Protein AF-0000000080816921 (afdb_homodimer)

Structure (mmCIF, N/CA/C/O backbone):
data_AF-0000000080816921-model_v1
#
loop_
_entity.id
_entity.type
_entity.pdbx_description
1 polymer 'E3 ubiquitin-protein ligase RNFT1'
#
loop_
_atom_site.group_PDB
_atom_site.id
_atom_site.type_symbol
_atom_site.label_atom_id
_atom_site.label_alt_id
_atom_site.label_comp_id
_atom_site.label_asym_id
_atom_site.label_entity_id
_atom_site.label_seq_id
_atom_site.pdbx_PDB_ins_code
_atom_site.Cartn_x
_atom_site.Cartn_y
_atom_site.Cartn_z
_atom_site.occupancy
_atom_site.B_iso_or_equiv
_atom_site.auth_seq_id
_atom_site.auth_comp_id
_atom_site.auth_asym_id
_atom_site.auth_atom_id
_atom_site.pdbx_PDB_model_num
ATOM 1 N N . MET A 1 1 ? 46.312 -74.375 -16.047 1 16.94 1 MET A N 1
ATOM 2 C CA . MET A 1 1 ? 46.594 -75.062 -17.312 1 16.94 1 MET A CA 1
ATOM 3 C C . MET A 1 1 ? 45.688 -74.562 -18.422 1 16.94 1 MET A C 1
ATOM 5 O O . MET A 1 1 ? 44.562 -74.125 -18.172 1 16.94 1 MET A O 1
ATOM 9 N N . GLN A 1 2 ? 46.094 -74.562 -19.891 1 16.02 2 GLN A N 1
ATOM 10 C CA . GLN A 1 2 ? 46.219 -73.938 -21.203 1 16.02 2 GLN A CA 1
ATOM 11 C C . GLN A 1 2 ? 45.062 -74.375 -22.125 1 16.02 2 GLN A C 1
ATOM 13 O O . GLN A 1 2 ? 45.188 -75.375 -22.812 1 16.02 2 GLN A O 1
ATOM 18 N N . ALA A 1 3 ? 43.969 -74.375 -21.625 1 15.5 3 ALA A N 1
ATOM 19 C CA . ALA A 1 3 ? 42.906 -75.188 -22.266 1 15.5 3 ALA A CA 1
ATOM 20 C C . ALA A 1 3 ? 42.688 -74.75 -23.703 1 15.5 3 ALA A C 1
ATOM 22 O O . ALA A 1 3 ? 42.375 -73.562 -23.953 1 15.5 3 ALA A O 1
ATOM 23 N N . ASN A 1 4 ? 43.031 -75.188 -24.781 1 14.93 4 ASN A N 1
ATOM 24 C CA . ASN A 1 4 ? 43.5 -75.188 -26.156 1 14.93 4 ASN A CA 1
ATOM 25 C C . ASN A 1 4 ? 42.406 -74.875 -27.156 1 14.93 4 ASN A C 1
ATOM 27 O O . ASN A 1 4 ? 42.562 -74 -28.031 1 14.93 4 ASN A O 1
ATOM 31 N N . PHE A 1 5 ? 41.469 -75.625 -27.672 1 16.53 5 PHE A N 1
ATOM 32 C CA . PHE A 1 5 ? 41.656 -76.125 -29.031 1 16.53 5 PHE A CA 1
ATOM 33 C C . PHE A 1 5 ? 41 -75.188 -30.031 1 16.53 5 PHE A C 1
ATOM 35 O O . PHE A 1 5 ? 40.094 -74.438 -29.656 1 16.53 5 PHE A O 1
ATOM 42 N N . SER A 1 6 ? 40.562 -75.562 -31.422 1 16.36 6 SER A N 1
ATOM 43 C CA . SER A 1 6 ? 40.844 -75.438 -32.844 1 16.36 6 SER A CA 1
ATOM 44 C C . SER A 1 6 ? 39.688 -74.875 -33.594 1 16.36 6 SER A C 1
ATOM 46 O O . SER A 1 6 ? 39.875 -73.875 -34.375 1 16.36 6 SER A O 1
ATOM 48 N N . GLN A 1 7 ? 38.531 -75.438 -34 1 15.83 7 GLN A N 1
ATOM 49 C CA . GLN A 1 7 ? 38.375 -75.812 -35.438 1 15.83 7 GLN A CA 1
ATOM 50 C C . GLN A 1 7 ? 37.688 -74.688 -36.188 1 15.83 7 GLN A C 1
ATOM 52 O O . GLN A 1 7 ? 36.969 -73.875 -35.594 1 15.83 7 GLN A O 1
ATOM 57 N N . PRO A 1 8 ? 37.094 -74.875 -37.562 1 17.5 8 PRO A N 1
ATOM 58 C CA . PRO A 1 8 ? 37.281 -74.5 -38.969 1 17.5 8 PRO A CA 1
ATOM 59 C C . PRO A 1 8 ? 36.188 -73.562 -39.469 1 17.5 8 PRO A C 1
ATOM 61 O O . PRO A 1 8 ? 36.438 -72.438 -39.875 1 17.5 8 PRO A O 1
ATOM 64 N N . HIS A 1 9 ? 35.125 -73.938 -40.469 1 15.59 9 HIS A N 1
ATOM 65 C CA . HIS A 1 9 ? 35.031 -73.812 -41.906 1 15.59 9 HIS A CA 1
ATOM 66 C C . HIS A 1 9 ? 33.906 -72.875 -42.312 1 15.59 9 HIS A C 1
ATOM 68 O O . HIS A 1 9 ? 34.156 -71.875 -43.062 1 15.59 9 HIS A O 1
ATOM 74 N N . SER A 1 10 ? 32.562 -73.25 -42.938 1 16.19 10 SER A N 1
ATOM 75 C CA . SER A 1 10 ? 32.219 -73.188 -44.375 1 16.19 10 SER A CA 1
ATOM 76 C C . SER A 1 10 ? 31.391 -71.938 -44.688 1 16.19 10 SER A C 1
ATOM 78 O O . SER A 1 10 ? 30.781 -71.312 -43.781 1 16.19 10 SER A O 1
ATOM 80 N N . PRO A 1 11 ? 30.594 -71.75 -46.062 1 16.69 11 PRO A N 1
ATOM 81 C CA . PRO A 1 11 ? 30.578 -71.062 -47.312 1 16.69 11 PRO A CA 1
ATOM 82 C C . PRO A 1 11 ? 29.328 -70.188 -47.469 1 16.69 11 PRO A C 1
ATOM 84 O O . PRO A 1 11 ? 29.422 -69 -47.844 1 16.69 11 PRO A O 1
ATOM 87 N N . LEU A 1 12 ? 28.016 -70.625 -47.469 1 15.88 12 LEU A N 1
ATOM 88 C CA . LEU A 1 12 ? 27.234 -70.625 -48.719 1 15.88 12 LEU A CA 1
ATOM 89 C C . LEU A 1 12 ? 26.516 -69.25 -48.906 1 15.88 12 LEU A C 1
ATOM 91 O O . LEU A 1 12 ? 26.234 -68.562 -47.938 1 15.88 12 LEU A O 1
ATOM 95 N N . GLY A 1 13 ? 25.656 -68.938 -50.156 1 15.86 13 GLY A N 1
ATOM 96 C CA . GLY A 1 13 ? 25.484 -68.188 -51.375 1 15.86 13 GLY A CA 1
ATOM 97 C C . GLY A 1 13 ? 24.266 -67.312 -51.375 1 15.86 13 GLY A C 1
ATOM 98 O O . GLY A 1 13 ? 24.188 -66.375 -52.156 1 15.86 13 GLY A O 1
ATOM 99 N N . ALA A 1 14 ? 23.109 -67.312 -50.812 1 18.36 14 ALA A N 1
ATOM 100 C CA . ALA A 1 14 ? 22.031 -67.312 -51.781 1 18.36 14 ALA A CA 1
ATOM 101 C C . ALA A 1 14 ? 21.719 -65.875 -52.219 1 18.36 14 ALA A C 1
ATOM 103 O O . ALA A 1 14 ? 21.812 -64.938 -51.406 1 18.36 14 ALA A O 1
ATOM 104 N N . PRO A 1 15 ? 21.078 -65.5 -53.531 1 16.95 15 PRO A N 1
ATOM 105 C CA . PRO A 1 15 ? 21.109 -64.562 -54.625 1 16.95 15 PRO A CA 1
ATOM 106 C C . PRO A 1 15 ? 20.094 -63.406 -54.469 1 16.95 15 PRO A C 1
ATOM 108 O O . PRO A 1 15 ? 20.406 -62.25 -54.688 1 16.95 15 PRO A O 1
ATOM 111 N N . GLY A 1 16 ? 18.688 -63.438 -54.438 1 15.33 16 GLY A N 1
ATOM 112 C CA . GLY A 1 16 ? 17.891 -63 -55.562 1 15.33 16 GLY A CA 1
ATOM 113 C C . GLY A 1 16 ? 17.641 -61.5 -55.594 1 15.33 16 GLY A C 1
ATOM 114 O O . GLY A 1 16 ? 17.875 -60.844 -54.594 1 15.33 16 GLY A O 1
ATOM 115 N N . SER A 1 17 ? 16.531 -60.938 -56.5 1 15.84 17 SER A N 1
ATOM 116 C CA . SER A 1 17 ? 16.375 -60.125 -57.688 1 15.84 17 SER A CA 1
ATOM 117 C C . SER A 1 17 ? 15.789 -58.75 -57.344 1 15.84 17 SER A C 1
ATOM 119 O O . SER A 1 17 ? 15.367 -58.531 -56.219 1 15.84 17 SER A O 1
ATOM 121 N N . GLU A 1 18 ? 14.57 -58.281 -58.062 1 16.25 18 GLU A N 1
ATOM 122 C CA . GLU A 1 18 ? 14.359 -57.281 -59.094 1 16.25 18 GLU A CA 1
ATOM 123 C C . GLU A 1 18 ? 13.766 -56 -58.5 1 16.25 18 GLU A C 1
ATOM 125 O O . GLU A 1 18 ? 13.141 -56.031 -57.438 1 16.25 18 GLU A O 1
ATOM 130 N N . ALA A 1 19 ? 13.672 -54.625 -59.25 1 15.97 19 ALA A N 1
ATOM 131 C CA . ALA A 1 19 ? 13.859 -53.188 -59.5 1 15.97 19 ALA A CA 1
ATOM 132 C C . ALA A 1 19 ? 12.516 -52.469 -59.531 1 15.97 19 ALA A C 1
ATOM 134 O O . ALA A 1 19 ? 12.438 -51.281 -59.219 1 15.97 19 ALA A O 1
ATOM 135 N N . ALA A 1 20 ? 11.398 -52.781 -60.375 1 15.22 20 ALA A N 1
ATOM 136 C CA . ALA A 1 20 ? 10.938 -51.906 -61.438 1 15.22 20 ALA A CA 1
ATOM 137 C C . ALA A 1 20 ? 10.242 -50.688 -60.875 1 15.22 20 ALA A C 1
ATOM 139 O O . ALA A 1 20 ? 10.555 -49.562 -61.281 1 15.22 20 ALA A O 1
ATOM 140 N N . SER A 1 21 ? 8.805 -50.438 -60.844 1 14.19 21 SER A N 1
ATOM 141 C CA . SER A 1 21 ? 8.016 -49.688 -61.812 1 14.19 21 SER A CA 1
ATOM 142 C C . SER A 1 21 ? 7.621 -48.312 -61.25 1 14.19 21 SER A C 1
ATOM 144 O O . SER A 1 21 ? 7.57 -48.125 -60.062 1 14.19 21 SER A O 1
ATOM 146 N N . ALA A 1 22 ? 6.977 -47.281 -62.219 1 15.46 22 ALA A N 1
ATOM 147 C CA . ALA A 1 22 ? 6.93 -45.969 -62.812 1 15.46 22 ALA A CA 1
ATOM 148 C C . ALA A 1 22 ? 5.805 -45.125 -62.219 1 15.46 22 ALA A C 1
ATOM 150 O O . ALA A 1 22 ? 5.957 -43.906 -62.031 1 15.46 22 ALA A O 1
ATOM 151 N N . SER A 1 23 ? 4.453 -45.469 -62 1 14.98 23 SER A N 1
ATOM 152 C CA . SER A 1 23 ? 3.473 -44.75 -62.812 1 14.98 23 SER A CA 1
ATOM 153 C C . SER A 1 23 ? 3.195 -43.375 -62.25 1 14.98 23 SER A C 1
ATOM 155 O O . SER A 1 23 ? 3.482 -43.094 -61.094 1 14.98 23 SER A O 1
ATOM 157 N N . HIS A 1 24 ? 2.006 -42.5 -62.844 1 16.03 24 HIS A N 1
ATOM 158 C CA . HIS A 1 24 ? 1.646 -41.375 -63.719 1 16.03 24 HIS A CA 1
ATOM 159 C C . HIS A 1 24 ? 0.93 -40.281 -62.938 1 16.03 24 HIS A C 1
ATOM 161 O O . HIS A 1 24 ? 1.263 -39.094 -63.062 1 16.03 24 HIS A O 1
ATOM 167 N N . CYS A 1 25 ? -0.433 -40.344 -62.375 1 16.44 25 CYS A N 1
ATOM 168 C CA . CYS A 1 25 ? -1.428 -39.469 -63 1 16.44 25 CYS A CA 1
ATOM 169 C C . CYS A 1 25 ? -1.413 -38.094 -62.312 1 16.44 25 CYS A C 1
ATOM 171 O O . CYS A 1 25 ? -1.431 -38 -61.094 1 16.44 25 CYS A O 1
ATOM 173 N N . VAL A 1 26 ? -1.277 -36.875 -63.031 1 17.22 26 VAL A N 1
ATOM 174 C CA . VAL A 1 26 ? -0.919 -35.438 -63.125 1 17.22 26 VAL A CA 1
ATOM 175 C C . VAL A 1 26 ? -2.135 -34.594 -62.812 1 17.22 26 VAL A C 1
ATOM 177 O O . VAL A 1 26 ? -2.006 -33.375 -62.594 1 17.22 26 VAL A O 1
ATOM 180 N N . HIS A 1 27 ? -3.42 -35.062 -62.656 1 15.77 27 HIS A N 1
ATOM 181 C CA . HIS A 1 27 ? -4.359 -34.188 -63.344 1 15.77 27 HIS A CA 1
ATOM 182 C C . HIS A 1 27 ? -4.332 -32.781 -62.719 1 15.77 27 HIS A C 1
ATOM 184 O O . HIS A 1 27 ? -3.902 -32.625 -61.562 1 15.77 27 HIS A O 1
ATOM 190 N N . THR A 1 28 ? -5.453 -31.844 -63.125 1 16.86 28 THR A N 1
ATOM 191 C CA . THR A 1 28 ? -5.75 -30.625 -63.875 1 16.86 28 THR A CA 1
ATOM 192 C C . THR A 1 28 ? -6.09 -29.469 -62.938 1 16.86 28 THR A C 1
ATOM 194 O O . THR A 1 28 ? -6.73 -29.688 -61.906 1 16.86 28 THR A O 1
ATOM 197 N N . ARG A 1 29 ? -5.879 -28.141 -63.312 1 17.94 29 ARG A N 1
ATOM 198 C CA . ARG A 1 29 ? -5.461 -26.766 -63 1 17.94 29 ARG A CA 1
ATOM 199 C C . ARG A 1 29 ? -6.664 -25.875 -62.719 1 17.94 29 ARG A C 1
ATOM 201 O O . ARG A 1 29 ? -6.512 -24.766 -62.219 1 17.94 29 ARG A O 1
ATOM 208 N N . LEU A 1 30 ? -8.008 -26.219 -63.062 1 16.47 30 LEU A N 1
ATOM 209 C CA . LEU A 1 30 ? -8.656 -25.078 -63.719 1 1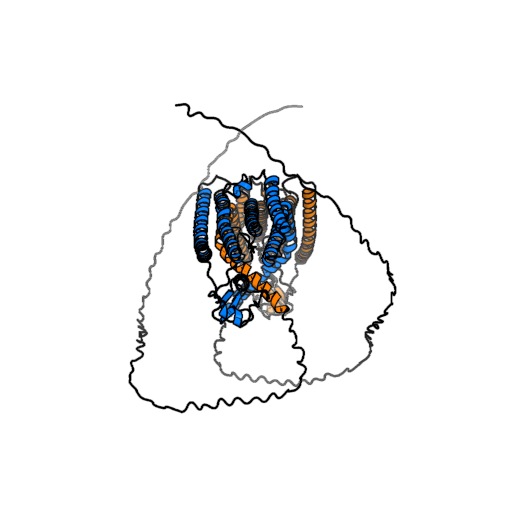6.47 30 LEU A CA 1
ATOM 210 C C . LEU A 1 30 ? -8.859 -23.938 -62.75 1 16.47 30 LEU A C 1
ATOM 212 O O . LEU A 1 30 ? -9.023 -24.156 -61.531 1 16.47 30 LEU A O 1
ATOM 216 N N . ALA A 1 31 ? -9.164 -22.547 -63.25 1 17.38 31 ALA A N 1
ATOM 217 C CA . ALA A 1 31 ? -8.852 -21.125 -63.312 1 17.38 31 ALA A CA 1
ATOM 218 C C . ALA A 1 31 ? -9.914 -20.297 -62.594 1 17.38 31 ALA A C 1
ATOM 220 O O . ALA A 1 31 ? -9.641 -19.172 -62.156 1 17.38 31 ALA A O 1
ATOM 221 N N . GLY A 1 32 ? -11.188 -20.75 -62.5 1 16.55 32 GLY A N 1
ATOM 222 C CA . GLY A 1 32 ? -12.148 -19.734 -62.906 1 16.55 32 GLY A CA 1
ATOM 223 C C . GLY A 1 32 ? -12.172 -18.531 -61.969 1 16.55 32 GLY A C 1
ATOM 224 O O . GLY A 1 32 ? -11.625 -18.578 -60.875 1 16.55 32 GLY A O 1
ATOM 225 N N . GLU A 1 33 ? -13.141 -17.578 -62.25 1 18.55 33 GLU A N 1
ATOM 226 C CA . GLU A 1 33 ? -13.484 -16.172 -62.469 1 18.55 33 GLU A CA 1
ATOM 227 C C . GLU A 1 33 ? -13.898 -15.5 -61.188 1 18.55 33 GLU A C 1
ATOM 229 O O . GLU A 1 33 ? -14.625 -16.078 -60.375 1 18.55 33 GLU A O 1
ATOM 234 N N . GLY A 1 34 ? -13.172 -14.406 -60.656 1 18.36 34 GLY A N 1
ATOM 235 C CA . GLY A 1 34 ? -12.922 -13.461 -59.594 1 18.36 34 GLY A CA 1
ATOM 236 C C . GLY A 1 34 ? -14.078 -12.5 -59.344 1 18.36 34 GLY A C 1
ATOM 237 O O . GLY A 1 34 ? -13.961 -11.555 -58.562 1 18.36 34 GLY A O 1
ATOM 238 N N . SER A 1 35 ? -15.258 -12.695 -60.125 1 18.62 35 SER A N 1
ATOM 239 C CA . SER A 1 35 ? -15.852 -11.398 -60.406 1 18.62 35 SER A CA 1
ATOM 240 C C . SER A 1 35 ? -16.234 -10.68 -59.094 1 18.62 35 SER A C 1
ATOM 242 O O . SER A 1 35 ? -16.781 -11.289 -58.188 1 18.62 35 SER A O 1
ATOM 244 N N . CYS A 1 36 ? -15.633 -9.461 -58.781 1 19.59 36 CYS A N 1
ATOM 245 C CA . CYS A 1 36 ? -15.398 -8.414 -57.812 1 19.59 36 CYS A CA 1
ATOM 246 C C . CYS A 1 36 ? -16.688 -7.66 -57.5 1 19.59 36 CYS A C 1
ATOM 248 O O . CYS A 1 36 ? -16.703 -6.812 -56.594 1 19.59 36 CYS A O 1
ATOM 250 N N . LEU A 1 37 ? -17.797 -7.812 -58.406 1 17.61 37 LEU A N 1
ATOM 251 C CA . LEU A 1 37 ? -18.312 -6.496 -58.75 1 17.61 37 LEU A CA 1
ATOM 252 C C . LEU A 1 37 ? -18.891 -5.797 -57.531 1 17.61 37 LEU A C 1
ATOM 254 O O . LEU A 1 37 ? -18.531 -4.652 -57.25 1 17.61 37 LEU A O 1
ATOM 258 N N . HIS A 1 38 ? -20.281 -5.797 -57.375 1 17.97 38 HIS A N 1
ATOM 259 C CA . HIS A 1 38 ? -21.172 -4.648 -57.469 1 17.97 38 HIS A CA 1
ATOM 260 C C . HIS A 1 38 ? -21.359 -3.977 -56.125 1 17.97 38 HIS A C 1
ATOM 262 O O . HIS A 1 38 ? -21.469 -4.656 -55.094 1 17.97 38 HIS A O 1
ATOM 268 N N . SER A 1 39 ? -21.016 -2.619 -55.906 1 21.05 39 SER A N 1
ATOM 269 C CA . SER A 1 39 ? -20.781 -1.466 -55.031 1 21.05 39 SER A CA 1
ATOM 270 C C . SER A 1 39 ? -22.047 -1.018 -54.344 1 21.05 39 SER A C 1
ATOM 272 O O . SER A 1 39 ? -22.016 -0.129 -53.5 1 21.05 39 SER A O 1
ATOM 274 N N . GLY A 1 40 ? -23.281 -1.787 -54.5 1 18.91 40 GLY A N 1
ATOM 275 C CA . GLY A 1 40 ? -24.469 -0.944 -54.5 1 18.91 40 GLY A CA 1
ATOM 276 C C . GLY A 1 40 ? -24.641 -0.154 -53.219 1 18.91 40 GLY A C 1
ATOM 277 O O . GLY A 1 40 ? -24.188 -0.582 -52.156 1 18.91 40 GLY A O 1
ATOM 278 N N . ASP A 1 41 ? -24.844 1.169 -53.375 1 22.64 41 ASP A N 1
ATOM 279 C CA . ASP A 1 41 ? -24.891 2.479 -52.719 1 22.64 41 ASP A CA 1
ATOM 280 C C . ASP A 1 41 ? -26.016 2.553 -51.688 1 22.64 41 ASP A C 1
ATOM 282 O O . ASP A 1 41 ? -26.219 3.586 -51.062 1 22.64 41 ASP A O 1
ATOM 286 N N . VAL A 1 42 ? -26.344 1.432 -50.969 1 22.59 42 VAL A N 1
ATOM 287 C CA . VAL A 1 42 ? -27.656 1.539 -50.375 1 22.59 42 VAL A CA 1
ATOM 288 C C . VAL A 1 42 ? -27.719 2.777 -49.469 1 22.59 42 VAL A C 1
ATOM 290 O O . VAL A 1 42 ? -26.906 2.936 -48.562 1 22.59 42 VAL A O 1
ATOM 293 N N . HIS A 1 43 ? -28.234 3.898 -50.062 1 22.06 43 HIS A N 1
ATOM 294 C CA . HIS A 1 43 ? -28.5 5.266 -49.625 1 22.06 43 HIS A CA 1
ATOM 295 C C . HIS A 1 43 ? -29.359 5.281 -48.375 1 22.06 43 HIS A C 1
ATOM 297 O O . HIS A 1 43 ? -30.562 4.98 -48.438 1 22.06 43 HIS A O 1
ATOM 303 N N . ILE A 1 44 ? -29.047 4.586 -47.344 1 20.78 44 ILE A N 1
ATOM 304 C CA . ILE A 1 44 ? -30.031 4.551 -46.281 1 20.78 44 ILE A CA 1
ATOM 305 C C . ILE A 1 44 ? -30.312 5.973 -45.812 1 20.78 44 ILE A C 1
ATOM 307 O O . ILE A 1 44 ? -29.391 6.676 -45.344 1 20.78 44 ILE A O 1
ATOM 311 N N . GLN A 1 45 ? -31.234 6.633 -46.469 1 19.42 45 GLN A N 1
ATOM 312 C CA . GLN A 1 45 ? -31.734 7.992 -46.281 1 19.42 45 GLN A CA 1
ATOM 313 C C . GLN A 1 45 ? -32.156 8.234 -44.844 1 19.42 45 GLN A C 1
ATOM 315 O O . GLN A 1 45 ? -33.219 7.77 -44.438 1 19.42 45 GLN A O 1
ATOM 320 N N . ILE A 1 46 ? -31.453 7.859 -43.844 1 20.67 46 ILE A N 1
ATOM 321 C CA . ILE A 1 46 ? -32.125 7.969 -42.562 1 20.67 46 ILE A CA 1
ATOM 322 C C . ILE A 1 46 ? -32.5 9.422 -42.312 1 20.67 46 ILE A C 1
ATOM 324 O O . ILE A 1 46 ? -31.656 10.312 -42.344 1 20.67 46 ILE A O 1
ATOM 328 N N . ASN A 1 47 ? -33.719 9.703 -42.719 1 19.36 47 ASN A N 1
ATOM 329 C CA . ASN A 1 47 ? -34.406 10.984 -42.625 1 19.36 47 ASN A CA 1
ATOM 330 C C . ASN A 1 47 ? -34.188 11.648 -41.281 1 19.36 47 ASN A C 1
ATOM 332 O O . ASN A 1 47 ? -33.969 10.969 -40.281 1 19.36 47 ASN A O 1
ATOM 336 N N . SER A 1 48 ? -33.688 12.961 -41.375 1 20.2 48 SER A N 1
ATOM 337 C CA . SER A 1 48 ? -33.281 14.102 -40.562 1 20.2 48 SER A CA 1
ATOM 338 C C . SER A 1 48 ? -34.344 14.422 -39.5 1 20.2 48 SER A C 1
ATOM 340 O O . SER A 1 48 ? -35.531 14.266 -39.75 1 20.2 48 SER A O 1
ATOM 342 N N . ILE A 1 49 ? -33.969 14.125 -38.25 1 20.45 49 ILE A N 1
ATOM 343 C CA . ILE A 1 49 ? -34.625 14.352 -36.969 1 20.45 49 ILE A CA 1
ATOM 344 C C . ILE A 1 49 ? -35.156 15.797 -36.906 1 20.45 49 ILE A C 1
ATOM 346 O O . ILE A 1 49 ? -34.344 16.734 -36.906 1 20.45 49 ILE A O 1
ATOM 350 N N . PRO A 1 50 ? -36.156 16.125 -37.781 1 19.33 50 PRO A N 1
ATOM 351 C CA . PRO A 1 50 ? -36.469 17.547 -37.719 1 19.33 50 PRO A CA 1
ATOM 352 C C . PRO A 1 50 ? -36.844 18.016 -36.312 1 19.33 50 PRO A C 1
ATOM 354 O O . PRO A 1 50 ? -37.812 17.516 -35.719 1 19.33 50 PRO A O 1
ATOM 357 N N . LYS A 1 51 ? -36.031 17.906 -35.312 1 21.02 51 LYS A N 1
ATOM 358 C CA . LYS A 1 51 ? -36.562 18.328 -34 1 21.02 51 LYS A CA 1
ATOM 359 C C . LYS A 1 51 ? -37.188 19.734 -34.094 1 21.02 51 LYS A C 1
ATOM 361 O O . LYS A 1 51 ? -36.5 20.688 -34.469 1 21.02 51 LYS A O 1
ATOM 366 N N . GLU A 1 52 ? -38.375 19.828 -34.594 1 17.36 52 GLU A N 1
ATOM 367 C CA . GLU A 1 52 ? -39.188 21.031 -34.688 1 17.36 52 GLU A CA 1
ATOM 368 C C . GLU A 1 52 ? -39.219 21.797 -33.344 1 17.36 52 GLU A C 1
ATOM 370 O O . GLU A 1 52 ? -39.719 21.297 -32.344 1 17.36 52 GLU A O 1
ATOM 375 N N . TYR A 1 53 ? -38.125 22.344 -32.812 1 19.34 53 TYR A N 1
ATOM 376 C CA . TYR A 1 53 ? -38.156 23.156 -31.594 1 19.34 53 TYR A CA 1
ATOM 377 C C . TYR A 1 53 ? -39.188 24.281 -31.734 1 19.34 53 TYR A C 1
ATOM 379 O O . TYR A 1 53 ? -38.938 25.25 -32.469 1 19.34 53 TYR A O 1
ATOM 387 N N . ALA A 1 54 ? -40.406 23.828 -32.062 1 16.5 54 ALA A N 1
ATOM 388 C CA . ALA A 1 54 ? -41.344 24.922 -32.312 1 16.5 54 ALA A CA 1
ATOM 389 C C . ALA A 1 54 ? -41.125 26.062 -31.312 1 16.5 54 ALA A C 1
ATOM 391 O O . ALA A 1 54 ? -40.5 25.859 -30.266 1 16.5 54 ALA A O 1
ATOM 392 N N . GLU A 1 55 ? -42.125 27.062 -31.391 1 16.53 55 GLU A N 1
ATOM 393 C CA . GLU A 1 55 ? -42.438 28.484 -31.406 1 16.53 55 GLU A CA 1
ATOM 394 C C . GLU A 1 55 ? -42.469 29.078 -30 1 16.53 55 GLU A C 1
ATOM 396 O O . GLU A 1 55 ? -42.656 28.344 -29.016 1 16.53 55 GLU A O 1
ATOM 401 N N . ASN A 1 56 ? -42.062 30.359 -29.891 1 17.25 56 ASN A N 1
ATOM 402 C CA . ASN A 1 56 ? -41.656 31.547 -29.141 1 17.25 56 ASN A CA 1
ATOM 403 C C . ASN A 1 56 ? -42.781 31.984 -28.188 1 17.25 56 ASN A C 1
ATOM 405 O O . ASN A 1 56 ? -42.531 32.75 -27.234 1 17.25 56 ASN A O 1
ATOM 409 N N . SER A 1 57 ? -44.156 31.641 -28.531 1 17.02 57 SER A N 1
ATOM 410 C CA . SER A 1 57 ? -44.938 32.875 -28.5 1 17.02 57 SER A CA 1
ATOM 411 C C . SER A 1 57 ? -44.969 33.5 -27.109 1 17.02 57 SER A C 1
ATOM 413 O O . SER A 1 57 ? -44.688 32.812 -26.109 1 17.02 57 SER A O 1
ATOM 415 N N . SER A 1 58 ? -45.656 34.75 -27.062 1 16.44 58 SER A N 1
ATOM 416 C CA . SER A 1 58 ? -45.719 36.125 -26.625 1 16.44 58 SER A CA 1
ATOM 417 C C . SER A 1 58 ? -46.219 36.25 -25.188 1 16.44 58 SER A C 1
ATOM 419 O O . SER A 1 58 ? -45.562 36.844 -24.328 1 16.44 58 SER A O 1
ATOM 421 N N . SER A 1 59 ? -47.531 36.469 -25.016 1 16.5 59 SER A N 1
ATOM 422 C CA . SER A 1 59 ? -48.062 37.781 -24.625 1 16.5 59 SER A CA 1
ATOM 423 C C . SER A 1 59 ? -48.438 37.781 -23.156 1 16.5 59 SER A C 1
ATOM 425 O O . SER A 1 59 ? -48.812 38.844 -22.609 1 16.5 59 SER A O 1
ATOM 427 N N . ARG A 1 60 ? -48.75 36.594 -22.562 1 16.73 60 ARG A N 1
ATOM 428 C CA . ARG A 1 60 ? -49.969 36.875 -21.812 1 16.73 60 ARG A CA 1
ATOM 429 C C . ARG A 1 60 ? -49.719 37.906 -20.719 1 16.73 60 ARG A C 1
ATOM 431 O O . ARG A 1 60 ? -48.812 37.75 -19.906 1 16.73 60 ARG A O 1
ATOM 438 N N . ASN A 1 61 ? -50.344 39.156 -20.781 1 15.91 61 ASN A N 1
ATOM 439 C CA . ASN A 1 61 ? -50.406 40.5 -20.234 1 15.91 61 ASN A CA 1
ATOM 440 C C . ASN A 1 61 ? -50.594 40.5 -18.719 1 15.91 61 ASN A C 1
ATOM 442 O O . ASN A 1 61 ? -49.688 40.844 -17.984 1 15.91 61 ASN A O 1
ATOM 446 N N . VAL A 1 62 ? -51.75 41.125 -18.219 1 17.84 62 VAL A N 1
ATOM 447 C CA . VAL A 1 62 ? -51.938 42.406 -17.562 1 17.84 62 VAL A CA 1
ATOM 448 C C . VAL A 1 62 ? -52.281 42.188 -16.078 1 17.84 62 VAL A C 1
ATOM 450 O O . VAL A 1 62 ? -52.062 43.094 -15.258 1 17.84 62 VAL A O 1
ATOM 453 N N . ARG A 1 63 ? -52.906 41.031 -15.578 1 19.08 63 ARG A N 1
ATOM 454 C CA . ARG A 1 63 ? -53.906 41.469 -14.602 1 19.08 63 ARG A CA 1
ATOM 455 C C . ARG A 1 63 ? -53.25 42.094 -13.391 1 19.08 63 ARG A C 1
ATOM 457 O O . ARG A 1 63 ? -52.25 41.625 -12.898 1 19.08 63 ARG A O 1
ATOM 464 N N . SER A 1 64 ? -53.562 43.375 -13.039 1 17.31 64 SER A N 1
ATOM 465 C CA . SER A 1 64 ? -53.312 44.531 -12.18 1 17.31 64 SER A CA 1
ATOM 466 C C . SER A 1 64 ? -53.5 44.156 -10.711 1 17.31 64 SER A C 1
ATOM 468 O O . SER A 1 64 ? -52.625 44.406 -9.891 1 17.31 64 SER A O 1
ATOM 470 N N . GLY A 1 65 ? -54.812 44.312 -10.172 1 16.84 65 GLY A N 1
ATOM 471 C CA . GLY A 1 65 ? -55.219 45.344 -9.227 1 16.84 65 GLY A CA 1
ATOM 472 C C . GLY A 1 65 ? -55.031 44.938 -7.781 1 16.84 65 GLY A C 1
ATOM 473 O O . GLY A 1 65 ? -54.594 43.812 -7.504 1 16.84 65 GLY A O 1
ATOM 474 N N . VAL A 1 66 ? -56.094 45.219 -6.891 1 19.67 66 VAL A N 1
ATOM 475 C CA . VAL A 1 66 ? -56.406 46.062 -5.734 1 19.67 66 VAL A CA 1
ATOM 476 C C . VAL A 1 66 ? -56.469 45.219 -4.473 1 19.67 66 VAL A C 1
ATOM 478 O O . VAL A 1 66 ? -57.25 44.281 -4.375 1 19.67 66 VAL A O 1
ATOM 481 N N . HIS A 1 67 ? -55.375 44.719 -3.988 1 17.89 67 HIS A N 1
ATOM 482 C CA . HIS A 1 67 ? -55.406 43.844 -2.822 1 17.89 67 HIS A CA 1
ATOM 483 C C . HIS A 1 67 ? -56 44.562 -1.611 1 17.89 67 HIS A C 1
ATOM 485 O O . HIS A 1 67 ? -55.375 45.438 -1.021 1 17.89 67 HIS A O 1
ATOM 491 N N . SER A 1 68 ? -57.281 44.906 -1.507 1 18.62 68 SER A N 1
ATOM 492 C CA . SER A 1 68 ? -57.875 45.625 -0.393 1 18.62 68 SER A CA 1
ATOM 493 C C . SER A 1 68 ? -57.812 44.812 0.895 1 18.62 68 SER A C 1
ATOM 495 O O . SER A 1 68 ? -58.375 45.188 1.914 1 18.62 68 SER A O 1
ATOM 497 N N . CYS A 1 69 ? -56.906 43.875 1.089 1 18.53 69 CYS A N 1
ATOM 498 C CA . CYS A 1 69 ? -57.25 42.969 2.162 1 18.53 69 CYS A CA 1
ATOM 499 C C . CYS A 1 69 ? -57.406 43.688 3.484 1 18.53 69 CYS A C 1
ATOM 501 O O . CYS A 1 69 ? -56.531 44.469 3.875 1 18.53 69 CYS A O 1
ATOM 503 N N . THR A 1 70 ? -58.688 43.906 3.92 1 19.8 70 THR A N 1
ATOM 504 C CA . THR A 1 70 ? -59.375 44.406 5.109 1 19.8 70 THR A CA 1
ATOM 505 C C . THR A 1 70 ? -58.75 43.781 6.371 1 19.8 70 THR A C 1
ATOM 507 O O . THR A 1 70 ? -58.219 42.688 6.344 1 19.8 70 THR A O 1
ATOM 510 N N . HIS A 1 71 ? -58.562 44.625 7.406 1 19.98 71 HIS A N 1
ATOM 511 C CA . HIS A 1 71 ? -57.969 44.906 8.711 1 19.98 71 HIS A CA 1
ATOM 512 C C . HIS A 1 71 ? -58.531 44 9.781 1 19.98 71 HIS A C 1
ATOM 514 O O . HIS A 1 71 ? -58.312 44.219 10.977 1 19.98 71 HIS A O 1
ATOM 520 N N . GLY A 1 72 ? -59.031 42.719 9.5 1 18.2 72 GLY A N 1
ATOM 521 C CA . GLY A 1 72 ? -59.938 42.219 10.516 1 18.2 72 GLY A CA 1
ATOM 522 C C . GLY A 1 72 ? -59.25 41.969 11.852 1 18.2 72 GLY A C 1
ATOM 523 O O . GLY A 1 72 ? -59.906 41.656 12.844 1 18.2 72 GLY A O 1
ATOM 524 N N . CYS A 1 73 ? -57.906 41.844 11.945 1 20.53 73 CYS A N 1
ATOM 525 C CA . CYS A 1 73 ? -57.562 40.781 12.898 1 20.53 73 CYS A CA 1
ATOM 526 C C . CYS A 1 73 ? -57.812 41.25 14.328 1 20.53 73 CYS A C 1
ATOM 528 O O . CYS A 1 73 ? -57.188 42.188 14.797 1 20.53 73 CYS A O 1
ATOM 530 N N . VAL A 1 74 ? -59 41.219 14.828 1 20.89 74 VAL A N 1
ATOM 531 C CA . VAL A 1 74 ? -59.469 41.562 16.172 1 20.89 74 VAL A CA 1
ATOM 532 C C . VAL A 1 74 ? -58.812 40.656 17.203 1 20.89 74 VAL A C 1
ATOM 534 O O . VAL A 1 74 ? -59.156 40.719 18.391 1 20.89 74 VAL A O 1
ATOM 537 N N . HIS A 1 75 ? -57.625 40.062 17.016 1 19.66 75 HIS A N 1
ATOM 538 C CA . HIS A 1 75 ? -57.312 38.938 17.922 1 19.66 75 HIS A CA 1
ATOM 539 C C . HIS A 1 75 ? -57.188 39.406 19.359 1 19.66 75 HIS A C 1
ATOM 541 O O . HIS A 1 75 ? -56.406 40.312 19.672 1 19.66 75 HIS A O 1
ATOM 547 N N . GLY A 1 76 ? -58.312 39.438 20.078 1 19.03 76 GLY A N 1
ATOM 548 C CA . GLY A 1 76 ? -58.406 39.75 21.484 1 19.03 76 GLY A CA 1
ATOM 549 C C . GLY A 1 76 ? -57.469 38.938 22.359 1 19.03 76 GLY A C 1
ATOM 550 O O . GLY A 1 76 ? -57.031 37.844 21.953 1 19.03 76 GLY A O 1
ATOM 551 N N . ARG A 1 77 ? -56.906 39.438 23.516 1 19.61 77 ARG A N 1
ATOM 552 C CA . ARG A 1 77 ? -55.844 39.312 24.5 1 19.61 77 ARG A CA 1
ATOM 553 C C . ARG A 1 77 ? -56.125 38.156 25.469 1 19.61 77 ARG A C 1
ATOM 555 O O . ARG A 1 77 ? -55.344 37.875 26.359 1 19.61 77 ARG A O 1
ATOM 562 N N . LEU A 1 78 ? -57.281 37.375 25.375 1 21.44 78 LEU A N 1
ATOM 563 C CA . LEU A 1 78 ? -57.562 36.938 26.734 1 21.44 78 LEU A CA 1
ATOM 564 C C . LEU A 1 78 ? -56.469 36 27.234 1 21.44 78 LEU A C 1
ATOM 566 O O . LEU A 1 78 ? -56 35.125 26.5 1 21.44 78 LEU A O 1
ATOM 570 N N . ARG A 1 79 ? -55.844 36.25 28.422 1 20.94 79 ARG A N 1
ATOM 571 C CA . ARG A 1 79 ? -54.719 35.906 29.312 1 20.94 79 ARG A CA 1
ATOM 572 C C . ARG A 1 79 ? -54.906 34.5 29.875 1 20.94 79 ARG A C 1
ATOM 574 O O . ARG A 1 79 ? -54.094 34.062 30.703 1 20.94 79 ARG A O 1
ATOM 581 N N . SER A 1 80 ? -55.844 33.562 29.375 1 22.3 80 SER A N 1
ATOM 582 C CA . SER A 1 80 ? -56.125 32.562 30.391 1 22.3 80 SER A CA 1
ATOM 583 C C . SER A 1 80 ? -54.844 31.766 30.719 1 22.3 80 SER A C 1
ATOM 585 O O . SER A 1 80 ? -54.031 31.484 29.828 1 22.3 80 SER A O 1
ATOM 587 N N . HIS A 1 81 ? -54.406 31.656 32.031 1 23.97 81 HIS A N 1
ATOM 588 C CA . HIS A 1 81 ? -53.281 31.156 32.812 1 23.97 81 HIS A CA 1
ATOM 589 C C . HIS A 1 81 ? -53.219 29.641 32.75 1 23.97 81 HIS A C 1
ATOM 591 O O . HIS A 1 81 ? -52.469 29.016 33.531 1 23.97 81 HIS A O 1
ATOM 597 N N . SER A 1 82 ? -53.656 28.969 31.641 1 22.69 82 SER A N 1
ATOM 598 C CA . SER A 1 82 ? -53.844 27.531 31.812 1 22.69 82 SER A CA 1
ATOM 599 C C . SER A 1 82 ? -52.594 26.875 32.406 1 22.69 82 SER A C 1
ATOM 601 O O . SER A 1 82 ? -51.5 27.438 32.312 1 22.69 82 SER A O 1
ATOM 603 N N . HIS A 1 83 ? -52.75 25.484 32.906 1 24.59 83 HIS A N 1
ATOM 604 C CA . HIS A 1 83 ? -52.312 24.359 33.688 1 24.59 83 HIS A CA 1
ATOM 605 C C . HIS A 1 83 ? -51.031 23.766 33.125 1 24.59 83 HIS A C 1
ATOM 607 O O . HIS A 1 83 ? -50.812 23.766 31.922 1 24.59 83 HIS A O 1
ATOM 613 N N . SER A 1 84 ? -49.969 23.516 34.031 1 25.58 84 SER A N 1
ATOM 614 C CA . SER A 1 84 ? -48.531 23.188 34.062 1 25.58 84 SER A CA 1
ATOM 615 C C . SER A 1 84 ? -48.312 21.781 33.531 1 25.58 84 SER A C 1
ATOM 617 O O . SER A 1 84 ? -48.438 20.797 34.25 1 25.58 84 SER A O 1
ATOM 619 N N . GLU A 1 85 ? -49.031 21.25 32.5 1 25.27 85 GLU A N 1
ATOM 620 C CA . GLU A 1 85 ? -48.75 19.844 32.188 1 25.27 85 GLU A CA 1
ATOM 621 C C . GLU A 1 85 ? -47.25 19.594 32.031 1 25.27 85 GLU A C 1
ATOM 623 O O . GLU A 1 85 ? -46.594 20.328 31.312 1 25.27 85 GLU A O 1
ATOM 628 N N . ALA A 1 86 ? -46.656 18.703 32.969 1 30.02 86 ALA A N 1
ATOM 629 C CA . ALA A 1 86 ? -45.312 18.188 33.156 1 30.02 86 ALA A CA 1
ATOM 630 C C . ALA A 1 86 ? -44.781 17.594 31.844 1 30.02 86 ALA A C 1
ATOM 632 O O . ALA A 1 86 ? -45.438 16.719 31.25 1 30.02 86 ALA A O 1
ATOM 633 N N . ARG A 1 87 ? -44.188 18.359 31.109 1 26.97 87 ARG A N 1
ATOM 634 C CA . ARG A 1 87 ? -43.531 17.969 29.875 1 26.97 87 ARG A CA 1
ATOM 635 C C . ARG A 1 87 ? -42.719 16.688 30.062 1 26.97 87 ARG A C 1
ATOM 637 O O . ARG A 1 87 ? -42 16.531 31.047 1 26.97 87 ARG A O 1
ATOM 644 N N . GLN A 1 88 ? -43.406 15.562 29.672 1 28.83 88 GLN A N 1
ATOM 645 C CA . GLN A 1 88 ? -42.719 14.273 29.562 1 28.83 88 GLN A CA 1
ATOM 646 C C . GLN A 1 88 ? -41.312 14.438 29.031 1 28.83 88 GLN A C 1
ATOM 648 O O . GLN A 1 88 ? -41.062 15.242 28.109 1 28.83 88 GLN A O 1
ATOM 653 N N . PRO A 1 89 ? -40.312 14.047 29.906 1 32.06 89 PRO A N 1
ATOM 654 C CA . PRO A 1 89 ? -38.906 14.164 29.5 1 32.06 89 PRO A CA 1
ATOM 655 C C . PRO A 1 89 ? -38.625 13.664 28.078 1 32.06 89 PRO A C 1
ATOM 657 O O . PRO A 1 89 ? -39.25 12.672 27.656 1 32.06 89 PRO A O 1
ATOM 660 N N . GLU A 1 90 ? -38.75 14.484 27.125 1 30.55 90 GLU A N 1
ATOM 661 C CA . GLU A 1 90 ? -38.312 14.156 25.781 1 30.55 90 GLU A CA 1
ATOM 662 C C . GLU A 1 90 ? -37.094 13.219 25.797 1 30.55 90 GLU A C 1
ATOM 664 O O . GLU A 1 90 ? -36.219 13.367 26.641 1 30.55 90 GLU A O 1
ATOM 669 N N . ASP A 1 91 ? -37.344 11.953 25.453 1 34.22 91 ASP A N 1
ATOM 670 C CA . ASP A 1 91 ? -36.375 10.914 25.156 1 34.22 91 ASP A CA 1
ATOM 671 C C . ASP A 1 91 ? -35.125 11.508 24.516 1 34.22 91 ASP A C 1
ATOM 673 O O . ASP A 1 91 ? -35.219 12.125 23.453 1 34.22 91 ASP A O 1
ATOM 677 N N . MET A 1 92 ? -34.312 12.055 25.312 1 33.19 92 MET A N 1
ATOM 678 C CA . MET A 1 92 ? -32.938 12.344 24.828 1 33.19 92 MET A CA 1
ATOM 679 C C . MET A 1 92 ? -32.406 11.188 23.984 1 33.19 92 MET A C 1
ATOM 681 O O . MET A 1 92 ? -32.062 10.133 24.516 1 33.19 92 MET A O 1
ATOM 685 N N . VAL A 1 93 ? -33.094 10.766 22.891 1 36.31 93 VAL A N 1
ATOM 686 C CA . VAL A 1 93 ? -32.375 9.977 21.906 1 36.31 93 VAL A CA 1
ATOM 687 C C . VAL A 1 93 ? -30.922 10.438 21.859 1 36.31 93 VAL A C 1
ATOM 689 O O . VAL A 1 93 ? -30.641 11.578 21.5 1 36.31 93 VAL A O 1
ATOM 692 N N . MET A 1 94 ? -30.219 9.961 22.797 1 35.41 94 MET A N 1
ATOM 693 C CA . MET A 1 94 ? -28.766 9.977 22.656 1 35.41 94 MET A CA 1
ATOM 694 C C . MET A 1 94 ? -28.359 9.609 21.234 1 35.41 94 MET A C 1
ATOM 696 O O . MET A 1 94 ? -28.5 8.461 20.812 1 35.41 94 MET A O 1
ATOM 700 N N . GLU A 1 95 ? -28.734 10.289 20.25 1 40.44 95 GLU A N 1
ATOM 701 C CA . GLU A 1 95 ? -28.094 10.211 18.938 1 40.44 95 GLU A CA 1
ATOM 702 C C . GLU A 1 95 ? -26.578 10.078 19.078 1 40.44 95 GLU A C 1
ATOM 704 O O . GLU A 1 95 ? -25.828 11.008 18.75 1 40.44 95 GLU A O 1
ATOM 709 N N . SER A 1 96 ? -26.125 9.57 20.141 1 43.31 96 SER A N 1
ATOM 710 C CA . SER A 1 96 ? -24.672 9.344 20.203 1 43.31 96 SER A CA 1
ATOM 711 C C . SER A 1 96 ? -24.219 8.43 19.078 1 43.31 96 SER A C 1
ATOM 713 O O . SER A 1 96 ? -23.016 8.352 18.781 1 43.31 96 SER A O 1
ATOM 715 N N . GLY A 1 97 ? -25.078 7.512 18.688 1 45.72 97 GLY A N 1
ATOM 716 C CA . GLY A 1 97 ? -24.594 6.535 17.719 1 45.72 97 GLY A CA 1
ATOM 717 C C . GLY A 1 97 ? -24.203 7.156 16.391 1 45.72 97 GLY A C 1
ATOM 718 O O . GLY A 1 97 ? -23.344 6.621 15.68 1 45.72 97 GLY A O 1
ATOM 719 N N . ASP A 1 98 ? -24.938 8.125 15.891 1 50.91 98 ASP A N 1
ATOM 720 C CA . ASP A 1 98 ? -24.766 8.695 14.555 1 50.91 98 ASP A CA 1
ATOM 721 C C . ASP A 1 98 ? -23.594 9.664 14.516 1 50.91 98 ASP A C 1
ATOM 723 O O . ASP A 1 98 ? -23.125 10.047 13.438 1 50.91 98 ASP A O 1
ATOM 727 N N . HIS A 1 99 ? -23.25 10.062 15.672 1 56.56 99 HIS A N 1
ATOM 728 C CA . HIS A 1 99 ? -22.141 11 15.617 1 56.56 99 HIS A CA 1
ATOM 729 C C . HIS A 1 99 ? -20.812 10.289 15.32 1 56.56 99 HIS A C 1
ATOM 731 O O . HIS A 1 99 ? -19.953 10.836 14.625 1 56.56 99 HIS A O 1
ATOM 737 N N . SER A 1 100 ? -20.703 9.062 15.992 1 58.91 100 SER A N 1
ATOM 738 C CA . SER A 1 100 ? -19.469 8.328 15.688 1 58.91 100 SER A CA 1
ATOM 739 C C . SER A 1 100 ? -19.422 7.918 14.219 1 58.91 100 SER A C 1
ATOM 741 O O . SER A 1 100 ? -18.375 8.008 13.578 1 58.91 100 SER A O 1
ATOM 743 N N . SER A 1 101 ? -20.578 7.402 13.797 1 62.22 101 SER A N 1
ATOM 744 C CA . SER A 1 101 ? -20.641 7.027 12.383 1 62.22 101 SER A CA 1
ATOM 745 C C . SER A 1 101 ? -20.469 8.242 11.484 1 62.22 101 SER A C 1
ATOM 747 O O . SER A 1 101 ? -19.828 8.164 10.43 1 62.22 101 SER A O 1
ATOM 749 N N . SER A 1 102 ? -21.062 9.383 12.008 1 69.31 102 SER A N 1
ATOM 750 C CA . SER A 1 102 ? -20.938 10.609 11.227 1 69.31 102 SER A CA 1
ATOM 751 C C . SER A 1 102 ? -19.484 11.109 11.227 1 69.31 102 SER A C 1
ATOM 753 O O . SER A 1 102 ? -19 11.586 10.203 1 69.31 102 SER A O 1
ATOM 755 N N . SER A 1 103 ? -18.844 10.758 12.391 1 72.56 103 SER A N 1
ATOM 756 C CA . SER A 1 103 ? -17.438 11.18 12.461 1 72.56 103 SER A CA 1
ATOM 757 C C . SER A 1 103 ? -16.562 10.305 11.578 1 72.56 103 SER A C 1
ATOM 759 O O . SER A 1 103 ? -15.672 10.812 10.883 1 72.56 103 SER A O 1
ATOM 761 N N . LEU A 1 104 ? -16.906 9.016 11.594 1 73 104 LEU A N 1
ATOM 762 C CA . LEU A 1 104 ? -16.141 8.102 10.75 1 73 104 LEU A CA 1
ATOM 763 C C . LEU A 1 104 ? -16.406 8.383 9.273 1 73 104 LEU A C 1
ATOM 765 O O . LEU A 1 104 ? -15.477 8.352 8.461 1 73 104 LEU A O 1
ATOM 769 N N . ASN A 1 105 ? -17.609 8.664 9 1 77.81 105 ASN A N 1
ATOM 770 C CA . ASN A 1 105 ? -17.969 9.016 7.629 1 77.81 105 ASN A CA 1
ATOM 771 C C . ASN A 1 105 ? -17.312 10.336 7.207 1 77.81 105 ASN A C 1
ATOM 773 O O . ASN A 1 105 ? -16.891 10.484 6.059 1 77.81 105 ASN A O 1
ATOM 777 N N . SER A 1 106 ? -17.297 11.172 8.219 1 80.25 106 SER A N 1
ATOM 778 C CA . SER A 1 106 ? -16.641 12.445 7.898 1 80.25 106 SER A CA 1
ATOM 779 C C . SER A 1 106 ? -15.141 12.273 7.715 1 80.25 106 SER A C 1
ATOM 781 O O . SER A 1 106 ? -14.555 12.852 6.801 1 80.25 106 SER A O 1
ATOM 783 N N . GLU A 1 107 ? -14.633 11.336 8.461 1 80.5 107 GLU A N 1
ATOM 784 C CA . GLU A 1 107 ? -13.203 11.078 8.312 1 80.5 107 GLU A CA 1
ATOM 785 C C . GLU A 1 107 ? -12.906 10.383 6.988 1 80.5 107 GLU A C 1
ATOM 787 O O . GLU A 1 107 ? -11.891 10.664 6.344 1 80.5 107 GLU A O 1
ATOM 792 N N . PHE A 1 108 ? -13.789 9.523 6.668 1 83 108 PHE A N 1
ATOM 793 C CA . PHE A 1 108 ? -13.594 8.82 5.406 1 83 108 PHE A CA 1
ATOM 794 C C . PHE A 1 108 ? -13.734 9.781 4.227 1 83 108 PHE A C 1
ATOM 796 O O . PHE A 1 108 ? -13 9.672 3.244 1 83 108 PHE A O 1
ATOM 803 N N . ARG A 1 109 ? -14.625 10.688 4.387 1 82.38 109 ARG A N 1
ATOM 804 C CA . ARG A 1 109 ? -14.789 11.68 3.33 1 82.38 109 ARG A CA 1
ATOM 805 C C . ARG A 1 109 ? -13.547 12.562 3.213 1 82.38 109 ARG A C 1
ATOM 807 O O . ARG A 1 109 ? -13.094 12.867 2.107 1 82.38 109 ARG A O 1
ATOM 814 N N . TYR A 1 110 ? -12.992 12.852 4.305 1 82.44 110 TYR A N 1
ATOM 815 C CA . TYR A 1 110 ? -11.773 13.656 4.312 1 82.44 110 TYR A CA 1
ATOM 816 C C . TYR A 1 110 ? -10.617 12.883 3.697 1 82.44 110 TYR A C 1
ATOM 818 O O . TYR A 1 110 ? -9.867 13.43 2.881 1 82.44 110 TYR A O 1
ATOM 826 N N . LEU A 1 111 ? -10.625 11.656 3.994 1 84 111 LEU A N 1
ATOM 827 C CA . LEU A 1 111 ? -9.555 10.828 3.453 1 84 111 LEU A CA 1
ATOM 828 C C . LEU A 1 111 ? -9.711 10.648 1.945 1 84 111 LEU A C 1
ATOM 830 O O . LEU A 1 111 ? -8.727 10.672 1.208 1 84 111 LEU A O 1
ATOM 834 N N . PHE A 1 112 ? -10.922 10.516 1.553 1 85.88 112 PHE A N 1
ATOM 835 C CA . PHE A 1 112 ? -11.188 10.336 0.13 1 85.88 112 PHE A CA 1
ATOM 836 C C . PHE A 1 112 ? -10.859 11.602 -0.649 1 85.88 112 PHE A C 1
ATOM 838 O O . PHE A 1 112 ? -10.305 11.539 -1.747 1 85.88 112 PHE A O 1
ATOM 845 N N . LYS A 1 113 ? -11.133 12.734 -0.051 1 84.44 113 LYS A N 1
ATOM 846 C CA . LYS A 1 113 ? -10.805 14 -0.699 1 84.44 113 LYS A CA 1
ATOM 847 C C . LYS A 1 113 ? -9.289 14.203 -0.769 1 84.44 113 LYS A C 1
ATOM 849 O O . LYS A 1 113 ? -8.766 14.672 -1.781 1 84.44 113 LYS A O 1
ATOM 854 N N . TRP A 1 114 ? -8.648 13.758 0.204 1 84.88 114 TRP A N 1
ATOM 855 C CA . TRP A 1 114 ? -7.191 13.844 0.233 1 84.88 114 TRP A CA 1
ATOM 856 C C . TRP A 1 114 ? -6.574 12.914 -0.81 1 84.88 114 TRP A C 1
ATOM 858 O O . TRP A 1 114 ? -5.613 13.289 -1.485 1 84.88 114 TRP A O 1
ATOM 868 N N . LEU A 1 115 ? -7.191 11.812 -0.964 1 85.94 115 LEU A N 1
ATOM 869 C CA . LEU A 1 115 ? -6.684 10.852 -1.939 1 85.94 115 LEU A CA 1
ATOM 870 C C . LEU A 1 115 ? -6.91 11.352 -3.361 1 85.94 115 LEU A C 1
ATOM 872 O O . LEU A 1 115 ? -6.039 11.203 -4.223 1 85.94 115 LEU A O 1
ATOM 876 N N . GLN A 1 116 ? -8.008 11.961 -3.504 1 86.81 116 GLN A N 1
ATOM 877 C CA . GLN A 1 116 ? -8.32 12.492 -4.824 1 86.81 116 GLN A CA 1
ATOM 878 C C . GLN A 1 116 ? -7.375 13.625 -5.203 1 86.81 116 GLN A C 1
ATOM 880 O O . GLN A 1 116 ? -6.914 13.703 -6.34 1 86.81 116 GLN A O 1
ATOM 885 N N . LYS A 1 117 ? -7.02 14.406 -4.293 1 84.06 117 LYS A N 1
ATOM 886 C CA . LYS A 1 117 ? -6.125 15.531 -4.543 1 84.06 117 LYS A CA 1
ATOM 887 C C . LYS A 1 117 ? -4.688 15.055 -4.75 1 84.06 117 LYS A C 1
ATOM 889 O O . LYS A 1 117 ? -3.924 15.68 -5.488 1 84.06 117 LYS A O 1
ATOM 894 N N . SER A 1 118 ? -4.418 13.852 -4.203 1 89.56 118 SER A N 1
ATOM 895 C CA . SER A 1 118 ? -3.053 13.336 -4.273 1 89.56 118 SER A CA 1
ATOM 896 C C . SER A 1 118 ? -2.885 12.375 -5.449 1 89.56 118 SER A C 1
ATOM 898 O O . SER A 1 118 ? -1.77 11.938 -5.742 1 89.56 118 SER A O 1
ATOM 900 N N . LEU A 1 119 ? -3.879 12.133 -6.156 1 90.81 119 LEU A N 1
ATOM 901 C CA . LEU A 1 119 ? -3.896 11.078 -7.164 1 90.81 119 LEU A CA 1
ATOM 902 C C . LEU A 1 119 ? -2.861 11.352 -8.25 1 90.81 119 LEU A C 1
ATOM 904 O O . LEU A 1 119 ? -2.076 10.469 -8.602 1 90.81 119 LEU A O 1
ATOM 908 N N . PRO A 1 120 ? -2.744 12.586 -8.766 1 91.06 120 PRO A N 1
ATOM 909 C CA . PRO A 1 120 ? -1.752 12.812 -9.82 1 91.06 120 PRO A CA 1
ATOM 910 C C . PRO A 1 120 ? -0.318 12.617 -9.336 1 91.06 120 PRO A C 1
ATOM 912 O O . PRO A 1 120 ? 0.529 12.125 -10.078 1 91.06 120 PRO A O 1
ATOM 915 N N . TYR A 1 121 ? -0.08 12.883 -8.164 1 91.19 121 TYR A N 1
ATOM 916 C CA . TYR A 1 121 ? 1.262 12.734 -7.613 1 91.19 121 TYR A CA 1
ATOM 917 C C . TYR A 1 121 ? 1.584 11.266 -7.355 1 91.19 121 TYR A C 1
ATOM 919 O O . TYR A 1 121 ? 2.711 10.82 -7.586 1 91.19 121 TYR A O 1
ATOM 927 N N . ILE A 1 122 ? 0.581 10.594 -6.969 1 91.81 122 ILE A N 1
ATOM 928 C CA . ILE A 1 122 ? 0.754 9.156 -6.766 1 91.81 122 ILE A CA 1
ATOM 929 C C . ILE A 1 122 ? 1.016 8.477 -8.102 1 91.81 122 ILE A C 1
ATOM 931 O O . ILE A 1 122 ? 1.825 7.547 -8.188 1 91.81 122 ILE A O 1
ATOM 935 N N . LEU A 1 123 ? 0.382 8.984 -9.062 1 93.31 123 LEU A N 1
ATOM 936 C CA . LEU A 1 123 ? 0.576 8.422 -10.391 1 93.31 123 LEU A CA 1
ATOM 937 C C . LEU A 1 123 ? 1.995 8.68 -10.891 1 93.31 123 LEU A C 1
ATOM 939 O O . LEU A 1 123 ? 2.621 7.789 -11.469 1 93.31 123 LEU A O 1
ATOM 943 N N . ILE A 1 124 ? 2.465 9.797 -10.609 1 93.06 124 ILE A N 1
ATOM 944 C CA . ILE A 1 124 ? 3.82 10.141 -11.031 1 93.06 124 ILE A CA 1
ATOM 945 C C . ILE A 1 124 ? 4.824 9.258 -10.289 1 93.06 124 ILE A C 1
ATOM 947 O O . ILE A 1 124 ? 5.758 8.727 -10.898 1 93.06 124 ILE A O 1
ATOM 951 N N . LEU A 1 125 ? 4.602 9.023 -9.078 1 90.56 125 LEU A N 1
ATOM 952 C CA . LEU A 1 125 ? 5.5 8.18 -8.297 1 90.56 125 LEU A CA 1
ATOM 953 C C . LEU A 1 125 ? 5.41 6.727 -8.734 1 90.56 125 LEU A C 1
ATOM 955 O O . LEU A 1 125 ? 6.418 6.02 -8.766 1 90.56 125 LEU A O 1
ATOM 959 N N . SER A 1 126 ? 4.238 6.402 -9.102 1 92.25 126 SER A N 1
ATOM 960 C CA . SER A 1 126 ? 4.051 5.035 -9.578 1 92.25 126 SER A CA 1
ATOM 961 C C . SER A 1 126 ? 4.773 4.809 -10.898 1 92.25 126 SER A C 1
ATOM 963 O O . SER A 1 126 ? 5.363 3.746 -11.109 1 92.25 126 SER A O 1
ATOM 965 N N . VAL A 1 127 ? 4.719 5.758 -11.758 1 90.81 127 VAL A N 1
ATOM 966 C CA . VAL A 1 127 ? 5.41 5.645 -13.039 1 90.81 127 VAL A CA 1
ATOM 967 C C . VAL A 1 127 ? 6.918 5.566 -12.812 1 90.81 127 VAL A C 1
ATOM 969 O O . VAL A 1 127 ? 7.609 4.785 -13.469 1 90.81 127 VAL A O 1
ATOM 972 N N . LYS A 1 128 ? 7.453 6.266 -11.906 1 88.81 128 LYS A N 1
ATOM 973 C CA . LYS A 1 128 ? 8.875 6.195 -11.594 1 88.81 128 LYS A CA 1
ATOM 974 C C . LYS A 1 128 ? 9.258 4.816 -11.062 1 88.81 128 LYS A C 1
ATOM 976 O O . LYS A 1 128 ? 10.281 4.25 -11.469 1 88.81 128 LYS A O 1
ATOM 981 N N . LEU A 1 129 ? 8.406 4.297 -10.234 1 86.38 129 LEU A N 1
ATOM 982 C CA . LEU A 1 129 ? 8.672 2.979 -9.664 1 86.38 129 LEU A CA 1
ATOM 983 C C . LEU A 1 129 ? 8.641 1.902 -10.75 1 86.38 129 LEU A C 1
ATOM 985 O O . LEU A 1 129 ? 9.492 1.011 -10.766 1 86.38 129 LEU A O 1
ATOM 989 N N . VAL A 1 130 ? 7.703 2.037 -11.609 1 87.62 130 VAL A N 1
ATOM 990 C CA . VAL A 1 130 ? 7.566 1.064 -12.688 1 87.62 130 VAL A CA 1
ATOM 991 C C . VAL A 1 130 ? 8.773 1.161 -13.617 1 87.62 130 VAL A C 1
ATOM 993 O O . VAL A 1 130 ? 9.297 0.141 -14.07 1 87.62 130 VAL A O 1
ATOM 996 N N . MET A 1 131 ? 9.195 2.32 -13.844 1 84.25 131 MET A N 1
ATOM 997 C CA . MET A 1 131 ? 10.328 2.51 -14.742 1 84.25 131 MET A CA 1
ATOM 998 C C . MET A 1 131 ? 11.617 1.989 -14.109 1 84.25 131 MET A C 1
ATOM 1000 O O . MET A 1 131 ? 12.5 1.485 -14.805 1 84.25 131 MET A O 1
ATOM 1004 N N . GLN A 1 132 ? 11.703 2.064 -12.805 1 80.06 132 GLN A N 1
ATOM 1005 C CA . GLN A 1 132 ? 12.867 1.545 -12.094 1 80.06 132 GLN A CA 1
ATOM 1006 C C . GLN A 1 132 ? 12.93 0.023 -12.18 1 80.06 132 GLN A C 1
ATOM 1008 O O . GLN A 1 132 ? 14.016 -0.559 -12.227 1 80.06 132 GLN A O 1
ATOM 1013 N N . HIS A 1 133 ? 11.781 -0.596 -12.25 1 82.62 133 HIS A N 1
ATOM 1014 C CA . HIS A 1 133 ? 11.727 -2.053 -12.25 1 82.62 133 HIS A CA 1
ATOM 1015 C C . HIS A 1 133 ? 11.18 -2.586 -13.57 1 82.62 133 HIS A C 1
ATOM 1017 O O . HIS A 1 133 ? 10.562 -3.654 -13.609 1 82.62 133 HIS A O 1
ATOM 1023 N N . ILE A 1 134 ? 11.367 -1.885 -14.672 1 83.75 134 ILE A N 1
ATOM 1024 C CA . ILE A 1 134 ? 10.766 -2.227 -15.961 1 83.75 134 ILE A CA 1
ATOM 1025 C C . ILE A 1 134 ? 11.305 -3.57 -16.438 1 83.75 134 ILE A C 1
ATOM 1027 O O . ILE A 1 134 ? 10.57 -4.367 -17.031 1 83.75 134 ILE A O 1
ATOM 1031 N N . THR A 1 135 ? 12.602 -3.854 -16.219 1 84.12 135 THR A N 1
ATOM 1032 C CA . THR A 1 135 ? 13.188 -5.109 -16.688 1 84.12 135 THR A CA 1
ATOM 1033 C C . THR A 1 135 ? 12.586 -6.293 -15.922 1 84.12 135 THR A C 1
ATOM 1035 O O . THR A 1 135 ? 12.203 -7.293 -16.531 1 84.12 135 THR A O 1
ATOM 1038 N N . GLY A 1 136 ? 12.43 -6.102 -14.602 1 84.81 136 GLY A N 1
ATOM 1039 C CA . GLY A 1 136 ? 11.836 -7.168 -13.812 1 84.81 136 GLY A CA 1
ATOM 1040 C C . GLY A 1 136 ? 10.375 -7.402 -14.141 1 84.81 136 GLY A C 1
ATOM 1041 O O . GLY A 1 136 ? 9.93 -8.547 -14.25 1 84.81 136 GLY A O 1
ATOM 1042 N N . ILE A 1 137 ? 9.727 -6.383 -14.367 1 88.81 137 ILE A N 1
ATOM 1043 C CA . ILE A 1 137 ? 8.305 -6.484 -14.656 1 88.81 137 ILE A CA 1
ATOM 1044 C C . ILE A 1 137 ? 8.102 -7.098 -16.031 1 88.81 137 ILE A C 1
ATOM 1046 O O . ILE A 1 137 ? 7.25 -7.973 -16.219 1 88.81 137 ILE A O 1
ATOM 1050 N N . SER A 1 138 ? 8.859 -6.641 -17 1 91 138 SER A N 1
ATOM 1051 C CA . SER A 1 138 ? 8.742 -7.18 -18.359 1 91 138 SER A CA 1
ATOM 1052 C C . SER A 1 138 ? 9.07 -8.672 -18.391 1 91 138 SER A C 1
ATOM 1054 O O . SER A 1 138 ? 8.383 -9.445 -19.047 1 91 138 SER A O 1
ATOM 1056 N N . LEU A 1 139 ? 10.062 -9.078 -17.641 1 91.25 139 LEU A N 1
ATOM 1057 C CA . LEU A 1 139 ? 10.414 -10.492 -17.578 1 91.25 139 LEU A CA 1
ATOM 1058 C C . LEU A 1 139 ? 9.32 -11.289 -16.859 1 91.25 139 LEU A C 1
ATOM 1060 O O . LEU A 1 139 ? 9 -12.406 -17.266 1 91.25 139 LEU A O 1
ATOM 1064 N N . GLY A 1 140 ? 8.766 -10.68 -15.859 1 91.75 140 GLY A N 1
ATOM 1065 C CA . GLY A 1 140 ? 7.664 -11.344 -15.18 1 91.75 140 GLY A CA 1
ATOM 1066 C C . GLY A 1 140 ? 6.457 -11.57 -16.062 1 91.75 140 GLY A C 1
ATOM 1067 O O . GLY A 1 140 ? 5.863 -12.648 -16.062 1 91.75 140 GLY A O 1
ATOM 1068 N N . ILE A 1 141 ? 6.199 -10.625 -16.844 1 93.75 141 ILE A N 1
ATOM 1069 C CA . ILE A 1 141 ? 5.078 -10.727 -17.766 1 93.75 141 ILE A CA 1
ATOM 1070 C C . ILE A 1 141 ? 5.387 -11.773 -18.844 1 93.75 141 ILE A C 1
ATOM 1072 O O . ILE A 1 141 ? 4.52 -12.562 -19.219 1 93.75 141 ILE A O 1
ATOM 1076 N N . GLY A 1 142 ? 6.582 -11.734 -19.281 1 94.69 142 GLY A N 1
ATOM 1077 C CA . GLY A 1 142 ? 6.992 -12.742 -20.25 1 94.69 142 GLY A CA 1
ATOM 1078 C C . GLY A 1 142 ? 6.898 -14.156 -19.703 1 94.69 142 GLY A C 1
ATOM 1079 O O . GLY A 1 142 ? 6.395 -15.055 -20.391 1 94.69 142 GLY A O 1
ATOM 1080 N N . LEU A 1 143 ? 7.367 -14.344 -18.562 1 94.56 143 LEU A N 1
ATOM 1081 C CA . LEU A 1 143 ? 7.312 -15.664 -17.938 1 94.56 143 LEU A CA 1
ATOM 1082 C C . LEU A 1 143 ? 5.867 -16.078 -17.688 1 94.56 143 LEU A C 1
ATOM 1084 O O . LEU A 1 143 ? 5.516 -17.25 -17.875 1 94.56 143 LEU A O 1
ATOM 1088 N N . PHE A 1 144 ? 5.07 -15.18 -17.391 1 95.81 144 PHE A N 1
ATOM 1089 C CA . PHE A 1 144 ? 3.666 -15.477 -17.141 1 95.81 144 PHE A CA 1
ATOM 1090 C C . PHE A 1 144 ? 2.963 -15.883 -18.438 1 95.81 144 PHE A C 1
ATOM 1092 O O . PHE A 1 144 ? 2.156 -16.812 -18.438 1 95.81 144 PHE A O 1
ATOM 1099 N N . THR A 1 145 ? 3.318 -15.188 -19.484 1 96.25 145 THR A N 1
ATOM 1100 C CA . THR A 1 145 ? 2.725 -15.516 -20.781 1 96.25 145 THR A CA 1
ATOM 1101 C C . THR A 1 145 ? 3.189 -16.891 -21.25 1 96.25 145 THR A C 1
ATOM 1103 O O . THR A 1 145 ? 2.4 -17.656 -21.812 1 96.25 145 THR A O 1
ATOM 1106 N N . THR A 1 146 ? 4.453 -17.156 -21.016 1 96.31 146 THR A N 1
ATOM 1107 C CA . THR A 1 146 ? 4.965 -18.484 -21.359 1 96.31 146 THR A CA 1
ATOM 1108 C C . THR A 1 146 ? 4.262 -19.562 -20.547 1 96.31 146 THR A C 1
ATOM 1110 O O . THR A 1 146 ? 3.893 -20.609 -21.094 1 96.31 146 THR A O 1
ATOM 1113 N N . PHE A 1 147 ? 4.031 -19.344 -19.297 1 96.5 147 PHE A N 1
ATOM 1114 C CA . PHE A 1 147 ? 3.336 -20.281 -18.422 1 96.5 147 PHE A CA 1
ATOM 1115 C C . PHE A 1 147 ? 1.918 -20.531 -18.922 1 96.5 147 PHE A C 1
ATOM 1117 O O . PHE A 1 147 ? 1.485 -21.688 -19.016 1 96.5 147 PHE A O 1
ATOM 1124 N N . MET A 1 148 ? 1.227 -19.469 -19.25 1 96.88 148 MET A N 1
ATOM 1125 C CA . MET A 1 148 ? -0.155 -19.609 -19.703 1 96.88 148 MET A CA 1
ATOM 1126 C C . MET A 1 148 ? -0.222 -20.359 -21.031 1 96.88 148 MET A C 1
ATOM 1128 O O . MET A 1 148 ? -1.079 -21.234 -21.203 1 96.88 148 MET A O 1
ATOM 1132 N N . TYR A 1 149 ? 0.636 -20.031 -21.859 1 96.69 149 TYR A N 1
ATOM 1133 C CA . TYR A 1 149 ? 0.687 -20.719 -23.156 1 96.69 149 TYR A CA 1
ATOM 1134 C C . TYR A 1 149 ? 0.991 -22.188 -22.984 1 96.69 149 TYR A C 1
ATOM 1136 O O . TYR A 1 149 ? 0.307 -23.047 -23.547 1 96.69 149 TYR A O 1
ATOM 1144 N N . ALA A 1 150 ? 2.043 -22.469 -22.219 1 97.12 150 ALA A N 1
ATOM 1145 C CA . ALA A 1 150 ? 2.441 -23.859 -22.016 1 97.12 150 ALA A CA 1
ATOM 1146 C C . ALA A 1 150 ? 1.344 -24.641 -21.297 1 97.12 150 ALA A C 1
ATOM 1148 O O . ALA A 1 150 ? 1.056 -25.797 -21.656 1 97.12 150 ALA A O 1
ATOM 1149 N N . ASN A 1 151 ? 0.738 -24.047 -20.281 1 96.94 151 ASN A N 1
ATOM 1150 C CA . ASN A 1 151 ? -0.326 -24.734 -19.547 1 96.94 151 ASN A CA 1
ATOM 1151 C C . ASN A 1 151 ? -1.517 -25.047 -20.453 1 96.94 151 ASN A C 1
ATOM 1153 O O . ASN A 1 151 ? -2.041 -26.156 -20.422 1 96.94 151 ASN A O 1
ATOM 1157 N N . LYS A 1 152 ? -1.931 -24.141 -21.203 1 96.31 152 LYS A N 1
ATOM 1158 C CA . LYS A 1 152 ? -3.043 -24.359 -22.125 1 96.31 152 LYS A CA 1
ATOM 1159 C C . LYS A 1 152 ? -2.703 -25.422 -23.156 1 96.31 152 LYS A C 1
ATOM 1161 O O . LYS A 1 152 ? -3.535 -26.281 -23.469 1 96.31 152 LYS A O 1
ATOM 1166 N N . SER A 1 153 ? -1.538 -25.406 -23.641 1 96.56 153 SER A N 1
ATOM 1167 C CA . SER A 1 153 ? -1.102 -26.391 -24.625 1 96.56 153 SER A CA 1
ATOM 1168 C C . SER A 1 153 ? -1.057 -27.797 -24.047 1 96.56 153 SER A C 1
ATOM 1170 O O . SER A 1 153 ? -1.495 -28.75 -24.688 1 96.56 153 SER A O 1
ATOM 1172 N N . ILE A 1 154 ? -0.565 -27.891 -22.844 1 96.25 154 ILE A N 1
ATOM 1173 C CA . ILE A 1 154 ? -0.459 -29.203 -22.203 1 96.25 154 ILE A CA 1
ATOM 1174 C C . ILE A 1 154 ? -1.854 -29.766 -21.953 1 96.25 154 ILE A C 1
ATOM 1176 O O . ILE A 1 154 ? -2.125 -30.938 -22.25 1 96.25 154 ILE A O 1
ATOM 1180 N N . VAL A 1 155 ? -2.73 -28.984 -21.453 1 93.56 155 VAL A N 1
ATOM 1181 C CA . VAL A 1 155 ? -4.09 -29.438 -21.172 1 93.56 155 VAL A CA 1
ATOM 1182 C C . VAL A 1 155 ? -4.77 -29.875 -22.469 1 93.56 155 VAL A C 1
ATOM 1184 O O . VAL A 1 155 ? -5.477 -30.875 -22.484 1 93.56 155 VAL A O 1
ATOM 1187 N N . ASN A 1 156 ? -4.512 -29.125 -23.516 1 93.19 156 ASN A N 1
ATOM 1188 C CA . ASN A 1 156 ? -5.078 -29.469 -24.812 1 93.19 156 ASN A CA 1
ATOM 1189 C C . ASN A 1 156 ? -4.531 -30.797 -25.328 1 93.19 156 ASN A C 1
ATOM 1191 O O . ASN A 1 156 ? -5.281 -31.625 -25.844 1 93.19 156 ASN A O 1
ATOM 1195 N N . GLN A 1 157 ? -3.275 -31.016 -25.188 1 92.75 157 GLN A N 1
ATOM 1196 C CA . GLN A 1 157 ? -2.666 -32.25 -25.656 1 92.75 157 GLN A CA 1
ATOM 1197 C C . GLN A 1 157 ? -3.133 -33.438 -24.828 1 92.75 157 GLN A C 1
ATOM 1199 O O . GLN A 1 157 ? -3.271 -34.562 -25.359 1 92.75 157 GLN A O 1
ATOM 1204 N N . VAL A 1 158 ? -3.393 -33.25 -23.594 1 89.81 158 VAL A N 1
ATOM 1205 C CA . VAL A 1 158 ? -3.906 -34.312 -22.75 1 89.81 158 VAL A CA 1
ATOM 1206 C C . VAL A 1 158 ? -5.336 -34.656 -23.156 1 89.81 158 VAL A C 1
ATOM 1208 O O . VAL A 1 158 ? -5.719 -35.844 -23.172 1 89.81 158 VAL A O 1
ATOM 1211 N N . PHE A 1 159 ? -6.039 -33.656 -23.531 1 85.81 159 PHE A N 1
ATOM 1212 C CA . PHE A 1 159 ? -7.422 -33.875 -23.953 1 85.81 159 PHE A CA 1
ATOM 1213 C C . PHE A 1 159 ? -7.48 -34.625 -25.266 1 85.81 159 PHE A C 1
ATOM 1215 O O . PHE A 1 159 ? -8.391 -35.438 -25.5 1 85.81 159 PHE A O 1
ATOM 1222 N N . LEU A 1 160 ? -6.523 -34.5 -26.172 1 86.88 160 LEU A N 1
ATOM 1223 C CA . LEU A 1 160 ? -6.523 -35.125 -27.5 1 86.88 160 LEU A CA 1
ATOM 1224 C C . LEU A 1 160 ? -6.16 -36.594 -27.406 1 86.88 160 LEU A C 1
ATOM 1226 O O . LEU A 1 160 ? -6.438 -37.375 -28.328 1 86.88 160 LEU A O 1
ATOM 1230 N N . ARG A 1 161 ? -5.578 -37.094 -26.344 1 81.94 161 ARG A N 1
ATOM 1231 C CA . ARG A 1 161 ? -5.27 -38.469 -26.047 1 81.94 161 ARG A CA 1
ATOM 1232 C C . ARG A 1 161 ? -4.48 -39.125 -27.203 1 81.94 161 ARG A C 1
ATOM 1234 O O . ARG A 1 161 ? -3.316 -38.781 -27.422 1 81.94 161 ARG A O 1
ATOM 1241 N N . GLU A 1 162 ? -5.16 -39.906 -28.078 1 78.62 162 GLU A N 1
ATOM 1242 C CA . GLU A 1 162 ? -4.48 -40.625 -29.141 1 78.62 162 GLU A CA 1
ATOM 1243 C C . GLU A 1 162 ? -4.207 -39.75 -30.344 1 78.62 162 GLU A C 1
ATOM 1245 O O . GLU A 1 162 ? -3.303 -40 -31.141 1 78.62 162 GLU A O 1
ATOM 1250 N N . ARG A 1 163 ? -4.93 -38.625 -30.422 1 83.5 163 ARG A N 1
ATOM 1251 C CA . ARG A 1 163 ? -4.742 -37.719 -31.547 1 83.5 163 ARG A CA 1
ATOM 1252 C C . ARG A 1 163 ? -3.715 -36.625 -31.203 1 83.5 163 ARG A C 1
ATOM 1254 O O . ARG A 1 163 ? -3.613 -35.625 -31.906 1 83.5 163 ARG A O 1
ATOM 1261 N N . ARG A 1 164 ? -2.941 -36.906 -30.219 1 88.5 164 ARG A N 1
ATOM 1262 C CA . ARG A 1 164 ? -1.966 -35.906 -29.797 1 88.5 164 ARG A CA 1
ATOM 1263 C C . ARG A 1 164 ? -0.811 -35.844 -30.797 1 88.5 164 ARG A C 1
ATOM 1265 O O . ARG A 1 164 ? -0.456 -36.812 -31.438 1 88.5 164 ARG A O 1
ATOM 1272 N N . SER A 1 165 ? -0.342 -34.594 -30.922 1 92 165 SER A N 1
ATOM 1273 C CA . SER A 1 165 ? 0.827 -34.344 -31.766 1 92 165 SER A CA 1
ATOM 1274 C C . SER A 1 165 ? 2.119 -34.5 -30.969 1 92 165 SER A C 1
ATOM 1276 O O . SER A 1 165 ? 2.43 -33.656 -30.125 1 92 165 SER A O 1
ATOM 1278 N N . LYS A 1 166 ? 2.912 -35.5 -31.203 1 92.62 166 LYS A N 1
ATOM 1279 C CA . LYS A 1 166 ? 4.18 -35.75 -30.516 1 92.62 166 LYS A CA 1
ATOM 1280 C C . LYS A 1 166 ? 5.168 -34.625 -30.781 1 92.62 166 LYS A C 1
ATOM 1282 O O . LYS A 1 166 ? 5.957 -34.25 -29.906 1 92.62 166 LYS A O 1
ATOM 1287 N N . ILE A 1 167 ? 5.027 -34.062 -31.891 1 94.31 167 ILE A N 1
ATOM 1288 C CA . ILE A 1 167 ? 5.945 -32.969 -32.25 1 94.31 167 ILE A CA 1
ATOM 1289 C C . ILE A 1 167 ? 5.641 -31.734 -31.422 1 94.31 167 ILE A C 1
ATOM 1291 O O . ILE A 1 167 ? 6.559 -31.047 -30.969 1 94.31 167 ILE A O 1
ATOM 1295 N N . GLN A 1 168 ? 4.387 -31.516 -31.203 1 94.56 168 GLN A N 1
ATOM 1296 C CA . GLN A 1 168 ? 4.016 -30.359 -30.391 1 94.56 168 GLN A CA 1
ATOM 1297 C C . GLN A 1 168 ? 4.469 -30.531 -28.953 1 94.56 168 GLN A C 1
ATOM 1299 O O . GLN A 1 168 ? 4.91 -29.578 -28.312 1 94.56 168 GLN A O 1
ATOM 1304 N N . CYS A 1 169 ? 4.406 -31.641 -28.469 1 94.75 169 CYS A N 1
ATOM 1305 C CA . CYS A 1 169 ? 4.844 -31.906 -27.094 1 94.75 169 CYS A CA 1
ATOM 1306 C C . CYS A 1 169 ? 6.355 -31.781 -26.969 1 94.75 169 CYS A C 1
ATOM 1308 O O . CYS A 1 169 ? 6.859 -31.234 -25.984 1 94.75 169 CYS A O 1
ATOM 1310 N N . ALA A 1 170 ? 7.043 -32.281 -28 1 96.19 170 ALA A N 1
ATOM 1311 C CA . ALA A 1 170 ? 8.5 -32.156 -28 1 96.19 170 ALA A CA 1
ATOM 1312 C C . ALA A 1 170 ? 8.922 -30.703 -28.094 1 96.19 170 ALA A C 1
ATOM 1314 O O . ALA A 1 170 ? 9.867 -30.281 -27.438 1 96.19 170 ALA A O 1
ATOM 1315 N N . TRP A 1 171 ? 8.188 -29.984 -28.891 1 95.94 171 TRP A N 1
ATOM 1316 C CA . TRP A 1 171 ? 8.469 -28.562 -29.031 1 95.94 171 TRP A CA 1
ATOM 1317 C C . TRP A 1 171 ? 8.234 -27.828 -27.719 1 95.94 171 TRP A C 1
ATOM 1319 O O . TRP A 1 171 ? 9.016 -26.953 -27.344 1 95.94 171 TRP A O 1
ATOM 1329 N N . LEU A 1 172 ? 7.223 -28.172 -27.031 1 96.56 172 LEU A N 1
ATOM 1330 C CA . LEU A 1 172 ? 6.926 -27.547 -25.75 1 96.56 172 LEU A CA 1
ATOM 1331 C C . LEU A 1 172 ? 8.016 -27.844 -24.734 1 96.56 172 LEU A C 1
ATOM 1333 O O . LEU A 1 172 ? 8.406 -26.969 -23.953 1 96.56 172 LEU A O 1
ATOM 1337 N N . LEU A 1 173 ? 8.484 -29.016 -24.75 1 96.94 173 LEU A N 1
ATOM 1338 C CA . LEU A 1 173 ? 9.555 -29.422 -23.844 1 96.94 173 LEU A CA 1
ATOM 1339 C C . LEU A 1 173 ? 10.82 -28.609 -24.125 1 96.94 173 LEU A C 1
ATOM 1341 O O . LEU A 1 173 ? 11.445 -28.094 -23.188 1 96.94 173 LEU A O 1
ATOM 1345 N N . VAL A 1 174 ? 11.148 -28.484 -25.391 1 96.62 174 VAL A N 1
ATOM 1346 C CA . VAL A 1 174 ? 12.344 -27.734 -25.781 1 96.62 174 VAL A CA 1
ATOM 1347 C C . VAL A 1 174 ? 12.148 -26.25 -25.469 1 96.62 174 VAL A C 1
ATOM 1349 O O . VAL A 1 174 ? 13.07 -25.578 -25.016 1 96.62 174 VAL A O 1
ATOM 1352 N N . PHE A 1 175 ? 10.984 -25.797 -25.656 1 96.75 175 PHE A N 1
ATOM 1353 C CA . PHE A 1 175 ? 10.672 -24.406 -25.406 1 96.75 175 PHE A CA 1
ATOM 1354 C C . PHE A 1 175 ? 10.789 -24.062 -23.938 1 96.75 175 PHE A C 1
ATOM 1356 O O . PHE A 1 175 ? 11.383 -23.047 -23.562 1 96.75 175 PHE A O 1
ATOM 1363 N N . LEU A 1 176 ? 10.25 -24.875 -23.094 1 96.62 176 LEU A N 1
ATOM 1364 C CA . LEU A 1 176 ? 10.281 -24.641 -21.656 1 96.62 176 LEU A CA 1
ATOM 1365 C C . LEU A 1 176 ? 11.703 -24.781 -21.109 1 96.62 176 LEU A C 1
ATOM 1367 O O . LEU A 1 176 ? 12.156 -23.938 -20.328 1 96.62 176 LEU A O 1
ATOM 1371 N N . ALA A 1 177 ? 12.398 -25.781 -21.516 1 95.12 177 ALA A N 1
ATOM 1372 C CA . ALA A 1 177 ? 13.789 -25.969 -21.109 1 95.12 177 ALA A CA 1
ATOM 1373 C C . ALA A 1 177 ? 14.672 -24.828 -21.625 1 95.12 177 ALA A C 1
ATOM 1375 O O . ALA A 1 177 ? 15.508 -24.312 -20.875 1 95.12 177 ALA A O 1
ATOM 1376 N N . GLY A 1 178 ? 14.43 -24.484 -22.859 1 94.12 178 GLY A N 1
ATOM 1377 C CA . GLY A 1 178 ? 15.188 -23.391 -23.438 1 94.12 178 GLY A CA 1
ATOM 1378 C C . GLY A 1 178 ? 14.961 -22.062 -22.734 1 94.12 178 GLY A C 1
ATOM 1379 O O . GLY A 1 178 ? 15.914 -21.312 -22.484 1 94.12 178 GLY A O 1
ATOM 1380 N N . SER A 1 179 ? 13.711 -21.797 -22.391 1 93.75 179 SER A N 1
ATOM 1381 C CA . SER A 1 179 ? 13.391 -20.547 -21.688 1 93.75 179 SER A CA 1
ATOM 1382 C C . SER A 1 179 ? 14.039 -20.516 -20.297 1 93.75 179 SER A C 1
ATOM 1384 O O . SE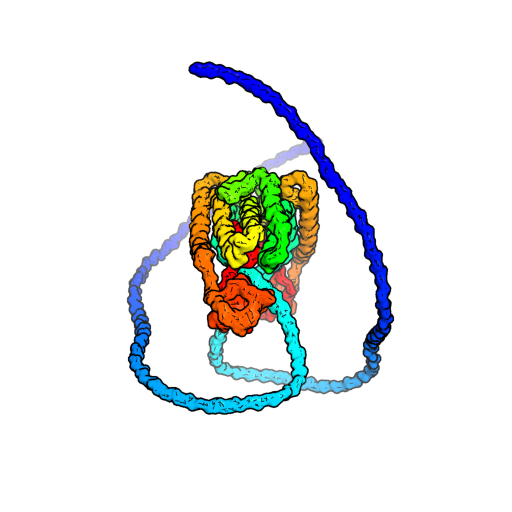R A 1 179 ? 14.539 -19.484 -19.875 1 93.75 179 SER A O 1
ATOM 1386 N N . SER A 1 180 ? 14.109 -21.641 -19.656 1 91.44 180 SER A N 1
ATOM 1387 C CA . SER A 1 180 ? 14.719 -21.703 -18.328 1 91.44 180 SER A CA 1
ATOM 1388 C C . SER A 1 180 ? 16.234 -21.547 -18.406 1 91.44 180 SER A C 1
ATOM 1390 O O . SER A 1 180 ? 16.828 -20.812 -17.609 1 91.44 180 SER A O 1
ATOM 1392 N N . VAL A 1 181 ? 16.812 -22.172 -19.359 1 90.44 181 VAL A N 1
ATOM 1393 C CA . VAL A 1 181 ? 18.266 -22.078 -19.516 1 90.44 181 VAL A CA 1
ATOM 1394 C C . VAL A 1 181 ? 18.656 -20.672 -19.938 1 90.44 181 VAL A C 1
ATOM 1396 O O . VAL A 1 181 ? 19.656 -20.125 -19.469 1 90.44 181 VAL A O 1
ATOM 1399 N N . LEU A 1 182 ? 17.875 -20.047 -20.797 1 89.81 182 LEU A N 1
ATOM 1400 C CA . LEU A 1 182 ? 18.141 -18.688 -21.234 1 89.81 182 LEU A CA 1
ATOM 1401 C C . LEU A 1 182 ? 18.062 -17.703 -20.062 1 89.81 182 LEU A C 1
ATOM 1403 O O . LEU A 1 182 ? 18.891 -16.797 -19.953 1 89.81 182 LEU A O 1
ATOM 1407 N N . LEU A 1 183 ? 17.125 -17.938 -19.25 1 86.62 183 LEU A N 1
ATOM 1408 C CA . LEU A 1 183 ? 16.969 -17.047 -18.094 1 86.62 183 LEU A CA 1
ATOM 1409 C C . LEU A 1 183 ? 18.156 -17.172 -17.141 1 86.62 183 LEU A C 1
ATOM 1411 O O . LEU A 1 183 ? 18.672 -16.156 -16.672 1 86.62 183 LEU A O 1
ATOM 1415 N N . TYR A 1 184 ? 18.672 -18.328 -16.891 1 83.94 184 TYR A N 1
ATOM 1416 C CA . TYR A 1 184 ? 19.797 -18.531 -15.984 1 83.94 184 TYR A CA 1
ATOM 1417 C C . TYR A 1 184 ? 21.094 -18.047 -16.609 1 83.94 184 TYR A C 1
ATOM 1419 O O . TYR A 1 184 ? 22 -17.562 -15.906 1 83.94 184 TYR A O 1
ATOM 1427 N N . TYR A 1 185 ? 21.062 -18.109 -17.891 1 84.25 185 TYR A N 1
ATOM 1428 C CA . TYR A 1 185 ? 22.25 -17.609 -18.578 1 84.25 185 TYR A CA 1
ATOM 1429 C C . TYR A 1 185 ? 22.281 -16.094 -18.562 1 84.25 185 TYR A C 1
ATOM 1431 O O . TYR A 1 185 ? 23.344 -15.492 -18.328 1 84.25 185 TYR A O 1
ATOM 1439 N N . THR A 1 186 ? 21.219 -15.438 -18.734 1 83.25 186 THR A N 1
ATOM 1440 C CA . THR A 1 186 ? 21.141 -13.977 -18.766 1 83.25 186 THR A CA 1
ATOM 1441 C C . THR A 1 186 ? 21.406 -13.383 -17.391 1 83.25 186 THR A C 1
ATOM 1443 O O . THR A 1 186 ? 22.062 -12.344 -17.266 1 83.25 186 THR A O 1
ATOM 1446 N N . PHE A 1 187 ? 20.969 -14.078 -16.344 1 79.5 187 PHE A N 1
ATOM 1447 C CA . PHE A 1 187 ? 21.125 -13.531 -15.008 1 79.5 187 PHE A CA 1
ATOM 1448 C C . PHE A 1 187 ? 22.156 -14.344 -14.219 1 79.5 187 PHE A C 1
ATOM 1450 O O . PHE A 1 187 ? 21.984 -14.57 -13.016 1 79.5 187 PHE A O 1
ATOM 1457 N N . GLN A 1 188 ? 23.109 -14.781 -14.867 1 75.31 188 GLN A N 1
ATOM 1458 C CA . GLN A 1 188 ? 24.141 -15.586 -14.234 1 75.31 188 GLN A CA 1
ATOM 1459 C C . GLN A 1 188 ? 24.906 -14.781 -13.195 1 75.31 188 GLN A C 1
ATOM 1461 O O . GLN A 1 188 ? 25.344 -15.328 -12.18 1 75.31 188 GLN A O 1
ATOM 1466 N N . SER A 1 189 ? 24.906 -13.469 -13.367 1 71.75 189 SER A N 1
ATOM 1467 C CA . SER A 1 189 ? 25.641 -12.617 -12.445 1 71.75 189 SER A CA 1
ATOM 1468 C C . SER A 1 189 ? 24.938 -12.523 -11.094 1 71.75 189 SER A C 1
ATOM 1470 O O . SER A 1 189 ? 25.578 -12.328 -10.062 1 71.75 189 SER A O 1
ATOM 1472 N N . GLN A 1 190 ? 23.625 -12.82 -11.109 1 64.94 190 GLN A N 1
ATOM 1473 C CA . GLN A 1 190 ? 22.859 -12.727 -9.867 1 64.94 190 GLN A CA 1
ATOM 1474 C C . GLN A 1 190 ? 22.734 -14.086 -9.195 1 64.94 190 GLN A C 1
ATOM 1476 O O . GLN A 1 190 ? 22.203 -14.188 -8.086 1 64.94 190 GLN A O 1
ATOM 1481 N N . SER A 1 191 ? 23.422 -15 -9.68 1 58.94 191 SER A N 1
ATOM 1482 C CA . SER A 1 191 ? 23.453 -16.391 -9.203 1 58.94 191 SER A CA 1
ATOM 1483 C C . SER A 1 191 ? 22.062 -16.828 -8.75 1 58.94 191 SER A C 1
ATOM 1485 O O . SER A 1 191 ? 21.906 -17.375 -7.652 1 58.94 191 SER A O 1
ATOM 1487 N N . LEU A 1 192 ? 21.078 -16.516 -9.578 1 62.97 192 LEU A N 1
ATOM 1488 C CA . LEU A 1 192 ? 19.688 -16.797 -9.242 1 62.97 192 LEU A CA 1
ATOM 1489 C C . LEU A 1 192 ? 19.469 -18.297 -9.078 1 62.97 192 LEU A C 1
ATOM 1491 O O . LEU A 1 192 ? 18.562 -18.734 -8.367 1 62.97 192 LEU A O 1
ATOM 1495 N N . TYR A 1 193 ? 20.391 -19.094 -9.75 1 56.72 193 TYR A N 1
ATOM 1496 C CA . TYR A 1 193 ? 20.203 -20.531 -9.75 1 56.72 193 TYR A CA 1
ATOM 1497 C C . TYR A 1 193 ? 20.406 -21.109 -8.352 1 56.72 193 TYR A C 1
ATOM 1499 O O . TYR A 1 193 ? 19.891 -22.188 -8.031 1 56.72 193 TYR A O 1
ATOM 1507 N N . TYR A 1 194 ? 21.078 -20.406 -7.562 1 52.53 194 TYR A N 1
ATOM 1508 C CA . TYR A 1 194 ? 21.281 -20.922 -6.215 1 52.53 194 TYR A CA 1
ATOM 1509 C C . TYR A 1 194 ? 19.984 -20.938 -5.434 1 52.53 194 TYR A C 1
ATOM 1511 O O . TYR A 1 194 ? 19.797 -21.75 -4.516 1 52.53 194 TYR A O 1
ATOM 1519 N N . SER A 1 195 ? 19.031 -20.141 -5.926 1 55.75 195 SER A N 1
ATOM 1520 C CA . SER A 1 195 ? 17.766 -20.078 -5.211 1 55.75 195 SER A CA 1
ATOM 1521 C C . SER A 1 195 ? 16.922 -21.328 -5.465 1 55.75 195 SER A C 1
ATOM 1523 O O . SER A 1 195 ? 16.047 -21.656 -4.672 1 55.75 195 SER A O 1
ATOM 1525 N N . LEU A 1 196 ? 17.312 -21.984 -6.559 1 57.62 196 LEU A N 1
ATOM 1526 C CA . LEU A 1 196 ? 16.578 -23.203 -6.852 1 57.62 196 LEU A CA 1
ATOM 1527 C C . LEU A 1 196 ? 16.953 -24.312 -5.871 1 57.62 196 LEU A C 1
ATOM 1529 O O . LEU A 1 196 ? 16.156 -25.219 -5.617 1 57.62 196 LEU A O 1
ATOM 1533 N N . ILE A 1 197 ? 18.266 -24.219 -5.34 1 52.12 197 ILE A N 1
ATOM 1534 C CA . ILE A 1 197 ? 18.75 -25.234 -4.418 1 52.12 197 ILE A CA 1
ATOM 1535 C C . ILE A 1 197 ? 18.891 -24.641 -3.018 1 52.12 197 ILE A C 1
ATOM 1537 O O . ILE A 1 197 ? 19.812 -24.969 -2.279 1 52.12 197 ILE A O 1
ATOM 1541 N N . PHE A 1 198 ? 17.984 -23.891 -2.684 1 58 198 PHE A N 1
ATOM 1542 C CA . PHE A 1 198 ? 17.891 -23.344 -1.331 1 58 198 PHE A CA 1
ATOM 1543 C C . PHE A 1 198 ? 19.156 -22.594 -0.961 1 58 198 PHE A C 1
ATOM 1545 O O . PHE A 1 198 ? 19.562 -22.578 0.204 1 58 198 PHE A O 1
ATOM 1552 N N . LEU A 1 199 ? 19.906 -22.281 -2.139 1 51.97 199 LEU A N 1
ATOM 1553 C CA . LEU A 1 199 ? 21.109 -21.531 -1.812 1 51.97 199 LEU A CA 1
ATOM 1554 C C . LEU A 1 199 ? 20.891 -20.031 -2.07 1 51.97 199 LEU A C 1
ATOM 1556 O O . LEU A 1 199 ? 19.953 -19.641 -2.752 1 51.97 199 LEU A O 1
ATOM 1560 N N . ASN A 1 200 ? 21.641 -19.297 -1.305 1 55.44 200 ASN A N 1
ATOM 1561 C CA . ASN A 1 200 ? 21.484 -17.859 -1.28 1 55.44 200 ASN A CA 1
ATOM 1562 C C . ASN A 1 200 ? 22.141 -17.203 -2.494 1 55.44 200 ASN A C 1
ATOM 1564 O O . ASN A 1 200 ? 23.328 -17.422 -2.77 1 55.44 200 ASN A O 1
ATOM 1568 N N . PRO A 1 201 ? 21.281 -16.609 -3.266 1 53.91 201 PRO A N 1
ATOM 1569 C CA . PRO A 1 201 ? 21.891 -15.844 -4.359 1 53.91 201 PRO A CA 1
ATOM 1570 C C . PRO A 1 201 ? 22.781 -14.711 -3.857 1 53.91 201 PRO A C 1
ATOM 1572 O O . PRO A 1 201 ? 22.766 -14.383 -2.668 1 53.91 201 PRO A O 1
ATOM 1575 N N . THR A 1 202 ? 23.75 -14.344 -4.645 1 56.41 202 THR A N 1
ATOM 1576 C CA . THR A 1 202 ? 24.719 -13.305 -4.297 1 56.41 202 THR A CA 1
ATOM 1577 C C . THR A 1 202 ? 24.031 -11.945 -4.199 1 56.41 202 THR A C 1
ATOM 1579 O O . THR A 1 202 ? 24.688 -10.922 -3.986 1 56.41 202 THR A O 1
ATOM 1582 N N . LEU A 1 203 ? 22.781 -11.984 -4.293 1 58.47 203 LEU A N 1
ATOM 1583 C CA . LEU A 1 203 ? 22.156 -10.672 -4.27 1 58.47 203 LEU A CA 1
ATOM 1584 C C . LEU A 1 203 ? 22.156 -10.094 -2.855 1 58.47 203 LEU A C 1
ATOM 1586 O O . LEU A 1 203 ? 22.172 -10.844 -1.875 1 58.47 203 LEU A O 1
ATOM 1590 N N . ASP A 1 204 ? 22.547 -8.922 -2.824 1 58.22 204 ASP A N 1
ATOM 1591 C CA . ASP A 1 204 ? 22.422 -8.195 -1.563 1 58.22 204 ASP A CA 1
ATOM 1592 C C . ASP A 1 204 ? 20.984 -8.234 -1.043 1 58.22 204 ASP A C 1
ATOM 1594 O O . ASP A 1 204 ? 20.062 -7.773 -1.714 1 58.22 204 ASP A O 1
ATOM 1598 N N . TYR A 1 205 ? 20.719 -9.289 -0.214 1 56.72 205 TYR A N 1
ATOM 1599 C CA . TYR A 1 205 ? 19.406 -9.562 0.329 1 56.72 205 TYR A CA 1
ATOM 1600 C C . TYR A 1 205 ? 18.875 -8.375 1.121 1 56.72 205 TYR A C 1
ATOM 1602 O O . TYR A 1 205 ? 17.938 -8.508 1.905 1 56.72 205 TYR A O 1
ATOM 1610 N N . SER A 1 206 ? 19.422 -7.266 0.755 1 64.12 206 SER A N 1
ATOM 1611 C CA . SER A 1 206 ? 18.969 -6.152 1.589 1 64.12 206 SER A CA 1
ATOM 1612 C C . SER A 1 206 ? 17.75 -5.465 0.987 1 64.12 206 SER A C 1
ATOM 1614 O O . SER A 1 206 ? 16.969 -4.828 1.702 1 64.12 206 SER A O 1
ATOM 1616 N N . SER A 1 207 ? 17.484 -5.785 -0.285 1 76.56 207 SER A N 1
ATOM 1617 C CA . SER A 1 207 ? 16.359 -5.062 -0.878 1 76.56 207 SER A CA 1
ATOM 1618 C C . SER A 1 207 ? 15.125 -5.957 -1.002 1 76.56 207 SER A C 1
ATOM 1620 O O . SER A 1 207 ? 15.234 -7.121 -1.383 1 76.56 207 SER A O 1
ATOM 1622 N N . PHE A 1 208 ? 14.039 -5.52 -0.588 1 82 208 PHE A N 1
ATOM 1623 C CA . PHE A 1 208 ? 12.758 -6.215 -0.625 1 82 208 PHE A CA 1
ATOM 1624 C C . PHE A 1 208 ? 12.391 -6.598 -2.055 1 82 208 PHE A C 1
ATOM 1626 O O . PHE A 1 208 ? 11.891 -7.699 -2.299 1 82 208 PHE A O 1
ATOM 1633 N N . TRP A 1 209 ? 12.617 -5.785 -2.977 1 78.62 209 TRP A N 1
ATOM 1634 C CA . TRP A 1 209 ? 12.242 -6.004 -4.367 1 78.62 209 TRP A CA 1
ATOM 1635 C C . TRP A 1 209 ? 13.086 -7.113 -4.992 1 78.62 209 TRP A C 1
ATOM 1637 O O . TRP A 1 209 ? 12.602 -7.863 -5.84 1 78.62 209 TRP A O 1
ATOM 1647 N N . GLU A 1 210 ? 14.297 -7.188 -4.5 1 81.06 210 GLU A N 1
ATOM 1648 C CA . GLU A 1 210 ? 15.164 -8.242 -5.012 1 81.06 210 GLU A CA 1
ATOM 1649 C C . GLU A 1 210 ? 14.727 -9.617 -4.504 1 81.06 210 GLU A C 1
ATOM 1651 O O . GLU A 1 210 ? 14.836 -10.609 -5.223 1 81.06 210 GLU A O 1
ATOM 1656 N N . VAL A 1 211 ? 14.266 -9.578 -3.277 1 84.94 211 VAL A N 1
ATOM 1657 C CA . VAL A 1 211 ? 13.781 -10.836 -2.713 1 84.94 211 VAL A CA 1
ATOM 1658 C C . VAL A 1 211 ? 12.547 -11.305 -3.484 1 84.94 211 VAL A C 1
ATOM 1660 O O . VAL A 1 211 ? 12.438 -12.477 -3.838 1 84.94 211 VAL A O 1
ATOM 1663 N N . LEU A 1 212 ? 11.656 -10.391 -3.824 1 87.25 212 LEU A N 1
ATOM 1664 C CA . LEU A 1 212 ? 10.453 -10.727 -4.574 1 87.25 212 LEU A CA 1
ATOM 1665 C C . LEU A 1 212 ? 10.805 -11.211 -5.98 1 87.25 212 LEU A C 1
ATOM 1667 O O . LEU A 1 212 ? 10.164 -12.117 -6.508 1 87.25 212 LEU A O 1
ATOM 1671 N N . TRP A 1 213 ? 11.836 -10.602 -6.496 1 83.38 213 TRP A N 1
ATOM 1672 C CA . TRP A 1 213 ? 12.297 -10.984 -7.828 1 83.38 213 TRP A CA 1
ATOM 1673 C C . TRP A 1 213 ? 12.836 -12.406 -7.832 1 83.38 213 TRP A C 1
ATOM 1675 O O . TRP A 1 213 ? 12.469 -13.211 -8.688 1 83.38 213 TRP A O 1
ATOM 1685 N N . VAL A 1 214 ? 13.625 -12.734 -6.867 1 84.88 214 VAL A N 1
ATOM 1686 C CA . VAL A 1 214 ? 14.242 -14.047 -6.801 1 84.88 214 VAL A CA 1
ATOM 1687 C C . VAL A 1 214 ? 13.172 -15.117 -6.578 1 84.88 214 VAL A C 1
ATOM 1689 O O . VAL A 1 214 ? 13.172 -16.156 -7.242 1 84.88 214 VAL A O 1
ATOM 1692 N N . ILE A 1 215 ? 12.281 -14.828 -5.676 1 88.44 215 ILE A N 1
ATOM 1693 C CA . ILE A 1 215 ? 11.25 -15.805 -5.348 1 88.44 215 ILE A CA 1
ATOM 1694 C C . ILE A 1 215 ? 10.312 -15.984 -6.539 1 88.44 215 ILE A C 1
ATOM 1696 O O . ILE A 1 215 ? 9.93 -17.109 -6.871 1 88.44 215 ILE A O 1
ATOM 1700 N N . GLY A 1 216 ? 9.969 -14.883 -7.211 1 89.69 216 GLY A N 1
ATOM 1701 C CA . GLY A 1 216 ? 9.086 -14.953 -8.359 1 89.69 216 GLY A CA 1
ATOM 1702 C C . GLY A 1 216 ? 9.672 -15.742 -9.516 1 89.69 216 GLY A C 1
ATOM 1703 O O . GLY A 1 216 ? 9.008 -16.609 -10.078 1 89.69 216 GLY A O 1
ATOM 1704 N N . ILE A 1 217 ? 10.906 -15.5 -9.805 1 87.06 217 ILE A N 1
ATOM 1705 C CA . ILE A 1 217 ? 11.555 -16.188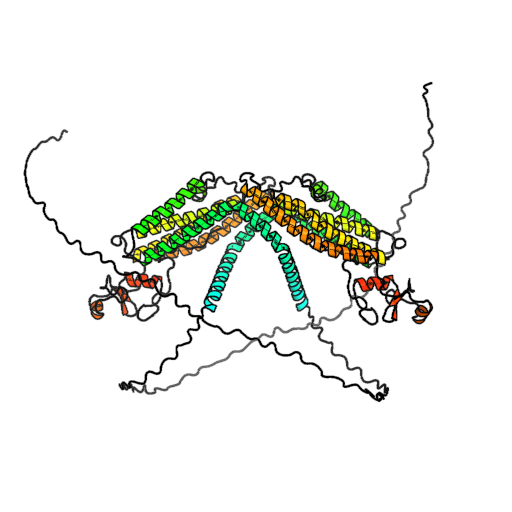 -10.914 1 87.06 217 ILE A CA 1
ATOM 1706 C C . ILE A 1 217 ? 11.727 -17.672 -10.586 1 87.06 217 ILE A C 1
ATOM 1708 O O . ILE A 1 217 ? 11.508 -18.531 -11.438 1 87.06 217 ILE A O 1
ATOM 1712 N N . THR A 1 218 ? 12.148 -17.922 -9.367 1 88.5 218 THR A N 1
ATOM 1713 C CA . THR A 1 218 ? 12.352 -19.312 -8.969 1 88.5 218 THR A CA 1
ATOM 1714 C C . THR A 1 218 ? 11.039 -20.078 -9.031 1 88.5 218 THR A C 1
ATOM 1716 O O . THR A 1 218 ? 11.023 -21.25 -9.406 1 88.5 218 THR A O 1
ATOM 1719 N N . ASP A 1 219 ? 9.938 -19.469 -8.656 1 91.81 219 ASP A N 1
ATOM 1720 C CA . ASP A 1 219 ? 8.641 -20.125 -8.719 1 91.81 219 ASP A CA 1
ATOM 1721 C C . ASP A 1 219 ? 8.273 -20.5 -10.156 1 91.81 219 ASP A C 1
ATOM 1723 O O . ASP A 1 219 ? 7.785 -21.594 -10.414 1 91.81 219 ASP A O 1
ATOM 1727 N N . PHE A 1 220 ? 8.523 -19.641 -11.078 1 92.5 220 PHE A N 1
ATOM 1728 C CA . PHE A 1 220 ? 8.195 -19.922 -12.469 1 92.5 220 PHE A CA 1
ATOM 1729 C C . PHE A 1 220 ? 9.094 -21.016 -13.031 1 92.5 220 PHE A C 1
ATOM 1731 O O . PHE A 1 220 ? 8.633 -21.875 -13.781 1 92.5 220 PHE A O 1
ATOM 1738 N N . ILE A 1 221 ? 10.32 -20.953 -12.68 1 90.62 221 ILE A N 1
ATOM 1739 C CA . ILE A 1 221 ? 11.25 -21.953 -13.195 1 90.62 221 ILE A CA 1
ATOM 1740 C C . ILE A 1 221 ? 10.859 -23.328 -12.672 1 90.62 221 ILE A C 1
ATOM 1742 O O . ILE A 1 221 ? 10.945 -24.328 -13.406 1 90.62 221 ILE A O 1
ATOM 1746 N N . LEU A 1 222 ? 10.438 -23.375 -11.453 1 92 222 LEU A N 1
ATOM 1747 C CA . LEU A 1 222 ? 9.984 -24.641 -10.906 1 92 222 LEU A CA 1
ATOM 1748 C C . LEU A 1 222 ? 8.742 -25.141 -11.633 1 92 222 LEU A C 1
ATOM 1750 O O . LEU A 1 222 ? 8.625 -26.328 -11.938 1 92 222 LEU A O 1
ATOM 1754 N N . LYS A 1 223 ? 7.863 -24.25 -11.953 1 95.56 223 LYS A N 1
ATOM 1755 C CA . LYS A 1 223 ? 6.688 -24.625 -12.727 1 95.56 223 LYS A CA 1
ATOM 1756 C C . LYS A 1 223 ? 7.078 -25.156 -14.109 1 95.56 223 LYS A C 1
ATOM 1758 O O . LYS A 1 223 ? 6.527 -26.141 -14.578 1 95.56 223 LYS A O 1
ATOM 1763 N N . PHE A 1 224 ? 8.055 -24.516 -14.68 1 95.25 224 PHE A N 1
ATOM 1764 C CA . PHE A 1 224 ? 8.5 -24.938 -16 1 95.25 224 PHE A CA 1
ATOM 1765 C C . PHE A 1 224 ? 9.141 -26.312 -15.953 1 95.25 224 PHE A C 1
ATOM 1767 O O . PHE A 1 224 ? 8.945 -27.125 -16.859 1 95.25 224 PHE A O 1
ATOM 1774 N N . LEU A 1 225 ? 9.875 -26.562 -14.898 1 93.56 225 LEU A N 1
ATOM 1775 C CA . LEU A 1 225 ? 10.523 -27.844 -14.75 1 93.56 225 LEU A CA 1
ATOM 1776 C C . LEU A 1 225 ? 9.492 -28.969 -14.617 1 93.56 225 LEU A C 1
ATOM 1778 O O . LEU A 1 225 ? 9.578 -29.984 -15.32 1 93.56 225 LEU A O 1
ATOM 1782 N N . PHE A 1 226 ? 8.484 -28.734 -13.828 1 96 226 PHE A N 1
ATOM 1783 C CA . PHE A 1 226 ? 7.488 -29.781 -13.609 1 96 226 PHE A CA 1
ATOM 1784 C C . PHE A 1 226 ? 6.555 -29.891 -14.805 1 96 226 PHE A C 1
ATOM 1786 O O . PHE A 1 226 ? 6.059 -30.984 -15.109 1 96 226 PHE A O 1
ATOM 1793 N N . MET A 1 227 ? 6.277 -28.797 -15.469 1 97.25 227 MET A N 1
ATOM 1794 C CA . MET A 1 227 ? 5.52 -28.875 -16.719 1 97.25 227 MET A CA 1
ATOM 1795 C C . MET A 1 227 ? 6.293 -29.656 -17.781 1 97.25 227 MET A C 1
ATOM 1797 O O . MET A 1 227 ? 5.703 -30.391 -18.562 1 97.25 227 MET A O 1
ATOM 1801 N N . GLY A 1 228 ? 7.613 -29.469 -17.75 1 96.69 228 GLY A N 1
ATOM 1802 C CA . GLY A 1 228 ? 8.445 -30.266 -18.641 1 96.69 228 GLY A CA 1
ATOM 1803 C C . GLY A 1 228 ? 8.352 -31.766 -18.375 1 96.69 228 GLY A C 1
ATOM 1804 O O . GLY A 1 228 ? 8.305 -32.562 -19.297 1 96.69 228 GLY A O 1
ATOM 1805 N N . LEU A 1 229 ? 8.281 -32.094 -17.141 1 96.31 229 LEU A N 1
ATOM 1806 C CA . LEU A 1 229 ? 8.117 -33.5 -16.766 1 96.31 229 LEU A CA 1
ATOM 1807 C C . LEU A 1 229 ? 6.766 -34.031 -17.219 1 96.31 229 LEU A C 1
ATOM 1809 O O . LEU A 1 229 ? 6.66 -35.188 -17.656 1 96.31 229 LEU A O 1
ATOM 1813 N N . LYS A 1 230 ? 5.758 -33.188 -17.156 1 96.62 230 LYS A N 1
ATOM 1814 C CA . LYS A 1 230 ? 4.441 -33.594 -17.656 1 96.62 230 LYS A CA 1
ATOM 1815 C C . LYS A 1 230 ? 4.477 -33.844 -19.156 1 96.62 230 LYS A C 1
ATOM 1817 O O . LYS A 1 230 ? 3.822 -34.781 -19.656 1 96.62 230 LYS A O 1
ATOM 1822 N N . CYS A 1 231 ? 5.27 -33.031 -19.812 1 95.81 231 CYS A N 1
ATOM 1823 C CA . CYS A 1 231 ? 5.418 -33.25 -21.25 1 95.81 231 CYS A CA 1
ATOM 1824 C C . CYS A 1 231 ? 6.133 -34.562 -21.547 1 95.81 231 CYS A C 1
ATOM 1826 O O . CYS A 1 231 ? 5.812 -35.219 -22.516 1 95.81 231 CYS A O 1
ATOM 1828 N N . LEU A 1 232 ? 7.082 -34.938 -20.734 1 95.94 232 LEU A N 1
ATOM 1829 C CA . LEU A 1 232 ? 7.777 -36.219 -20.906 1 95.94 232 LEU A CA 1
ATOM 1830 C C . LEU A 1 232 ? 6.816 -37.375 -20.734 1 95.94 232 LEU A C 1
ATOM 1832 O O . LEU A 1 232 ? 6.902 -38.375 -21.469 1 95.94 232 LEU A O 1
ATOM 1836 N N . ILE A 1 233 ? 5.863 -37.219 -19.812 1 94.94 233 ILE A N 1
ATOM 1837 C CA . ILE A 1 233 ? 4.863 -38.25 -19.609 1 94.94 233 ILE A CA 1
ATOM 1838 C C . ILE A 1 233 ? 3.936 -38.312 -20.828 1 94.94 233 ILE A C 1
ATOM 1840 O O . ILE A 1 233 ? 3.521 -39.406 -21.234 1 94.94 233 ILE A O 1
ATOM 1844 N N . LEU A 1 234 ? 3.658 -37.219 -21.406 1 94.12 234 LEU A N 1
ATOM 1845 C CA . LEU A 1 234 ? 2.812 -37.156 -22.594 1 94.12 234 LEU A CA 1
ATOM 1846 C C . LEU A 1 234 ? 3.486 -37.844 -23.781 1 94.12 234 LEU A C 1
ATOM 1848 O O . LEU A 1 234 ? 2.811 -38.438 -24.625 1 94.12 234 LEU A O 1
ATOM 1852 N N . LEU A 1 235 ? 4.824 -37.812 -23.828 1 94.19 235 LEU A N 1
ATOM 1853 C CA . LEU A 1 235 ? 5.574 -38.375 -24.938 1 94.19 235 LEU A CA 1
ATOM 1854 C C . LEU A 1 235 ? 5.695 -39.906 -24.828 1 94.19 235 LEU A C 1
ATOM 1856 O O . LEU A 1 235 ? 5.988 -40.594 -25.797 1 94.19 235 LEU A O 1
ATOM 1860 N N . VAL A 1 236 ? 5.434 -40.438 -23.656 1 93.19 236 VAL A N 1
ATOM 1861 C CA . VAL A 1 236 ? 5.465 -41.875 -23.484 1 93.19 236 VAL A CA 1
ATOM 1862 C C . VAL A 1 236 ? 4.305 -42.531 -24.234 1 93.19 236 VAL A C 1
ATOM 1864 O O . VAL A 1 236 ? 3.154 -42.094 -24.094 1 93.19 236 VAL A O 1
ATOM 1867 N N . PRO A 1 237 ? 4.605 -43.469 -25.062 1 90.12 237 PRO A N 1
ATOM 1868 C CA . PRO A 1 237 ? 3.545 -44.125 -25.844 1 90.12 237 PRO A CA 1
ATOM 1869 C C . PRO A 1 237 ? 2.529 -44.844 -24.953 1 90.12 237 PRO A C 1
ATOM 1871 O O . PRO A 1 237 ? 2.854 -45.25 -23.828 1 90.12 237 PRO A O 1
ATOM 1874 N N . SER A 1 238 ? 1.378 -45 -25.516 1 86 238 SER A N 1
ATOM 1875 C CA . SER A 1 238 ? 0.245 -45.531 -24.781 1 86 238 SER A CA 1
ATOM 1876 C C . SER A 1 238 ? 0.433 -47.031 -24.5 1 86 238 SER A C 1
ATOM 1878 O O . SER A 1 238 ? -0.199 -47.594 -23.594 1 86 238 SER A O 1
ATOM 1880 N N . PHE A 1 239 ? 1.325 -47.688 -25.25 1 87.75 239 PHE A N 1
ATOM 1881 C CA . PHE A 1 239 ? 1.538 -49.094 -25.031 1 87.75 239 PHE A CA 1
ATOM 1882 C C . PHE A 1 239 ? 2.287 -49.344 -23.719 1 87.75 239 PHE A C 1
ATOM 1884 O O . PHE A 1 239 ? 2.119 -50.375 -23.094 1 87.75 239 PHE A O 1
ATOM 1891 N N . ILE A 1 240 ? 3.057 -48.375 -23.344 1 90.19 240 ILE A N 1
ATOM 1892 C CA . ILE A 1 240 ? 3.828 -48.5 -22.109 1 90.19 240 ILE A CA 1
ATOM 1893 C C . ILE A 1 240 ? 2.992 -48 -20.922 1 90.19 240 ILE A C 1
ATOM 1895 O O . ILE A 1 240 ? 2.947 -48.656 -19.875 1 90.19 240 ILE A O 1
ATOM 1899 N N . MET A 1 241 ? 2.256 -46.906 -21.109 1 89.62 241 MET A N 1
ATOM 1900 C CA . MET A 1 241 ? 1.466 -46.312 -20.047 1 89.62 241 MET A CA 1
ATOM 1901 C C . MET A 1 241 ? 0.077 -45.906 -20.547 1 89.62 241 MET A C 1
ATOM 1903 O O . MET A 1 241 ? -0.066 -45 -21.359 1 89.62 241 MET A O 1
ATOM 1907 N N . PRO A 1 242 ? -0.866 -46.719 -19.984 1 87.69 242 PRO A N 1
ATOM 1908 C CA . PRO A 1 242 ? -2.229 -46.344 -20.391 1 87.69 242 PRO A CA 1
ATOM 1909 C C . PRO A 1 242 ? -2.619 -44.938 -19.953 1 87.69 242 PRO A C 1
ATOM 1911 O O . PRO A 1 242 ? -1.941 -44.344 -19.109 1 87.69 242 PRO A O 1
ATOM 1914 N N . PHE A 1 243 ? -3.598 -44.344 -20.547 1 85.62 243 PHE A N 1
ATOM 1915 C CA . PHE A 1 243 ? -4.016 -42.969 -20.312 1 85.62 243 PHE A CA 1
ATOM 1916 C C . PHE A 1 243 ? -4.488 -42.781 -18.875 1 85.62 243 PHE A C 1
ATOM 1918 O O . PHE A 1 243 ? -4.309 -41.719 -18.297 1 85.62 243 PHE A O 1
ATOM 1925 N N . LYS A 1 244 ? -5.152 -43.844 -18.375 1 83.88 244 LYS A N 1
ATOM 1926 C CA . LYS A 1 244 ? -5.59 -43.781 -16.984 1 83.88 244 LYS A CA 1
ATOM 1927 C C . LYS A 1 244 ? -4.402 -43.562 -16.047 1 83.88 244 LYS A C 1
ATOM 1929 O O . LYS A 1 244 ? -4.469 -42.719 -15.141 1 83.88 244 LYS A O 1
ATOM 1934 N N . SER A 1 245 ? -3.32 -44.25 -16.266 1 89.25 245 SER A N 1
ATOM 1935 C CA . SER A 1 245 ? -2.123 -44.125 -15.438 1 89.25 245 SER A CA 1
ATOM 1936 C C . SER A 1 245 ? -1.449 -42.781 -15.625 1 89.25 245 SER A C 1
ATOM 1938 O O . SER A 1 245 ? -0.903 -42.219 -14.672 1 89.25 245 SER A O 1
ATOM 1940 N N . LYS A 1 246 ? -1.522 -42.281 -16.844 1 91.94 246 LYS A N 1
ATOM 1941 C CA . LYS A 1 246 ? -0.944 -40.938 -17.094 1 91.94 246 LYS A CA 1
ATOM 1942 C C . LYS A 1 246 ? -1.634 -39.875 -16.266 1 91.94 246 LYS A C 1
ATOM 1944 O O . LYS A 1 246 ? -0.982 -38.969 -15.766 1 91.94 246 LYS A O 1
ATOM 1949 N N . GLY A 1 247 ? -2.906 -39.969 -16.062 1 91.19 247 GLY A N 1
ATOM 1950 C CA . GLY A 1 247 ? -3.645 -39 -15.25 1 91.19 247 GLY A CA 1
ATOM 1951 C C . GLY A 1 247 ? -3.189 -38.969 -13.805 1 91.19 247 GLY A C 1
ATOM 1952 O O . GLY A 1 247 ? -3.09 -37.906 -13.195 1 91.19 247 GLY A O 1
ATOM 1953 N N . TYR A 1 248 ? -2.891 -40.125 -13.289 1 91.44 248 TYR A N 1
ATOM 1954 C CA . TYR A 1 248 ? -2.41 -40.188 -11.914 1 91.44 248 TYR A CA 1
ATOM 1955 C C . TYR A 1 248 ? -1.014 -39.594 -11.789 1 91.44 248 TYR A C 1
ATOM 1957 O O . TYR A 1 248 ? -0.686 -39 -10.773 1 91.44 248 TYR A O 1
ATOM 1965 N N . TRP A 1 249 ? -0.253 -39.781 -12.828 1 94.38 249 TRP A N 1
ATOM 1966 C CA . TRP A 1 249 ? 1.092 -39.219 -12.812 1 94.38 249 TRP A CA 1
ATOM 1967 C C . TRP A 1 249 ? 1.04 -37.688 -12.859 1 94.38 249 TRP A C 1
ATOM 1969 O O . TRP A 1 249 ? 1.816 -37 -12.18 1 94.38 249 TRP A O 1
ATOM 1979 N N . TYR A 1 250 ? 0.1 -37.125 -13.711 1 95.12 250 TYR A N 1
ATOM 1980 C CA . TYR A 1 250 ? -0.06 -35.656 -13.75 1 95.12 250 TYR A CA 1
ATOM 1981 C C . TYR A 1 250 ? -0.437 -35.125 -12.375 1 95.12 250 TYR A C 1
ATOM 1983 O O . TYR A 1 250 ? 0.111 -34.125 -11.93 1 95.12 250 TYR A O 1
ATOM 1991 N N . MET A 1 251 ? -1.337 -35.781 -11.711 1 93.94 251 MET A N 1
ATOM 1992 C CA . MET A 1 251 ? -1.802 -35.344 -10.398 1 93.94 251 MET A CA 1
ATOM 1993 C C . MET A 1 251 ? -0.665 -35.375 -9.383 1 93.94 251 MET A C 1
ATOM 1995 O O . MET A 1 251 ? -0.499 -34.438 -8.594 1 93.94 251 MET A O 1
ATOM 1999 N N . LEU A 1 252 ? 0.087 -36.469 -9.438 1 95.12 252 LEU A N 1
ATOM 2000 C CA . LEU A 1 252 ? 1.197 -36.594 -8.508 1 95.12 252 LEU A CA 1
ATOM 2001 C C . LEU A 1 252 ? 2.266 -35.562 -8.758 1 95.12 252 LEU A C 1
ATOM 2003 O O . LEU A 1 252 ? 2.777 -34.938 -7.816 1 95.12 252 LEU A O 1
ATOM 2007 N N . LEU A 1 253 ? 2.598 -35.312 -10 1 96.31 253 LEU A N 1
ATOM 2008 C CA . LEU A 1 253 ? 3.623 -34.312 -10.344 1 96.31 253 LEU A CA 1
ATOM 2009 C C . LEU A 1 253 ? 3.203 -32.938 -9.914 1 96.31 253 LEU A C 1
ATOM 2011 O O . LEU A 1 253 ? 4.023 -32.156 -9.414 1 96.31 253 LEU A O 1
ATOM 2015 N N . GLU A 1 254 ? 1.962 -32.594 -10.109 1 95.69 254 GLU A N 1
ATOM 2016 C CA . GLU A 1 254 ? 1.475 -31.281 -9.719 1 95.69 254 GLU A CA 1
ATOM 2017 C C . GLU A 1 254 ? 1.493 -31.109 -8.203 1 95.69 254 GLU A C 1
ATOM 2019 O O . GLU A 1 254 ? 1.885 -30.062 -7.691 1 95.69 254 GLU A O 1
ATOM 2024 N N . GLU A 1 255 ? 1.083 -32.125 -7.488 1 94.81 255 GLU A N 1
ATOM 2025 C CA . GLU A 1 255 ? 1.105 -32.031 -6.035 1 94.81 255 GLU A CA 1
ATOM 2026 C C . GLU A 1 255 ? 2.535 -31.953 -5.508 1 94.81 255 GLU A C 1
ATOM 2028 O O . GLU A 1 255 ? 2.801 -31.266 -4.527 1 94.81 255 GLU A O 1
ATOM 2033 N N . LEU A 1 256 ? 3.408 -32.688 -6.137 1 94.19 256 LEU A N 1
ATOM 2034 C CA . LEU A 1 256 ? 4.816 -32.594 -5.773 1 94.19 256 LEU A CA 1
ATOM 2035 C C . LEU A 1 256 ? 5.371 -31.203 -6.039 1 94.19 256 LEU A C 1
ATOM 2037 O O . LEU A 1 256 ? 6.145 -30.672 -5.242 1 94.19 256 LEU A O 1
ATOM 2041 N N . CYS A 1 257 ? 4.992 -30.656 -7.176 1 94.25 257 CYS A N 1
ATOM 2042 C CA . CYS A 1 257 ? 5.41 -29.297 -7.512 1 94.25 257 CYS A CA 1
ATOM 2043 C C . CYS A 1 257 ? 4.91 -28.297 -6.477 1 94.25 257 CYS A C 1
ATOM 2045 O O . CYS A 1 257 ? 5.676 -27.469 -5.98 1 94.25 257 CYS A O 1
ATOM 2047 N N . GLN A 1 258 ? 3.645 -28.375 -6.094 1 92.94 258 GLN A N 1
ATOM 2048 C CA . GLN A 1 258 ? 3.064 -27.453 -5.121 1 92.94 258 GLN A CA 1
ATOM 2049 C C . GLN A 1 258 ? 3.721 -27.625 -3.752 1 92.94 258 GLN A C 1
ATOM 2051 O O . GLN A 1 258 ? 3.938 -26.641 -3.039 1 92.94 258 GLN A O 1
ATOM 2056 N N . TYR A 1 259 ? 4.027 -28.797 -3.424 1 92.62 259 TYR A N 1
ATOM 2057 C CA . TYR A 1 259 ? 4.684 -29.047 -2.146 1 92.62 259 TYR A CA 1
ATOM 2058 C C . TYR A 1 259 ? 6.094 -28.484 -2.135 1 92.62 259 TYR A C 1
ATOM 2060 O O . TYR A 1 259 ? 6.484 -27.797 -1.185 1 92.62 259 TYR A O 1
ATOM 2068 N N . TYR A 1 260 ? 6.84 -28.688 -3.152 1 91.19 260 TYR A N 1
ATOM 2069 C CA . TYR A 1 260 ? 8.211 -28.172 -3.232 1 91.19 260 TYR A CA 1
ATOM 2070 C C . TYR A 1 260 ? 8.227 -26.656 -3.268 1 91.19 260 TYR A C 1
ATOM 2072 O O . TYR A 1 260 ? 9.117 -26.031 -2.689 1 91.19 260 TYR A O 1
ATOM 2080 N N . ARG A 1 261 ? 7.32 -26.031 -3.891 1 91.31 261 ARG A N 1
ATOM 2081 C CA . ARG A 1 261 ? 7.242 -24.594 -4.027 1 91.31 261 ARG A CA 1
ATOM 2082 C C . ARG A 1 261 ? 7.016 -23.922 -2.674 1 91.31 261 ARG A C 1
ATOM 2084 O O . ARG A 1 261 ? 7.324 -22.75 -2.496 1 91.31 261 ARG A O 1
ATOM 2091 N N . THR A 1 262 ? 6.453 -24.641 -1.712 1 89.94 262 THR A N 1
ATOM 2092 C CA . THR A 1 262 ? 6.238 -24.078 -0.386 1 89.94 262 THR A CA 1
ATOM 2093 C C . THR A 1 262 ? 7.559 -23.969 0.374 1 89.94 262 THR A C 1
ATOM 2095 O O . THR A 1 262 ? 7.688 -23.156 1.29 1 89.94 262 THR A O 1
ATOM 2098 N N . PHE A 1 263 ? 8.594 -24.719 -0.058 1 89.19 263 PHE A N 1
ATOM 2099 C CA . PHE A 1 263 ? 9.859 -24.781 0.67 1 89.19 263 PHE A CA 1
ATOM 2100 C C . PHE A 1 263 ? 10.867 -23.797 0.09 1 89.19 263 PHE A C 1
ATOM 2102 O O . PHE A 1 263 ? 11.727 -23.281 0.811 1 89.19 263 PHE A O 1
ATOM 2109 N N . VAL A 1 264 ? 10.758 -23.438 -1.105 1 87.69 264 VAL A N 1
ATOM 2110 C CA . VAL A 1 264 ? 11.805 -22.734 -1.85 1 87.69 264 VAL A CA 1
ATOM 2111 C C . VAL A 1 264 ? 11.961 -21.312 -1.317 1 87.69 264 VAL A C 1
ATOM 2113 O O . VAL A 1 264 ? 13.078 -20.812 -1.164 1 87.69 264 VAL A O 1
ATOM 2116 N N . PRO A 1 265 ? 10.891 -20.641 -0.919 1 88.31 265 PRO A N 1
ATOM 2117 C CA . PRO A 1 265 ? 11.07 -19.25 -0.483 1 88.31 265 PRO A CA 1
ATOM 2118 C C . PRO A 1 265 ? 11.609 -19.141 0.941 1 88.31 265 PRO A C 1
ATOM 2120 O O . PRO A 1 265 ? 12.031 -18.062 1.368 1 88.31 265 PRO A O 1
ATOM 2123 N N . ILE A 1 266 ? 11.719 -20.219 1.674 1 88.75 266 ILE A N 1
ATOM 2124 C CA . ILE A 1 266 ? 12.008 -20.203 3.104 1 88.75 266 ILE A CA 1
ATOM 2125 C C . ILE A 1 266 ? 13.406 -19.641 3.342 1 88.75 266 ILE A C 1
ATOM 2127 O O . ILE A 1 266 ? 13.586 -18.719 4.129 1 88.75 266 ILE A O 1
ATOM 2131 N N . PRO A 1 267 ? 14.438 -20.125 2.605 1 86 267 PRO A N 1
ATOM 2132 C CA . PRO A 1 267 ? 15.773 -19.609 2.898 1 86 267 PRO A CA 1
ATOM 2133 C C . PRO A 1 267 ? 15.945 -18.141 2.479 1 86 267 PRO A C 1
ATOM 2135 O O . PRO A 1 267 ? 16.672 -17.391 3.127 1 86 267 PRO A O 1
ATOM 2138 N N . VAL A 1 268 ? 15.32 -17.766 1.447 1 84.62 268 VAL A N 1
ATOM 2139 C CA . VAL A 1 268 ? 15.461 -16.406 0.942 1 84.62 268 VAL A CA 1
ATOM 2140 C C . VAL A 1 268 ? 14.828 -15.422 1.919 1 84.62 268 VAL A C 1
ATOM 2142 O O . VAL A 1 268 ? 15.438 -14.422 2.289 1 84.62 268 VAL A O 1
ATOM 2145 N N . TRP A 1 269 ? 13.586 -15.75 2.393 1 86.44 269 TRP A N 1
ATOM 2146 C CA . TRP A 1 269 ? 12.914 -14.891 3.361 1 86.44 269 TRP A CA 1
ATOM 2147 C C . TRP A 1 269 ? 13.641 -14.914 4.703 1 86.44 269 TRP A C 1
ATOM 2149 O O . TRP A 1 269 ? 13.703 -13.898 5.398 1 86.44 269 TRP A O 1
ATOM 2159 N N . PHE A 1 270 ? 14.148 -16.094 5.066 1 87.19 270 PHE A N 1
ATOM 2160 C CA . PHE A 1 270 ? 14.867 -16.219 6.328 1 87.19 270 PHE A CA 1
ATOM 2161 C C . PHE A 1 270 ? 16.094 -15.32 6.348 1 87.19 270 PHE A C 1
ATOM 2163 O O . PHE A 1 270 ? 16.328 -14.609 7.324 1 87.19 270 PHE A O 1
ATOM 2170 N N . ARG A 1 271 ? 16.828 -15.242 5.285 1 83.94 271 ARG A N 1
ATOM 2171 C CA . ARG A 1 271 ? 18 -14.398 5.199 1 83.94 271 ARG A CA 1
ATOM 2172 C C . ARG A 1 271 ? 17.625 -12.922 5.172 1 83.94 271 ARG A C 1
ATOM 2174 O O . ARG A 1 271 ? 18.312 -12.086 5.762 1 83.94 271 ARG A O 1
ATOM 2181 N N . TYR A 1 272 ? 16.578 -12.641 4.512 1 86.56 272 TYR A N 1
ATOM 2182 C CA . TYR A 1 272 ? 16.125 -11.258 4.453 1 86.56 272 TYR A CA 1
ATOM 2183 C C . TYR A 1 272 ? 15.742 -10.742 5.84 1 86.56 272 TYR A C 1
ATOM 2185 O O . TYR A 1 272 ? 16.031 -9.602 6.188 1 86.56 272 TYR A O 1
ATOM 2193 N N . LEU A 1 273 ? 15.117 -11.617 6.582 1 86.19 273 LEU A N 1
ATOM 2194 C CA . LEU A 1 273 ? 14.641 -11.211 7.895 1 86.19 273 LEU A CA 1
ATOM 2195 C C . LEU A 1 273 ? 15.789 -11.07 8.883 1 86.19 273 LEU A C 1
ATOM 2197 O O . LEU A 1 273 ? 15.773 -10.195 9.75 1 86.19 273 LEU A O 1
ATOM 2201 N N . ILE A 1 274 ? 16.75 -11.906 8.641 1 83.12 274 ILE A N 1
ATOM 2202 C CA . ILE A 1 274 ? 17.891 -11.852 9.547 1 83.12 274 ILE A CA 1
ATOM 2203 C C . ILE A 1 274 ? 18.797 -10.672 9.164 1 83.12 274 ILE A C 1
ATOM 2205 O O . ILE A 1 274 ? 19.422 -10.062 10.031 1 83.12 274 ILE A O 1
ATOM 2209 N N . SER A 1 275 ? 18.875 -10.406 7.809 1 73.88 275 SER A N 1
ATOM 2210 C CA . SER A 1 275 ? 19.812 -9.398 7.312 1 73.88 275 SER A CA 1
ATOM 2211 C C . SER A 1 275 ? 19.375 -7.996 7.715 1 73.88 275 SER A C 1
ATOM 2213 O O . SER A 1 275 ? 18.438 -7.441 7.145 1 73.88 275 SER A O 1
ATOM 2215 N N . TYR A 1 276 ? 19.172 -7.734 8.875 1 60.44 276 TYR A N 1
ATOM 2216 C CA . TYR A 1 276 ? 18.984 -6.332 9.227 1 60.44 276 TYR A CA 1
ATOM 2217 C C . TYR A 1 276 ? 20.203 -5.504 8.875 1 60.44 276 TYR A C 1
ATOM 2219 O O . TYR A 1 276 ? 21.328 -5.996 8.93 1 60.44 276 TYR A O 1
ATOM 2227 N N . GLY A 1 277 ? 20.203 -4.957 7.719 1 52.59 277 GLY A N 1
ATOM 2228 C CA . GLY A 1 277 ? 21.266 -4.121 7.207 1 52.59 277 GLY A CA 1
ATOM 2229 C C . GLY A 1 277 ? 22.328 -3.811 8.242 1 52.59 277 GLY A C 1
ATOM 2230 O O . GLY A 1 277 ? 23.531 -3.994 7.988 1 52.59 277 GLY A O 1
ATOM 2231 N N . GLU A 1 278 ? 22.172 -2.637 9.102 1 51.97 278 GLU A N 1
ATOM 2232 C CA . GLU A 1 278 ? 23.219 -1.997 9.906 1 51.97 278 GLU A CA 1
ATOM 2233 C C . GLU A 1 278 ? 23.391 -2.713 11.242 1 51.97 278 GLU A C 1
ATOM 2235 O O . GLU A 1 278 ? 22.438 -2.926 11.977 1 51.97 278 GLU A O 1
ATOM 2240 N N . PHE A 1 279 ? 24.297 -3.766 11.203 1 50.69 279 PHE A N 1
ATOM 2241 C CA . PHE A 1 279 ? 24.891 -4.484 12.32 1 50.69 279 PHE A CA 1
ATOM 2242 C C . PHE A 1 279 ? 24.875 -3.633 13.586 1 50.69 279 PHE A C 1
ATOM 2244 O O . PHE A 1 279 ? 25.312 -4.082 14.648 1 50.69 279 PHE A O 1
ATOM 2251 N N . GLY A 1 280 ? 24.516 -2.43 13.5 1 55.06 280 GLY A N 1
ATOM 2252 C CA . GLY A 1 280 ? 25.062 -1.742 14.656 1 55.06 280 GLY A CA 1
ATOM 2253 C C . GLY A 1 280 ? 24.406 -2.164 15.961 1 55.06 280 GLY A C 1
ATOM 2254 O O . GLY A 1 280 ? 25.062 -2.199 17 1 55.06 280 GLY A O 1
ATOM 2255 N N . SER A 1 281 ? 22.953 -2.205 16.047 1 70.25 281 SER A N 1
ATOM 2256 C CA . SER A 1 281 ? 22.5 -2.402 17.422 1 70.25 281 SER A CA 1
ATOM 2257 C C . SER A 1 281 ? 22.094 -3.85 17.672 1 70.25 281 SER A C 1
ATOM 2259 O O . SER A 1 281 ? 21.531 -4.5 16.797 1 70.25 281 SER A O 1
ATOM 2261 N N . ALA A 1 282 ? 22.781 -4.543 18.625 1 76.19 282 ALA A N 1
ATOM 2262 C CA . ALA A 1 282 ? 22.484 -5.879 19.141 1 76.19 282 ALA A CA 1
ATOM 2263 C C . ALA A 1 282 ? 20.984 -6.109 19.25 1 76.19 282 ALA A C 1
ATOM 2265 O O . ALA A 1 282 ? 20.5 -7.211 18.969 1 76.19 282 ALA A O 1
ATOM 2266 N N . THR A 1 283 ? 20.25 -5.062 19.422 1 77.19 283 THR A N 1
ATOM 2267 C CA . THR A 1 283 ? 18.797 -5.188 19.578 1 77.19 283 THR A CA 1
ATOM 2268 C C . THR A 1 283 ? 18.125 -5.422 18.234 1 77.19 283 THR A C 1
ATOM 2270 O O . THR A 1 283 ? 17.219 -6.25 18.109 1 77.19 283 THR A O 1
ATOM 2273 N N . LYS A 1 284 ? 18.609 -4.816 17.234 1 78.19 284 LYS A N 1
ATOM 2274 C CA . LYS A 1 284 ? 18.031 -4.984 15.906 1 78.19 284 LYS A CA 1
ATOM 2275 C C . LYS A 1 284 ? 18.312 -6.371 15.352 1 78.19 284 LYS A C 1
ATOM 2277 O O . LYS A 1 284 ? 17.453 -6.984 14.719 1 78.19 284 LYS A O 1
ATOM 2282 N N . TRP A 1 285 ? 19.453 -6.84 15.742 1 82.12 285 TRP A N 1
ATOM 2283 C CA . TRP A 1 285 ? 19.828 -8.172 15.281 1 82.12 285 TRP A CA 1
ATOM 2284 C C . TRP A 1 285 ? 19.016 -9.25 15.992 1 82.12 285 TRP A C 1
ATOM 2286 O O . TRP A 1 285 ? 18.562 -10.203 15.367 1 82.12 285 TRP A O 1
ATOM 2296 N N . SER A 1 286 ? 18.828 -9.047 17.266 1 87.5 286 SER A N 1
ATOM 2297 C CA . SER A 1 286 ? 18.047 -10.023 18.031 1 87.5 286 SER A CA 1
ATOM 2298 C C . SER A 1 286 ? 16.594 -10.039 17.578 1 87.5 286 SER A C 1
ATOM 2300 O O . SER A 1 286 ? 15.969 -11.102 17.5 1 87.5 286 SER A O 1
ATOM 2302 N N . LEU A 1 287 ? 16.062 -8.93 17.219 1 87.75 287 LEU A N 1
ATOM 2303 C CA . LEU A 1 287 ? 14.68 -8.867 16.734 1 87.75 287 LEU A CA 1
ATOM 2304 C C . LEU A 1 287 ? 14.555 -9.523 15.359 1 87.75 287 LEU A C 1
ATOM 2306 O O . LEU A 1 287 ? 13.555 -10.18 15.07 1 87.75 287 LEU A O 1
ATOM 2310 N N . GLY A 1 288 ? 15.562 -9.312 14.609 1 87.88 288 GLY A N 1
ATOM 2311 C CA . GLY A 1 288 ? 15.562 -9.984 13.328 1 87.88 288 GLY A CA 1
ATOM 2312 C C . GLY A 1 288 ? 15.555 -11.5 13.445 1 87.88 288 GLY A C 1
ATOM 2313 O O . GLY A 1 288 ? 14.812 -12.18 12.727 1 87.88 288 GLY A O 1
ATOM 2314 N N . ILE A 1 289 ? 16.25 -12.039 14.367 1 90.38 289 ILE A N 1
ATOM 2315 C CA . ILE A 1 289 ? 16.312 -13.477 14.594 1 90.38 289 ILE A CA 1
ATOM 2316 C C . ILE A 1 289 ? 14.969 -13.969 15.125 1 90.38 289 ILE A C 1
ATOM 2318 O O . ILE A 1 289 ? 14.492 -15.031 14.719 1 90.38 289 ILE A O 1
ATOM 2322 N N . LEU A 1 290 ? 14.438 -13.07 15.969 1 93.12 290 LEU A N 1
ATOM 2323 C CA . LEU A 1 290 ? 13.141 -13.453 16.516 1 93.12 290 LEU A CA 1
ATOM 2324 C C . LEU A 1 290 ? 12.078 -13.508 15.422 1 93.12 290 LEU A C 1
ATOM 2326 O O . LEU A 1 290 ? 11.273 -14.438 15.375 1 93.12 290 LEU A O 1
ATOM 2330 N N . LEU A 1 291 ? 12.109 -12.57 14.57 1 93.12 291 LEU A N 1
ATOM 2331 C CA . LEU A 1 291 ? 11.156 -12.547 13.469 1 93.12 291 LEU A CA 1
ATOM 2332 C C . LEU A 1 291 ? 11.398 -13.703 12.508 1 93.12 291 LEU A C 1
ATOM 2334 O O . LEU A 1 291 ? 10.453 -14.305 12 1 93.12 291 LEU A O 1
ATOM 2338 N N . ALA A 1 292 ? 12.648 -14.055 12.305 1 92.56 292 ALA A N 1
ATOM 2339 C CA . ALA A 1 292 ? 12.992 -15.172 11.43 1 92.56 292 ALA A CA 1
ATOM 2340 C C . ALA A 1 292 ? 12.523 -16.5 12.023 1 92.56 292 ALA A C 1
ATOM 2342 O O . ALA A 1 292 ? 12.031 -17.359 11.297 1 92.56 292 ALA A O 1
ATOM 2343 N N . LEU A 1 293 ? 12.633 -16.609 13.336 1 95.69 293 LEU A N 1
ATOM 2344 C CA . LEU A 1 293 ? 12.188 -17.812 14.008 1 95.69 293 LEU A CA 1
ATOM 2345 C C . LEU A 1 293 ? 10.672 -17.938 13.945 1 95.69 293 LEU A C 1
ATOM 2347 O O . LEU A 1 293 ? 10.141 -19.031 13.727 1 95.69 293 LEU A O 1
ATOM 2351 N N . LEU A 1 294 ? 10.031 -16.828 14.102 1 95.31 294 LEU A N 1
ATOM 2352 C CA . LEU A 1 294 ? 8.578 -16.828 13.992 1 95.31 294 LEU A CA 1
ATOM 2353 C C . LEU A 1 294 ? 8.141 -17.219 12.578 1 95.31 294 LEU A C 1
ATOM 2355 O O . LEU A 1 294 ? 7.203 -18 12.406 1 95.31 294 LEU A O 1
ATOM 2359 N N . TYR A 1 295 ? 8.797 -16.656 11.609 1 94.62 295 TYR A N 1
ATOM 2360 C CA . TYR A 1 295 ? 8.523 -17.016 10.219 1 94.62 295 TYR A CA 1
ATOM 2361 C C . TYR A 1 295 ? 8.727 -18.5 9.977 1 94.62 295 TYR A C 1
ATOM 2363 O O . TYR A 1 295 ? 7.895 -19.156 9.344 1 94.62 295 TYR A O 1
ATOM 2371 N N . LEU A 1 296 ? 9.75 -19.078 10.531 1 94.88 296 LEU A N 1
ATOM 2372 C CA . LEU A 1 296 ? 10.062 -20.484 10.344 1 94.88 296 LEU A CA 1
ATOM 2373 C C . LEU A 1 296 ? 9 -21.359 11 1 94.88 296 LEU A C 1
ATOM 2375 O O . LEU A 1 296 ? 8.602 -22.391 10.438 1 94.88 296 LEU A O 1
ATOM 2379 N N . ILE A 1 297 ? 8.516 -20.953 12.109 1 95.81 297 ILE A N 1
ATOM 2380 C CA . ILE A 1 297 ? 7.48 -21.703 12.805 1 95.81 297 ILE A CA 1
ATOM 2381 C C . ILE A 1 297 ? 6.195 -21.703 11.977 1 95.81 297 ILE A C 1
ATOM 2383 O O . ILE A 1 297 ? 5.574 -22.75 11.789 1 95.81 297 ILE A O 1
ATOM 2387 N N . LEU A 1 298 ? 5.844 -20.562 11.461 1 94.38 298 LEU A N 1
ATOM 2388 C CA . LEU A 1 298 ? 4.633 -20.469 10.656 1 94.38 298 LEU A CA 1
ATOM 2389 C C . LEU A 1 298 ? 4.758 -21.281 9.375 1 94.38 298 LEU A C 1
ATOM 2391 O O . LEU A 1 298 ? 3.803 -21.953 8.961 1 94.38 298 LEU A O 1
ATOM 2395 N N . LYS A 1 299 ? 5.926 -21.266 8.836 1 93.62 299 LYS A N 1
ATOM 2396 C CA . LYS A 1 299 ? 6.145 -22.016 7.609 1 93.62 299 LYS A CA 1
ATOM 2397 C C . LYS A 1 299 ? 6.133 -23.531 7.871 1 93.62 299 LYS A C 1
ATOM 2399 O O . LYS A 1 299 ? 5.625 -24.297 7.059 1 93.62 299 LYS A O 1
ATOM 2404 N N . LEU A 1 300 ? 6.641 -23.922 8.961 1 93.5 300 LEU A N 1
ATOM 2405 C CA . LEU A 1 300 ? 6.637 -25.328 9.312 1 93.5 300 LEU A CA 1
ATOM 2406 C C . LEU A 1 300 ? 5.215 -25.828 9.539 1 93.5 300 LEU A C 1
ATOM 2408 O O . LEU A 1 300 ? 4.867 -26.938 9.117 1 93.5 300 LEU A O 1
ATOM 2412 N N . LEU A 1 301 ? 4.391 -25 10.086 1 92.81 301 LEU A N 1
ATOM 2413 C CA . LEU A 1 301 ? 2.992 -25.359 10.289 1 92.81 301 LEU A CA 1
ATOM 2414 C C . LEU A 1 301 ? 2.266 -25.484 8.953 1 92.81 301 LEU A C 1
ATOM 2416 O O . LEU A 1 301 ? 1.492 -26.422 8.75 1 92.81 301 LEU A O 1
ATOM 2420 N N . ASP A 1 302 ? 2.602 -24.562 8.109 1 91.31 302 ASP A N 1
ATOM 2421 C CA . ASP A 1 302 ? 2.004 -24.609 6.777 1 91.31 302 ASP A CA 1
ATOM 2422 C C . ASP A 1 302 ? 2.471 -25.828 5.996 1 91.31 302 ASP A C 1
ATOM 2424 O O . ASP A 1 302 ? 1.674 -26.484 5.316 1 91.31 302 ASP A O 1
ATOM 2428 N N . CYS A 1 303 ? 3.693 -26.203 6.078 1 91.06 303 CYS A N 1
ATOM 2429 C CA . CYS A 1 303 ? 4.266 -27.359 5.402 1 91.06 303 CYS A CA 1
ATOM 2430 C C . CYS A 1 303 ? 3.637 -28.656 5.91 1 91.06 303 CYS A C 1
ATOM 2432 O O . CYS A 1 303 ? 3.412 -29.578 5.133 1 91.06 303 CYS A O 1
ATOM 2434 N N . PHE A 1 304 ? 3.275 -28.688 7.148 1 91.69 304 PHE A N 1
ATOM 2435 C CA . PHE A 1 304 ? 2.652 -29.875 7.719 1 91.69 304 PHE A CA 1
ATOM 2436 C C . PHE A 1 304 ? 1.244 -30.062 7.172 1 91.69 304 PHE A C 1
ATOM 2438 O O . PHE A 1 304 ? 0.823 -31.188 6.902 1 91.69 304 PHE A O 1
ATOM 2445 N N . GLY A 1 305 ? 0.581 -28.969 6.984 1 89.88 305 GLY A N 1
ATOM 2446 C CA . GLY A 1 305 ? -0.73 -29.047 6.359 1 89.88 305 GLY A CA 1
ATOM 2447 C C . GLY A 1 305 ? -0.677 -29.562 4.93 1 89.88 305 GLY A C 1
ATOM 2448 O O . GLY A 1 305 ? -1.479 -30.406 4.535 1 89.88 305 GLY A O 1
ATOM 2449 N N . HIS A 1 306 ? 0.292 -29.109 4.254 1 91.19 306 HIS A N 1
ATOM 2450 C CA . HIS A 1 306 ? 0.448 -29.547 2.867 1 91.19 306 HIS A CA 1
ATOM 2451 C C . HIS A 1 306 ? 0.913 -31 2.789 1 91.19 306 HIS A C 1
ATOM 2453 O O . HIS A 1 306 ? 0.593 -31.703 1.832 1 91.19 306 HIS A O 1
ATOM 2459 N N . LEU A 1 307 ? 1.634 -31.422 3.824 1 92.44 307 LEU A N 1
ATOM 2460 C CA . LEU A 1 307 ? 2.121 -32.812 3.857 1 92.44 307 LEU A CA 1
ATOM 2461 C C . LEU A 1 307 ? 0.963 -33.781 3.996 1 92.44 307 LEU A C 1
ATOM 2463 O O . LEU A 1 307 ? 0.977 -34.844 3.385 1 92.44 307 LEU A O 1
ATOM 2467 N N . ARG A 1 308 ? -0.025 -33.375 4.707 1 91.62 308 ARG A N 1
ATOM 2468 C CA . ARG A 1 308 ? -1.205 -34.219 4.848 1 91.62 308 ARG A CA 1
ATOM 2469 C C . ARG A 1 308 ? -1.942 -34.375 3.52 1 91.62 308 ARG A C 1
ATOM 2471 O O . ARG A 1 308 ? -2.357 -35.469 3.143 1 91.62 308 ARG A O 1
ATOM 2478 N N . ALA A 1 309 ? -2.062 -33.281 2.875 1 89 309 ALA A N 1
ATOM 2479 C CA . ALA A 1 309 ? -2.699 -33.312 1.561 1 89 309 ALA A CA 1
ATOM 2480 C C . ALA A 1 309 ? -1.883 -34.125 0.571 1 89 309 ALA A C 1
ATOM 2482 O O . ALA A 1 309 ? -2.441 -34.906 -0.219 1 89 309 ALA A O 1
ATOM 2483 N N . PHE A 1 310 ? -0.638 -34 0.684 1 92.75 310 PHE A N 1
ATOM 2484 C CA . PHE A 1 310 ? 0.259 -34.75 -0.188 1 92.75 310 PHE A CA 1
ATOM 2485 C C . PHE A 1 310 ? 0.154 -36.25 0.084 1 92.75 310 PHE A C 1
ATOM 2487 O O . PHE A 1 310 ? 0.132 -37.062 -0.849 1 92.75 310 PHE A O 1
ATOM 2494 N N . ARG A 1 311 ? 0.029 -36.656 1.313 1 94.06 311 ARG A N 1
ATOM 2495 C CA . ARG A 1 311 ? -0.109 -38.062 1.688 1 94.06 311 ARG A CA 1
ATOM 2496 C C . ARG A 1 311 ? -1.407 -38.625 1.144 1 94.06 311 ARG A C 1
ATOM 2498 O O . ARG A 1 311 ? -1.44 -39.781 0.714 1 94.06 311 ARG A O 1
ATOM 2505 N N . ARG A 1 312 ? -2.373 -37.812 1.094 1 91.12 312 ARG A N 1
ATOM 2506 C CA . ARG A 1 312 ? -3.652 -38.281 0.552 1 91.12 312 ARG A CA 1
ATOM 2507 C C . ARG A 1 312 ? -3.547 -38.562 -0.942 1 91.12 312 ARG A C 1
ATOM 2509 O O . ARG A 1 312 ? -4.035 -39.562 -1.421 1 91.12 312 ARG A O 1
ATOM 2516 N N . VAL A 1 313 ? -2.904 -37.656 -1.575 1 92.69 313 VAL A N 1
ATOM 2517 C CA . VAL A 1 313 ? -2.754 -37.812 -3.018 1 92.69 313 VAL A CA 1
ATOM 2518 C C . VAL A 1 313 ? -1.852 -39.031 -3.309 1 92.69 313 VAL A C 1
ATOM 2520 O O . VAL A 1 313 ? -2.088 -39.781 -4.262 1 92.69 313 VAL A O 1
ATOM 2523 N N . LEU A 1 314 ? -0.852 -39.25 -2.479 1 94.06 314 LEU A N 1
ATOM 2524 C CA . LEU A 1 314 ? 0.033 -40.406 -2.619 1 94.06 314 LEU A CA 1
ATOM 2525 C C . LEU A 1 314 ? -0.734 -41.719 -2.418 1 94.06 314 LEU A C 1
ATOM 2527 O O . LEU A 1 314 ? -0.521 -42.688 -3.148 1 94.06 314 LEU A O 1
ATOM 2531 N N . HIS A 1 315 ? -1.671 -41.656 -1.539 1 92.75 315 HIS A N 1
ATOM 2532 C CA . HIS A 1 315 ? -2.502 -42.844 -1.299 1 92.75 315 HIS A CA 1
ATOM 2533 C C . HIS A 1 315 ? -3.393 -43.125 -2.5 1 92.75 315 HIS A C 1
ATOM 2535 O O . HIS A 1 315 ? -3.512 -44.281 -2.918 1 92.75 315 HIS A O 1
ATOM 2541 N N . ILE A 1 316 ? -3.93 -42.125 -3.037 1 89.25 316 ILE A N 1
ATOM 2542 C CA . ILE A 1 316 ? -4.785 -42.281 -4.207 1 89.25 316 ILE A CA 1
ATOM 2543 C C . ILE A 1 316 ? -3.959 -42.781 -5.383 1 89.25 316 ILE A C 1
ATOM 2545 O O . ILE A 1 316 ? -4.434 -43.625 -6.172 1 89.25 316 ILE A O 1
ATOM 2549 N N . PHE A 1 317 ? -2.748 -42.344 -5.508 1 92.81 317 PHE A N 1
ATOM 2550 C CA . PHE A 1 317 ? -1.854 -42.719 -6.59 1 92.81 317 PHE A CA 1
ATOM 2551 C C . PHE A 1 317 ? -1.516 -44.219 -6.5 1 92.81 317 PHE A C 1
ATOM 2553 O O . PHE A 1 317 ? -1.484 -44.906 -7.516 1 92.81 317 PHE A O 1
ATOM 2560 N N . PHE A 1 318 ? -1.316 -44.719 -5.219 1 92.88 318 PHE A N 1
ATOM 2561 C CA . PHE A 1 318 ? -0.909 -46.125 -5.043 1 92.88 318 PHE A CA 1
ATOM 2562 C C . PHE A 1 318 ? -2.115 -47.031 -5.098 1 92.88 318 PHE A C 1
ATOM 2564 O O . PHE A 1 318 ? -2.012 -48.188 -5.562 1 92.88 318 PHE A O 1
ATOM 2571 N N . THR A 1 319 ? -3.311 -46.656 -4.738 1 88.44 319 THR A N 1
ATOM 2572 C CA . THR A 1 319 ? -4.484 -47.5 -4.742 1 88.44 319 THR A CA 1
ATOM 2573 C C . THR A 1 319 ? -5.156 -47.5 -6.109 1 88.44 319 THR A C 1
ATOM 2575 O O . THR A 1 319 ? -5.68 -48.531 -6.555 1 88.44 319 THR A O 1
ATOM 2578 N N . ARG A 1 320 ? -5.051 -46.406 -6.895 1 85.69 320 ARG A N 1
ATOM 2579 C CA . ARG A 1 320 ? -5.695 -46.25 -8.195 1 85.69 320 ARG A CA 1
ATOM 2580 C C . ARG A 1 320 ? -7.098 -46.844 -8.188 1 85.69 320 ARG A C 1
ATOM 2582 O O . ARG A 1 320 ? -7.34 -47.875 -8.82 1 85.69 320 ARG A O 1
ATOM 2589 N N . PRO A 1 321 ? -8.008 -46.188 -7.598 1 79 321 PRO A N 1
ATOM 2590 C CA . PRO A 1 321 ? -9.344 -46.781 -7.457 1 79 321 PRO A CA 1
ATOM 2591 C C . PRO A 1 321 ? -10.062 -46.938 -8.797 1 79 321 PRO A C 1
ATOM 2593 O O . PRO A 1 321 ? -9.891 -46.094 -9.695 1 79 321 PRO A O 1
ATOM 2596 N N . SER A 1 322 ? -10.68 -48.094 -8.93 1 78.88 322 SER A N 1
ATOM 2597 C CA . SER A 1 322 ? -11.523 -48.344 -10.102 1 78.88 322 SER A CA 1
ATOM 2598 C C . SER A 1 322 ? -12.984 -48 -9.812 1 78.88 322 SER A C 1
ATOM 2600 O O . SER A 1 322 ? -13.43 -48.094 -8.664 1 78.88 322 SER A O 1
ATOM 2602 N N . TYR A 1 323 ? -13.719 -47.375 -10.734 1 80 323 TYR A N 1
ATOM 2603 C CA . TYR A 1 323 ? -15.094 -46.906 -10.555 1 80 323 TYR A CA 1
ATOM 2604 C C . TYR A 1 323 ? -16.078 -48.031 -10.719 1 80 323 TYR A C 1
ATOM 2606 O O . TYR A 1 323 ? -17.25 -47.938 -10.336 1 80 323 TYR A O 1
ATOM 2614 N N . GLY A 1 324 ? -15.539 -49.312 -11.055 1 82.88 324 GLY A N 1
ATOM 2615 C CA . GLY A 1 324 ? -16.469 -50.406 -11.297 1 82.88 324 GLY A CA 1
ATOM 2616 C C . GLY A 1 324 ? -15.797 -51.781 -11.375 1 82.88 324 GLY A C 1
ATOM 2617 O O . GLY A 1 324 ? -14.672 -51.938 -10.898 1 82.88 324 GLY A O 1
ATOM 2618 N N . LEU A 1 325 ? -16.797 -52.719 -11.859 1 88.5 325 LEU A N 1
ATOM 2619 C CA . LEU A 1 325 ? -16.328 -54.094 -12.023 1 88.5 325 LEU A CA 1
ATOM 2620 C C . LEU A 1 325 ? -16.109 -54.406 -13.492 1 88.5 325 LEU A C 1
ATOM 2622 O O . LEU A 1 325 ? -16.672 -53.75 -14.367 1 88.5 325 LEU A O 1
ATOM 2626 N N . THR A 1 326 ? -15.18 -55.25 -13.672 1 91.19 326 THR A N 1
ATOM 2627 C CA . THR A 1 326 ? -14.961 -55.688 -15.039 1 91.19 326 THR A CA 1
ATOM 2628 C C . THR A 1 326 ? -16.203 -56.375 -15.594 1 91.19 326 THR A C 1
ATOM 2630 O O . THR A 1 326 ? -16.75 -57.281 -14.977 1 91.19 326 THR A O 1
ATOM 2633 N N . ALA A 1 327 ? -16.625 -55.906 -16.703 1 91.5 327 ALA A N 1
ATOM 2634 C CA . ALA A 1 327 ? -17.812 -56.469 -17.328 1 91.5 327 ALA A CA 1
ATOM 2635 C C . ALA A 1 327 ? -17.5 -57.781 -18.031 1 91.5 327 ALA A C 1
ATOM 2637 O O . ALA A 1 327 ? -16.422 -57.938 -18.609 1 91.5 327 ALA A O 1
ATOM 2638 N N . SER A 1 328 ? -18.469 -58.719 -17.906 1 90.5 328 SER A N 1
ATOM 2639 C CA . SER A 1 328 ? -18.344 -60 -18.594 1 90.5 328 SER A CA 1
ATOM 2640 C C . SER A 1 328 ? -18.656 -59.875 -20.078 1 90.5 328 SER A C 1
ATOM 2642 O O . SER A 1 328 ? -19.281 -58.906 -20.5 1 90.5 328 SER A O 1
ATOM 2644 N N . LYS A 1 329 ? -18.156 -60.875 -20.828 1 89.44 329 LYS A N 1
ATOM 2645 C CA . LYS A 1 329 ? -18.406 -60.875 -22.266 1 89.44 329 LYS A CA 1
ATOM 2646 C C . LYS A 1 329 ? -19.891 -60.938 -22.562 1 89.44 329 LYS A C 1
ATOM 2648 O O . LYS A 1 329 ? -20.359 -60.312 -23.516 1 89.44 329 LYS A O 1
ATOM 2653 N N . ARG A 1 330 ? -20.609 -61.562 -21.75 1 90.88 330 ARG A N 1
ATOM 2654 C CA . ARG A 1 330 ? -22.047 -61.688 -21.938 1 90.88 330 ARG A CA 1
ATOM 2655 C C . ARG A 1 330 ? -22.734 -60.344 -21.734 1 90.88 330 ARG A C 1
ATOM 2657 O O . ARG A 1 330 ? -23.625 -59.969 -22.5 1 90.88 330 ARG A O 1
ATOM 2664 N N . GLN A 1 331 ? -22.297 -59.719 -20.781 1 89.56 331 GLN A N 1
ATOM 2665 C CA . GLN A 1 331 ? -22.891 -58.438 -20.469 1 89.56 331 GLN A CA 1
ATOM 2666 C C . GLN A 1 331 ? -22.625 -57.406 -21.594 1 89.56 331 GLN A C 1
ATOM 2668 O O . GLN A 1 331 ? -23.484 -56.594 -21.906 1 89.56 331 GLN A O 1
ATOM 2673 N N . CYS A 1 332 ? -21.438 -57.5 -22.188 1 89.38 332 CYS A N 1
ATOM 2674 C CA . CYS A 1 332 ? -21.062 -56.594 -23.266 1 89.38 332 CYS A CA 1
ATOM 2675 C C . CYS A 1 332 ? -21.875 -56.875 -24.531 1 89.38 332 CYS A C 1
ATOM 2677 O O . CYS A 1 332 ? -22.25 -55.938 -25.25 1 89.38 332 CYS A O 1
ATOM 2679 N N . SER A 1 333 ? -22.125 -58.156 -24.719 1 89.31 333 SER A N 1
ATOM 2680 C CA . SER A 1 333 ? -22.891 -58.531 -25.891 1 89.31 333 SER A CA 1
ATOM 2681 C C . SER A 1 333 ? -24.344 -58.062 -25.781 1 89.31 333 SER A C 1
ATOM 2683 O O . SER A 1 333 ? -24.984 -57.75 -26.797 1 89.31 333 SER A O 1
ATOM 2685 N N . ASP A 1 334 ? -24.828 -57.875 -24.609 1 87.75 334 ASP A N 1
ATOM 2686 C CA . ASP A 1 334 ? -26.188 -57.438 -24.375 1 87.75 334 ASP A CA 1
ATOM 2687 C C . ASP A 1 334 ? -26.391 -56 -24.781 1 87.75 334 ASP A C 1
ATOM 2689 O O . ASP A 1 334 ? -27.5 -55.562 -25.094 1 87.75 334 ASP A O 1
ATOM 2693 N N . VAL A 1 335 ? -25.25 -55.25 -24.734 1 87 335 VAL A N 1
ATOM 2694 C CA . VAL A 1 335 ? -25.359 -53.812 -25.016 1 87 335 VAL A CA 1
ATOM 2695 C C . VAL A 1 335 ? -24.672 -53.5 -26.344 1 87 335 VAL A C 1
ATOM 2697 O O . VAL A 1 335 ? -24.062 -52.438 -26.5 1 87 335 VAL A O 1
ATOM 2700 N N . ASP A 1 336 ? -24.641 -54.312 -27.266 1 86.06 336 ASP A N 1
ATOM 2701 C CA . ASP A 1 336 ? -24.219 -54.156 -28.656 1 86.06 336 ASP A CA 1
ATOM 2702 C C . ASP A 1 336 ? -22.703 -53.938 -28.75 1 86.06 336 ASP A C 1
ATOM 2704 O O . ASP A 1 336 ? -22.203 -53.344 -29.703 1 86.06 336 ASP A O 1
ATOM 2708 N N . ASP A 1 337 ? -21.906 -54.125 -27.766 1 86.94 337 ASP A N 1
ATOM 2709 C CA . ASP A 1 337 ? -20.453 -54.156 -27.719 1 86.94 337 ASP A CA 1
ATOM 2710 C C . ASP A 1 337 ? -19.859 -52.781 -28.141 1 86.94 337 ASP A C 1
ATOM 2712 O O . ASP A 1 337 ? -18.812 -52.75 -28.781 1 86.94 337 ASP A O 1
ATOM 2716 N N . ILE A 1 338 ? -20.625 -51.656 -27.953 1 90.69 338 ILE A N 1
ATOM 2717 C CA . ILE A 1 338 ? -20.141 -50.312 -28.328 1 90.69 338 ILE A CA 1
ATOM 2718 C C . ILE A 1 338 ? -20.156 -49.406 -27.109 1 90.69 338 ILE A C 1
ATOM 2720 O O . ILE A 1 338 ? -21.141 -49.344 -26.375 1 90.69 338 ILE A O 1
ATOM 2724 N N . CYS A 1 339 ? -19.109 -48.812 -26.922 1 91.81 339 CYS A N 1
ATOM 2725 C CA . CYS A 1 339 ? -19.016 -47.844 -25.844 1 91.81 339 CYS A CA 1
ATOM 2726 C C . CYS A 1 339 ? -19.734 -46.562 -26.203 1 91.81 339 CYS A C 1
ATOM 2728 O O . CYS A 1 339 ? -19.516 -46 -27.281 1 91.81 339 CYS A O 1
ATOM 2730 N N . SER A 1 340 ? -20.547 -45.969 -25.406 1 89.94 340 SER A N 1
ATOM 2731 C CA . SER A 1 340 ? -21.359 -44.781 -25.672 1 89.94 340 SER A CA 1
ATOM 2732 C C . SER A 1 340 ? -20.5 -43.531 -25.734 1 89.94 340 SER A C 1
ATOM 2734 O O . SER A 1 340 ? -20.922 -42.531 -26.281 1 89.94 340 SER A O 1
ATOM 2736 N N . ILE A 1 341 ? -19.25 -43.594 -25.219 1 86.94 341 ILE A N 1
ATOM 2737 C CA . ILE A 1 341 ? -18.391 -42.406 -25.156 1 86.94 341 ILE A CA 1
ATOM 2738 C C . ILE A 1 341 ? -17.516 -42.344 -26.406 1 86.94 341 ILE A C 1
ATOM 2740 O O . ILE A 1 341 ? -17.547 -41.344 -27.125 1 86.94 341 ILE A O 1
ATOM 2744 N N . CYS A 1 342 ? -16.797 -43.375 -26.625 1 83.81 342 CYS A N 1
ATOM 2745 C CA . CYS A 1 342 ? -15.867 -43.375 -27.75 1 83.81 342 CYS A CA 1
ATOM 2746 C C . CYS A 1 342 ? -16.516 -43.938 -29 1 83.81 342 CYS A C 1
ATOM 2748 O O . CYS A 1 342 ? -15.977 -43.844 -30.094 1 83.81 342 CYS A O 1
ATOM 2750 N N . GLN A 1 343 ? -17.719 -44.594 -28.922 1 88.12 343 GLN A N 1
ATOM 2751 C CA . GLN A 1 343 ? -18.484 -45.188 -30.031 1 88.12 343 GLN A CA 1
ATOM 2752 C C . GLN A 1 343 ? -17.672 -46.25 -30.75 1 88.12 343 GLN A C 1
ATOM 2754 O O . GLN A 1 343 ? -17.797 -46.406 -31.969 1 88.12 343 GLN A O 1
ATOM 2759 N N . ALA A 1 344 ? -16.734 -46.875 -29.984 1 88.5 344 ALA A N 1
ATOM 2760 C CA . ALA A 1 344 ? -15.938 -48 -30.469 1 88.5 344 ALA A CA 1
ATOM 2761 C C . ALA A 1 344 ? -16.172 -49.25 -29.625 1 88.5 344 ALA A C 1
ATOM 2763 O O . ALA A 1 344 ? -17 -49.219 -28.703 1 88.5 344 ALA A O 1
ATOM 2764 N N . GLU A 1 345 ? -15.523 -50.344 -30.094 1 90.44 345 GLU A N 1
ATOM 2765 C CA . GLU A 1 345 ? -15.648 -51.594 -29.344 1 90.44 345 GLU A CA 1
ATOM 2766 C C . GLU A 1 345 ? -15.055 -51.469 -27.953 1 90.44 345 GLU A C 1
ATOM 2768 O O . GLU A 1 345 ? -14.055 -50.75 -27.75 1 90.44 345 GLU A O 1
ATOM 2773 N N . PHE A 1 346 ? -15.695 -52.094 -27.031 1 90.62 346 PHE A N 1
ATOM 2774 C CA . PHE A 1 346 ? -15.297 -51.969 -25.625 1 90.62 346 PHE A CA 1
ATOM 2775 C C . PHE A 1 346 ? -13.852 -52.438 -25.453 1 90.62 346 PHE A C 1
ATOM 2777 O O . PHE A 1 346 ? -13.445 -53.469 -25.984 1 90.62 346 PHE A O 1
ATOM 2784 N N . GLN A 1 347 ? -13.133 -51.531 -24.922 1 86.75 347 GLN A N 1
ATOM 2785 C CA . GLN A 1 347 ? -11.797 -51.875 -24.469 1 86.75 347 GLN A CA 1
ATOM 2786 C C . GLN A 1 347 ? -11.727 -51.969 -22.938 1 86.75 347 GLN A C 1
ATOM 2788 O O . GLN A 1 347 ? -11.844 -50.938 -22.266 1 86.75 347 GLN A O 1
ATOM 2793 N N . LYS A 1 348 ? -11.5 -53.156 -22.375 1 88.44 348 LYS A N 1
ATOM 2794 C CA . LYS A 1 348 ? -11.508 -53.344 -20.938 1 88.44 348 LYS A CA 1
ATOM 2795 C C . LYS A 1 348 ? -12.781 -52.781 -20.312 1 88.44 348 LYS A C 1
ATOM 2797 O O . LYS A 1 348 ? -12.727 -51.844 -19.531 1 88.44 348 LYS A O 1
ATOM 2802 N N . PRO A 1 349 ? -13.852 -53.344 -20.688 1 92.25 349 PRO A N 1
ATOM 2803 C CA . PRO A 1 349 ? -15.156 -52.844 -20.266 1 92.25 349 PRO A CA 1
ATOM 2804 C C . PRO A 1 349 ? -15.352 -52.906 -18.75 1 92.25 349 PRO A C 1
ATOM 2806 O O . PRO A 1 349 ? -14.953 -53.875 -18.109 1 92.25 349 PRO A O 1
ATOM 2809 N N . ILE A 1 350 ? -15.898 -51.812 -18.234 1 92 350 ILE A N 1
ATOM 2810 C CA . ILE A 1 350 ? -16.188 -51.719 -16.797 1 92 350 ILE A CA 1
ATOM 2811 C C . ILE A 1 350 ? -17.688 -51.5 -16.594 1 92 350 ILE A C 1
ATOM 2813 O O . ILE A 1 350 ? -18.312 -50.719 -17.328 1 92 350 ILE A O 1
ATOM 2817 N N . LEU A 1 351 ? -18.172 -52.25 -15.656 1 92.75 351 LEU A N 1
ATOM 2818 C CA . LEU A 1 351 ? -19.578 -52.125 -15.25 1 92.75 351 LEU A CA 1
ATOM 2819 C C . LEU A 1 351 ? -19.703 -51.219 -14.023 1 92.75 351 LEU A C 1
ATOM 2821 O O . LEU A 1 351 ? -19.078 -51.5 -12.992 1 92.75 351 LEU A O 1
ATOM 2825 N N . LEU A 1 352 ? -20.469 -50.219 -14.203 1 92.31 352 LEU A N 1
ATOM 2826 C CA . LEU A 1 352 ? -20.672 -49.281 -13.094 1 92.31 352 LEU A CA 1
ATOM 2827 C C . LEU A 1 352 ? -21.781 -49.75 -12.172 1 92.31 352 LEU A C 1
ATOM 2829 O O . LEU A 1 352 ? -22.438 -50.75 -12.453 1 92.31 352 LEU A O 1
ATOM 2833 N N . ILE A 1 353 ? -21.953 -49.031 -11.039 1 89.06 353 ILE A N 1
ATOM 2834 C CA . ILE A 1 353 ? -22.984 -49.375 -10.062 1 89.06 353 ILE A CA 1
ATOM 2835 C C . ILE A 1 353 ? -24.359 -49.188 -10.68 1 89.06 353 ILE A C 1
ATOM 2837 O O . ILE A 1 353 ? -25.297 -49.906 -10.336 1 89.06 353 ILE A O 1
ATOM 2841 N N . CYS A 1 354 ? -24.453 -48.281 -11.648 1 90.44 354 CYS A N 1
ATOM 2842 C CA . CYS A 1 354 ? -25.719 -48.031 -12.32 1 90.44 354 CYS A CA 1
ATOM 2843 C C . CYS A 1 354 ? -25.969 -49.031 -13.438 1 90.44 354 CYS A C 1
ATOM 2845 O O . CYS A 1 354 ? -26.922 -48.906 -14.195 1 90.44 354 CYS A O 1
ATOM 2847 N N . GLN A 1 355 ? -25.109 -49.906 -13.672 1 89.44 355 GLN A N 1
ATOM 2848 C CA . GLN A 1 355 ? -25.234 -51.031 -14.586 1 89.44 355 GLN A CA 1
ATOM 2849 C C . GLN A 1 355 ? -25 -50.625 -16.031 1 89.44 355 GLN A C 1
ATOM 2851 O O . GLN A 1 355 ? -25.438 -51.281 -16.969 1 89.44 355 GLN A O 1
ATOM 2856 N N . HIS A 1 356 ? -24.328 -49.438 -16.094 1 92.56 356 HIS A N 1
ATOM 2857 C CA . HIS A 1 356 ? -23.875 -49.031 -17.422 1 92.56 356 HIS A CA 1
ATOM 2858 C C . HIS A 1 356 ? -22.422 -49.438 -17.672 1 92.56 356 HIS A C 1
ATOM 2860 O O . HIS A 1 356 ? -21.625 -49.469 -16.734 1 92.56 356 HIS A O 1
ATOM 2866 N N . ILE A 1 357 ? -22.203 -49.875 -18.922 1 93.12 357 ILE A N 1
ATOM 2867 C CA . ILE A 1 357 ? -20.891 -50.375 -19.25 1 93.12 357 ILE A CA 1
ATOM 2868 C C . ILE A 1 357 ? -20.156 -49.406 -20.156 1 93.12 357 ILE A C 1
ATOM 2870 O O . ILE A 1 357 ? -20.734 -48.906 -21.109 1 93.12 357 ILE A O 1
ATOM 2874 N N . PHE A 1 358 ? -18.938 -49.094 -19.828 1 92.69 358 PHE A N 1
ATOM 2875 C CA . PHE A 1 358 ? -18.078 -48.219 -20.609 1 92.69 358 PHE A CA 1
ATOM 2876 C C . PHE A 1 358 ? -16.656 -48.75 -20.672 1 92.69 358 PHE A C 1
ATOM 2878 O O . PHE A 1 358 ? -16.312 -49.688 -19.938 1 92.69 358 PHE A O 1
ATOM 2885 N N . CYS A 1 359 ? -15.906 -48.25 -21.656 1 89.19 359 CYS A N 1
ATOM 2886 C CA . CYS A 1 359 ? -14.477 -48.531 -21.625 1 89.19 359 CYS A CA 1
ATOM 2887 C C . CYS A 1 359 ? -13.836 -48 -20.359 1 89.19 359 CYS A C 1
ATOM 2889 O O . CYS A 1 359 ? -14.234 -46.938 -19.859 1 89.19 359 CYS A O 1
ATOM 2891 N N . GLU A 1 360 ? -12.938 -48.688 -19.859 1 87.88 360 GLU A N 1
ATOM 2892 C CA . GLU A 1 360 ? -12.25 -48.219 -18.656 1 87.88 360 GLU A CA 1
ATOM 2893 C C . GLU A 1 360 ? -11.625 -46.844 -18.859 1 87.88 360 GLU A C 1
ATOM 2895 O O . GLU A 1 360 ? -11.789 -45.969 -18.016 1 87.88 360 GLU A O 1
ATOM 2900 N N . GLU A 1 361 ? -10.945 -46.625 -19.922 1 83.31 361 GLU A N 1
ATOM 2901 C CA . GLU A 1 361 ? -10.258 -45.344 -20.188 1 83.31 361 GLU A CA 1
ATOM 2902 C C . GLU A 1 361 ? -11.25 -44.219 -20.422 1 83.31 361 GLU A C 1
ATOM 2904 O O . GLU A 1 361 ? -11.055 -43.094 -19.938 1 83.31 361 GLU A O 1
ATOM 2909 N N . CYS A 1 362 ? -12.312 -44.531 -21.094 1 84.81 362 CYS A N 1
ATOM 2910 C CA . CYS A 1 362 ? -13.32 -43.531 -21.406 1 84.81 362 CYS A CA 1
ATOM 2911 C C . CYS A 1 362 ? -14.008 -43 -20.156 1 84.81 362 CYS A C 1
ATOM 2913 O O . CYS A 1 362 ? -14.156 -41.812 -19.953 1 84.81 362 CYS A O 1
ATOM 2915 N N . ILE A 1 363 ? -14.359 -43.969 -19.344 1 87.06 363 ILE A N 1
ATOM 2916 C CA . ILE A 1 363 ? -15.117 -43.594 -18.156 1 87.06 363 ILE A CA 1
ATOM 2917 C C . ILE A 1 363 ? -14.195 -42.875 -17.156 1 87.06 363 ILE A C 1
ATOM 2919 O O . ILE A 1 363 ? -14.617 -41.969 -16.453 1 87.06 363 ILE A O 1
ATOM 2923 N N . THR A 1 364 ? -12.969 -43.312 -17.062 1 83.19 364 THR A N 1
ATOM 2924 C CA . THR A 1 364 ? -12.008 -42.656 -16.172 1 83.19 364 THR A CA 1
ATOM 2925 C C . THR A 1 364 ? -11.789 -41.188 -16.578 1 83.19 364 THR A C 1
ATOM 2927 O O . THR A 1 364 ? -11.734 -40.312 -15.719 1 83.19 364 THR A O 1
ATOM 2930 N N . MET A 1 365 ? -11.688 -40.906 -17.797 1 81.06 365 MET A N 1
ATOM 2931 C CA . MET A 1 365 ? -11.508 -39.562 -18.281 1 81.06 365 MET A CA 1
ATOM 2932 C C . MET A 1 365 ? -12.742 -38.719 -18 1 81.06 365 MET A C 1
ATOM 2934 O O . MET A 1 365 ? -12.633 -37.531 -17.688 1 81.06 365 MET A O 1
ATOM 2938 N N . TRP A 1 366 ? -13.875 -39.344 -18.141 1 83.81 366 TRP A N 1
ATOM 2939 C CA . TRP A 1 366 ? -15.133 -38.688 -17.859 1 83.81 366 TRP A CA 1
ATOM 2940 C C . TRP A 1 366 ? -15.203 -38.25 -16.391 1 83.81 366 TRP A C 1
ATOM 2942 O O . TRP A 1 366 ? -15.578 -37.125 -16.094 1 83.81 366 TRP A O 1
ATOM 2952 N N . PHE A 1 367 ? -14.75 -39.062 -15.57 1 85.06 367 PHE A N 1
ATOM 2953 C CA . PHE A 1 367 ? -14.867 -38.812 -14.141 1 85.06 367 PHE A CA 1
ATOM 2954 C C . PHE A 1 367 ? -13.781 -37.875 -13.672 1 85.06 367 PHE A C 1
ATOM 2956 O O . PHE A 1 367 ? -13.797 -37.406 -12.516 1 85.06 367 PHE A O 1
ATOM 2963 N N . ASN A 1 368 ? -12.836 -37.562 -14.562 1 79.44 368 ASN A N 1
ATOM 2964 C CA . ASN A 1 368 ? -11.867 -36.5 -14.242 1 79.44 368 ASN A CA 1
ATOM 2965 C C . ASN A 1 368 ? -12.523 -35.125 -14.234 1 79.44 368 ASN A C 1
ATOM 2967 O O . ASN A 1 368 ? -12.016 -34.188 -13.617 1 79.44 368 ASN A O 1
ATOM 2971 N N . ARG A 1 369 ? -13.664 -35.062 -14.844 1 77.69 369 ARG A N 1
ATOM 2972 C CA . ARG A 1 369 ? -14.312 -33.75 -15.008 1 77.69 369 ARG A CA 1
ATOM 2973 C C . ARG A 1 369 ? -15.703 -33.75 -14.375 1 77.69 369 ARG A C 1
ATOM 2975 O O . ARG A 1 369 ? -16.172 -32.75 -13.883 1 77.69 369 ARG A O 1
ATOM 2982 N N . GLU A 1 370 ? -16.359 -34.938 -14.469 1 82.88 370 GLU A N 1
ATOM 2983 C CA . GLU A 1 370 ? -17.734 -35.062 -13.984 1 82.88 370 GLU A CA 1
ATOM 2984 C C . GLU A 1 370 ? -17.859 -36.156 -12.922 1 82.88 370 GLU A C 1
ATOM 2986 O O . GLU A 1 370 ? -17.047 -37.094 -12.891 1 82.88 370 GLU A O 1
ATOM 2991 N N . LYS A 1 371 ? -18.891 -36.031 -12.172 1 86.75 371 LYS A N 1
ATOM 2992 C CA . LYS A 1 371 ? -19.109 -37 -11.094 1 86.75 371 LYS A CA 1
ATOM 2993 C C . LYS A 1 371 ? -20.266 -37.938 -11.438 1 86.75 371 LYS A C 1
ATOM 2995 O O . LYS A 1 371 ? -20.484 -38.938 -10.734 1 86.75 371 LYS A O 1
ATOM 3000 N N . THR A 1 372 ? -20.891 -37.656 -12.5 1 90.38 372 THR A N 1
ATOM 3001 C CA . THR A 1 372 ? -22.109 -38.406 -12.805 1 90.38 372 THR A CA 1
ATOM 3002 C C . THR A 1 372 ? -21.922 -39.281 -14.039 1 90.38 372 THR A C 1
ATOM 3004 O O . THR A 1 372 ? -21.047 -39.031 -14.867 1 90.38 372 THR A O 1
ATOM 3007 N N . CYS A 1 373 ? -22.719 -40.281 -14.039 1 90.31 373 CYS A N 1
ATOM 3008 C CA . CYS A 1 373 ? -22.688 -41.188 -15.195 1 90.31 373 CYS A CA 1
ATOM 3009 C C . CYS A 1 373 ? -23.109 -40.438 -16.469 1 90.31 373 CYS A C 1
ATOM 3011 O O . CYS A 1 373 ? -24.047 -39.625 -16.438 1 90.31 373 CYS A O 1
ATOM 3013 N N . PRO A 1 374 ? -22.469 -40.625 -17.578 1 88.75 374 PRO A N 1
ATOM 3014 C CA . PRO A 1 374 ? -22.781 -39.938 -18.828 1 88.75 374 PRO A CA 1
ATOM 3015 C C . PRO A 1 374 ? -24.156 -40.281 -19.375 1 88.75 374 PRO A C 1
ATOM 3017 O O . PRO A 1 374 ? -24.75 -39.5 -20.141 1 88.75 374 PRO A O 1
ATOM 3020 N N . LEU A 1 375 ? -24.719 -41.406 -18.922 1 90.38 375 LEU A N 1
ATOM 3021 C CA . LEU A 1 375 ? -25.984 -41.844 -19.484 1 90.38 375 LEU A CA 1
ATOM 3022 C C . LEU A 1 375 ? -27.141 -41.562 -18.531 1 90.38 375 LEU A C 1
ATOM 3024 O O . LEU A 1 375 ? -28.109 -40.906 -18.906 1 90.38 375 LEU A O 1
ATOM 3028 N N . CYS A 1 376 ? -27.016 -41.938 -17.297 1 90.81 376 CYS A N 1
ATOM 3029 C CA . CYS A 1 376 ? -28.141 -41.844 -16.375 1 90.81 376 CYS A CA 1
ATOM 3030 C C . CYS A 1 376 ? -27.938 -40.688 -15.391 1 90.81 376 CYS A C 1
ATOM 3032 O O . CYS A 1 376 ? -28.844 -40.344 -14.633 1 90.81 376 CYS A O 1
ATOM 3034 N N . ARG A 1 377 ? -26.781 -40.125 -15.141 1 90.56 377 ARG A N 1
ATOM 3035 C CA . ARG A 1 377 ? -26.438 -38.969 -14.312 1 90.56 377 ARG A CA 1
ATOM 3036 C C . ARG A 1 377 ? -26.422 -39.344 -12.836 1 90.56 377 ARG A C 1
ATOM 3038 O O . ARG A 1 377 ? -26.453 -38.469 -11.969 1 90.56 377 ARG A O 1
ATOM 3045 N N . THR A 1 378 ? -26.344 -40.625 -12.539 1 89.06 378 THR A N 1
ATOM 3046 C CA . THR A 1 378 ? -26.203 -41.062 -11.156 1 89.06 378 THR A CA 1
ATOM 3047 C C . THR A 1 378 ? -24.812 -40.688 -10.617 1 89.06 378 THR A C 1
ATOM 3049 O O . THR A 1 378 ? -23.812 -40.812 -11.328 1 89.06 378 THR A O 1
ATOM 3052 N N . VAL A 1 379 ? -24.797 -40.188 -9.445 1 89.44 379 VAL A N 1
ATOM 3053 C CA . VAL A 1 379 ? -23.531 -39.781 -8.836 1 89.44 379 VAL A CA 1
ATOM 3054 C C . VAL A 1 379 ? -22.703 -41.031 -8.531 1 89.44 379 VAL A C 1
ATOM 3056 O O . VAL A 1 379 ? -23.141 -41.938 -7.797 1 89.44 379 VAL A O 1
ATOM 3059 N N . ILE A 1 380 ? -21.594 -41.125 -9.203 1 84.31 380 ILE A N 1
ATOM 3060 C CA . ILE A 1 380 ? -20.75 -42.281 -9.047 1 84.31 380 ILE A CA 1
ATOM 3061 C C . ILE A 1 380 ? -19.562 -41.969 -8.141 1 84.31 380 ILE A C 1
ATOM 3063 O O . ILE A 1 380 ? -19.219 -42.75 -7.262 1 84.31 380 ILE A O 1
ATOM 3067 N N . SER A 1 381 ? -18.969 -40.812 -8.383 1 79.62 381 SER A N 1
ATOM 3068 C CA . SER A 1 381 ? -17.797 -40.438 -7.602 1 79.62 381 SER A CA 1
ATOM 3069 C C . SER A 1 381 ? -18.094 -39.281 -6.652 1 79.62 381 SER A C 1
ATOM 3071 O O . SER A 1 381 ? -18.906 -38.406 -6.969 1 79.62 381 SER A O 1
ATOM 3073 N N . GLU A 1 382 ? -17.594 -39.375 -5.438 1 73.94 382 GLU A N 1
ATOM 3074 C CA . GLU A 1 382 ? -17.828 -38.344 -4.426 1 73.94 382 GLU A CA 1
ATOM 3075 C C . GLU A 1 382 ? -16.859 -37.188 -4.594 1 73.94 382 GLU A C 1
ATOM 3077 O O . GLU A 1 382 ? -17.141 -36.062 -4.168 1 73.94 382 GLU A O 1
ATOM 3082 N N . HIS A 1 383 ? -15.672 -37.5 -5.238 1 74.88 383 HIS A N 1
ATOM 3083 C CA . HIS A 1 383 ? -14.68 -36.406 -5.281 1 74.88 383 HIS A CA 1
ATOM 3084 C C . HIS A 1 383 ? -14.023 -36.344 -6.656 1 74.88 383 HIS A C 1
ATOM 3086 O O . HIS A 1 383 ? -13.852 -37.344 -7.336 1 74.88 383 HIS A O 1
ATOM 3092 N N . ILE A 1 384 ? -13.969 -35.094 -7.145 1 74.94 384 ILE A N 1
ATOM 3093 C CA . ILE A 1 384 ? -13.203 -34.875 -8.367 1 74.94 384 ILE A CA 1
ATOM 3094 C C . ILE A 1 384 ? -11.75 -34.562 -8.023 1 74.94 384 ILE A C 1
ATOM 3096 O O . ILE A 1 384 ? -11.484 -33.625 -7.238 1 74.94 384 ILE A O 1
ATOM 3100 N N . ASN A 1 385 ? -10.828 -35.531 -8.398 1 78.56 385 ASN A N 1
ATOM 3101 C CA . ASN A 1 385 ? -9.414 -35.25 -8.188 1 78.56 385 ASN A CA 1
ATOM 3102 C C . ASN A 1 385 ? -8.898 -34.188 -9.133 1 78.56 385 ASN A C 1
ATOM 3104 O O . ASN A 1 385 ? -8.992 -34.312 -10.352 1 78.56 385 ASN A O 1
ATOM 3108 N N . LYS A 1 386 ? -8.406 -33.156 -8.523 1 82.62 386 LYS A N 1
ATOM 3109 C CA . LYS A 1 386 ? -7.938 -32 -9.289 1 82.62 386 LYS A CA 1
ATOM 3110 C C . LYS A 1 386 ? -6.609 -32.312 -9.977 1 82.62 386 LYS A C 1
ATOM 3112 O O . LYS A 1 386 ? -5.828 -33.125 -9.484 1 82.62 386 LYS A O 1
ATOM 3117 N N . TRP A 1 387 ? -6.266 -31.906 -11.164 1 88.44 387 TRP A N 1
ATOM 3118 C CA . TRP A 1 387 ? -4.984 -31.844 -11.867 1 88.44 387 TRP A CA 1
ATOM 3119 C C . TRP A 1 387 ? -4.754 -33.094 -12.711 1 88.44 387 TRP A C 1
ATOM 3121 O O . TRP A 1 387 ? -3.648 -33.312 -13.219 1 88.44 387 TRP A O 1
ATOM 3131 N N . LYS A 1 388 ? -5.824 -34.031 -12.789 1 88.62 388 LYS A N 1
ATOM 3132 C CA . LYS A 1 388 ? -5.672 -35.188 -13.633 1 88.62 388 LYS A CA 1
ATOM 3133 C C . LYS A 1 388 ? -5.648 -34.812 -15.109 1 88.62 388 LYS A C 1
ATOM 3135 O O . LYS A 1 388 ? -5.223 -35.625 -15.953 1 88.62 388 LYS A O 1
ATOM 3140 N N . ASP A 1 389 ? -6.035 -33.625 -15.367 1 87.25 389 ASP A N 1
ATOM 3141 C CA . ASP A 1 389 ? -6.078 -33.125 -16.734 1 87.25 389 ASP A CA 1
ATOM 3142 C C . ASP A 1 389 ? -4.738 -32.5 -17.156 1 87.25 389 ASP A C 1
ATOM 3144 O O . ASP A 1 389 ? -4.602 -32 -18.266 1 87.25 389 ASP A O 1
ATOM 3148 N N . GLY A 1 390 ? -3.781 -32.5 -16.281 1 91.25 390 GLY A N 1
ATOM 3149 C CA . GLY A 1 390 ? -2.469 -31.953 -16.609 1 91.25 390 GLY A CA 1
ATOM 3150 C C . GLY A 1 390 ? -2.344 -30.469 -16.344 1 91.25 390 GLY A C 1
ATOM 3151 O O . GLY A 1 390 ? -1.333 -29.859 -16.688 1 91.25 390 GLY A O 1
ATOM 3152 N N . ALA A 1 391 ? -3.27 -29.859 -15.734 1 91.94 391 ALA A N 1
ATOM 3153 C CA . ALA A 1 391 ? -3.262 -28.438 -15.453 1 91.94 391 ALA A CA 1
ATOM 3154 C C . ALA A 1 391 ? -2.299 -28.109 -14.312 1 91.94 391 ALA A C 1
ATOM 3156 O O . ALA A 1 391 ? -1.998 -28.969 -13.484 1 91.94 391 ALA A O 1
ATOM 3157 N N . THR A 1 392 ? -1.755 -26.938 -14.445 1 94.88 392 THR A N 1
ATOM 3158 C CA . THR A 1 392 ? -0.876 -26.422 -13.398 1 94.88 392 THR A CA 1
ATOM 3159 C C . THR A 1 392 ? -1.5 -25.203 -12.727 1 94.88 392 THR A C 1
ATOM 3161 O O . THR A 1 392 ? -2.174 -24.391 -13.375 1 94.88 392 THR A O 1
ATOM 3164 N N . SER A 1 393 ? -1.321 -25.125 -11.445 1 90.81 393 SER A N 1
ATOM 3165 C CA . SER A 1 393 ? -1.863 -24.016 -10.664 1 90.81 393 SER A CA 1
ATOM 3166 C C . SER A 1 393 ? -1.232 -22.703 -11.086 1 90.81 393 SER A C 1
ATOM 3168 O O . SER A 1 393 ? -0.016 -22.609 -11.266 1 90.81 393 SER A O 1
ATOM 3170 N N . SER A 1 394 ? -2.037 -21.641 -11.258 1 88.62 394 SER A N 1
ATOM 3171 C CA . SER A 1 394 ? -1.548 -20.328 -11.656 1 88.62 394 SER A CA 1
ATOM 3172 C C . SER A 1 394 ? -1.182 -19.469 -10.445 1 88.62 394 SER A C 1
ATOM 3174 O O . SER A 1 394 ? -0.667 -18.359 -10.586 1 88.62 394 SER A O 1
ATOM 3176 N N . HIS A 1 395 ? -1.322 -20 -9.328 1 87.19 395 HIS A N 1
ATOM 3177 C CA . HIS A 1 395 ? -1.028 -19.234 -8.117 1 87.19 395 HIS A CA 1
ATOM 3178 C C . HIS A 1 395 ? 0.473 -19.016 -7.957 1 87.19 395 HIS A C 1
ATOM 3180 O O . HIS A 1 395 ? 1.264 -19.938 -8.156 1 87.19 395 HIS A O 1
ATOM 3186 N N . LEU A 1 396 ? 0.771 -17.75 -7.629 1 85.94 396 LEU A N 1
ATOM 3187 C CA . LEU A 1 396 ? 2.168 -17.422 -7.371 1 85.94 396 LEU A CA 1
ATOM 3188 C C . LEU A 1 396 ? 2.488 -17.547 -5.887 1 85.94 396 LEU A C 1
ATOM 3190 O O . LEU A 1 396 ? 1.812 -16.938 -5.051 1 85.94 396 LEU A O 1
ATOM 3194 N N . GLN A 1 397 ? 3.461 -18.328 -5.594 1 86.5 397 GLN A N 1
ATOM 3195 C CA . GLN A 1 397 ? 3.891 -18.516 -4.211 1 86.5 397 GLN A CA 1
ATOM 3196 C C . GLN A 1 397 ? 4.926 -17.469 -3.812 1 86.5 397 GLN A C 1
ATOM 3198 O O . GLN A 1 397 ? 6.086 -17.562 -4.215 1 86.5 397 GLN A O 1
ATOM 3203 N N . ILE A 1 398 ? 4.488 -16.516 -2.979 1 84.56 398 ILE A N 1
ATOM 3204 C CA . ILE A 1 398 ? 5.395 -15.438 -2.59 1 84.56 398 ILE A CA 1
ATOM 3205 C C . ILE A 1 398 ? 6.035 -15.766 -1.243 1 84.56 398 ILE A C 1
ATOM 3207 O O . ILE A 1 398 ? 7.168 -15.359 -0.974 1 84.56 398 ILE A O 1
ATOM 3211 N N . TYR A 1 399 ? 5.324 -16.5 -0.401 1 84.69 399 TYR A N 1
ATOM 3212 C CA . TYR A 1 399 ? 5.887 -16.844 0.9 1 84.69 399 TYR A CA 1
ATOM 3213 C C . TYR A 1 399 ? 5.984 -18.344 1.075 1 84.69 399 TYR A C 1
ATOM 3215 O O . TYR A 1 399 ? 5.234 -19.109 0.447 1 84.69 399 TYR A O 1
ATOM 3223 N N . MET B 1 1 ? 52.906 66.5 11.312 1 15.95 1 MET B N 1
ATOM 3224 C CA . MET B 1 1 ? 53.531 66.375 12.633 1 15.95 1 MET B CA 1
ATOM 3225 C C . MET B 1 1 ? 53.094 65.062 13.289 1 15.95 1 MET B C 1
ATOM 3227 O O . MET B 1 1 ? 52.062 64.5 12.914 1 15.95 1 MET B O 1
ATOM 3231 N N . GLN B 1 2 ? 53.344 64.875 14.695 1 16.14 2 GLN B N 1
ATOM 3232 C CA . GLN B 1 2 ? 53.906 63.969 15.688 1 16.14 2 GLN B CA 1
ATOM 3233 C C . GLN B 1 2 ? 52.844 63 16.203 1 16.14 2 GLN B C 1
ATOM 3235 O O . GLN B 1 2 ? 51.656 63.25 16.078 1 16.14 2 GLN B O 1
ATOM 3240 N N . ALA B 1 3 ? 53.094 62.25 17.391 1 17.92 3 ALA B N 1
ATOM 3241 C CA . ALA B 1 3 ? 53.5 61.062 18.141 1 17.92 3 ALA B CA 1
ATOM 3242 C C . ALA B 1 3 ? 52.406 60.625 19.109 1 17.92 3 ALA B C 1
ATOM 3244 O O . ALA B 1 3 ? 52.094 59.438 19.188 1 17.92 3 ALA B O 1
ATOM 3245 N N . ASN B 1 4 ? 52.25 61.406 20.078 1 15.48 4 ASN B N 1
ATOM 3246 C CA . ASN B 1 4 ? 52.469 60.906 21.438 1 15.48 4 ASN B CA 1
ATOM 3247 C C . ASN B 1 4 ? 51.375 59.938 21.859 1 15.48 4 ASN B C 1
ATOM 3249 O O . ASN B 1 4 ? 50.281 59.969 21.312 1 15.48 4 ASN B O 1
ATOM 3253 N N . PHE B 1 5 ? 51.469 59.281 23.094 1 17.23 5 PHE B N 1
ATOM 3254 C CA . PHE B 1 5 ? 51.688 58.125 23.969 1 17.23 5 PHE B CA 1
ATOM 3255 C C . PHE B 1 5 ? 50.406 57.75 24.703 1 17.23 5 PHE B C 1
ATOM 3257 O O . PHE B 1 5 ? 49.969 56.594 24.672 1 17.23 5 PHE B O 1
ATOM 3264 N N . SER B 1 6 ? 50.25 58.219 26.016 1 15.8 6 SER B N 1
ATOM 3265 C CA . SER B 1 6 ? 50.438 57.5 27.266 1 15.8 6 SER B CA 1
ATOM 3266 C C . SER B 1 6 ? 49.125 56.938 27.797 1 15.8 6 SER B C 1
ATOM 3268 O O . SER B 1 6 ? 48.25 56.562 27.016 1 15.8 6 SER B O 1
ATOM 3270 N N . GLN B 1 7 ? 48.719 57.344 29.062 1 15.76 7 GLN B N 1
ATOM 3271 C CA . GLN B 1 7 ? 48.844 56.688 30.375 1 15.76 7 GLN B CA 1
ATOM 3272 C C . GLN B 1 7 ? 47.5 56.094 30.797 1 15.76 7 GLN B C 1
ATOM 3274 O O . GLN B 1 7 ? 46.469 56.344 30.172 1 15.76 7 GLN B O 1
ATOM 3279 N N . PRO B 1 8 ? 47 56.469 32.094 1 17.36 8 PRO B N 1
ATOM 3280 C CA . PRO B 1 8 ? 47.031 55.75 33.375 1 17.36 8 PRO B CA 1
ATOM 3281 C C . PRO B 1 8 ? 45.688 55.094 33.656 1 17.36 8 PRO B C 1
ATOM 3283 O O . PRO B 1 8 ? 44.688 55.312 32.969 1 17.36 8 PRO B O 1
ATOM 3286 N N . HIS B 1 9 ? 45.125 55.25 34.969 1 15.67 9 HIS B N 1
ATOM 3287 C CA . HIS B 1 9 ? 45.062 54.562 36.25 1 15.67 9 HIS B CA 1
ATOM 3288 C C . HIS B 1 9 ? 43.625 54.188 36.594 1 15.67 9 HIS B C 1
ATOM 3290 O O . HIS B 1 9 ? 43.344 53.031 36.938 1 15.67 9 HIS B O 1
ATOM 3296 N N . SER B 1 10 ? 42.656 55.062 37.219 1 16.34 10 SER B N 1
ATOM 3297 C CA . SER B 1 10 ? 42.312 54.906 38.625 1 16.34 10 SER B CA 1
ATOM 3298 C C . SER B 1 10 ? 41.188 53.906 38.812 1 16.34 10 SER B C 1
ATOM 3300 O O . SER B 1 10 ? 40.406 53.656 37.875 1 16.34 10 SER B O 1
ATOM 3302 N N . PRO B 1 11 ? 40.844 53.406 40.156 1 16.59 11 PRO B N 1
ATOM 3303 C CA . PRO B 1 11 ? 40.625 52.281 41.094 1 16.59 11 PRO B CA 1
ATOM 3304 C C . PRO B 1 11 ? 39.156 52 41.344 1 16.59 11 PRO B C 1
ATOM 3306 O O . PRO B 1 11 ? 38.75 50.844 41.469 1 16.59 11 PRO B O 1
ATOM 3309 N N . LEU B 1 12 ? 38.25 53 41.656 1 16.03 12 LEU B N 1
ATOM 3310 C CA . LEU B 1 12 ? 37.656 52.969 43 1 16.03 12 LEU B CA 1
ATOM 3311 C C . LEU B 1 12 ? 36.594 51.875 43.062 1 16.03 12 LEU B C 1
ATOM 3313 O O . LEU B 1 12 ? 36.031 51.469 42.062 1 16.03 12 LEU B O 1
ATOM 3317 N N . GLY B 1 13 ? 35.75 51.781 44.25 1 16.47 13 GLY B N 1
ATOM 3318 C CA . GLY B 1 13 ? 35.344 51.062 45.438 1 16.47 13 GLY B CA 1
ATOM 3319 C C . GLY B 1 13 ? 34.031 50.312 45.281 1 16.47 13 GLY B C 1
ATOM 3320 O O . GLY B 1 13 ? 33.219 50.688 44.406 1 16.47 13 GLY B O 1
ATOM 3321 N N . ALA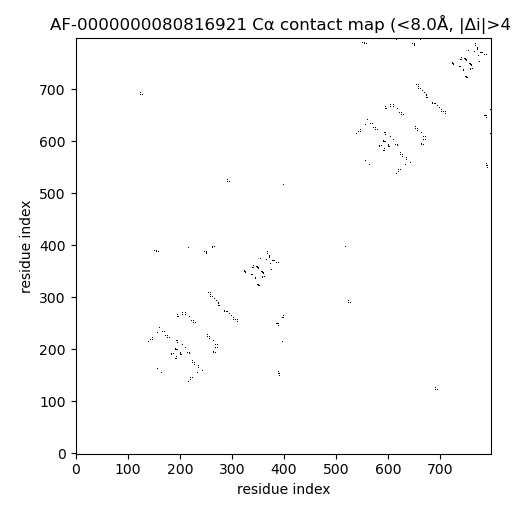 B 1 14 ? 33.75 49.094 45.844 1 17.38 14 ALA B N 1
ATOM 3322 C CA . ALA B 1 14 ? 33.156 47.75 45.938 1 17.38 14 ALA B CA 1
ATOM 3323 C C . ALA B 1 14 ? 31.797 47.812 46.625 1 17.38 14 ALA B C 1
ATOM 3325 O O . ALA B 1 14 ? 30.953 46.906 46.406 1 17.38 14 ALA B O 1
ATOM 3326 N N . PRO B 1 15 ? 31.359 48.625 47.656 1 16.36 15 PRO B N 1
ATOM 3327 C CA . PRO B 1 15 ? 30.953 47.906 48.844 1 16.36 15 PRO B CA 1
ATOM 3328 C C . PRO B 1 15 ? 29.562 47.281 48.719 1 16.36 15 PRO B C 1
ATOM 3330 O O . PRO B 1 15 ? 29.328 46.188 49.219 1 16.36 15 PRO B O 1
ATOM 3333 N N . GLY B 1 16 ? 28.391 47.906 48.375 1 15.42 16 GLY B N 1
ATOM 3334 C CA . GLY B 1 16 ? 27.328 48 49.375 1 15.42 16 GLY B CA 1
ATOM 3335 C C . GLY B 1 16 ? 26.547 46.719 49.5 1 15.42 16 GLY B C 1
ATOM 3336 O O . GLY B 1 16 ? 26.641 45.812 48.656 1 15.42 16 GLY B O 1
ATOM 3337 N N . SER B 1 17 ? 25.312 46.656 50.344 1 15.8 17 SER B N 1
ATOM 3338 C CA . SER B 1 17 ? 24.75 46.125 51.562 1 15.8 17 SER B CA 1
ATOM 3339 C C . SER B 1 17 ? 23.672 45.062 51.281 1 15.8 17 SER B C 1
ATOM 3341 O O . SER B 1 17 ? 23.656 44 51.875 1 15.8 17 SER B O 1
ATOM 3343 N N . GLU B 1 18 ? 22.5 45.438 50.656 1 17.28 18 GLU B N 1
ATOM 3344 C CA . GLU B 1 18 ? 21.297 45.188 51.438 1 17.28 18 GLU B CA 1
ATOM 3345 C C . GLU B 1 18 ? 20.828 43.75 51.312 1 17.28 18 GLU B C 1
ATOM 3347 O O . GLU B 1 18 ? 20.781 43.188 50.219 1 17.28 18 GLU B O 1
ATOM 3352 N N . ALA B 1 19 ? 20.406 43.062 52.406 1 17.22 19 ALA B N 1
ATOM 3353 C CA . ALA B 1 19 ? 20.266 41.781 53.125 1 17.22 19 ALA B CA 1
ATOM 3354 C C . ALA B 1 19 ? 19.031 41.031 52.656 1 17.22 19 ALA B C 1
ATOM 3356 O O . ALA B 1 19 ? 18.141 41.594 52.062 1 17.22 19 ALA B O 1
ATOM 3357 N N . ALA B 1 20 ? 18.656 39.719 53.281 1 16.64 20 ALA B N 1
ATOM 3358 C CA . ALA B 1 20 ? 18.438 38.25 53.25 1 16.64 20 ALA B CA 1
ATOM 3359 C C . ALA B 1 20 ? 16.969 37.938 53.531 1 16.64 20 ALA B C 1
ATOM 3361 O O . ALA B 1 20 ? 16.406 37.031 52.875 1 16.64 20 ALA B O 1
ATOM 3362 N N . SER B 1 21 ? 16.156 38.25 54.594 1 16.22 21 SER B N 1
ATOM 3363 C CA . SER B 1 21 ? 15.688 37.219 55.5 1 16.22 21 SER B CA 1
ATOM 3364 C C . SER B 1 21 ? 14.453 36.5 54.938 1 16.22 21 SER B C 1
ATOM 3366 O O . SER B 1 21 ? 13.602 37.156 54.312 1 16.22 21 SER B O 1
ATOM 3368 N N . ALA B 1 22 ? 14.258 35.031 54.969 1 17.95 22 ALA B N 1
ATOM 3369 C CA . ALA B 1 22 ? 13.664 33.719 54.688 1 17.95 22 ALA B CA 1
ATOM 3370 C C . ALA B 1 22 ? 12.414 33.5 55.531 1 17.95 22 ALA B C 1
ATOM 3372 O O . ALA B 1 22 ? 11.906 32.375 55.594 1 17.95 22 ALA B O 1
ATOM 3373 N N . SER B 1 23 ? 11.586 34.312 55.812 1 16.11 23 SER B N 1
ATOM 3374 C CA . SER B 1 23 ? 10.664 34 56.875 1 16.11 23 SER B CA 1
ATOM 3375 C C . SER B 1 23 ? 9.781 32.812 56.5 1 16.11 23 SER B C 1
ATOM 3377 O O . SER B 1 23 ? 9.398 32.656 55.344 1 16.11 23 SER B O 1
ATOM 3379 N N . HIS B 1 24 ? 9.383 31.734 57.469 1 16.56 24 HIS B N 1
ATOM 3380 C CA . HIS B 1 24 ? 9.016 30.406 57.938 1 16.56 24 HIS B CA 1
ATOM 3381 C C . HIS B 1 24 ? 7.508 30.188 57.875 1 16.56 24 HIS B C 1
ATOM 3383 O O . HIS B 1 24 ? 7.035 29.047 57.938 1 16.56 24 HIS B O 1
ATOM 3389 N N . CYS B 1 25 ? 6.562 31.094 57.812 1 16.52 25 CYS B N 1
ATOM 3390 C CA . CYS B 1 25 ? 5.496 30.734 58.75 1 16.52 25 CYS B CA 1
ATOM 3391 C C . CYS B 1 25 ? 4.742 29.5 58.25 1 16.52 25 CYS B C 1
ATOM 3393 O O . CYS B 1 25 ? 4.52 29.328 57.062 1 16.52 25 CYS B O 1
ATOM 3395 N N . VAL B 1 26 ? 4.203 28.469 59.188 1 16.7 26 VAL B N 1
ATOM 3396 C CA . VAL B 1 26 ? 3.861 27.156 59.75 1 16.7 26 VAL B CA 1
ATOM 3397 C C . VAL B 1 26 ? 2.393 26.844 59.438 1 16.7 26 VAL B C 1
ATOM 3399 O O . VAL B 1 26 ? 2.041 25.703 59.156 1 16.7 26 VAL B O 1
ATOM 3402 N N . HIS B 1 27 ? 1.396 27.734 59.5 1 15.23 27 HIS B N 1
ATOM 3403 C CA . HIS B 1 27 ? 0.363 27.312 60.438 1 15.23 27 HIS B CA 1
ATOM 3404 C C . HIS B 1 27 ? -0.401 26.109 59.875 1 15.23 27 HIS B C 1
ATOM 3406 O O . HIS B 1 27 ? -0.265 25.75 58.719 1 15.23 27 HIS B O 1
ATOM 3412 N N . THR B 1 28 ? -1.834 26.203 59.875 1 16.33 28 THR B N 1
ATOM 3413 C CA . THR B 1 28 ? -2.865 25.641 60.75 1 16.33 28 THR B CA 1
ATOM 3414 C C . THR B 1 28 ? -3.564 24.469 60.062 1 16.33 28 THR B C 1
ATOM 3416 O O . THR B 1 28 ? -3.969 24.578 58.906 1 16.33 28 THR B O 1
ATOM 3419 N N . ARG B 1 29 ? -3.75 23.297 60.719 1 16.27 29 ARG B N 1
ATOM 3420 C CA . ARG B 1 29 ? -4.035 21.875 60.781 1 16.27 29 ARG B CA 1
ATOM 3421 C C . ARG B 1 29 ? -5.508 21.594 60.5 1 16.27 29 ARG B C 1
ATOM 3423 O O . ARG B 1 29 ? -5.891 20.453 60.219 1 16.27 29 ARG B O 1
ATOM 3430 N N . LEU B 1 30 ? -6.531 22.484 60.656 1 15.84 30 LEU B N 1
ATOM 3431 C CA . LEU B 1 30 ? -7.641 21.891 61.375 1 15.84 30 LEU B CA 1
ATOM 3432 C C . LEU B 1 30 ? -8.312 20.781 60.562 1 15.84 30 LEU B C 1
ATOM 3434 O O . LEU B 1 30 ? -8.5 20.938 59.344 1 15.84 30 LEU B O 1
ATOM 3438 N N . ALA B 1 31 ? -8.641 19.578 61.188 1 16.5 31 ALA B N 1
ATOM 3439 C CA . ALA B 1 31 ? -8.961 18.156 61.219 1 16.5 31 ALA B CA 1
ATOM 3440 C C . ALA B 1 31 ? -10.414 17.906 60.844 1 16.5 31 ALA B C 1
ATOM 3442 O O . ALA B 1 31 ? -10.836 16.766 60.656 1 16.5 31 ALA B O 1
ATOM 3443 N N . GLY B 1 32 ? -11.305 18.844 60.75 1 15.53 32 GLY B N 1
ATOM 3444 C CA . GLY B 1 32 ? -12.547 18.406 61.375 1 15.53 32 GLY B CA 1
ATOM 3445 C C . GLY B 1 32 ? -13.141 17.172 60.719 1 15.53 32 GLY B C 1
ATOM 3446 O O . GLY B 1 32 ? -12.75 16.797 59.594 1 15.53 32 GLY B O 1
ATOM 3447 N N . GLU B 1 33 ? -14.383 16.812 61.156 1 16.3 33 GLU B N 1
ATOM 3448 C CA . GLU B 1 33 ? -15.227 15.781 61.75 1 16.3 33 GLU B CA 1
ATOM 3449 C C . GLU B 1 33 ? -16 15.016 60.688 1 16.3 33 GLU B C 1
ATOM 3451 O O . GLU B 1 33 ? -16.109 13.789 60.75 1 16.3 33 GLU B O 1
ATOM 3456 N N . GLY B 1 34 ? -16.812 15.688 59.844 1 16.25 34 GLY B N 1
ATOM 3457 C CA . GLY B 1 34 ? -18.156 15.164 60.094 1 16.25 34 GLY B CA 1
ATOM 3458 C C . GLY B 1 34 ? -18.359 13.758 59.562 1 16.25 34 GLY B C 1
ATOM 3459 O O . GLY B 1 34 ? -17.547 13.266 58.781 1 16.25 34 GLY B O 1
ATOM 3460 N N . SER B 1 35 ? -19.578 13.281 59.75 1 16.67 35 SER B N 1
ATOM 3461 C CA . SER B 1 35 ? -20.422 12.164 60.188 1 16.67 35 SER B CA 1
ATOM 3462 C C . SER B 1 35 ? -20.641 11.164 59.062 1 16.67 35 SER B C 1
ATOM 3464 O O . SER B 1 35 ? -20.766 11.547 57.906 1 16.67 35 SER B O 1
ATOM 3466 N N . CYS B 1 36 ? -20.297 9.953 59.312 1 17.66 36 CYS B N 1
ATOM 3467 C CA . CYS B 1 36 ? -20.188 8.57 58.844 1 17.66 36 CYS B CA 1
ATOM 3468 C C . CYS B 1 36 ? -21.531 8.055 58.344 1 17.66 36 CYS B C 1
ATOM 3470 O O . CYS B 1 36 ? -21.672 6.863 58.062 1 17.66 36 CYS B O 1
ATOM 3472 N N . LEU B 1 37 ? -22.625 8.961 58.406 1 16.25 37 LEU B N 1
ATOM 3473 C CA . LEU B 1 37 ? -23.719 8.086 58.781 1 16.25 37 LEU B CA 1
ATOM 3474 C C . LEU B 1 37 ? -23.797 6.871 57.844 1 16.25 37 LEU B C 1
ATOM 3476 O O . LEU B 1 37 ? -23.266 6.902 56.75 1 16.25 37 LEU B O 1
ATOM 3480 N N . HIS B 1 38 ? -24.844 6.047 58.094 1 15.88 38 HIS B N 1
ATOM 3481 C CA . HIS B 1 38 ? -25.281 4.676 58.344 1 15.88 38 HIS B CA 1
ATOM 3482 C C . HIS B 1 38 ? -25.609 3.951 57.062 1 15.88 38 HIS B C 1
ATOM 3484 O O . HIS B 1 38 ? -25.234 2.791 56.875 1 15.88 38 HIS B O 1
ATOM 3490 N N . SER B 1 39 ? -26.422 4.574 56.062 1 17.27 39 SER B N 1
ATOM 3491 C CA . SER B 1 39 ? -27.656 3.797 56.031 1 17.27 39 SER B CA 1
ATOM 3492 C C . SER B 1 39 ? -27.453 2.449 55.375 1 17.27 39 SER B C 1
ATOM 3494 O O . SER B 1 39 ? -26.469 2.258 54.656 1 17.27 39 SER B O 1
ATOM 3496 N N . GLY B 1 40 ? -28.594 1.748 55.156 1 17.17 40 GLY B N 1
ATOM 3497 C CA . GLY B 1 40 ? -29.266 0.46 55.281 1 17.17 40 GLY B CA 1
ATOM 3498 C C . GLY B 1 40 ? -28.984 -0.453 54.094 1 17.17 40 GLY B C 1
ATOM 3499 O O . GLY B 1 40 ? -28.594 0.011 53 1 17.17 40 GLY B O 1
ATOM 3500 N N . ASP B 1 41 ? -28.797 -1.658 54.375 1 19.25 41 ASP B N 1
ATOM 3501 C CA . ASP B 1 41 ? -28.344 -2.969 53.938 1 19.25 41 ASP B CA 1
ATOM 3502 C C . ASP B 1 41 ? -29.188 -3.445 52.75 1 19.25 41 ASP B C 1
ATOM 3504 O O . ASP B 1 41 ? -28.984 -4.551 52.25 1 19.25 41 ASP B O 1
ATOM 3508 N N . VAL B 1 42 ? -29.938 -2.451 52 1 20.95 42 VAL B N 1
ATOM 3509 C CA . VAL B 1 42 ? -31.062 -3.234 51.531 1 20.95 42 VAL B CA 1
ATOM 3510 C C . VAL B 1 42 ? -30.562 -4.414 50.688 1 20.95 42 VAL B C 1
ATOM 3512 O O . VAL B 1 42 ? -29.734 -4.242 49.812 1 20.95 42 VAL B O 1
ATOM 3515 N N . HIS B 1 43 ? -30.734 -5.633 51.281 1 19.08 43 HIS B N 1
ATOM 3516 C CA . HIS B 1 43 ? -30.453 -7.043 51.031 1 19.08 43 HIS B CA 1
ATOM 3517 C C . HIS B 1 43 ? -31.016 -7.473 49.656 1 19.08 43 HIS B C 1
ATOM 3519 O O . HIS B 1 43 ? -30.922 -8.648 49.312 1 19.08 43 HIS B O 1
ATOM 3525 N N . ILE B 1 44 ? -31.219 -6.551 48.688 1 19.62 44 ILE B N 1
ATOM 3526 C CA . ILE B 1 44 ? -32.25 -7.172 47.875 1 19.62 44 ILE B CA 1
ATOM 3527 C C . ILE B 1 44 ? -31.781 -8.531 47.375 1 19.62 44 ILE B C 1
ATOM 3529 O O . ILE B 1 44 ? -30.688 -8.641 46.812 1 19.62 44 ILE B O 1
ATOM 3533 N N . GLN B 1 45 ? -32.344 -9.586 48 1 17.42 45 GLN B N 1
ATOM 3534 C CA . GLN B 1 45 ? -32.281 -11.047 47.938 1 17.42 45 GLN B CA 1
ATOM 3535 C C . GLN B 1 45 ? -32.5 -11.539 46.5 1 17.42 45 GLN B C 1
ATOM 3537 O O . GLN B 1 45 ? -33.656 -11.617 46.062 1 17.42 45 GLN B O 1
ATOM 3542 N N . ILE B 1 46 ? -31.938 -10.922 45.5 1 19.56 46 ILE B N 1
ATOM 3543 C CA . ILE B 1 46 ? -32.594 -11.406 44.281 1 19.56 46 ILE B CA 1
ATOM 3544 C C . ILE B 1 46 ? -32.406 -12.922 44.156 1 19.56 46 ILE B C 1
ATOM 3546 O O . ILE B 1 46 ? -31.266 -13.414 44.125 1 19.56 46 ILE B O 1
ATOM 3550 N N . ASN B 1 47 ? -33.438 -13.656 44.719 1 17.02 47 ASN B N 1
ATOM 3551 C CA . ASN B 1 47 ? -33.656 -15.094 44.781 1 17.02 47 ASN B CA 1
ATOM 3552 C C . ASN B 1 47 ? -33.344 -15.766 43.438 1 17.02 47 ASN B C 1
ATOM 3554 O O . ASN B 1 47 ? -33.406 -15.141 42.406 1 17.02 47 ASN B O 1
ATOM 3558 N N . SER B 1 48 ? -32.438 -16.859 43.5 1 19.61 48 SER B N 1
ATOM 3559 C CA . SER B 1 48 ? -31.812 -17.891 42.688 1 19.61 48 SER B CA 1
ATOM 3560 C C . SER B 1 48 ? -32.844 -18.734 41.969 1 19.61 48 SER B C 1
ATOM 3562 O O . SER B 1 48 ? -32.531 -19.719 41.312 1 19.61 48 SER B O 1
ATOM 3564 N N . ILE B 1 49 ? -34.156 -18.109 41.719 1 18.25 49 ILE B N 1
ATOM 3565 C CA . ILE B 1 49 ? -35.156 -19.172 41.562 1 18.25 49 ILE B CA 1
ATOM 3566 C C . ILE B 1 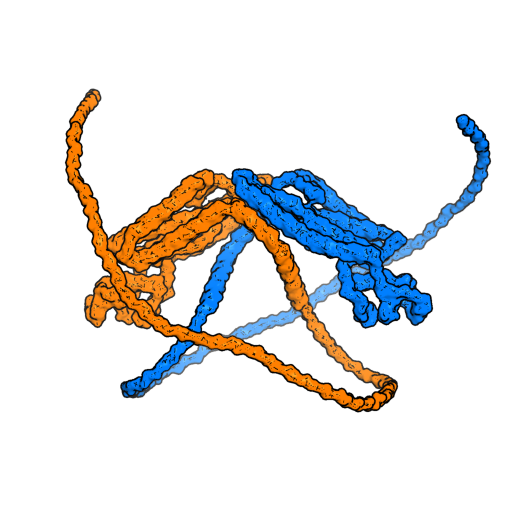49 ? -34.594 -20.25 40.625 1 18.25 49 ILE B C 1
ATOM 3568 O O . ILE B 1 49 ? -34 -19.953 39.594 1 18.25 49 ILE B O 1
ATOM 3572 N N . PRO B 1 50 ? -34.594 -21.547 41.156 1 18.55 50 PRO B N 1
ATOM 3573 C CA . PRO B 1 50 ? -34.25 -22.906 40.781 1 18.55 50 PRO B CA 1
ATOM 3574 C C . PRO B 1 50 ? -34.906 -23.359 39.469 1 18.55 50 PRO B C 1
ATOM 3576 O O . PRO B 1 50 ? -36.125 -23.328 39.344 1 18.55 50 PRO B O 1
ATOM 3579 N N . LYS B 1 51 ? -34.781 -22.719 38.375 1 16.81 51 LYS B N 1
ATOM 3580 C CA . LYS B 1 51 ? -35.844 -23.188 37.469 1 16.81 51 LYS B CA 1
ATOM 3581 C C . LYS B 1 51 ? -35.875 -24.719 37.438 1 16.81 51 LYS B C 1
ATOM 3583 O O . LYS B 1 51 ? -34.906 -25.359 37 1 16.81 51 LYS B O 1
ATOM 3588 N N . GLU B 1 52 ? -36.719 -25.391 38.219 1 15.87 52 GLU B N 1
ATOM 3589 C CA . GLU B 1 52 ? -37 -26.812 38.375 1 15.87 52 GLU B CA 1
ATOM 3590 C C . GLU B 1 52 ? -37.5 -27.422 37.062 1 15.87 52 GLU B C 1
ATOM 3592 O O . GLU B 1 52 ? -37.656 -28.641 36.969 1 15.87 52 GLU B O 1
ATOM 3597 N N . TYR B 1 53 ? -37.688 -26.781 35.906 1 16.19 53 TYR B N 1
ATOM 3598 C CA . TYR B 1 53 ? -38.875 -27.469 35.406 1 16.19 53 TYR B CA 1
ATOM 3599 C C . TYR B 1 53 ? -38.719 -28.984 35.594 1 16.19 53 TYR B C 1
ATOM 3601 O O . TYR B 1 53 ? -37.594 -29.5 35.625 1 16.19 53 TYR B O 1
ATOM 3609 N N . ALA B 1 54 ? -39.844 -29.609 35.812 1 15.38 54 ALA B N 1
ATOM 3610 C CA . ALA B 1 54 ? -40.719 -30.719 36.188 1 15.38 54 ALA B CA 1
ATOM 3611 C C . ALA B 1 54 ? -40.438 -31.953 35.312 1 15.38 54 ALA B C 1
ATOM 3613 O O . ALA B 1 54 ? -39.938 -31.828 34.219 1 15.38 54 ALA B O 1
ATOM 3614 N N . GLU B 1 55 ? -41.094 -33.125 35.625 1 16.14 55 GLU B N 1
ATOM 3615 C CA . GLU B 1 55 ? -41.125 -34.562 35.812 1 16.14 55 GLU B CA 1
ATOM 3616 C C . GLU B 1 55 ? -41.438 -35.281 34.5 1 16.14 55 GLU B C 1
ATOM 3618 O O . GLU B 1 55 ? -40.781 -36.281 34.188 1 16.14 55 GLU B O 1
ATOM 3623 N N . ASN B 1 56 ? -42.719 -35.125 33.906 1 15.45 56 ASN B N 1
ATOM 3624 C CA . ASN B 1 56 ? -43.625 -36.25 34 1 15.45 56 ASN B CA 1
ATOM 3625 C C . ASN B 1 56 ? -43.25 -37.344 33.031 1 15.45 56 ASN B C 1
ATOM 3627 O O . ASN B 1 56 ? -42.5 -37.125 32.062 1 15.45 56 ASN B O 1
ATOM 3631 N N . SER B 1 57 ? -44.375 -38.375 32.719 1 16.17 57 SER B N 1
ATOM 3632 C CA . SER B 1 57 ? -44.844 -39.75 32.875 1 16.17 57 SER B CA 1
ATOM 3633 C C . SER B 1 57 ? -44.656 -40.531 31.594 1 16.17 57 SER B C 1
ATOM 3635 O O . SER B 1 57 ? -43.812 -41.438 31.531 1 16.17 57 SER B O 1
ATOM 3637 N N . SER B 1 58 ? -45.844 -41.281 31.109 1 15.96 58 SER B N 1
ATOM 3638 C CA . SER B 1 58 ? -46.375 -42.625 31.031 1 15.96 58 SER B CA 1
ATOM 3639 C C . SER B 1 58 ? -46.156 -43.219 29.641 1 15.96 58 SER B C 1
ATOM 3641 O O . SER B 1 58 ? -45.844 -42.5 28.688 1 15.96 58 SER B O 1
ATOM 3643 N N . SER B 1 59 ? -47.062 -44.344 29.25 1 16.28 59 SER B N 1
ATOM 3644 C CA . SER B 1 59 ? -47.188 -45.75 28.891 1 16.28 59 SER B CA 1
ATOM 3645 C C . SER B 1 59 ? -47.438 -45.906 27.391 1 16.28 59 SER B C 1
ATOM 3647 O O . SER B 1 59 ? -46.969 -46.875 26.781 1 16.28 59 SER B O 1
ATOM 3649 N N . ARG B 1 60 ? -48.531 -45.25 26.797 1 15.81 60 ARG B N 1
ATOM 3650 C CA . ARG B 1 60 ? -49.625 -46 26.219 1 15.81 60 ARG B CA 1
ATOM 3651 C C . ARG B 1 60 ? -49.219 -46.625 24.891 1 15.81 60 ARG B C 1
ATOM 3653 O O . ARG B 1 60 ? -48.531 -45.969 24.094 1 15.81 60 ARG B O 1
ATOM 3660 N N . ASN B 1 61 ? -49.719 -47.969 24.438 1 15.98 61 ASN B N 1
ATOM 3661 C CA . ASN B 1 61 ? -49.688 -49.25 23.766 1 15.98 61 ASN B CA 1
ATOM 3662 C C . ASN B 1 61 ? -49.906 -49.094 22.25 1 15.98 61 ASN B C 1
ATOM 3664 O O . ASN B 1 61 ? -49.125 -49.625 21.453 1 15.98 61 ASN B O 1
ATOM 3668 N N . VAL B 1 62 ? -51.219 -49.062 21.688 1 16.48 62 VAL B N 1
ATOM 3669 C CA . VAL B 1 62 ? -51.906 -50.156 21.016 1 16.48 62 VAL B CA 1
ATOM 3670 C C . VAL B 1 62 ? -51.75 -50.031 19.5 1 16.48 62 VAL B C 1
ATOM 3672 O O . VAL B 1 62 ? -51.531 -51 18.812 1 16.48 62 VAL B O 1
ATOM 3675 N N . ARG B 1 63 ? -52.125 -48.906 18.75 1 17.16 63 ARG B N 1
ATOM 3676 C CA . ARG B 1 63 ? -53.156 -49.188 17.766 1 17.16 63 ARG B CA 1
ATOM 3677 C C . ARG B 1 63 ? -52.594 -49.969 16.594 1 17.16 63 ARG B C 1
ATOM 3679 O O . ARG B 1 63 ? -51.375 -49.938 16.312 1 17.16 63 ARG B O 1
ATOM 3686 N N . SER B 1 64 ? -53.594 -50.5 15.578 1 16.83 64 SER B N 1
ATOM 3687 C CA . SER B 1 64 ? -54.156 -51.625 14.844 1 16.83 64 SER B CA 1
ATOM 3688 C C . SER B 1 64 ? -53.719 -51.625 13.383 1 16.83 64 SER B C 1
ATOM 3690 O O . SER B 1 64 ? -53.219 -52.625 12.883 1 16.83 64 SER B O 1
ATOM 3692 N N . GLY B 1 65 ? -54.344 -50.688 12.445 1 16.78 65 GLY B N 1
ATOM 3693 C CA . GLY B 1 65 ? -55.188 -51.188 11.375 1 16.78 65 GLY B CA 1
ATOM 3694 C C . GLY B 1 65 ? -54.406 -51.469 10.094 1 16.78 65 GLY B C 1
ATOM 3695 O O . GLY B 1 65 ? -53.344 -50.938 9.883 1 16.78 65 GLY B O 1
ATOM 3696 N N . VAL B 1 66 ? -54.781 -52.5 9.195 1 19.81 66 VAL B N 1
ATOM 3697 C CA . VAL B 1 66 ? -54.438 -53.531 8.227 1 19.81 66 VAL B CA 1
ATOM 3698 C C . VAL B 1 66 ? -54.406 -52.938 6.82 1 19.81 66 VAL B C 1
ATOM 3700 O O . VAL B 1 66 ? -53.656 -53.406 5.953 1 19.81 66 VAL B O 1
ATOM 3703 N N . HIS B 1 67 ? -55.031 -51.688 6.492 1 17.61 67 HIS B N 1
ATOM 3704 C CA . HIS B 1 67 ? -55.812 -51.875 5.273 1 17.61 67 HIS B CA 1
ATOM 3705 C C . HIS B 1 67 ? -54.875 -52.156 4.082 1 17.61 67 HIS B C 1
ATOM 3707 O O . HIS B 1 67 ? -53.719 -51.844 4.105 1 17.61 67 HIS B O 1
ATOM 3713 N N . SER B 1 68 ? -55.594 -52.375 2.773 1 19.14 68 SER B N 1
ATOM 3714 C CA . SER B 1 68 ? -55.812 -53.188 1.576 1 19.14 68 SER B CA 1
ATOM 3715 C C . SER B 1 68 ? -55.094 -52.562 0.37 1 19.14 68 SER B C 1
ATOM 3717 O O . SER B 1 68 ? -55.312 -51.406 0.057 1 19.14 68 SER B O 1
ATOM 3719 N N . CYS B 1 69 ? -53.906 -52.844 -0.013 1 19.44 69 CYS B N 1
ATOM 3720 C CA . CYS B 1 69 ? -52.938 -52.344 -1.003 1 19.44 69 CYS B CA 1
ATOM 3721 C C . CYS B 1 69 ? -53.469 -52.562 -2.418 1 19.44 69 CYS B C 1
ATOM 3723 O O . CYS B 1 69 ? -53.438 -53.688 -2.936 1 19.44 69 CYS B O 1
ATOM 3725 N N . THR B 1 70 ? -54.719 -51.844 -2.656 1 18.89 70 THR B N 1
ATOM 3726 C CA . THR B 1 70 ? -55.375 -52.094 -3.947 1 18.89 70 THR B CA 1
ATOM 3727 C C . THR B 1 70 ? -54.375 -51.875 -5.086 1 18.89 70 THR B C 1
ATOM 3729 O O . THR B 1 70 ? -53.531 -50.969 -5.031 1 18.89 70 THR B O 1
ATOM 3732 N N . HIS B 1 71 ? -54.281 -52.781 -6.059 1 18.53 71 HIS B N 1
ATOM 3733 C CA . HIS B 1 71 ? -53.469 -53.406 -7.094 1 18.53 71 HIS B CA 1
ATOM 3734 C C . HIS B 1 71 ? -53.469 -52.562 -8.375 1 18.53 71 HIS B C 1
ATOM 3736 O O . HIS B 1 71 ? -52.75 -52.875 -9.312 1 18.53 71 HIS B O 1
ATOM 3742 N N . GLY B 1 72 ? -54.344 -51.438 -8.602 1 18.66 72 GLY B N 1
ATOM 3743 C CA . GLY B 1 72 ? -54.875 -51.375 -9.953 1 18.66 72 GLY B CA 1
ATOM 3744 C C . GLY B 1 72 ? -53.875 -50.938 -10.984 1 18.66 72 GLY B C 1
ATOM 3745 O O . GLY B 1 72 ? -53.438 -49.781 -10.969 1 18.66 72 GLY B O 1
ATOM 3746 N N . CYS B 1 73 ? -52.938 -51.625 -11.492 1 20.36 73 CYS B N 1
ATOM 3747 C CA . CYS B 1 73 ? -51.781 -51.312 -12.328 1 20.36 73 CYS B CA 1
ATOM 3748 C C . CYS B 1 73 ? -52.219 -51 -13.75 1 20.36 73 CYS B C 1
ATOM 3750 O O . CYS B 1 73 ? -51.375 -51 -14.672 1 20.36 73 CYS B O 1
ATOM 3752 N N . VAL B 1 74 ? -53.562 -50.438 -13.922 1 20.52 74 VAL B N 1
ATOM 3753 C CA . VAL B 1 74 ? -53.969 -50.688 -15.305 1 20.52 74 VAL B CA 1
ATOM 3754 C C . VAL B 1 74 ? -53.062 -49.938 -16.25 1 20.52 74 VAL B C 1
ATOM 3756 O O . VAL B 1 74 ? -52.688 -48.781 -15.977 1 20.52 74 VAL B O 1
ATOM 3759 N N . HIS B 1 75 ? -52.531 -50.531 -17.328 1 18.8 75 HIS B N 1
ATOM 3760 C CA . HIS B 1 75 ? -51.5 -50.438 -18.375 1 18.8 75 HIS B CA 1
ATOM 3761 C C . HIS B 1 75 ? -51.938 -49.469 -19.469 1 18.8 75 HIS B C 1
ATOM 3763 O O . HIS B 1 75 ? -51.156 -49.219 -20.406 1 18.8 75 HIS B O 1
ATOM 3769 N N . GLY B 1 76 ? -53.188 -48.75 -19.438 1 19.2 76 GLY B N 1
ATOM 3770 C CA . GLY B 1 76 ? -53.625 -48.594 -20.812 1 19.2 76 GLY B CA 1
ATOM 3771 C C . GLY B 1 76 ? -52.719 -47.656 -21.609 1 19.2 76 GLY B C 1
ATOM 3772 O O . GLY B 1 76 ? -52 -46.844 -21.047 1 19.2 76 GLY B O 1
ATOM 3773 N N . ARG B 1 77 ? -52.562 -47.875 -22.969 1 19.67 77 ARG B N 1
ATOM 3774 C CA . ARG B 1 77 ? -51.719 -47.688 -24.156 1 19.67 77 ARG B CA 1
ATOM 3775 C C . ARG B 1 77 ? -51.906 -46.281 -24.719 1 19.67 77 ARG B C 1
ATOM 3777 O O . ARG B 1 77 ? -51.031 -45.75 -25.391 1 19.67 77 ARG B O 1
ATOM 3784 N N . LEU B 1 78 ? -53.125 -45.562 -24.516 1 21.25 78 LEU B N 1
ATOM 3785 C CA . LEU B 1 78 ? -53.5 -44.938 -25.781 1 21.25 78 LEU B CA 1
ATOM 3786 C C . LEU B 1 78 ? -52.562 -43.781 -26.109 1 21.25 78 LEU B C 1
ATOM 3788 O O . LEU B 1 78 ? -52.219 -43 -25.234 1 21.25 78 LEU B O 1
ATOM 3792 N N . ARG B 1 79 ? -51.938 -43.75 -27.328 1 21.27 79 ARG B N 1
ATOM 3793 C CA . ARG B 1 79 ? -50.938 -43.062 -28.141 1 21.27 79 ARG B CA 1
ATOM 3794 C C . ARG B 1 79 ? -51.344 -41.625 -28.453 1 21.27 79 ARG B C 1
ATOM 3796 O O . ARG B 1 79 ? -50.656 -40.938 -29.188 1 21.27 79 ARG B O 1
ATOM 3803 N N . SER B 1 80 ? -52.406 -40.969 -27.766 1 22.19 80 SER B N 1
ATOM 3804 C CA . SER B 1 80 ? -52.906 -39.875 -28.609 1 22.19 80 SER B CA 1
ATOM 3805 C C . SER B 1 80 ? -51.812 -38.844 -28.875 1 22.19 80 SER B C 1
ATOM 3807 O O . SER B 1 80 ? -51 -38.562 -28 1 22.19 80 SER B O 1
ATOM 3809 N N . HIS B 1 81 ? -51.5 -38.531 -30.188 1 24.52 81 HIS B N 1
ATOM 3810 C CA . HIS B 1 81 ? -50.594 -37.75 -30.984 1 24.52 81 HIS B CA 1
ATOM 3811 C C . HIS B 1 81 ? -50.719 -36.25 -30.703 1 24.52 81 HIS B C 1
ATOM 3813 O O . HIS B 1 81 ? -50.344 -35.438 -31.516 1 24.52 81 HIS B O 1
ATOM 3819 N N . SER B 1 82 ? -51.031 -35.844 -29.453 1 23.23 82 SER B N 1
ATOM 3820 C CA . SER B 1 82 ? -51.406 -34.438 -29.344 1 23.23 82 SER B CA 1
ATOM 3821 C C . SER B 1 82 ? -50.375 -33.531 -30.031 1 23.23 82 SER B C 1
ATOM 3823 O O . SER B 1 82 ? -49.219 -33.906 -30.188 1 23.23 82 SER B O 1
ATOM 3825 N N . HIS B 1 83 ? -50.906 -32.312 -30.516 1 25.38 83 HIS B N 1
ATOM 3826 C CA . HIS B 1 83 ? -50.688 -31.078 -31.281 1 25.38 83 HIS B CA 1
ATOM 3827 C C . HIS B 1 83 ? -49.5 -30.297 -30.766 1 25.38 83 HIS B C 1
ATOM 3829 O O . HIS B 1 83 ? -49.188 -30.344 -29.578 1 25.38 83 HIS B O 1
ATOM 3835 N N . SER B 1 84 ? -48.594 -29.812 -31.734 1 26.52 84 SER B N 1
ATOM 3836 C CA . SER B 1 84 ? -47.25 -29.234 -31.875 1 26.52 84 SER B CA 1
ATOM 3837 C C . SER B 1 84 ? -47.188 -27.859 -31.219 1 26.52 84 SER B C 1
ATOM 3839 O O . SER B 1 84 ? -47.594 -26.859 -31.828 1 26.52 84 SER B O 1
ATOM 3841 N N . GLU B 1 85 ? -47.875 -27.562 -30.094 1 25.66 85 GLU B N 1
ATOM 3842 C CA . GLU B 1 85 ? -47.812 -26.156 -29.688 1 25.66 85 GLU B CA 1
ATOM 3843 C C . GLU B 1 85 ? -46.375 -25.672 -29.641 1 25.66 85 GLU B C 1
ATOM 3845 O O . GLU B 1 85 ? -45.5 -26.344 -29.062 1 25.66 85 GLU B O 1
ATOM 3850 N N . ALA B 1 86 ? -46 -24.656 -30.594 1 30.39 86 ALA B N 1
ATOM 3851 C CA . ALA B 1 86 ? -44.781 -23.922 -30.859 1 30.39 86 ALA B CA 1
ATOM 3852 C C . ALA B 1 86 ? -44.219 -23.344 -29.562 1 30.39 86 ALA B C 1
ATOM 3854 O O . ALA B 1 86 ? -44.875 -22.609 -28.859 1 30.39 86 ALA B O 1
ATOM 3855 N N . ARG B 1 87 ? -43.469 -24.094 -28.938 1 27.33 87 ARG B N 1
ATOM 3856 C CA . ARG B 1 87 ? -42.719 -23.672 -27.734 1 27.33 87 ARG B CA 1
ATOM 3857 C C . ARG B 1 87 ? -42.125 -22.297 -27.922 1 27.33 87 ARG B C 1
ATOM 3859 O O . ARG B 1 87 ? -41.469 -22.016 -28.953 1 27.33 87 ARG B O 1
ATOM 3866 N N . GLN B 1 88 ? -42.875 -21.281 -27.484 1 29.91 88 GLN B N 1
ATOM 3867 C CA . GLN B 1 88 ? -42.344 -19.922 -27.422 1 29.91 88 GLN B CA 1
ATOM 3868 C C . GLN B 1 88 ? -40.906 -19.938 -26.969 1 29.91 88 GLN B C 1
ATOM 3870 O O . GLN B 1 88 ? -40.5 -20.719 -26.109 1 29.91 88 GLN B O 1
ATOM 3875 N N . PRO B 1 89 ? -40 -19.406 -27.891 1 32.47 89 PRO B N 1
ATOM 3876 C CA . PRO B 1 89 ? -38.594 -19.359 -27.594 1 32.47 89 PRO B CA 1
ATOM 3877 C C . PRO B 1 89 ? -38.281 -18.891 -26.172 1 32.47 89 PRO B C 1
ATOM 3879 O O . PRO B 1 89 ? -38.969 -17.984 -25.656 1 32.47 89 PRO B O 1
ATOM 3882 N N . GLU B 1 90 ? -38.25 -19.766 -25.234 1 31.16 90 GLU B N 1
ATOM 3883 C CA . GLU B 1 90 ? -37.75 -19.422 -23.906 1 31.16 90 GLU B CA 1
ATOM 3884 C C . GLU B 1 90 ? -36.656 -18.359 -23.984 1 31.16 90 GLU B C 1
ATOM 3886 O O . GLU B 1 90 ? -35.781 -18.406 -24.859 1 31.16 90 GLU B O 1
ATOM 3891 N N . ASP B 1 91 ? -37.031 -17.125 -23.656 1 34.62 91 ASP B N 1
ATOM 3892 C CA . ASP B 1 91 ? -36.156 -15.984 -23.406 1 34.62 91 ASP B CA 1
ATOM 3893 C C . ASP B 1 91 ? -34.812 -16.438 -22.828 1 34.62 91 ASP B C 1
ATOM 3895 O O . ASP B 1 91 ? -34.781 -17.078 -21.781 1 34.62 91 ASP B O 1
ATOM 3899 N N . MET B 1 92 ? -33.938 -16.859 -23.672 1 34.34 92 MET B N 1
ATOM 3900 C CA . MET B 1 92 ? -32.562 -16.984 -23.25 1 34.34 92 MET B CA 1
ATOM 3901 C C . MET B 1 92 ? -32.156 -15.812 -22.375 1 34.34 92 MET B C 1
ATOM 3903 O O . MET B 1 92 ? -31.969 -14.695 -22.859 1 34.34 92 MET B O 1
ATOM 3907 N N . VAL B 1 93 ? -32.812 -15.562 -21.25 1 36.75 93 VAL B N 1
ATOM 3908 C CA . VAL B 1 93 ? -32.156 -14.703 -20.266 1 36.75 93 VAL B CA 1
ATOM 3909 C C . VAL B 1 93 ? -30.656 -14.945 -20.297 1 36.75 93 VAL B C 1
ATOM 3911 O O . VAL B 1 93 ? -30.188 -16.062 -20.016 1 36.75 93 VAL B O 1
ATOM 3914 N N . MET B 1 94 ? -30.094 -14.336 -21.266 1 35.59 94 MET B N 1
ATOM 3915 C CA . MET B 1 94 ? -28.641 -14.141 -21.203 1 35.59 94 MET B CA 1
ATOM 3916 C C . MET B 1 94 ? -28.203 -13.781 -19.781 1 35.59 94 MET B C 1
ATOM 3918 O O . MET B 1 94 ? -28.5 -12.695 -19.297 1 35.59 94 MET B O 1
ATOM 3922 N N . GLU B 1 95 ? -28.453 -14.555 -18.828 1 41 95 GLU B N 1
ATOM 3923 C CA . GLU B 1 95 ? -27.766 -14.43 -17.547 1 41 95 GLU B CA 1
ATOM 3924 C C . GLU B 1 95 ? -26.281 -14.109 -17.75 1 41 95 GLU B C 1
ATOM 3926 O O . GLU B 1 95 ? -25.422 -14.953 -17.484 1 41 95 GLU B O 1
ATOM 3931 N N . SER B 1 96 ? -25.953 -13.555 -18.859 1 43.81 96 SER B N 1
ATOM 3932 C CA . SER B 1 96 ? -24.562 -13.148 -18.984 1 43.81 96 SER B CA 1
ATOM 3933 C C . SER B 1 96 ? -24.156 -12.195 -17.875 1 43.81 96 SER B C 1
ATOM 3935 O O . SER B 1 96 ? -22.969 -11.984 -17.625 1 43.81 96 SER B O 1
ATOM 3937 N N . GLY B 1 97 ? -25.109 -11.422 -17.406 1 46.25 97 GLY B N 1
ATOM 3938 C CA . GLY B 1 97 ? -24.703 -10.414 -16.453 1 46.25 97 GLY B CA 1
ATOM 3939 C C . GLY B 1 97 ? -24.156 -11 -15.164 1 46.25 97 GLY B C 1
ATOM 3940 O O . GLY B 1 97 ? -23.328 -10.383 -14.5 1 46.25 97 GLY B O 1
ATOM 3941 N N . ASP B 1 98 ? -24.734 -12.055 -14.633 1 51.44 98 ASP B N 1
ATOM 3942 C CA . ASP B 1 98 ? -24.406 -12.617 -13.328 1 51.44 98 ASP B CA 1
ATOM 3943 C C . ASP B 1 98 ? -23.109 -13.414 -13.367 1 51.44 98 ASP B C 1
ATOM 3945 O O . ASP B 1 98 ? -22.516 -13.711 -12.328 1 51.44 98 ASP B O 1
ATOM 3949 N N . HIS B 1 99 ? -22.797 -13.773 -14.547 1 56.94 99 HIS B N 1
ATOM 3950 C CA . HIS B 1 99 ? -21.562 -14.555 -14.578 1 56.94 99 HIS B CA 1
ATOM 3951 C C . HIS B 1 99 ? -20.344 -13.656 -14.359 1 56.94 99 HIS B C 1
ATOM 3953 O O . HIS B 1 99 ? -19.375 -14.078 -13.727 1 56.94 99 HIS B O 1
ATOM 3959 N N . SER B 1 100 ? -20.438 -12.438 -15.023 1 59.22 100 SER B N 1
ATOM 3960 C CA . SER B 1 100 ? -19.297 -11.539 -14.805 1 59.22 100 SER B CA 1
ATOM 3961 C C . SER B 1 100 ? -19.203 -11.133 -13.336 1 59.22 100 SER B C 1
ATOM 3963 O O . SER B 1 100 ? -18.109 -11.062 -12.773 1 59.22 100 SER B O 1
ATOM 3965 N N . SER B 1 101 ? -20.391 -10.797 -12.82 1 62.44 101 SER B N 1
ATOM 3966 C CA . SER B 1 101 ? -20.406 -10.43 -11.414 1 62.44 101 SER B CA 1
ATOM 3967 C C . SER B 1 101 ? -20 -11.602 -10.531 1 62.44 101 SER B C 1
ATOM 3969 O O . SER B 1 101 ? -19.297 -11.422 -9.531 1 62.44 101 SER B O 1
ATOM 3971 N N . SER B 1 102 ? -20.453 -12.805 -11.008 1 70 102 SER B N 1
ATOM 3972 C CA . SER B 1 102 ? -20.094 -14 -10.25 1 70 102 SER B CA 1
ATOM 3973 C C . SER B 1 102 ? -18.609 -14.297 -10.352 1 70 102 SER B C 1
ATOM 3975 O O . SER B 1 102 ? -17.984 -14.695 -9.375 1 70 102 SER B O 1
ATOM 3977 N N . SER B 1 103 ? -18.109 -13.883 -11.555 1 72.5 103 SER B N 1
ATOM 3978 C CA . SER B 1 103 ? -16.672 -14.109 -11.727 1 72.5 103 SER B CA 1
ATOM 3979 C C . SER B 1 103 ? -15.859 -13.117 -10.906 1 72.5 103 SER B C 1
ATOM 3981 O O . SER B 1 103 ? -14.867 -13.492 -10.281 1 72.5 103 SER B O 1
ATOM 3983 N N . LEU B 1 104 ? -16.375 -11.891 -10.883 1 72.81 104 LEU B N 1
ATOM 3984 C CA . LEU B 1 104 ? -15.688 -10.875 -10.086 1 72.81 104 LEU B CA 1
ATOM 3985 C C . LEU B 1 104 ? -15.797 -11.188 -8.594 1 72.81 104 LEU B C 1
ATOM 3987 O O . LEU B 1 104 ? -14.82 -11.031 -7.852 1 72.81 104 LEU B O 1
ATOM 3991 N N . ASN B 1 105 ? -16.906 -11.625 -8.234 1 77.94 105 ASN B N 1
ATOM 3992 C CA . ASN B 1 105 ? -17.109 -12.023 -6.844 1 77.94 105 ASN B CA 1
ATOM 3993 C C . ASN B 1 105 ? -16.266 -13.234 -6.48 1 77.94 105 ASN B C 1
ATOM 3995 O O . ASN B 1 105 ? -15.734 -13.32 -5.367 1 77.94 105 ASN B O 1
ATOM 3999 N N . SER B 1 106 ? -16.188 -14.055 -7.5 1 80.19 106 SER B N 1
ATOM 4000 C CA . SER B 1 106 ? -15.352 -15.227 -7.238 1 80.19 106 SER B CA 1
ATOM 4001 C C . SER B 1 106 ? -13.875 -14.844 -7.168 1 80.19 106 SER B C 1
ATOM 4003 O O . SER B 1 106 ? -13.148 -15.336 -6.309 1 80.19 106 SER B O 1
ATOM 4005 N N . GLU B 1 107 ? -13.547 -13.828 -7.938 1 81 107 GLU B N 1
ATOM 4006 C CA . GLU B 1 107 ? -12.164 -13.383 -7.895 1 81 107 GLU B CA 1
ATOM 4007 C C . GLU B 1 107 ? -11.859 -12.641 -6.594 1 81 107 GLU B C 1
ATOM 4009 O O . GLU B 1 107 ? -10.773 -12.789 -6.027 1 81 107 GLU B O 1
ATOM 4014 N N . PHE B 1 108 ? -12.836 -11.938 -6.188 1 82.81 108 PHE B N 1
ATOM 4015 C CA . PHE B 1 108 ? -12.648 -11.203 -4.941 1 82.81 108 PHE B CA 1
ATOM 4016 C C . PHE B 1 108 ? -12.562 -12.164 -3.76 1 82.81 108 PHE B C 1
ATOM 4018 O O . PHE B 1 108 ? -11.773 -11.953 -2.84 1 82.81 108 PHE B O 1
ATOM 4025 N N . ARG B 1 109 ? -13.305 -13.18 -3.879 1 82.94 109 ARG B N 1
ATOM 4026 C CA . ARG B 1 109 ? -13.242 -14.188 -2.82 1 82.94 109 ARG B CA 1
ATOM 4027 C C . ARG B 1 109 ? -11.883 -14.883 -2.807 1 82.94 109 ARG B C 1
ATOM 4029 O O . ARG B 1 109 ? -11.312 -15.117 -1.74 1 82.94 109 ARG B O 1
ATOM 4036 N N . TYR B 1 110 ? -11.406 -15.094 -3.938 1 82.44 110 TYR B N 1
ATOM 4037 C CA . TYR B 1 110 ? -10.094 -15.719 -4.043 1 82.44 110 TYR B CA 1
ATOM 4038 C C . TYR B 1 110 ? -9.008 -14.797 -3.512 1 82.44 110 TYR B C 1
ATOM 4040 O O . TYR B 1 110 ? -8.125 -15.227 -2.76 1 82.44 110 TYR B O 1
ATOM 4048 N N . LEU B 1 111 ? -9.195 -13.57 -3.791 1 84.19 111 LEU B N 1
ATOM 4049 C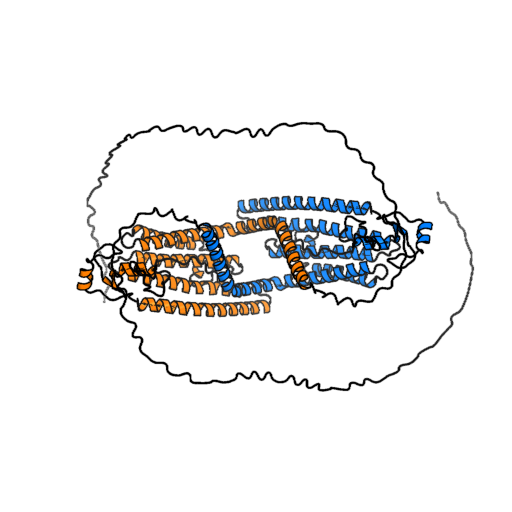 CA . LEU B 1 111 ? -8.211 -12.602 -3.33 1 84.19 111 LEU B CA 1
ATOM 4050 C C . LEU B 1 111 ? -8.273 -12.438 -1.814 1 84.19 111 LEU B C 1
ATOM 4052 O O . LEU B 1 111 ? -7.242 -12.32 -1.153 1 84.19 111 LEU B O 1
ATOM 4056 N N . PHE B 1 112 ? -9.469 -12.477 -1.334 1 86.19 112 PHE B N 1
ATOM 4057 C CA . PHE B 1 112 ? -9.641 -12.328 0.106 1 86.19 112 PHE B CA 1
ATOM 4058 C C . PHE B 1 112 ? -9.078 -13.531 0.85 1 86.19 112 PHE B C 1
ATOM 4060 O O . PHE B 1 112 ? -8.453 -13.391 1.9 1 86.19 112 PHE B O 1
ATOM 4067 N N . LYS B 1 113 ? -9.242 -14.68 0.278 1 84.62 113 LYS B N 1
ATOM 4068 C CA . LYS B 1 113 ? -8.688 -15.883 0.889 1 84.62 113 LYS B CA 1
ATOM 4069 C C . LYS B 1 113 ? -7.164 -15.875 0.842 1 84.62 113 LYS B C 1
ATOM 4071 O O . LYS B 1 113 ? -6.504 -16.266 1.809 1 84.62 113 LYS B O 1
ATOM 4076 N N . TRP B 1 114 ? -6.656 -15.367 -0.177 1 85.06 114 TRP B N 1
ATOM 4077 C CA . TRP B 1 114 ? -5.207 -15.242 -0.32 1 85.06 114 TRP B CA 1
ATOM 4078 C C . TRP B 1 114 ? -4.645 -14.234 0.677 1 85.06 114 TRP B C 1
ATOM 4080 O O . TRP B 1 114 ? -3.592 -14.469 1.275 1 85.06 114 TRP B O 1
ATOM 4090 N N . LEU B 1 115 ? -5.398 -13.227 0.885 1 85.94 115 LEU B N 1
ATOM 4091 C CA . LEU B 1 115 ? -4.953 -12.195 1.822 1 85.94 115 LEU B CA 1
ATOM 4092 C C . LEU B 1 115 ? -5 -12.711 3.256 1 85.94 115 LEU B C 1
ATOM 4094 O O . LEU B 1 115 ? -4.094 -12.445 4.047 1 85.94 115 LEU B O 1
ATOM 4098 N N . GLN B 1 116 ? -5.984 -13.461 3.479 1 86.88 116 GLN B N 1
ATOM 4099 C CA . GLN B 1 116 ? -6.125 -14.023 4.816 1 86.88 116 GLN B CA 1
ATOM 4100 C C . GLN B 1 116 ? -5.008 -15.016 5.117 1 86.88 116 GLN B C 1
ATOM 4102 O O . GLN B 1 116 ? -4.449 -15.023 6.215 1 86.88 116 GLN B O 1
ATOM 4107 N N . LYS B 1 117 ? -4.625 -15.734 4.172 1 84.5 117 LYS B N 1
ATOM 4108 C CA . LYS B 1 117 ? -3.568 -16.719 4.348 1 84.5 117 LYS B CA 1
ATOM 4109 C C . LYS B 1 117 ? -2.199 -16.062 4.441 1 84.5 117 LYS B C 1
ATOM 4111 O O . LYS B 1 117 ? -1.301 -16.562 5.113 1 84.5 117 LYS B O 1
ATOM 4116 N N . SER B 1 118 ? -2.129 -14.836 3.871 1 89.81 118 SER B N 1
ATOM 4117 C CA . SER B 1 118 ? -0.847 -14.141 3.84 1 89.81 118 SER B CA 1
ATOM 4118 C C . SER B 1 118 ? -0.721 -13.164 5.004 1 89.81 118 SER B C 1
ATOM 4120 O O . SER B 1 118 ? 0.342 -12.578 5.215 1 89.81 118 SER B O 1
ATOM 4122 N N . LEU B 1 119 ? -1.683 -13.047 5.801 1 91.06 119 LEU B N 1
ATOM 4123 C CA . LEU B 1 119 ? -1.765 -12 6.812 1 91.06 119 LEU B CA 1
ATOM 4124 C C . LEU B 1 119 ? -0.626 -12.125 7.82 1 91.06 119 LEU B C 1
ATOM 4126 O O . LEU B 1 119 ? 0.056 -11.141 8.117 1 91.06 119 LEU B O 1
ATOM 4130 N N . PRO B 1 120 ? -0.307 -13.328 8.305 1 91.25 120 PRO B N 1
ATOM 4131 C CA . PRO B 1 120 ? 0.783 -13.414 9.281 1 91.25 120 PRO B CA 1
ATOM 4132 C C . PRO B 1 120 ? 2.137 -13.031 8.688 1 91.25 120 PRO B C 1
ATOM 4134 O O . PRO B 1 120 ? 2.965 -12.43 9.375 1 91.25 120 PRO B O 1
ATOM 4137 N N . TYR B 1 121 ? 2.326 -13.266 7.5 1 91.31 121 TYR B N 1
ATOM 4138 C CA . TYR B 1 121 ? 3.588 -12.938 6.848 1 91.31 121 TYR B CA 1
ATOM 4139 C C . TYR B 1 121 ? 3.688 -11.438 6.574 1 91.31 121 TYR B C 1
ATOM 4141 O O . TYR B 1 121 ? 4.758 -10.844 6.723 1 91.31 121 TYR B O 1
ATOM 4149 N N . ILE B 1 122 ? 2.568 -10.914 6.273 1 92.06 122 ILE B N 1
ATOM 4150 C CA . ILE B 1 122 ? 2.529 -9.477 6.066 1 92.06 122 ILE B CA 1
ATOM 4151 C C . ILE B 1 122 ? 2.797 -8.758 7.387 1 92.06 122 ILE B C 1
ATOM 4153 O O . ILE B 1 122 ? 3.48 -7.73 7.414 1 92.06 122 ILE B O 1
ATOM 4157 N N . LEU B 1 123 ? 2.32 -9.336 8.391 1 93.5 123 LEU B N 1
ATOM 4158 C CA . LEU B 1 123 ? 2.535 -8.75 9.703 1 93.5 123 LEU B CA 1
ATOM 4159 C C . LEU B 1 123 ? 4.012 -8.805 10.094 1 93.5 123 LEU B C 1
ATOM 4161 O O . LEU B 1 123 ? 4.551 -7.836 10.633 1 93.5 123 LEU B O 1
ATOM 4165 N N . ILE B 1 124 ? 4.609 -9.859 9.766 1 93.19 124 ILE B N 1
ATOM 4166 C CA . ILE B 1 124 ? 6.023 -10.008 10.086 1 93.19 124 ILE B CA 1
ATOM 4167 C C . ILE B 1 124 ? 6.844 -9 9.273 1 93.19 124 ILE B C 1
ATOM 4169 O O . ILE B 1 124 ? 7.738 -8.352 9.812 1 93.19 124 ILE B O 1
ATOM 4173 N N . LEU B 1 125 ? 6.496 -8.805 8.086 1 90.69 125 LEU B N 1
ATOM 4174 C CA . LEU B 1 125 ? 7.207 -7.859 7.234 1 90.69 125 LEU B CA 1
ATOM 4175 C C . LEU B 1 125 ? 6.957 -6.426 7.691 1 90.69 125 LEU B C 1
ATOM 4177 O O . LEU B 1 125 ? 7.859 -5.586 7.645 1 90.69 125 LEU B O 1
ATOM 4181 N N . SER B 1 126 ? 5.777 -6.262 8.148 1 92.25 126 SER B N 1
ATOM 4182 C CA . SER B 1 126 ? 5.441 -4.934 8.648 1 92.25 126 SER B CA 1
ATOM 4183 C C . SER B 1 126 ? 6.227 -4.602 9.906 1 92.25 126 SER B C 1
ATOM 4185 O O . SER B 1 126 ? 6.688 -3.469 10.086 1 92.25 126 SER B O 1
ATOM 4187 N N . VAL B 1 127 ? 6.371 -5.543 10.766 1 90.88 127 VAL B N 1
ATOM 4188 C CA . VAL B 1 127 ? 7.137 -5.332 11.984 1 90.88 127 VAL B CA 1
ATOM 4189 C C . VAL B 1 127 ? 8.594 -5.051 11.648 1 90.88 127 VAL B C 1
ATOM 4191 O O . VAL B 1 127 ? 9.227 -4.184 12.25 1 90.88 127 VAL B O 1
ATOM 4194 N N . LYS B 1 128 ? 9.148 -5.684 10.695 1 89 128 LYS B N 1
ATOM 4195 C CA . LYS B 1 128 ? 10.523 -5.426 10.273 1 89 128 LYS B CA 1
ATOM 4196 C C . LYS B 1 128 ? 10.68 -4.008 9.727 1 89 128 LYS B C 1
ATOM 4198 O O . LYS B 1 128 ? 11.641 -3.311 10.062 1 89 128 LYS B O 1
ATOM 4203 N N . LEU B 1 129 ? 9.695 -3.609 8.969 1 86.56 129 LEU B N 1
ATOM 4204 C CA . LEU B 1 129 ? 9.742 -2.271 8.391 1 86.56 129 LEU B CA 1
ATOM 4205 C C . LEU B 1 129 ? 9.648 -1.204 9.477 1 86.56 129 LEU B C 1
ATOM 4207 O O . LEU B 1 129 ? 10.367 -0.205 9.438 1 86.56 129 LEU B O 1
ATOM 4211 N N . VAL B 1 130 ? 8.805 -1.459 10.406 1 87.69 130 VAL B N 1
ATOM 4212 C CA . VAL B 1 130 ? 8.625 -0.509 11.5 1 87.69 130 VAL B CA 1
ATOM 4213 C C . VAL B 1 130 ? 9.898 -0.439 12.336 1 87.69 130 VAL B C 1
ATOM 4215 O O . VAL B 1 130 ? 10.312 0.644 12.758 1 87.69 130 VAL B O 1
ATOM 4218 N N . MET B 1 131 ? 10.484 -1.53 12.508 1 84.44 131 MET B N 1
ATOM 4219 C CA . MET B 1 131 ? 11.703 -1.561 13.32 1 84.44 131 MET B CA 1
ATOM 4220 C C . MET B 1 131 ? 12.852 -0.872 12.594 1 84.44 131 MET B C 1
ATOM 4222 O O . MET B 1 131 ? 13.703 -0.247 13.227 1 84.44 131 MET B O 1
ATOM 4226 N N . GLN B 1 132 ? 12.844 -0.949 11.289 1 80.25 132 GLN B N 1
ATOM 4227 C CA . GLN B 1 132 ? 13.867 -0.278 10.5 1 80.25 132 GLN B CA 1
ATOM 4228 C C . GLN B 1 132 ? 13.727 1.239 10.586 1 80.25 132 GLN B C 1
ATOM 4230 O O . GLN B 1 132 ? 14.727 1.963 10.562 1 80.25 132 GLN B O 1
ATOM 4235 N N . HIS B 1 133 ? 12.508 1.697 10.758 1 83 133 HIS B N 1
ATOM 4236 C CA . HIS B 1 133 ? 12.266 3.135 10.766 1 83 133 HIS B CA 1
ATOM 4237 C C . HIS B 1 133 ? 11.75 3.594 12.125 1 83 133 HIS B C 1
ATOM 4239 O O . HIS B 1 133 ? 11 4.574 12.219 1 83 133 HIS B O 1
ATOM 4245 N N . ILE B 1 134 ? 12.109 2.936 13.219 1 83.88 134 ILE B N 1
ATOM 4246 C CA . ILE B 1 134 ? 11.562 3.197 14.547 1 83.88 134 ILE B CA 1
ATOM 4247 C C . ILE B 1 134 ? 11.953 4.602 14.992 1 83.88 134 ILE B C 1
ATOM 4249 O O . ILE B 1 134 ? 11.172 5.297 15.641 1 83.88 134 ILE B O 1
ATOM 4253 N N . THR B 1 135 ? 13.203 5.062 14.664 1 84.25 135 THR B N 1
ATOM 4254 C CA . THR B 1 135 ? 13.641 6.387 15.086 1 84.25 135 THR B CA 1
ATOM 4255 C C . THR B 1 135 ? 12.836 7.473 14.391 1 84.25 135 THR B C 1
ATOM 4257 O O . THR B 1 135 ? 12.352 8.406 15.039 1 84.25 135 THR B O 1
ATOM 4260 N N . GLY B 1 136 ? 12.602 7.258 13.086 1 85 136 GLY B N 1
ATOM 4261 C CA . GLY B 1 136 ? 11.805 8.227 12.352 1 85 136 GLY B CA 1
ATOM 4262 C C . GLY B 1 136 ? 10.352 8.266 12.797 1 85 136 GLY B C 1
ATOM 4263 O O . GLY B 1 136 ? 9.766 9.344 12.945 1 85 136 GLY B O 1
ATOM 4264 N N . ILE B 1 137 ? 9.875 7.16 13.062 1 89.06 137 ILE B N 1
ATOM 4265 C CA . ILE B 1 137 ? 8.477 7.07 13.461 1 89.06 137 ILE B CA 1
ATOM 4266 C C . ILE B 1 137 ? 8.297 7.656 14.859 1 89.06 137 ILE B C 1
ATOM 4268 O O . ILE B 1 137 ? 7.352 8.406 15.109 1 89.06 137 ILE B O 1
ATOM 4272 N N . SER B 1 138 ? 9.18 7.316 15.758 1 91.19 138 SER B N 1
ATOM 4273 C CA . SER B 1 138 ? 9.094 7.84 17.109 1 91.19 138 SER B CA 1
ATOM 4274 C C . SER B 1 138 ? 9.211 9.359 17.125 1 91.19 138 SER B C 1
ATOM 4276 O O . SER B 1 138 ? 8.477 10.039 17.844 1 91.19 138 SER B O 1
ATOM 4278 N N . LEU B 1 139 ? 10.086 9.898 16.312 1 91.25 139 LEU B N 1
ATOM 4279 C CA . LEU B 1 139 ? 10.234 11.344 16.219 1 91.25 139 LEU B CA 1
ATOM 4280 C C . LEU B 1 139 ? 9 11.984 15.609 1 91.25 139 LEU B C 1
ATOM 4282 O O . LEU B 1 139 ? 8.562 13.047 16.047 1 91.25 139 LEU B O 1
ATOM 4286 N N . GLY B 1 140 ? 8.453 11.289 14.648 1 91.81 140 GLY B N 1
ATOM 4287 C CA . GLY B 1 140 ? 7.223 11.797 14.055 1 91.81 140 GLY B CA 1
ATOM 4288 C C . GLY B 1 140 ? 6.066 11.859 15.031 1 91.81 140 GLY B C 1
ATOM 4289 O O . GLY B 1 140 ? 5.336 12.844 15.07 1 91.81 140 GLY B O 1
ATOM 4290 N N . ILE B 1 141 ? 6 10.898 15.82 1 93.81 141 ILE B N 1
ATOM 4291 C CA . ILE B 1 141 ? 4.945 10.852 16.828 1 93.81 141 ILE B CA 1
ATOM 4292 C C . ILE B 1 141 ? 5.191 11.93 17.875 1 93.81 141 ILE B C 1
ATOM 4294 O O . ILE B 1 141 ? 4.254 12.594 18.328 1 93.81 141 ILE B O 1
ATOM 4298 N N . GLY B 1 142 ? 6.414 12.062 18.234 1 94.75 142 GLY B N 1
ATOM 4299 C CA . GLY B 1 142 ? 6.754 13.117 19.172 1 94.75 142 GLY B CA 1
ATOM 4300 C C . GLY B 1 142 ? 6.43 14.508 18.641 1 94.75 142 GLY B C 1
ATOM 4301 O O . GLY B 1 142 ? 5.859 15.328 19.359 1 94.75 142 GLY B O 1
ATOM 4302 N N . LEU B 1 143 ? 6.777 14.742 17.469 1 94.62 143 LEU B N 1
ATOM 4303 C CA . LEU B 1 143 ? 6.5 16.047 16.859 1 94.62 143 LEU B CA 1
ATOM 4304 C C . LEU B 1 143 ? 5 16.266 16.719 1 94.62 143 LEU B C 1
ATOM 4306 O O . LEU B 1 143 ? 4.508 17.375 16.938 1 94.62 143 LEU B O 1
ATOM 4310 N N . PHE B 1 144 ? 4.309 15.25 16.484 1 95.94 144 PHE B N 1
ATOM 4311 C CA . PHE B 1 144 ? 2.859 15.352 16.344 1 95.94 144 PHE B CA 1
ATOM 4312 C C . PHE B 1 144 ? 2.209 15.664 17.688 1 95.94 144 PHE B C 1
ATOM 4314 O O . PHE B 1 144 ? 1.286 16.469 17.766 1 95.94 144 PHE B O 1
ATOM 4321 N N . THR B 1 145 ? 2.734 15.039 18.688 1 96.25 145 THR B N 1
ATOM 4322 C CA . THR B 1 145 ? 2.201 15.281 20.031 1 96.25 145 THR B CA 1
ATOM 4323 C C . THR B 1 145 ? 2.51 16.703 20.484 1 96.25 145 THR B C 1
ATOM 4325 O O . THR B 1 145 ? 1.666 17.375 21.078 1 96.25 145 THR B O 1
ATOM 4328 N N . THR B 1 146 ? 3.705 17.156 20.156 1 96.31 146 THR B N 1
ATOM 4329 C CA . THR B 1 146 ? 4.059 18.531 20.469 1 96.31 146 THR B CA 1
ATOM 4330 C C . THR B 1 146 ? 3.16 19.5 19.719 1 96.31 146 THR B C 1
ATOM 4332 O O . THR B 1 146 ? 2.697 20.5 20.281 1 96.31 146 THR B O 1
ATOM 4335 N N . PHE B 1 147 ? 2.861 19.234 18.5 1 96.5 147 PHE B N 1
ATOM 4336 C CA . PHE B 1 147 ? 1.986 20.062 17.688 1 96.5 147 PHE B CA 1
ATOM 4337 C C . PHE B 1 147 ? 0.588 20.141 18.281 1 96.5 147 PHE B C 1
ATOM 4339 O O . PHE B 1 147 ? 0.014 21.219 18.422 1 96.5 147 PHE B O 1
ATOM 4346 N N . MET B 1 148 ? 0.065 19 18.656 1 96.88 148 MET B N 1
ATOM 4347 C CA . MET B 1 148 ? -1.285 18.953 19.203 1 96.88 148 MET B CA 1
ATOM 4348 C C . MET B 1 148 ? -1.353 19.703 20.531 1 96.88 148 MET B C 1
ATOM 4350 O O . MET B 1 148 ? -2.301 20.438 20.781 1 96.88 148 MET B O 1
ATOM 4354 N N . TYR B 1 149 ? -0.387 19.5 21.281 1 96.62 149 TYR B N 1
ATOM 4355 C CA . TYR B 1 149 ? -0.328 20.172 22.578 1 96.62 149 TYR B CA 1
ATOM 4356 C C . TYR B 1 149 ? -0.238 21.688 22.391 1 96.62 149 TYR B C 1
ATOM 4358 O O . TYR B 1 149 ? -0.982 22.438 23.031 1 96.62 149 TYR B O 1
ATOM 4366 N N . ALA B 1 150 ? 0.715 22.094 21.562 1 97.12 150 ALA B N 1
ATOM 4367 C CA . ALA B 1 150 ? 0.907 23.531 21.328 1 97.12 150 ALA B CA 1
ATOM 4368 C C . ALA B 1 150 ? -0.337 24.156 20.719 1 97.12 150 ALA B C 1
ATOM 4370 O O . ALA B 1 150 ? -0.746 25.25 21.109 1 97.12 150 ALA B O 1
ATOM 4371 N N . ASN B 1 151 ? -0.939 23.469 19.75 1 96.94 151 ASN B N 1
ATOM 4372 C CA . ASN B 1 151 ? -2.137 24 19.094 1 96.94 151 ASN B CA 1
ATOM 4373 C C . ASN B 1 151 ? -3.285 24.156 20.094 1 96.94 151 ASN B C 1
ATOM 4375 O O . ASN B 1 151 ? -3.955 25.188 20.109 1 96.94 151 ASN B O 1
ATOM 4379 N N . LYS B 1 152 ? -3.523 23.203 20.875 1 96.31 152 LYS B N 1
ATOM 4380 C CA . LYS B 1 152 ? -4.582 23.281 21.875 1 96.31 152 LYS B CA 1
ATOM 4381 C C . LYS B 1 152 ? -4.312 24.391 22.875 1 96.31 152 LYS B C 1
ATOM 4383 O O . LYS B 1 152 ? -5.227 25.125 23.266 1 96.31 152 LYS B O 1
ATOM 4388 N N . SER B 1 153 ? -3.111 24.531 23.281 1 96.5 153 SER B N 1
ATOM 4389 C CA . SER B 1 153 ? -2.736 25.562 24.25 1 96.5 153 SER B CA 1
ATOM 4390 C C . SER B 1 153 ? -2.924 26.969 23.672 1 96.5 153 SER B C 1
ATOM 4392 O O . SER B 1 153 ? -3.438 27.859 24.344 1 96.5 153 SER B O 1
ATOM 4394 N N . ILE B 1 154 ? -2.545 27.125 22.422 1 96.19 154 ILE B N 1
ATOM 4395 C CA . ILE B 1 154 ? -2.658 28.438 21.781 1 96.19 154 ILE B CA 1
ATOM 4396 C C . ILE B 1 154 ? -4.133 28.812 21.641 1 96.19 154 ILE B C 1
ATOM 4398 O O . ILE B 1 154 ? -4.527 29.938 21.969 1 96.19 154 ILE B O 1
ATOM 4402 N N . VAL B 1 155 ? -4.93 27.906 21.203 1 93.5 155 VAL B N 1
ATOM 4403 C CA . VAL B 1 155 ? -6.355 28.172 21.031 1 93.5 155 VAL B CA 1
ATOM 4404 C C . VAL B 1 155 ? -6.984 28.531 22.375 1 93.5 155 VAL B C 1
ATOM 4406 O O . VAL B 1 155 ? -7.816 29.438 22.469 1 93.5 155 VAL B O 1
ATOM 4409 N N . ASN B 1 156 ? -6.562 27.828 23.391 1 93.19 156 ASN B N 1
ATOM 4410 C CA . ASN B 1 156 ? -7.074 28.094 24.734 1 93.19 156 ASN B CA 1
ATOM 4411 C C . ASN B 1 156 ? -6.668 29.484 25.219 1 93.19 156 ASN B C 1
ATOM 4413 O O . ASN B 1 156 ? -7.48 30.203 25.797 1 93.19 156 ASN B O 1
ATOM 4417 N N . GLN B 1 157 ? -5.453 29.859 24.984 1 92.56 157 GLN B N 1
ATOM 4418 C CA . GLN B 1 157 ? -4.98 31.172 25.422 1 92.56 157 GLN B CA 1
ATOM 4419 C C . GLN B 1 157 ? -5.66 32.281 24.641 1 92.56 157 GLN B C 1
ATOM 4421 O O . GLN B 1 157 ? -5.906 33.375 25.188 1 92.56 157 GLN B O 1
ATOM 4426 N N . VAL B 1 158 ? -5.984 32.062 23.406 1 89.69 158 VAL B N 1
ATOM 4427 C CA . VAL B 1 158 ? -6.703 33.031 22.609 1 89.69 158 VAL B CA 1
ATOM 4428 C C . VAL B 1 158 ? -8.125 33.188 23.141 1 89.69 158 VAL B C 1
ATOM 4430 O O . VAL B 1 158 ? -8.656 34.312 23.188 1 89.69 158 VAL B O 1
ATOM 4433 N N . PHE B 1 159 ? -8.656 32.125 23.562 1 85.81 159 PHE B N 1
ATOM 4434 C CA . PHE B 1 159 ? -10.016 32.125 24.094 1 85.81 159 PHE B CA 1
ATOM 4435 C C . PHE B 1 159 ? -10.078 32.875 25.422 1 85.81 159 PHE B C 1
ATOM 4437 O O . PHE B 1 159 ? -11.062 33.562 25.703 1 85.81 159 PHE B O 1
ATOM 4444 N N . LEU B 1 160 ? -9.047 32.875 26.25 1 86.75 160 LEU B N 1
ATOM 4445 C CA . LEU B 1 160 ? -9.031 33.5 27.562 1 86.75 160 LEU B CA 1
ATOM 4446 C C . LEU B 1 160 ? -8.875 35.031 27.453 1 86.75 160 LEU B C 1
ATOM 4448 O O . LEU B 1 160 ? -9.18 35.75 28.391 1 86.75 160 LEU B O 1
ATOM 4452 N N . ARG B 1 161 ? -8.43 35.594 26.344 1 81.75 161 ARG B N 1
ATOM 4453 C CA . ARG B 1 161 ? -8.328 37 26.047 1 81.75 161 ARG B CA 1
ATOM 4454 C C . ARG B 1 161 ? -7.547 37.75 27.125 1 81.75 161 ARG B C 1
ATOM 4456 O O . ARG B 1 161 ? -6.34 37.531 27.281 1 81.75 161 ARG B O 1
ATOM 4463 N N . GLU B 1 162 ? -8.258 38.438 28.062 1 78.5 162 GLU B N 1
ATOM 4464 C CA . GLU B 1 162 ? -7.598 39.25 29.078 1 78.5 162 GLU B CA 1
ATOM 4465 C C . GLU B 1 162 ? -7.121 38.375 30.25 1 78.5 162 GLU B C 1
ATOM 4467 O O . GLU B 1 162 ? -6.211 38.781 30.984 1 78.5 162 GLU B O 1
ATOM 4472 N N . ARG B 1 163 ? -7.664 37.219 30.406 1 83.5 163 ARG B N 1
ATOM 4473 C CA . ARG B 1 163 ? -7.273 36.344 31.5 1 83.5 163 ARG B CA 1
ATOM 4474 C C . ARG B 1 163 ? -6.148 35.406 31.078 1 83.5 163 ARG B C 1
ATOM 4476 O O . ARG B 1 163 ? -5.863 34.406 31.75 1 83.5 163 ARG B O 1
ATOM 4483 N N . ARG B 1 164 ? -5.508 35.781 30.031 1 88.25 164 ARG B N 1
ATOM 4484 C CA . ARG B 1 164 ? -4.449 34.906 29.531 1 88.25 164 ARG B CA 1
ATOM 4485 C C . ARG B 1 164 ? -3.217 34.969 30.438 1 88.25 164 ARG B C 1
ATOM 4487 O O . ARG B 1 164 ? -2.941 36 31.047 1 88.25 164 ARG B O 1
ATOM 4494 N N . SER B 1 165 ? -2.582 33.812 30.516 1 91.94 165 SER B N 1
ATOM 4495 C CA . SER B 1 165 ? -1.332 33.719 31.25 1 91.94 165 SER B CA 1
ATOM 4496 C C . SER B 1 165 ? -0.135 34.031 30.359 1 91.94 165 SER B C 1
ATOM 4498 O O . SER B 1 165 ? 0.215 33.25 29.484 1 91.94 165 SER B O 1
ATOM 4500 N N . LYS B 1 166 ? 0.543 35.156 30.547 1 92.5 166 LYS B N 1
ATOM 4501 C CA . LYS B 1 166 ? 1.711 35.562 29.766 1 92.5 166 LYS B CA 1
ATOM 4502 C C . LYS B 1 166 ? 2.857 34.562 29.953 1 92.5 166 LYS B C 1
ATOM 4504 O O . LYS B 1 166 ? 3.617 34.312 29.016 1 92.5 166 LYS B O 1
ATOM 4509 N N . ILE B 1 167 ? 2.871 33.969 31.062 1 94.19 167 ILE B N 1
ATOM 4510 C CA . ILE B 1 167 ? 3.947 33.031 31.344 1 94.19 167 ILE B CA 1
ATOM 4511 C C . ILE B 1 167 ? 3.748 31.766 30.531 1 94.19 167 ILE B C 1
ATOM 4513 O O . ILE B 1 167 ? 4.711 31.203 30 1 94.19 167 ILE B O 1
ATOM 4517 N N . GLN B 1 168 ? 2.525 31.391 30.391 1 94.5 168 GLN B N 1
ATOM 4518 C CA . GLN B 1 168 ? 2.25 30.203 29.609 1 94.5 168 GLN B CA 1
ATOM 4519 C C . GLN B 1 168 ? 2.562 30.422 28.125 1 94.5 168 GLN B C 1
ATOM 4521 O O . GLN B 1 168 ? 3.074 29.531 27.453 1 94.5 168 GLN B O 1
ATOM 4526 N N . CYS B 1 169 ? 2.307 31.516 27.656 1 94.62 169 CYS B N 1
ATOM 4527 C CA . CYS B 1 169 ? 2.6 31.828 26.266 1 94.62 169 CYS B CA 1
ATOM 4528 C C . CYS B 1 169 ? 4.102 31.906 26.031 1 94.62 169 CYS B C 1
ATOM 4530 O O . CYS B 1 169 ? 4.598 31.422 25 1 94.62 169 CYS B O 1
ATOM 4532 N N . ALA B 1 170 ? 4.793 32.531 27 1 96.06 170 ALA B N 1
ATOM 4533 C CA . ALA B 1 170 ? 6.25 32.594 26.891 1 96.06 170 ALA B CA 1
ATOM 4534 C C . ALA B 1 170 ? 6.867 31.188 26.953 1 96.06 170 ALA B C 1
ATOM 4536 O O . ALA B 1 170 ? 7.812 30.891 26.219 1 96.06 170 ALA B O 1
ATOM 4537 N N . TRP B 1 171 ? 6.297 30.391 27.797 1 95.88 171 TRP B N 1
ATOM 4538 C CA . TRP B 1 171 ? 6.773 29.016 27.906 1 95.88 171 TRP B CA 1
ATOM 4539 C C . TRP B 1 171 ? 6.543 28.25 26.609 1 95.88 171 TRP B C 1
ATOM 4541 O O . TRP B 1 171 ? 7.402 27.484 26.156 1 95.88 171 TRP B O 1
ATOM 4551 N N . LEU B 1 172 ? 5.445 28.453 25.984 1 96.56 172 LEU B N 1
ATOM 4552 C CA . LEU B 1 172 ? 5.141 27.781 24.734 1 96.56 172 LEU B CA 1
ATOM 4553 C C . LEU B 1 172 ? 6.102 28.219 23.641 1 96.56 172 LEU B C 1
ATOM 4555 O O . LEU B 1 172 ? 6.543 27.391 22.828 1 96.56 172 LEU B O 1
ATOM 4559 N N . LEU B 1 173 ? 6.398 29.469 23.625 1 96.88 173 LEU B N 1
ATOM 4560 C CA . LEU B 1 173 ? 7.336 30 22.641 1 96.88 173 LEU B CA 1
ATOM 4561 C C . LEU B 1 173 ? 8.719 29.375 22.812 1 96.88 173 LEU B C 1
ATOM 4563 O O . LEU B 1 173 ? 9.328 28.938 21.844 1 96.88 173 LEU B O 1
ATOM 4567 N N . VAL B 1 174 ? 9.156 29.297 24.062 1 96.5 174 VAL B N 1
ATOM 4568 C CA . VAL B 1 174 ? 10.469 28.719 24.344 1 96.5 174 VAL B CA 1
ATOM 4569 C C . VAL B 1 174 ? 10.453 27.219 24.047 1 96.5 174 VAL B C 1
ATOM 4571 O O . VAL B 1 174 ? 11.422 26.672 23.5 1 96.5 174 VAL B O 1
ATOM 4574 N N . PHE B 1 175 ? 9.375 26.609 24.297 1 96.69 175 PHE B N 1
ATOM 4575 C CA . PHE B 1 175 ? 9.234 25.172 24.078 1 96.69 175 PHE B CA 1
ATOM 4576 C C . PHE B 1 175 ? 9.273 24.844 22.594 1 96.69 175 PHE B C 1
ATOM 4578 O O . PHE B 1 175 ? 9.969 23.922 22.156 1 96.69 175 PHE B O 1
ATOM 4585 N N . LEU B 1 176 ? 8.555 25.578 21.812 1 96.62 176 LEU B N 1
ATOM 4586 C CA . LEU B 1 176 ? 8.516 25.344 20.359 1 96.62 176 LEU B CA 1
ATOM 4587 C C . LEU B 1 176 ? 9.859 25.656 19.719 1 96.62 176 LEU B C 1
ATOM 4589 O O . LEU B 1 176 ? 10.352 24.891 18.891 1 96.62 176 LEU B O 1
ATOM 4593 N N . ALA B 1 177 ? 10.453 26.766 20.078 1 95 177 ALA B N 1
ATOM 4594 C CA . ALA B 1 177 ? 11.766 27.141 19.562 1 95 177 ALA B CA 1
ATOM 4595 C C . ALA B 1 177 ? 12.836 26.125 20 1 95 177 ALA B C 1
ATOM 4597 O O . ALA B 1 177 ? 13.68 25.734 19.188 1 95 177 ALA B O 1
ATOM 4598 N N . GLY B 1 178 ? 12.742 25.766 21.25 1 94 178 GLY B N 1
ATOM 4599 C CA . GLY B 1 178 ? 13.688 24.781 21.75 1 94 178 GLY B CA 1
ATOM 4600 C C . GLY B 1 178 ? 13.586 23.438 21.062 1 94 178 GLY B C 1
ATOM 4601 O O . GLY B 1 178 ? 14.602 22.828 20.734 1 94 178 GLY B O 1
ATOM 4602 N N . SER B 1 179 ? 12.359 22.984 20.812 1 93.69 179 SER B N 1
ATOM 4603 C CA . SER B 1 179 ? 12.156 21.719 20.125 1 93.69 179 SER B CA 1
ATOM 4604 C C . SER B 1 179 ? 12.695 21.766 18.703 1 93.69 179 SER B C 1
ATOM 4606 O O . SER B 1 179 ? 13.289 20.797 18.234 1 93.69 179 SER B O 1
ATOM 4608 N N . SER B 1 180 ? 12.539 22.875 18.047 1 91.44 180 SER B N 1
ATOM 4609 C CA . SER B 1 180 ? 13.031 23.016 16.688 1 91.44 180 SER B CA 1
ATOM 4610 C C . SER B 1 180 ? 14.555 23.062 16.641 1 91.44 180 SER B C 1
ATOM 4612 O O . SER B 1 180 ? 15.18 22.406 15.797 1 91.44 180 SER B O 1
ATOM 4614 N N . VAL B 1 181 ? 15.141 23.766 17.562 1 90.31 181 VAL B N 1
ATOM 4615 C CA . VAL B 1 181 ? 16.594 23.891 17.594 1 90.31 181 VAL B CA 1
ATOM 4616 C C . VAL B 1 181 ? 17.203 22.531 17.984 1 90.31 181 VAL B C 1
ATOM 4618 O O . VAL B 1 181 ? 18.234 22.141 17.438 1 90.31 181 VAL B O 1
ATOM 4621 N N . LEU B 1 182 ? 16.578 21.828 18.906 1 89.81 182 LEU B N 1
ATOM 4622 C CA . LEU B 1 182 ? 17.062 20.516 19.312 1 89.81 182 LEU B CA 1
ATOM 4623 C C . LEU B 1 182 ? 17.031 19.531 18.141 1 89.81 182 LEU B C 1
ATOM 4625 O O . LEU B 1 182 ? 17.953 18.734 17.969 1 89.81 182 LEU B O 1
ATOM 4629 N N . LEU B 1 183 ? 16 19.609 17.406 1 86.75 183 LEU B N 1
ATOM 4630 C CA . LEU B 1 183 ? 15.867 18.719 16.266 1 86.75 183 LEU B CA 1
ATOM 4631 C C . LEU B 1 183 ? 16.953 19 15.227 1 86.75 183 LEU B C 1
ATOM 4633 O O . LEU B 1 183 ? 17.578 18.062 14.711 1 86.75 183 LEU B O 1
ATOM 4637 N N . TYR B 1 184 ? 17.281 20.203 14.938 1 84 184 TYR B N 1
ATOM 4638 C CA . TYR B 1 184 ? 18.297 20.547 13.945 1 84 184 TYR B CA 1
ATOM 4639 C C . TYR B 1 184 ? 19.703 20.25 14.461 1 84 184 TYR B C 1
ATOM 4641 O O . TYR B 1 184 ? 20.594 19.875 13.688 1 84 184 TYR B O 1
ATOM 4649 N N . TYR B 1 185 ? 19.75 20.328 15.727 1 84.31 185 TYR B N 1
ATOM 4650 C CA . TYR B 1 185 ? 21.047 19.984 16.312 1 84.31 185 TYR B CA 1
ATOM 4651 C C . TYR B 1 185 ? 21.281 18.484 16.297 1 84.31 185 TYR B C 1
ATOM 4653 O O . TYR B 1 185 ? 22.391 18.031 15.984 1 84.31 185 TYR B O 1
ATOM 4661 N N . THR B 1 186 ? 20.344 17.688 16.547 1 83.31 186 THR B N 1
ATOM 4662 C CA . THR B 1 186 ? 20.469 16.234 16.594 1 83.31 186 THR B CA 1
ATOM 4663 C C . THR B 1 186 ? 20.703 15.688 15.188 1 83.31 186 THR B C 1
ATOM 4665 O O . THR B 1 186 ? 21.484 14.742 15.016 1 83.31 186 THR B O 1
ATOM 4668 N N . PHE B 1 187 ? 20.094 16.297 14.195 1 79.38 187 PHE B N 1
ATOM 4669 C CA . PHE B 1 187 ? 20.219 15.781 12.844 1 79.38 187 PHE B CA 1
ATOM 4670 C C . PHE B 1 187 ? 21.062 16.719 11.984 1 79.38 187 PHE B C 1
ATOM 4672 O O . PHE B 1 187 ? 20.75 16.922 10.805 1 79.38 187 PHE B O 1
ATOM 4679 N N . GLN B 1 188 ? 22 17.281 12.539 1 75.62 188 GLN B N 1
ATOM 4680 C CA . GLN B 1 188 ? 22.859 18.234 11.836 1 75.62 188 GLN B CA 1
ATOM 4681 C C . GLN B 1 188 ? 23.641 17.531 10.727 1 75.62 188 GLN B C 1
ATOM 4683 O O . GLN B 1 188 ? 23.922 18.125 9.688 1 75.62 188 GLN B O 1
ATOM 4688 N N . SER B 1 189 ? 23.812 16.219 10.898 1 72 189 SER B N 1
ATOM 4689 C CA . SER B 1 189 ? 24.578 15.477 9.906 1 72 189 SER B CA 1
ATOM 4690 C C . SER B 1 189 ? 23.781 15.289 8.617 1 72 189 SER B C 1
ATOM 4692 O O . SER B 1 189 ? 24.375 15.188 7.531 1 72 189 SER B O 1
ATOM 4694 N N . GLN B 1 190 ? 22.469 15.406 8.742 1 65.31 190 GLN B N 1
ATOM 4695 C CA . GLN B 1 190 ? 21.609 15.211 7.566 1 65.31 190 GLN B CA 1
ATOM 4696 C C . GLN B 1 190 ? 21.25 16.547 6.922 1 65.31 190 GLN B C 1
ATOM 4698 O O . GLN B 1 190 ? 20.641 16.578 5.855 1 65.31 190 GLN B O 1
ATOM 4703 N N . SER B 1 191 ? 21.859 17.547 7.363 1 59 191 SER B N 1
ATOM 4704 C CA . SER B 1 191 ? 21.656 18.906 6.902 1 59 191 SER B CA 1
ATOM 4705 C C . SER B 1 191 ? 20.188 19.172 6.555 1 59 191 SER B C 1
ATOM 4707 O O . SER B 1 191 ? 19.891 19.688 5.477 1 59 191 SER B O 1
ATOM 4709 N N . LEU B 1 192 ? 19.328 18.719 7.465 1 63.78 192 LEU B N 1
ATOM 4710 C CA . LEU B 1 192 ? 17.891 18.812 7.242 1 63.78 192 LEU B CA 1
ATOM 4711 C C . LEU B 1 192 ? 17.469 20.281 7.105 1 63.78 192 LEU B C 1
ATOM 4713 O O . LEU B 1 192 ? 16.453 20.562 6.465 1 63.78 192 LEU B O 1
ATOM 4717 N N . TYR B 1 193 ? 18.312 21.188 7.703 1 57.5 193 TYR B N 1
ATOM 4718 C CA . TYR B 1 193 ? 17.922 22.594 7.727 1 57.5 193 TYR B CA 1
ATOM 4719 C C . TYR B 1 193 ? 17.953 23.188 6.324 1 57.5 193 TYR B C 1
ATOM 4721 O O . TYR B 1 193 ? 17.266 24.172 6.051 1 57.5 193 TYR B O 1
ATOM 4729 N N . TYR B 1 194 ? 18.641 22.578 5.477 1 53.5 194 TYR B N 1
ATOM 4730 C CA . TYR B 1 194 ? 18.672 23.109 4.117 1 53.5 194 TYR B CA 1
ATOM 4731 C C . TYR B 1 194 ? 17.328 22.938 3.438 1 53.5 194 TYR B C 1
ATOM 4733 O O . TYR B 1 194 ? 16.969 23.719 2.543 1 53.5 194 TYR B O 1
ATOM 4741 N N . SER B 1 195 ? 16.531 22.031 3.994 1 56.56 195 SER B N 1
ATOM 4742 C CA . SER B 1 195 ? 15.227 21.797 3.377 1 56.56 195 SER B CA 1
ATOM 4743 C C . SER B 1 195 ? 14.25 22.922 3.701 1 56.56 195 SER B C 1
ATOM 4745 O O . SER B 1 195 ? 13.273 23.125 2.98 1 56.56 195 SER B O 1
ATOM 4747 N N . LEU B 1 196 ? 14.633 23.641 4.762 1 58.75 196 LEU B N 1
ATOM 4748 C CA . LEU B 1 196 ? 13.766 24.75 5.113 1 58.75 196 LEU B CA 1
ATOM 4749 C C . LEU B 1 196 ? 13.906 25.891 4.105 1 58.75 196 LEU B C 1
ATOM 4751 O O . LEU B 1 196 ? 12.977 26.672 3.918 1 58.75 196 LEU B O 1
ATOM 4755 N N . ILE B 1 197 ? 15.172 25.953 3.475 1 52.38 197 ILE B N 1
ATOM 4756 C CA . ILE B 1 197 ? 15.453 27.016 2.52 1 52.38 197 ILE B CA 1
ATOM 4757 C C . ILE B 1 197 ? 15.562 26.438 1.113 1 52.38 197 ILE B C 1
ATOM 4759 O O . ILE B 1 197 ? 16.391 26.875 0.315 1 52.38 197 ILE B O 1
ATOM 4763 N N . PHE B 1 198 ? 14.75 25.594 0.847 1 58.41 198 PHE B N 1
ATOM 4764 C CA . PHE B 1 198 ? 14.633 25.031 -0.498 1 58.41 198 PHE B CA 1
ATOM 4765 C C . PHE B 1 198 ? 15.961 24.453 -0.958 1 58.41 198 PHE B C 1
ATOM 4767 O O . PHE B 1 198 ? 16.281 24.469 -2.148 1 58.41 198 PHE B O 1
ATOM 4774 N N . LEU B 1 199 ? 16.828 24.25 0.161 1 52.09 199 LEU B N 1
ATOM 4775 C CA . LEU B 1 199 ? 18.094 23.656 -0.254 1 52.09 199 LEU B CA 1
ATOM 4776 C C . LEU B 1 199 ? 18.109 22.156 0.002 1 52.09 199 LEU B C 1
ATOM 4778 O O . LEU B 1 199 ? 17.281 21.641 0.753 1 52.09 199 LEU B O 1
ATOM 4782 N N . ASN B 1 200 ? 18.891 21.516 -0.821 1 55.44 200 ASN B N 1
ATOM 4783 C CA . ASN B 1 200 ? 18.922 20.062 -0.844 1 55.44 200 ASN B CA 1
ATOM 4784 C C . ASN B 1 200 ? 19.75 19.5 0.311 1 55.44 200 ASN B C 1
ATOM 4786 O O . ASN B 1 200 ? 20.922 19.891 0.488 1 55.44 200 ASN B O 1
ATOM 4790 N N . PRO B 1 201 ? 19.047 18.812 1.148 1 53.94 201 PRO B N 1
ATOM 4791 C CA . PRO B 1 201 ? 19.828 18.141 2.186 1 53.94 201 PRO B CA 1
ATOM 4792 C C . PRO B 1 201 ? 20.812 17.125 1.61 1 53.94 201 PRO B C 1
ATOM 4794 O O . PRO B 1 201 ? 20.75 16.797 0.423 1 53.94 201 PRO B O 1
ATOM 4797 N N . THR B 1 202 ? 21.875 16.906 2.326 1 56.34 202 THR B N 1
ATOM 4798 C CA . THR B 1 202 ? 22.938 16 1.895 1 56.34 202 THR B CA 1
ATOM 4799 C C . THR B 1 202 ? 22.438 14.562 1.843 1 56.34 202 THR B C 1
ATOM 4801 O O . THR B 1 202 ? 23.219 13.641 1.577 1 56.34 202 THR B O 1
ATOM 4804 N N . LEU B 1 203 ? 21.219 14.438 2.031 1 58.81 203 LEU B N 1
ATOM 4805 C CA . LEU B 1 203 ? 20.781 13.047 2.055 1 58.81 203 LEU B CA 1
ATOM 4806 C C . LEU B 1 203 ? 20.75 12.461 0.648 1 58.81 203 LEU B C 1
ATOM 4808 O O . LEU B 1 203 ? 20.594 13.188 -0.332 1 58.81 203 LEU B O 1
ATOM 4812 N N . ASP B 1 204 ? 21.297 11.359 0.583 1 58.19 204 ASP B N 1
ATOM 4813 C CA . ASP B 1 204 ? 21.172 10.609 -0.664 1 58.19 204 ASP B CA 1
ATOM 4814 C C . ASP B 1 204 ? 19.719 10.453 -1.08 1 58.19 204 ASP B C 1
ATOM 4816 O O . ASP B 1 204 ? 18.906 9.875 -0.343 1 58.19 204 ASP B O 1
ATOM 4820 N N . TYR B 1 205 ? 19.25 11.477 -1.873 1 56.72 205 TYR B N 1
ATOM 4821 C CA . TYR B 1 205 ? 17.875 11.57 -2.32 1 56.72 205 TYR B CA 1
ATOM 4822 C C . TYR B 1 205 ? 17.453 10.312 -3.074 1 56.72 205 TYR B C 1
ATOM 4824 O O . TYR B 1 205 ? 16.438 10.297 -3.764 1 56.72 205 TYR B O 1
ATOM 4832 N N . SER B 1 206 ? 18.156 9.281 -2.768 1 64.06 206 SER B N 1
ATOM 4833 C CA . SER B 1 206 ? 17.812 8.117 -3.568 1 64.06 206 SER B CA 1
ATOM 4834 C C . SER B 1 206 ? 16.734 7.273 -2.875 1 64.06 206 SER B C 1
ATOM 4836 O O . SER B 1 206 ? 16 6.535 -3.529 1 64.06 206 SER B O 1
ATOM 4838 N N . SER B 1 207 ? 16.531 7.555 -1.584 1 76.81 207 SER B N 1
ATOM 4839 C CA . SER B 1 207 ? 15.562 6.691 -0.907 1 76.81 207 SER B CA 1
ATOM 4840 C C . SER B 1 207 ? 14.234 7.41 -0.687 1 76.81 207 SER B C 1
ATOM 4842 O O . SER B 1 207 ? 14.211 8.586 -0.313 1 76.81 207 SER B O 1
ATOM 4844 N N . PHE B 1 208 ? 13.18 6.816 -1.021 1 82.12 208 PHE B N 1
ATOM 4845 C CA . PHE B 1 208 ? 11.828 7.332 -0.886 1 82.12 208 PHE B CA 1
ATOM 4846 C C . PHE B 1 208 ? 11.516 7.668 0.568 1 82.12 208 PHE B C 1
ATOM 4848 O O . PHE B 1 208 ? 10.891 8.688 0.855 1 82.12 208 PHE B O 1
ATOM 4855 N N . TRP B 1 209 ? 11.922 6.902 1.462 1 78.69 209 TRP B N 1
ATOM 4856 C CA . TRP B 1 209 ? 11.625 7.074 2.879 1 78.69 209 TRP B CA 1
ATOM 4857 C C . TRP B 1 209 ? 12.359 8.281 3.449 1 78.69 209 TRP B C 1
ATOM 4859 O O . TRP B 1 209 ? 11.844 8.961 4.34 1 78.69 209 TRP B O 1
ATOM 4869 N N . GLU B 1 210 ? 13.508 8.516 2.865 1 81.06 210 GLU B N 1
ATOM 4870 C CA . GLU B 1 210 ? 14.266 9.68 3.32 1 81.06 210 GLU B CA 1
ATOM 4871 C C . GLU B 1 210 ? 13.609 10.984 2.857 1 81.06 210 GLU B C 1
ATOM 4873 O O . GLU B 1 210 ? 13.641 11.984 3.572 1 81.06 210 GLU B O 1
ATOM 4878 N N . VAL B 1 211 ? 13.07 10.883 1.667 1 84.94 211 VAL B N 1
ATOM 4879 C CA . VAL B 1 211 ? 12.375 12.055 1.149 1 84.94 211 VAL B CA 1
ATOM 4880 C C . VAL B 1 211 ? 11.156 12.359 2.016 1 84.94 211 VAL B C 1
ATOM 4882 O O . VAL B 1 211 ? 10.914 13.508 2.383 1 84.94 211 VAL B O 1
ATOM 4885 N N . LEU B 1 212 ? 10.422 11.328 2.414 1 87.38 212 LEU B N 1
ATOM 4886 C CA . LEU B 1 212 ? 9.242 11.508 3.258 1 87.38 212 LEU B CA 1
ATOM 4887 C C . LEU B 1 212 ? 9.633 12.031 4.633 1 87.38 212 LEU B C 1
ATOM 4889 O O . LEU B 1 212 ? 8.914 12.852 5.215 1 87.38 212 LEU B O 1
ATOM 4893 N N . TRP B 1 213 ? 10.773 11.578 5.059 1 83.5 213 TRP B N 1
ATOM 4894 C CA . TRP B 1 213 ? 11.273 12.016 6.355 1 83.5 213 TRP B CA 1
ATOM 4895 C C . TRP B 1 213 ? 11.625 13.5 6.332 1 83.5 213 TRP B C 1
ATOM 4897 O O . TRP B 1 213 ? 11.219 14.258 7.219 1 83.5 213 TRP B O 1
ATOM 4907 N N . VAL B 1 214 ? 12.289 13.93 5.309 1 85 214 VAL B N 1
ATOM 4908 C CA . VAL B 1 214 ? 12.719 15.32 5.207 1 85 214 VAL B CA 1
ATOM 4909 C C . VAL B 1 214 ? 11.5 16.234 5.074 1 85 214 VAL B C 1
ATOM 4911 O O . VAL B 1 214 ? 11.414 17.266 5.742 1 85 214 VAL B O 1
ATOM 4914 N N . ILE B 1 215 ? 10.586 15.82 4.246 1 88.44 215 ILE B N 1
ATOM 4915 C CA . ILE B 1 215 ? 9.406 16.641 4 1 88.44 215 ILE B CA 1
ATOM 4916 C C . ILE B 1 215 ? 8.555 16.703 5.266 1 88.44 215 ILE B C 1
ATOM 4918 O O . ILE B 1 215 ? 8.047 17.766 5.629 1 88.44 215 ILE B O 1
ATOM 4922 N N . GLY B 1 216 ? 8.414 15.57 5.957 1 89.81 216 GLY B N 1
ATOM 4923 C CA . GLY B 1 216 ? 7.617 15.523 7.172 1 89.81 216 GLY B CA 1
ATOM 4924 C C . GLY B 1 216 ? 8.18 16.391 8.281 1 89.81 216 GLY B C 1
ATOM 4925 O O . GLY B 1 216 ? 7.449 17.172 8.906 1 89.81 216 GLY B O 1
ATOM 4926 N N . ILE B 1 217 ? 9.461 16.328 8.477 1 87.25 217 ILE B N 1
ATOM 4927 C CA . ILE B 1 217 ? 10.094 17.094 9.539 1 87.25 217 ILE B CA 1
ATOM 4928 C C . ILE B 1 217 ? 10.039 18.578 9.203 1 87.25 217 ILE B C 1
ATOM 4930 O O . ILE B 1 217 ? 9.766 19.406 10.078 1 87.25 217 ILE B O 1
ATOM 4934 N N . THR B 1 218 ? 10.336 18.875 7.957 1 88.69 218 THR B N 1
ATOM 4935 C CA . THR B 1 218 ? 10.312 20.281 7.551 1 88.69 218 THR B CA 1
ATOM 4936 C C . THR B 1 218 ? 8.922 20.875 7.715 1 88.69 218 THR B C 1
ATOM 4938 O O . THR B 1 218 ? 8.773 22.031 8.102 1 88.69 218 THR B O 1
ATOM 4941 N N . ASP B 1 219 ? 7.883 20.109 7.422 1 91.88 219 ASP B N 1
ATOM 4942 C CA . ASP B 1 219 ? 6.516 20.594 7.578 1 91.88 219 ASP B CA 1
ATOM 4943 C C . ASP B 1 219 ? 6.211 20.922 9.039 1 91.88 219 ASP B C 1
ATOM 4945 O O . ASP B 1 219 ? 5.602 21.938 9.344 1 91.88 219 ASP B O 1
ATOM 4949 N N . PHE B 1 220 ? 6.641 20.109 9.945 1 92.56 220 PHE B N 1
ATOM 4950 C CA . PHE B 1 220 ? 6.387 20.344 11.359 1 92.56 220 PHE B CA 1
ATOM 4951 C C . PHE B 1 220 ? 7.172 21.547 11.859 1 92.56 220 PHE B C 1
ATOM 4953 O O . PHE B 1 220 ? 6.656 22.344 12.648 1 92.56 220 PHE B O 1
ATOM 4960 N N . ILE B 1 221 ? 8.375 21.656 11.422 1 90.62 221 ILE B N 1
ATOM 4961 C CA . ILE B 1 221 ? 9.195 22.766 11.867 1 90.62 221 ILE B CA 1
ATOM 4962 C C . ILE B 1 221 ? 8.586 24.078 11.391 1 90.62 221 ILE B C 1
ATOM 4964 O O . ILE B 1 221 ? 8.586 25.078 12.117 1 90.62 221 ILE B O 1
ATOM 4968 N N . LEU B 1 222 ? 8.062 24.062 10.203 1 92 222 LEU B N 1
ATOM 4969 C CA . LEU B 1 222 ? 7.406 25.266 9.695 1 92 222 LEU B CA 1
ATOM 4970 C C . LEU B 1 222 ? 6.164 25.594 10.523 1 92 222 LEU B C 1
ATOM 4972 O O . LEU B 1 222 ? 5.918 26.75 10.836 1 92 222 LEU B O 1
ATOM 4976 N N . LYS B 1 223 ? 5.434 24.594 10.898 1 95.56 223 LYS B N 1
ATOM 4977 C CA . LYS B 1 223 ? 4.277 24.812 11.766 1 95.56 223 LYS B CA 1
ATOM 4978 C C . LYS B 1 223 ? 4.703 25.375 13.109 1 95.56 223 LYS B C 1
ATOM 4980 O O . LYS B 1 223 ? 4.059 26.297 13.633 1 95.56 223 LYS B O 1
ATOM 4985 N N . PHE B 1 224 ? 5.797 24.891 13.594 1 95.19 224 PHE B N 1
ATOM 4986 C CA . PHE B 1 224 ? 6.281 25.359 14.891 1 95.19 224 PHE B CA 1
ATOM 4987 C C . PHE B 1 224 ? 6.734 26.812 14.805 1 95.19 224 PHE B C 1
ATOM 4989 O O . PHE B 1 224 ? 6.496 27.594 15.719 1 95.19 224 PHE B O 1
ATOM 4996 N N . LEU B 1 225 ? 7.34 27.141 13.695 1 93.44 225 LEU B N 1
ATOM 4997 C CA . LEU B 1 225 ? 7.805 28.516 13.508 1 93.44 225 LEU B CA 1
ATOM 4998 C C . LEU B 1 225 ? 6.629 29.484 13.461 1 93.44 225 LEU B C 1
ATOM 5000 O O . LEU B 1 225 ? 6.633 30.5 14.164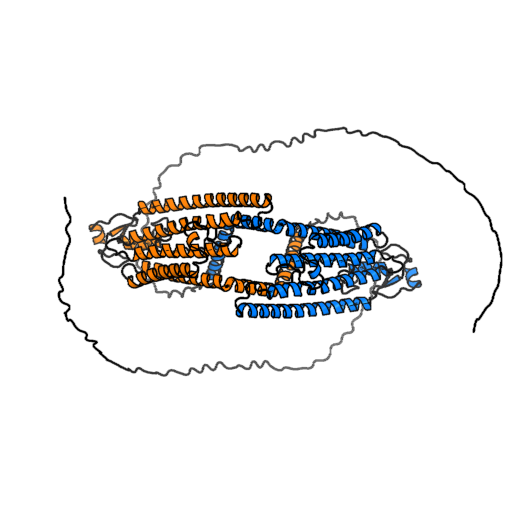 1 93.44 225 LEU B O 1
ATOM 5004 N N . PHE B 1 226 ? 5.594 29.125 12.742 1 95.94 226 PHE B N 1
ATOM 5005 C CA . PHE B 1 226 ? 4.457 30.016 12.609 1 95.94 226 PHE B CA 1
ATOM 5006 C C . PHE B 1 226 ? 3.609 30.016 13.875 1 95.94 226 PHE B C 1
ATOM 5008 O O . PHE B 1 226 ? 3 31.031 14.219 1 95.94 226 PHE B O 1
ATOM 5015 N N . MET B 1 227 ? 3.535 28.906 14.555 1 97.19 227 MET B N 1
ATOM 5016 C CA . MET B 1 227 ? 2.873 28.891 15.859 1 97.19 227 MET B CA 1
ATOM 5017 C C . MET B 1 227 ? 3.617 29.766 16.859 1 97.19 227 MET B C 1
ATOM 5019 O O . MET B 1 227 ? 2.996 30.406 17.703 1 97.19 227 MET B O 1
ATOM 5023 N N . GLY B 1 228 ? 4.938 29.75 16.734 1 96.56 228 GLY B N 1
ATOM 5024 C CA . GLY B 1 228 ? 5.719 30.656 17.562 1 96.56 228 GLY B CA 1
ATOM 5025 C C . GLY B 1 228 ? 5.41 32.125 17.297 1 96.56 228 GLY B C 1
ATOM 5026 O O . GLY B 1 228 ? 5.328 32.906 18.25 1 96.56 228 GLY B O 1
ATOM 5027 N N . LEU B 1 229 ? 5.211 32.438 16.078 1 96.25 229 LEU B N 1
ATOM 5028 C CA . LEU B 1 229 ? 4.836 33.781 15.727 1 96.25 229 LEU B CA 1
ATOM 5029 C C . LEU B 1 229 ? 3.467 34.156 16.297 1 96.25 229 LEU B C 1
ATOM 5031 O O . LEU B 1 229 ? 3.242 35.281 16.734 1 96.25 229 LEU B O 1
ATOM 5035 N N . LYS B 1 230 ? 2.564 33.188 16.297 1 96.56 230 LYS B N 1
ATOM 5036 C CA . LYS B 1 230 ? 1.251 33.406 16.891 1 96.56 230 LYS B CA 1
ATOM 5037 C C . LYS B 1 230 ? 1.364 33.688 18.391 1 96.56 230 LYS B C 1
ATOM 5039 O O . LYS B 1 230 ? 0.637 34.5 18.938 1 96.56 230 LYS B O 1
ATOM 5044 N N . CYS B 1 231 ? 2.311 32.969 18.984 1 95.69 231 CYS B N 1
ATOM 5045 C CA . CYS B 1 231 ? 2.539 33.219 20.406 1 95.69 231 CYS B CA 1
ATOM 5046 C C . CYS B 1 231 ? 3.102 34.594 20.656 1 95.69 231 CYS B C 1
ATOM 5048 O O . CYS B 1 231 ? 2.77 35.25 21.656 1 95.69 231 CYS B O 1
ATOM 5050 N N . LEU B 1 232 ? 3.918 35.094 19.766 1 95.81 232 LEU B N 1
ATOM 5051 C CA . LEU B 1 232 ? 4.453 36.469 19.891 1 95.81 232 LEU B CA 1
ATOM 5052 C C . LEU B 1 232 ? 3.338 37.5 19.812 1 95.81 232 LEU B C 1
ATOM 5054 O O . LEU B 1 232 ? 3.354 38.5 20.547 1 95.81 232 LEU B O 1
ATOM 5058 N N . ILE B 1 233 ? 2.344 37.219 18.969 1 94.88 233 ILE B N 1
ATOM 5059 C CA . ILE B 1 233 ? 1.202 38.094 18.859 1 94.88 233 ILE B CA 1
ATOM 5060 C C . ILE B 1 233 ? 0.369 38.062 20.125 1 94.88 233 ILE B C 1
ATOM 5062 O O . ILE B 1 233 ? -0.151 39.062 20.578 1 94.88 233 ILE B O 1
ATOM 5066 N N . LEU B 1 234 ? 0.293 36.906 20.734 1 94 234 LEU B N 1
ATOM 5067 C CA . LEU B 1 234 ? -0.445 36.75 21.984 1 94 234 LEU B CA 1
ATOM 5068 C C . LEU B 1 234 ? 0.222 37.531 23.109 1 94 234 LEU B C 1
ATOM 5070 O O . LEU B 1 234 ? -0.456 38.031 24.016 1 94 234 LEU B O 1
ATOM 5074 N N . LEU B 1 235 ? 1.546 37.688 23.047 1 94.12 235 LEU B N 1
ATOM 5075 C CA . LEU B 1 235 ? 2.305 38.312 24.109 1 94.12 235 LEU B CA 1
ATOM 5076 C C . LEU B 1 235 ? 2.221 39.844 23.984 1 94.12 235 LEU B C 1
ATOM 5078 O O . LEU B 1 235 ? 2.494 40.562 24.953 1 94.12 235 LEU B O 1
ATOM 5082 N N . VAL B 1 236 ? 1.804 40.312 22.844 1 93.12 236 VAL B N 1
ATOM 5083 C CA . VAL B 1 236 ? 1.636 41.75 22.672 1 93.12 236 VAL B CA 1
ATOM 5084 C C . VAL B 1 236 ? 0.466 42.25 23.531 1 93.12 236 VAL B C 1
ATOM 5086 O O . VAL B 1 236 ? -0.633 41.688 23.469 1 93.12 236 VAL B O 1
ATOM 5089 N N . PRO B 1 237 ? 0.696 43.25 24.344 1 90.12 237 PRO B N 1
ATOM 5090 C CA . PRO B 1 237 ? -0.376 43.75 25.203 1 90.12 237 PRO B CA 1
ATOM 5091 C C . PRO B 1 237 ? -1.545 44.344 24.406 1 90.12 237 PRO B C 1
ATOM 5093 O O . PRO B 1 237 ? -1.365 44.781 23.281 1 90.12 237 PRO B O 1
ATOM 5096 N N . SER B 1 238 ? -2.67 44.312 25.047 1 85.69 238 SER B N 1
ATOM 5097 C CA . SER B 1 238 ? -3.92 44.719 24.406 1 85.69 238 SER B CA 1
ATOM 5098 C C . SER B 1 238 ? -3.951 46.219 24.125 1 85.69 238 SER B C 1
ATOM 5100 O O . SER B 1 238 ? -4.715 46.688 23.281 1 85.69 238 SER B O 1
ATOM 5102 N N . PHE B 1 239 ? -3.1 47 24.828 1 87.44 239 PHE B N 1
ATOM 5103 C CA . PHE B 1 239 ? -3.096 48.438 24.594 1 87.44 239 PHE B CA 1
ATOM 5104 C C . PHE B 1 239 ? -2.486 48.75 23.234 1 87.44 239 PHE B C 1
ATOM 5106 O O . PHE B 1 239 ? -2.84 49.781 22.625 1 87.44 239 PHE B O 1
ATOM 5113 N N . ILE B 1 240 ? -1.62 47.906 22.766 1 89.94 240 ILE B N 1
ATOM 5114 C CA . ILE B 1 240 ? -0.968 48.094 21.484 1 89.94 240 ILE B CA 1
ATOM 5115 C C . ILE B 1 240 ? -1.819 47.5 20.375 1 89.94 240 ILE B C 1
ATOM 5117 O O . ILE B 1 240 ? -2.029 48.125 19.328 1 89.94 240 ILE B O 1
ATOM 5121 N N . MET B 1 241 ? -2.387 46.344 20.625 1 89.44 241 MET B N 1
ATOM 5122 C CA . MET B 1 241 ? -3.17 45.625 19.625 1 89.44 241 MET B CA 1
ATOM 5123 C C . MET B 1 241 ? -4.453 45.062 20.234 1 89.44 241 MET B C 1
ATOM 5125 O O . MET B 1 241 ? -4.41 44.125 21.047 1 89.44 241 MET B O 1
ATOM 5129 N N . PRO B 1 242 ? -5.531 45.719 19.734 1 87.56 242 PRO B N 1
ATOM 5130 C CA . PRO B 1 242 ? -6.805 45.188 20.234 1 87.56 242 PRO B CA 1
ATOM 5131 C C . PRO B 1 242 ? -7.039 43.719 19.812 1 87.56 242 PRO B C 1
ATOM 5133 O O . PRO B 1 242 ? -6.348 43.219 18.938 1 87.56 242 PRO B O 1
ATOM 5136 N N . PHE B 1 243 ? -7.891 43.031 20.453 1 85.5 243 PHE B N 1
ATOM 5137 C CA . PHE B 1 243 ? -8.141 41.594 20.25 1 85.5 243 PHE B CA 1
ATOM 5138 C C . PHE B 1 243 ? -8.695 41.344 18.844 1 85.5 243 PHE B C 1
ATOM 5140 O O . PHE B 1 243 ? -8.422 40.312 18.25 1 85.5 243 PHE B O 1
ATOM 5147 N N . LYS B 1 244 ? -9.523 42.312 18.422 1 83.88 244 LYS B N 1
ATOM 5148 C CA . LYS B 1 244 ? -10.055 42.156 17.062 1 83.88 244 LYS B CA 1
ATOM 5149 C C . LYS B 1 244 ? -8.922 42.094 16.031 1 83.88 244 LYS B C 1
ATOM 5151 O O . LYS B 1 244 ? -8.945 41.281 15.133 1 83.88 244 LYS B O 1
ATOM 5156 N N . SER B 1 245 ? -7.922 42.938 16.172 1 89.25 245 SER B N 1
ATOM 5157 C CA . SER B 1 245 ? -6.785 43 15.258 1 89.25 245 SER B CA 1
ATOM 5158 C C . SER B 1 245 ? -5.926 41.719 15.383 1 89.25 245 SER B C 1
ATOM 5160 O O . SER B 1 245 ? -5.391 41.25 14.391 1 89.25 245 SER B O 1
ATOM 5162 N N . LYS B 1 246 ? -5.844 41.219 16.609 1 91.94 246 LYS B N 1
ATOM 5163 C CA . LYS B 1 246 ? -5.082 39.969 16.797 1 91.94 246 LYS B CA 1
ATOM 5164 C C . LYS B 1 246 ? -5.688 38.812 16.016 1 91.94 246 LYS B C 1
ATOM 5166 O O . LYS B 1 246 ? -4.961 38 15.461 1 91.94 246 LYS B O 1
ATOM 5171 N N . GLY B 1 247 ? -6.965 38.75 15.906 1 91.12 247 GLY B N 1
ATOM 5172 C CA . GLY B 1 247 ? -7.633 37.688 15.148 1 91.12 247 GLY B CA 1
ATOM 5173 C C . GLY B 1 247 ? -7.293 37.719 13.672 1 91.12 247 GLY B C 1
ATOM 5174 O O . GLY B 1 247 ? -7.098 36.656 13.055 1 91.12 247 GLY B O 1
ATOM 5175 N N . TYR B 1 248 ? -7.199 38.906 13.141 1 91.38 248 TYR B N 1
ATOM 5176 C CA . TYR B 1 248 ? -6.84 39.031 11.727 1 91.38 248 TYR B CA 1
ATOM 5177 C C . TYR B 1 248 ? -5.391 38.625 11.492 1 91.38 248 TYR B C 1
ATOM 5179 O O . TYR B 1 248 ? -5.062 38.062 10.453 1 91.38 248 TYR B O 1
ATOM 5187 N N . TRP B 1 249 ? -4.578 38.906 12.477 1 94.38 249 TRP B N 1
ATOM 5188 C CA . TRP B 1 249 ? -3.176 38.5 12.359 1 94.38 249 TRP B CA 1
ATOM 5189 C C . TRP B 1 249 ? -3.021 37 12.398 1 94.38 249 TRP B C 1
ATOM 5191 O O . TRP B 1 249 ? -2.221 36.438 11.656 1 94.38 249 TRP B O 1
ATOM 5201 N N . TYR B 1 250 ? -3.809 36.312 13.328 1 95.12 250 TYR B N 1
ATOM 5202 C CA . TYR B 1 250 ? -3.771 34.844 13.367 1 95.12 250 TYR B CA 1
ATOM 5203 C C . TYR B 1 250 ? -4.18 34.25 12.023 1 95.12 250 TYR B C 1
ATOM 5205 O O . TYR B 1 250 ? -3.539 33.312 11.523 1 95.12 250 TYR B O 1
ATOM 5213 N N . MET B 1 251 ? -5.207 34.781 11.445 1 93.94 251 MET B N 1
ATOM 5214 C CA . MET B 1 251 ? -5.711 34.281 10.164 1 93.94 251 MET B CA 1
ATOM 5215 C C . MET B 1 251 ? -4.672 34.469 9.062 1 93.94 251 MET B C 1
ATOM 5217 O O . MET B 1 251 ? -4.449 33.562 8.258 1 93.94 251 MET B O 1
ATOM 5221 N N . LEU B 1 252 ? -4.066 35.656 9.055 1 95.19 252 LEU B N 1
ATOM 5222 C CA . LEU B 1 252 ? -3.062 35.938 8.039 1 95.19 252 LEU B CA 1
ATOM 5223 C C . LEU B 1 252 ? -1.845 35.031 8.203 1 95.19 252 LEU B C 1
ATOM 5225 O O . LEU B 1 252 ? -1.329 34.5 7.219 1 95.19 252 LEU B O 1
ATOM 5229 N N . LEU B 1 253 ? -1.381 34.844 9.422 1 96.31 253 LEU B N 1
ATOM 5230 C CA . LEU B 1 253 ? -0.211 34 9.68 1 96.31 253 LEU B CA 1
ATOM 5231 C C . LEU B 1 253 ? -0.474 32.562 9.273 1 96.31 253 LEU B C 1
ATOM 5233 O O . LEU B 1 253 ? 0.4 31.906 8.703 1 96.31 253 LEU B O 1
ATOM 5237 N N . GLU B 1 254 ? -1.642 32.062 9.555 1 95.69 254 GLU B N 1
ATOM 5238 C CA . GLU B 1 254 ? -1.979 30.703 9.195 1 95.69 254 GLU B CA 1
ATOM 5239 C C . GLU B 1 254 ? -2.055 30.531 7.68 1 95.69 254 GLU B C 1
ATOM 5241 O O . GLU B 1 254 ? -1.567 29.531 7.137 1 95.69 254 GLU B O 1
ATOM 5246 N N . GLU B 1 255 ? -2.66 31.484 7.016 1 94.81 255 GLU B N 1
ATOM 5247 C CA . GLU B 1 255 ? -2.736 31.391 5.559 1 94.81 255 GLU B CA 1
ATOM 5248 C C . GLU B 1 255 ? -1.351 31.5 4.926 1 94.81 255 GLU B C 1
ATOM 5250 O O . GLU B 1 255 ? -1.07 30.828 3.924 1 94.81 255 GLU B O 1
ATOM 5255 N N . LEU B 1 256 ? -0.528 32.312 5.484 1 94.25 256 LEU B N 1
ATOM 5256 C CA . LEU B 1 256 ? 0.849 32.438 5.012 1 94.25 256 LEU B CA 1
ATOM 5257 C C . LEU B 1 256 ? 1.6 31.125 5.23 1 94.25 256 LEU B C 1
ATOM 5259 O O . LEU B 1 256 ? 2.373 30.688 4.367 1 94.25 256 LEU B O 1
ATOM 5263 N N . CYS B 1 257 ? 1.388 30.531 6.391 1 94.25 257 CYS B N 1
ATOM 5264 C CA . CYS B 1 257 ? 2.008 29.25 6.688 1 94.25 257 CYS B CA 1
ATOM 5265 C C . CYS B 1 257 ? 1.562 28.188 5.688 1 94.25 257 CYS B C 1
ATOM 5267 O O . CYS B 1 257 ? 2.391 27.469 5.125 1 94.25 257 CYS B O 1
ATOM 5269 N N . GLN B 1 258 ? 0.269 28.094 5.406 1 92.88 258 GLN B N 1
ATOM 5270 C CA . GLN B 1 258 ? -0.257 27.094 4.473 1 92.88 258 GLN B CA 1
ATOM 5271 C C . GLN B 1 258 ? 0.264 27.344 3.061 1 92.88 258 GLN B C 1
ATOM 5273 O O . GLN B 1 258 ? 0.553 26.391 2.328 1 92.88 258 GLN B O 1
ATOM 5278 N N . TYR B 1 259 ? 0.382 28.562 2.715 1 92.56 259 TYR B N 1
ATOM 5279 C CA . TYR B 1 259 ? 0.899 28.891 1.392 1 92.56 259 TYR B CA 1
ATOM 5280 C C . TYR B 1 259 ? 2.369 28.516 1.27 1 92.56 259 TYR B C 1
ATOM 5282 O O . TYR B 1 259 ? 2.775 27.891 0.286 1 92.56 259 TYR B O 1
ATOM 5290 N N . TYR B 1 260 ? 3.162 28.812 2.227 1 91.25 260 TYR B N 1
ATOM 5291 C CA . TYR B 1 260 ? 4.586 28.5 2.199 1 91.25 260 TYR B CA 1
ATOM 5292 C C . TYR B 1 260 ? 4.812 27 2.227 1 91.25 260 TYR B C 1
ATOM 5294 O O . TYR B 1 260 ? 5.734 26.484 1.58 1 91.25 260 TYR B O 1
ATOM 5302 N N . ARG B 1 261 ? 4.047 26.266 2.92 1 91.25 261 ARG B N 1
ATOM 5303 C CA . ARG B 1 261 ? 4.172 24.812 3.051 1 91.25 261 ARG B CA 1
ATOM 5304 C C . ARG B 1 261 ? 3.941 24.125 1.714 1 91.25 261 ARG B C 1
ATOM 5306 O O . ARG B 1 261 ? 4.402 23 1.503 1 91.25 261 ARG B O 1
ATOM 5313 N N . THR B 1 262 ? 3.211 24.766 0.805 1 89.88 262 THR B N 1
ATOM 5314 C CA . THR B 1 262 ? 2.979 24.156 -0.505 1 89.88 262 THR B CA 1
ATOM 5315 C C . THR B 1 262 ? 4.238 24.234 -1.361 1 89.88 262 THR B C 1
ATOM 5317 O O . THR B 1 262 ? 4.406 23.438 -2.289 1 89.88 262 THR B O 1
ATOM 5320 N N . PHE B 1 263 ? 5.195 25.125 -1.012 1 89.12 263 PHE B N 1
ATOM 5321 C CA . PHE B 1 263 ? 6.379 25.344 -1.832 1 89.12 263 PHE B CA 1
ATOM 5322 C C . PHE B 1 263 ? 7.551 24.5 -1.336 1 89.12 263 PHE B C 1
ATOM 5324 O O . PHE B 1 263 ? 8.414 24.109 -2.121 1 89.12 263 PHE B O 1
ATOM 5331 N N . VAL B 1 264 ? 7.586 24.125 -0.144 1 87.75 264 VAL B N 1
ATOM 5332 C CA . VAL B 1 264 ? 8.766 23.578 0.516 1 87.75 264 VAL B CA 1
ATOM 5333 C C . VAL B 1 264 ? 9.062 22.188 -0.034 1 87.75 264 VAL B C 1
ATOM 5335 O O . VAL B 1 264 ? 10.227 21.844 -0.276 1 87.75 264 VAL B O 1
ATOM 5338 N N . PRO B 1 265 ? 8.062 21.375 -0.356 1 88.38 265 PRO B N 1
ATOM 5339 C CA . PRO B 1 265 ? 8.391 20.016 -0.816 1 88.38 265 PRO B CA 1
ATOM 5340 C C . PRO B 1 265 ? 8.836 19.984 -2.277 1 88.38 265 PRO B C 1
ATOM 5342 O O . PRO B 1 265 ? 9.367 18.969 -2.742 1 88.38 265 PRO B O 1
ATOM 5345 N N . ILE B 1 266 ? 8.734 21.078 -3.012 1 88.69 266 ILE B N 1
ATOM 5346 C CA . ILE B 1 266 ? 8.906 21.094 -4.461 1 88.69 266 ILE B CA 1
ATOM 5347 C C . ILE B 1 266 ? 10.352 20.734 -4.809 1 88.69 266 ILE B C 1
ATOM 5349 O O . ILE B 1 266 ? 10.594 19.828 -5.613 1 88.69 266 ILE B O 1
ATOM 5353 N N . PRO B 1 267 ? 11.359 21.328 -4.148 1 86 267 PRO B N 1
ATOM 5354 C CA . PRO B 1 267 ? 12.727 21 -4.547 1 86 267 PRO B CA 1
ATOM 5355 C C . PRO B 1 267 ? 13.125 19.578 -4.152 1 86 267 PRO B C 1
ATOM 5357 O O . PRO B 1 267 ? 13.898 18.922 -4.863 1 86 267 PRO B O 1
ATOM 5360 N N . VAL B 1 268 ? 12.656 19.125 -3.08 1 84.56 268 VAL B N 1
ATOM 5361 C CA . VAL B 1 268 ? 13.023 17.781 -2.598 1 84.56 268 VAL B CA 1
ATOM 5362 C C . VAL B 1 268 ? 12.445 16.719 -3.529 1 84.56 268 VAL B C 1
ATOM 5364 O O . VAL B 1 268 ? 13.156 15.812 -3.955 1 84.56 268 VAL B O 1
ATOM 5367 N N . TRP B 1 269 ? 11.125 16.875 -3.895 1 86.25 269 TRP B N 1
ATOM 5368 C CA . TRP B 1 269 ? 10.5 15.938 -4.812 1 86.25 269 TRP B CA 1
ATOM 5369 C C . TRP B 1 269 ? 11.109 16.047 -6.207 1 86.25 269 TRP B C 1
ATOM 5371 O O . TRP B 1 269 ? 11.25 15.047 -6.914 1 86.25 269 TRP B O 1
ATOM 5381 N N . PHE B 1 270 ? 11.438 17.297 -6.609 1 87.31 270 PHE B N 1
ATOM 5382 C CA . PHE B 1 270 ? 12.031 17.516 -7.922 1 87.31 270 PHE B CA 1
ATOM 5383 C C . PHE B 1 270 ? 13.367 16.781 -8.039 1 87.31 270 PHE B C 1
ATOM 5385 O O . PHE B 1 270 ? 13.617 16.109 -9.039 1 87.31 270 PHE B O 1
ATOM 5392 N N . ARG B 1 271 ? 14.172 16.812 -7.043 1 83.75 271 ARG B N 1
ATOM 5393 C CA . ARG B 1 271 ? 15.461 16.125 -7.055 1 83.75 271 ARG B CA 1
ATOM 5394 C C . ARG B 1 271 ? 15.281 14.609 -7.004 1 83.75 271 ARG B C 1
ATOM 5396 O O . ARG B 1 271 ? 16.031 13.867 -7.652 1 83.75 271 ARG B O 1
ATOM 5403 N N . TYR B 1 272 ? 14.344 14.195 -6.273 1 86.81 272 TYR B N 1
ATOM 5404 C CA . TYR B 1 272 ? 14.086 12.766 -6.188 1 86.81 272 TYR B CA 1
ATOM 5405 C C . TYR B 1 272 ? 13.672 12.203 -7.543 1 86.81 272 TYR B C 1
ATOM 5407 O O . TYR B 1 272 ? 14.086 11.109 -7.922 1 86.81 272 TYR B O 1
ATOM 5415 N N . LEU B 1 273 ? 12.875 12.977 -8.234 1 86.06 273 LEU B N 1
ATOM 5416 C CA . LEU B 1 273 ? 12.352 12.5 -9.508 1 86.06 273 LEU B CA 1
ATOM 5417 C C . LEU B 1 273 ? 13.438 12.516 -10.578 1 86.06 273 LEU B C 1
ATOM 5419 O O . LEU B 1 273 ? 13.469 11.641 -11.445 1 86.06 273 LEU B O 1
ATOM 5423 N N . ILE B 1 274 ? 14.297 13.477 -10.398 1 82.81 274 ILE B N 1
ATOM 5424 C CA . ILE B 1 274 ? 15.359 13.57 -11.391 1 82.81 274 ILE B CA 1
ATOM 5425 C C . ILE B 1 274 ? 16.438 12.531 -11.086 1 82.81 274 ILE B C 1
ATOM 5427 O O . ILE B 1 274 ? 17.078 12.008 -12 1 82.81 274 ILE B O 1
ATOM 5431 N N . SER B 1 275 ? 16.672 12.289 -9.75 1 73.69 275 SER B N 1
ATOM 5432 C CA . SER B 1 275 ? 17.766 11.422 -9.336 1 73.69 275 SER B CA 1
ATOM 5433 C C . SER B 1 275 ? 17.5 9.969 -9.711 1 73.69 275 SER B C 1
ATOM 5435 O O . SER B 1 275 ? 16.719 9.281 -9.047 1 73.69 275 SER B O 1
ATOM 5437 N N . TYR B 1 276 ? 17.188 9.703 -10.82 1 59.91 276 TYR B N 1
ATOM 5438 C CA . TYR B 1 276 ? 17.141 8.289 -11.172 1 59.91 276 TYR B CA 1
ATOM 5439 C C . TYR B 1 276 ? 18.5 7.633 -10.945 1 59.91 276 TYR B C 1
ATOM 5441 O O . TYR B 1 276 ? 19.547 8.273 -11.133 1 59.91 276 TYR B O 1
ATOM 5449 N N . GLY B 1 277 ? 18.656 7.082 -9.789 1 52.56 277 GLY B N 1
ATOM 5450 C CA . GLY B 1 277 ? 19.875 6.398 -9.391 1 52.56 277 GLY B CA 1
ATOM 5451 C C . GLY B 1 277 ? 20.875 6.25 -10.516 1 52.56 277 GLY B C 1
ATOM 5452 O O . GLY B 1 277 ? 22.047 6.645 -10.383 1 52.56 277 GLY B O 1
ATOM 5453 N N . GLU B 1 278 ? 20.875 4.996 -11.281 1 51.62 278 GLU B N 1
ATOM 5454 C CA . GLU B 1 278 ? 21.922 4.496 -12.164 1 51.62 278 GLU B CA 1
ATOM 5455 C C . GLU B 1 278 ? 21.891 5.199 -13.516 1 51.62 278 GLU B C 1
ATOM 5457 O O . GLU B 1 278 ? 20.844 5.254 -14.164 1 51.62 278 GLU B O 1
ATOM 5462 N N . PHE B 1 279 ? 22.625 6.371 -13.586 1 50.94 279 PHE B N 1
ATOM 5463 C CA . PHE B 1 279 ? 23.031 7.141 -14.758 1 50.94 279 PHE B CA 1
ATOM 5464 C C . PHE B 1 279 ? 23.016 6.266 -16 1 50.94 279 PHE B C 1
ATOM 5466 O O . PHE B 1 279 ? 23.328 6.738 -17.094 1 50.94 279 PHE B O 1
ATOM 5473 N N . GLY B 1 280 ? 22.797 5.031 -15.875 1 54.84 280 GLY B N 1
ATOM 5474 C CA . GLY B 1 280 ? 23.328 4.406 -17.078 1 54.84 280 GLY B CA 1
ATOM 5475 C C . GLY B 1 280 ? 22.562 4.777 -18.328 1 54.84 280 GLY B C 1
ATOM 5476 O O . GLY B 1 280 ? 23.156 4.973 -19.391 1 54.84 280 GLY B O 1
ATOM 5477 N N . SER B 1 281 ? 21.094 4.613 -18.359 1 70.06 281 SER B N 1
ATOM 5478 C CA . SER B 1 281 ? 20.562 4.762 -19.703 1 70.06 281 SER B CA 1
ATOM 5479 C C . SER B 1 281 ? 19.938 6.141 -19.906 1 70.06 281 SER B C 1
ATOM 5481 O O . SER B 1 281 ? 19.359 6.707 -18.984 1 70.06 281 SER B O 1
ATOM 5483 N N . ALA B 1 282 ? 20.453 6.922 -20.891 1 76.19 282 ALA B N 1
ATOM 5484 C CA . ALA B 1 282 ? 19.938 8.203 -21.375 1 76.19 282 ALA B CA 1
ATOM 5485 C C . ALA B 1 282 ? 18.422 8.234 -21.359 1 76.19 282 ALA B C 1
ATOM 5487 O O . ALA B 1 282 ? 17.812 9.258 -21.047 1 76.19 282 ALA B O 1
ATOM 5488 N N . THR B 1 283 ? 17.828 7.086 -21.469 1 77.12 283 THR B N 1
ATOM 5489 C CA . THR B 1 283 ? 16.359 7.012 -21.516 1 77.12 283 THR B CA 1
ATOM 5490 C C . THR B 1 283 ? 15.773 7.156 -20.125 1 77.12 283 THR B C 1
ATOM 5492 O O . THR B 1 283 ? 14.773 7.855 -19.938 1 77.12 283 THR B O 1
ATOM 5495 N N . LYS B 1 284 ? 16.406 6.637 -19.156 1 78.19 284 LYS B N 1
ATOM 5496 C CA . LYS B 1 284 ? 15.906 6.727 -17.781 1 78.19 284 LYS B CA 1
ATOM 5497 C C . LYS B 1 284 ? 16.047 8.148 -17.25 1 78.19 284 LYS B C 1
ATOM 5499 O O . LYS B 1 284 ? 15.156 8.641 -16.547 1 78.19 284 LYS B O 1
ATOM 5504 N N . TRP B 1 285 ? 17.078 8.75 -17.734 1 81.88 285 TRP B N 1
ATOM 5505 C CA . TRP B 1 285 ? 17.312 10.117 -17.297 1 81.88 285 TRP B CA 1
ATOM 5506 C C . TRP B 1 285 ? 16.312 11.07 -17.938 1 81.88 285 TRP B C 1
ATOM 5508 O O . TRP B 1 285 ? 15.773 11.961 -17.266 1 81.88 285 TRP B O 1
ATOM 5518 N N . SER B 1 286 ? 16.047 10.852 -19.188 1 87.38 286 SER B N 1
ATOM 5519 C CA . SER B 1 286 ? 15.086 11.711 -19.875 1 87.38 286 SER B CA 1
ATOM 5520 C C . SER B 1 286 ? 13.68 11.539 -19.312 1 87.38 286 SER B C 1
ATOM 5522 O O . SER B 1 286 ? 12.93 12.508 -19.203 1 87.38 286 SER B O 1
ATOM 5524 N N . LEU B 1 287 ? 13.32 10.367 -18.922 1 87.62 287 LEU B N 1
ATOM 5525 C CA . LEU B 1 287 ? 12.008 10.125 -18.328 1 87.62 287 LEU B CA 1
ATOM 5526 C C . LEU B 1 287 ? 11.898 10.766 -16.953 1 87.62 287 LEU B C 1
ATOM 5528 O O . LEU B 1 287 ? 10.844 11.289 -16.594 1 87.62 287 LEU B O 1
ATOM 5532 N N . GLY B 1 288 ? 12.984 10.711 -16.297 1 87.81 288 GLY B N 1
ATOM 5533 C CA . GLY B 1 288 ? 12.992 11.383 -15 1 87.81 288 GLY B CA 1
ATOM 5534 C C . GLY B 1 288 ? 12.773 12.875 -15.109 1 87.81 288 GLY B C 1
ATOM 5535 O O . GLY B 1 288 ? 12.008 13.453 -14.336 1 87.81 288 GLY B O 1
ATOM 5536 N N . ILE B 1 289 ? 13.328 13.492 -16.078 1 90.25 289 ILE B N 1
ATOM 5537 C CA . ILE B 1 289 ? 13.172 14.93 -16.297 1 90.25 289 ILE B CA 1
ATOM 5538 C C . ILE B 1 289 ? 11.734 15.234 -16.719 1 90.25 289 ILE B C 1
ATOM 5540 O O . ILE B 1 289 ? 11.148 16.219 -16.281 1 90.25 289 ILE B O 1
ATOM 5544 N N . LEU B 1 290 ? 11.258 14.258 -17.531 1 93.06 290 LEU B N 1
ATOM 5545 C CA . LEU B 1 290 ? 9.883 14.461 -17.984 1 93.06 290 LEU B CA 1
ATOM 5546 C C . LEU B 1 290 ? 8.914 14.383 -16.812 1 93.06 290 LEU B C 1
ATOM 5548 O O . LEU B 1 290 ? 8 15.203 -16.688 1 93.06 290 LEU B O 1
ATOM 5552 N N . LEU B 1 291 ? 9.148 13.469 -15.961 1 93.06 291 LEU B N 1
ATOM 5553 C CA . LEU B 1 291 ? 8.289 13.328 -14.789 1 93.06 291 LEU B CA 1
ATOM 5554 C C . LEU B 1 291 ? 8.453 14.508 -13.844 1 93.06 291 LEU B C 1
ATOM 5556 O O . LEU B 1 291 ? 7.473 14.984 -13.266 1 93.06 291 LEU B O 1
ATOM 5560 N N . ALA B 1 292 ? 9.656 15.016 -13.734 1 92.5 292 ALA B N 1
ATOM 5561 C CA . ALA B 1 292 ? 9.914 16.172 -12.883 1 92.5 292 ALA B CA 1
ATOM 5562 C C . ALA B 1 292 ? 9.234 17.422 -13.43 1 92.5 292 ALA B C 1
ATOM 5564 O O . ALA B 1 292 ? 8.688 18.219 -12.664 1 92.5 292 ALA B O 1
ATOM 5565 N N . LEU B 1 293 ? 9.211 17.547 -14.742 1 95.62 293 LEU B N 1
ATOM 5566 C CA . LEU B 1 293 ? 8.555 18.688 -15.367 1 95.62 293 LEU B CA 1
ATOM 5567 C C . LEU B 1 293 ? 7.043 18.609 -15.188 1 95.62 293 LEU B C 1
ATOM 5569 O O . LEU B 1 293 ? 6.391 19.625 -14.93 1 95.62 293 LEU B O 1
ATOM 5573 N N . LEU B 1 294 ? 6.551 17.406 -15.305 1 95.19 294 LEU B N 1
ATOM 5574 C CA . LEU B 1 294 ? 5.121 17.219 -15.078 1 95.19 294 LEU B CA 1
ATOM 5575 C C . LEU B 1 294 ? 4.75 17.562 -13.633 1 95.19 294 LEU B C 1
ATOM 5577 O O . LEU B 1 294 ? 3.73 18.203 -13.391 1 95.19 294 LEU B O 1
ATOM 5581 N N . TYR B 1 295 ? 5.551 17.094 -12.734 1 94.56 295 TYR B N 1
ATOM 5582 C CA . TYR B 1 295 ? 5.34 17.422 -11.328 1 94.56 295 TYR B CA 1
ATOM 5583 C C . TYR B 1 295 ? 5.359 18.922 -11.094 1 94.56 295 TYR B C 1
ATOM 5585 O O . TYR B 1 295 ? 4.496 19.469 -10.398 1 94.56 295 TYR B O 1
ATOM 5593 N N . LEU B 1 296 ? 6.258 19.625 -11.719 1 94.75 296 LEU B N 1
ATOM 5594 C CA . LEU B 1 296 ? 6.387 21.078 -11.547 1 94.75 296 LEU B CA 1
ATOM 5595 C C . LEU B 1 296 ? 5.168 21.797 -12.117 1 94.75 296 LEU B C 1
ATOM 5597 O O . LEU B 1 296 ? 4.684 22.766 -11.523 1 94.75 296 LEU B O 1
ATOM 5601 N N . ILE B 1 297 ? 4.652 21.312 -13.18 1 95.69 297 ILE B N 1
ATOM 5602 C CA . ILE B 1 297 ? 3.479 21.922 -13.789 1 95.69 297 ILE B CA 1
ATOM 5603 C C . ILE B 1 297 ? 2.271 21.75 -12.867 1 95.69 297 ILE B C 1
ATOM 5605 O O . ILE B 1 297 ? 1.528 22.703 -12.625 1 95.69 297 ILE B O 1
ATOM 5609 N N . LEU B 1 298 ? 2.115 20.578 -12.328 1 94.25 298 LEU B N 1
ATOM 5610 C CA . LEU B 1 298 ? 0.994 20.312 -11.43 1 94.25 298 LEU B CA 1
ATOM 5611 C C . LEU B 1 298 ? 1.108 21.156 -10.164 1 94.25 298 LEU B C 1
ATOM 5613 O O . LEU B 1 298 ? 0.109 21.688 -9.672 1 94.25 298 LEU B O 1
ATOM 5617 N N . LYS B 1 299 ? 2.318 21.297 -9.719 1 93.5 299 LYS B N 1
ATOM 5618 C CA . LYS B 1 299 ? 2.531 22.078 -8.5 1 93.5 299 LYS B CA 1
ATOM 5619 C C . LYS B 1 299 ? 2.295 23.562 -8.758 1 93.5 299 LYS B C 1
ATOM 5621 O O . LYS B 1 299 ? 1.753 24.266 -7.902 1 93.5 299 LYS B O 1
ATOM 5626 N N . LEU B 1 300 ? 2.658 24.016 -9.883 1 93.25 300 LEU B N 1
ATOM 5627 C CA . LEU B 1 300 ? 2.438 25.422 -10.219 1 93.25 300 LEU B CA 1
ATOM 5628 C C . LEU B 1 300 ? 0.947 25.719 -10.336 1 93.25 300 LEU B C 1
ATOM 5630 O O . LEU B 1 300 ? 0.488 26.766 -9.875 1 93.25 300 LEU B O 1
ATOM 5634 N N . LEU B 1 301 ? 0.202 24.781 -10.828 1 92.62 301 LEU B N 1
ATOM 5635 C CA . LEU B 1 301 ? -1.243 24.953 -10.922 1 92.62 301 LEU B CA 1
ATOM 5636 C C . LEU B 1 301 ? -1.875 24.984 -9.531 1 92.62 301 LEU B C 1
ATOM 5638 O O . LEU B 1 301 ? -2.75 25.812 -9.266 1 92.62 301 LEU B O 1
ATOM 5642 N N . ASP B 1 302 ? -1.354 24.125 -8.711 1 91.19 302 ASP B N 1
ATOM 5643 C CA . ASP B 1 302 ? -1.847 24.094 -7.34 1 91.19 302 ASP B CA 1
ATOM 5644 C C . ASP B 1 302 ? -1.487 25.375 -6.594 1 91.19 302 ASP B C 1
ATOM 5646 O O . ASP B 1 302 ? -2.309 25.922 -5.852 1 91.19 302 ASP B O 1
ATOM 5650 N N . CYS B 1 303 ? -0.331 25.891 -6.773 1 90.94 303 CYS B N 1
ATOM 5651 C CA . CYS B 1 303 ? 0.135 27.125 -6.137 1 90.94 303 CYS B CA 1
ATOM 5652 C C . CYS B 1 303 ? -0.695 28.312 -6.586 1 90.94 303 CYS B C 1
ATOM 5654 O O . CYS B 1 303 ? -0.969 29.219 -5.793 1 90.94 303 CYS B O 1
ATOM 5656 N N . PHE B 1 304 ? -1.162 28.281 -7.777 1 91.44 304 PHE B N 1
ATOM 5657 C CA . PHE B 1 304 ? -1.979 29.375 -8.289 1 91.44 304 PHE B CA 1
ATOM 5658 C C . PHE B 1 304 ? -3.354 29.391 -7.637 1 91.44 304 PHE B C 1
ATOM 5660 O O . PHE B 1 304 ? -3.9 30.453 -7.328 1 91.44 304 PHE B O 1
ATOM 5667 N N . GLY B 1 305 ? -3.859 28.219 -7.406 1 89.69 305 GLY B N 1
ATOM 5668 C CA . GLY B 1 305 ? -5.121 28.125 -6.684 1 89.69 305 GLY B CA 1
ATOM 5669 C C . GLY B 1 305 ? -5.023 28.641 -5.258 1 89.69 305 GLY B C 1
ATOM 5670 O O . GLY B 1 305 ? -5.898 29.391 -4.801 1 89.69 305 GLY B O 1
ATOM 5671 N N . HIS B 1 306 ? -3.943 28.328 -4.652 1 91.06 306 HIS B N 1
ATOM 5672 C CA . HIS B 1 306 ? -3.74 28.781 -3.283 1 91.06 306 HIS B CA 1
ATOM 5673 C C . HIS B 1 306 ? -3.469 30.281 -3.232 1 91.06 306 HIS B C 1
ATOM 5675 O O . HIS B 1 306 ? -3.812 30.953 -2.252 1 91.06 306 HIS B O 1
ATOM 5681 N N . LEU B 1 307 ? -2.896 30.812 -4.32 1 92.25 307 LEU B N 1
ATOM 5682 C CA . LEU B 1 307 ? -2.602 32.25 -4.383 1 92.25 307 LEU B CA 1
ATOM 5683 C C . LEU B 1 307 ? -3.887 33.062 -4.426 1 92.25 307 LEU B C 1
ATOM 5685 O O . LEU B 1 307 ? -3.967 34.125 -3.812 1 92.25 307 LEU B O 1
ATOM 5689 N N . ARG B 1 308 ? -4.859 32.531 -5.055 1 91.56 308 ARG B N 1
ATOM 5690 C CA . ARG B 1 308 ? -6.152 33.219 -5.098 1 91.56 308 ARG B CA 1
ATOM 5691 C C . ARG B 1 308 ? -6.793 33.25 -3.715 1 91.56 308 ARG B C 1
ATOM 5693 O O . ARG B 1 308 ? -7.32 34.281 -3.301 1 91.56 308 ARG B O 1
ATOM 5700 N N . ALA B 1 309 ? -6.723 32.156 -3.066 1 88.69 309 ALA B N 1
ATOM 5701 C CA . ALA B 1 309 ? -7.254 32.094 -1.706 1 88.69 309 ALA B CA 1
ATOM 5702 C C . ALA B 1 309 ? -6.477 33.031 -0.778 1 88.69 309 ALA B C 1
ATOM 5704 O O . ALA B 1 309 ? -7.07 33.719 0.058 1 88.69 309 ALA B O 1
ATOM 5705 N N . PHE B 1 310 ? -5.23 33.094 -0.991 1 92.56 310 PHE B N 1
ATOM 5706 C CA . PHE B 1 310 ? -4.379 33.938 -0.187 1 92.56 310 PHE B CA 1
ATOM 5707 C C . PHE B 1 310 ? -4.703 35.406 -0.441 1 92.56 310 PHE B C 1
ATOM 5709 O O . PHE B 1 310 ? -4.762 36.219 0.495 1 92.56 310 PHE B O 1
ATOM 5716 N N . ARG B 1 311 ? -4.984 35.781 -1.655 1 93.94 311 ARG B N 1
ATOM 5717 C CA . ARG B 1 311 ? -5.34 37.156 -2.012 1 93.94 311 ARG B CA 1
ATOM 5718 C C . ARG B 1 311 ? -6.656 37.562 -1.365 1 93.94 311 ARG B C 1
ATOM 5720 O O . ARG B 1 311 ? -6.812 38.719 -0.93 1 93.94 311 ARG B O 1
ATOM 5727 N N . ARG B 1 312 ? -7.496 36.625 -1.239 1 91 312 ARG B N 1
ATOM 5728 C CA . ARG B 1 312 ? -8.773 36.906 -0.599 1 91 312 ARG B CA 1
ATOM 5729 C C . ARG B 1 312 ? -8.594 37.219 0.885 1 91 312 ARG B C 1
ATOM 5731 O O . ARG B 1 312 ? -9.18 38.156 1.405 1 91 312 ARG B O 1
ATOM 5738 N N . VAL B 1 313 ? -7.785 36.406 1.467 1 92.56 313 VAL B N 1
ATOM 5739 C CA . VAL B 1 313 ? -7.543 36.594 2.893 1 92.56 313 VAL B CA 1
ATOM 5740 C C . VAL B 1 313 ? -6.793 37.906 3.119 1 92.56 313 VAL B C 1
ATOM 5742 O O . VAL B 1 313 ? -7.051 38.625 4.09 1 92.56 313 VAL B O 1
ATOM 5745 N N . LEU B 1 314 ? -5.898 38.281 2.215 1 94.06 314 LEU B N 1
ATOM 5746 C CA . LEU B 1 314 ? -5.168 39.531 2.291 1 94.06 314 LEU B CA 1
ATOM 5747 C C . LEU B 1 314 ? -6.113 40.719 2.156 1 94.06 314 LEU B C 1
ATOM 5749 O O . LEU B 1 314 ? -5.977 41.719 2.873 1 94.06 314 LEU B O 1
ATOM 5753 N N . HIS B 1 315 ? -7.102 40.531 1.354 1 92.75 315 HIS B N 1
ATOM 5754 C CA . HIS B 1 315 ? -8.102 41.594 1.185 1 92.75 315 HIS B CA 1
ATOM 5755 C C . HIS B 1 315 ? -8.922 41.781 2.453 1 92.75 315 HIS B C 1
ATOM 5757 O O . HIS B 1 315 ? -9.164 42.906 2.885 1 92.75 315 HIS B O 1
ATOM 5763 N N . ILE B 1 316 ? -9.289 40.688 3.021 1 89.19 316 ILE B N 1
ATOM 5764 C CA . ILE B 1 316 ? -10.062 40.75 4.254 1 89.19 316 ILE B CA 1
ATOM 5765 C C . ILE B 1 316 ? -9.227 41.375 5.367 1 89.19 316 ILE B C 1
ATOM 5767 O O . ILE B 1 316 ? -9.742 42.125 6.195 1 89.19 316 ILE B O 1
ATOM 5771 N N . PHE B 1 317 ? -7.957 41.094 5.395 1 92.81 317 PHE B N 1
ATOM 5772 C CA . PHE B 1 317 ? -7.043 41.594 6.406 1 92.81 317 PHE B CA 1
ATOM 5773 C C . PHE B 1 317 ? -6.914 43.094 6.297 1 92.81 317 PHE B C 1
ATOM 5775 O O . PHE B 1 317 ? -6.898 43.812 7.309 1 92.81 317 PHE B O 1
ATOM 5782 N N . PHE B 1 318 ? -6.879 43.656 5.02 1 92.88 318 PHE B N 1
ATOM 5783 C CA . PHE B 1 318 ? -6.672 45.062 4.824 1 92.88 318 PHE B CA 1
ATOM 5784 C C . PHE B 1 318 ? -7.984 45.844 4.973 1 92.88 318 PHE B C 1
ATOM 5786 O O . PHE B 1 318 ? -7.996 46.969 5.438 1 92.88 318 PHE B O 1
ATOM 5793 N N . THR B 1 319 ? -9.148 45.281 4.691 1 88.19 319 THR B N 1
ATOM 5794 C CA . THR B 1 319 ? -10.422 45.969 4.789 1 88.19 319 THR B CA 1
ATOM 5795 C C . THR B 1 319 ? -10.977 45.906 6.207 1 88.19 319 THR B C 1
ATOM 5797 O O . THR B 1 319 ? -11.586 46.844 6.699 1 88.19 319 THR B O 1
ATOM 5800 N N . ARG B 1 320 ? -10.656 44.812 6.973 1 85.5 320 ARG B N 1
ATOM 5801 C CA . ARG B 1 320 ? -11.172 44.562 8.32 1 85.5 320 ARG B CA 1
ATOM 5802 C C . ARG B 1 320 ? -12.633 45 8.422 1 85.5 320 ARG B C 1
ATOM 5804 O O . ARG B 1 320 ? -12.961 46 9.078 1 85.5 320 ARG B O 1
ATOM 5811 N N . PRO B 1 321 ? -13.5 44.219 7.91 1 78.81 321 PRO B N 1
ATOM 5812 C CA . PRO B 1 321 ? -14.906 44.625 7.879 1 78.81 321 PRO B CA 1
ATOM 5813 C C . PRO B 1 321 ? -15.531 44.688 9.266 1 78.81 321 PRO B C 1
ATOM 5815 O O . PRO B 1 321 ? -15.18 43.906 10.148 1 78.81 321 PRO B O 1
ATOM 5818 N N . SER B 1 322 ? -16.281 45.781 9.438 1 78.88 322 SER B N 1
ATOM 5819 C CA . SER B 1 322 ? -17.047 45.906 10.672 1 78.88 322 SER B CA 1
ATOM 5820 C C . SER B 1 322 ? -18.469 45.375 10.5 1 78.88 322 SER B C 1
ATOM 5822 O O . SER B 1 322 ? -19.016 45.406 9.391 1 78.88 322 SER B O 1
ATOM 5824 N N . TYR B 1 323 ? -19.047 44.656 11.469 1 80.19 323 TYR B N 1
ATOM 5825 C CA . TYR B 1 323 ? -20.359 44 11.391 1 80.19 323 TYR B CA 1
ATOM 5826 C C . TYR B 1 323 ? -21.469 45.031 11.648 1 80.19 323 TYR B C 1
ATOM 5828 O O . TYR B 1 323 ? -22.641 44.75 11.359 1 80.19 323 TYR B O 1
ATOM 5836 N N . GLY B 1 324 ? -21.094 46.344 11.953 1 82.75 324 GLY B N 1
ATOM 5837 C CA . GLY B 1 324 ? -22.125 47.312 12.273 1 82.75 324 GLY B CA 1
ATOM 5838 C C . GLY B 1 324 ? -21.625 48.75 12.305 1 82.75 324 GLY B C 1
ATOM 5839 O O . GLY B 1 324 ? -20.578 49.062 11.742 1 82.75 324 GLY B O 1
ATOM 5840 N N . LEU B 1 325 ? -22.688 49.562 12.867 1 88.5 325 LEU B N 1
ATOM 5841 C CA . LEU B 1 325 ? -22.391 50.969 13.008 1 88.5 325 LEU B CA 1
ATOM 5842 C C . LEU B 1 325 ? -22.109 51.344 14.461 1 88.5 325 LEU B C 1
ATOM 5844 O O . LEU B 1 325 ? -22.516 50.625 15.375 1 88.5 325 LEU B O 1
ATOM 5848 N N . THR B 1 326 ? -21.266 52.25 14.562 1 91.12 326 THR B N 1
ATOM 5849 C CA . THR B 1 326 ? -21 52.75 15.922 1 91.12 326 THR B CA 1
ATOM 5850 C C . THR B 1 326 ? -22.281 53.25 16.562 1 91.12 326 THR B C 1
ATOM 5852 O O . THR B 1 326 ? -22.984 54.094 15.992 1 91.12 326 THR B O 1
ATOM 5855 N N . ALA B 1 327 ? -22.547 52.75 17.719 1 91.5 327 ALA B N 1
ATOM 5856 C CA . ALA B 1 327 ? -23.75 53.156 18.438 1 91.5 327 ALA B CA 1
ATOM 5857 C C . ALA B 1 327 ? -23.562 54.531 19.109 1 91.5 327 ALA B C 1
ATOM 5859 O O . ALA B 1 327 ? -22.469 54.812 19.609 1 91.5 327 ALA B O 1
ATOM 5860 N N . SER B 1 328 ? -24.656 55.344 19.062 1 90.38 328 SER B N 1
ATOM 5861 C CA . SER B 1 328 ? -24.641 56.625 19.75 1 90.38 328 SER B CA 1
ATOM 5862 C C . SER B 1 328 ? -24.828 56.469 21.25 1 90.38 328 SER B C 1
ATOM 5864 O O . SER B 1 328 ? -25.281 55.406 21.719 1 90.38 328 SER B O 1
ATOM 5866 N N . LYS B 1 329 ? -24.391 57.531 21.969 1 89.38 329 LYS B N 1
ATOM 5867 C CA . LYS B 1 329 ? -24.531 57.5 23.422 1 89.38 329 LYS B CA 1
ATOM 5868 C C . LYS B 1 329 ? -25.984 57.344 23.844 1 89.38 329 LYS B C 1
ATOM 5870 O O . LYS B 1 329 ? -26.297 56.688 24.812 1 89.38 329 LYS B O 1
ATOM 5875 N N . ARG B 1 330 ? -26.828 57.906 23.094 1 90.75 330 ARG B N 1
ATOM 5876 C CA . ARG B 1 330 ? -28.266 57.812 23.391 1 90.75 330 ARG B CA 1
ATOM 5877 C C . ARG B 1 330 ? -28.781 56.406 23.234 1 90.75 330 ARG B C 1
ATOM 5879 O O . ARG B 1 330 ? -29.562 55.938 24.062 1 90.75 330 ARG B O 1
ATOM 5886 N N . GLN B 1 331 ? -28.359 55.812 22.234 1 89.38 331 GLN B N 1
ATOM 5887 C CA . GLN B 1 331 ? -28.797 54.469 21.969 1 89.38 331 GLN B CA 1
ATOM 5888 C C . GLN B 1 331 ? -28.312 53.5 23.047 1 89.38 331 GLN B C 1
ATOM 5890 O O . GLN B 1 331 ? -29.031 52.562 23.422 1 89.38 331 GLN B O 1
ATOM 5895 N N . CYS B 1 332 ? -27.109 53.75 23.562 1 89.19 332 CYS B N 1
ATOM 5896 C CA . CYS B 1 332 ? -26.531 52.875 24.594 1 89.19 332 CYS B CA 1
ATOM 5897 C C . CYS B 1 332 ? -27.266 53.062 25.922 1 89.19 332 CYS B C 1
ATOM 5899 O O . CYS B 1 332 ? -27.453 52.094 26.656 1 89.19 332 CYS B O 1
ATOM 5901 N N . SER B 1 333 ? -27.656 54.281 26.156 1 89.06 333 SER B N 1
ATOM 5902 C CA . SER B 1 333 ? -28.375 54.594 27.391 1 89.06 333 SER B CA 1
ATOM 5903 C C . SER B 1 333 ? -29.75 53.938 27.391 1 89.06 333 SER B C 1
ATOM 5905 O O . SER B 1 333 ? -30.266 53.562 28.438 1 89.06 333 SER B O 1
ATOM 5907 N N . ASP B 1 334 ? -30.297 53.688 26.25 1 87.75 334 ASP B N 1
ATOM 5908 C CA . ASP B 1 334 ? -31.609 53.062 26.125 1 87.75 334 ASP B CA 1
ATOM 5909 C C . ASP B 1 334 ? -31.578 51.594 26.531 1 87.75 334 ASP B C 1
ATOM 5911 O O . ASP B 1 334 ? -32.625 51.062 26.922 1 87.75 334 ASP B O 1
ATOM 5915 N N . VAL B 1 335 ? -30.375 51 26.391 1 86.81 335 VAL B N 1
ATOM 5916 C CA . VAL B 1 335 ? -30.281 49.594 26.672 1 86.81 335 VAL B CA 1
ATOM 5917 C C . VAL B 1 335 ? -29.469 49.375 27.938 1 86.81 335 VAL B C 1
ATOM 5919 O O . VAL B 1 335 ? -28.719 48.375 28.047 1 86.81 335 VAL B O 1
ATOM 5922 N N . ASP B 1 336 ? -29.453 50.188 28.859 1 85.81 336 ASP B N 1
ATOM 5923 C CA . ASP B 1 336 ? -28.906 50.094 30.203 1 85.81 336 ASP B CA 1
ATOM 5924 C C . ASP B 1 336 ? -27.375 50.062 30.172 1 85.81 336 ASP B C 1
ATOM 5926 O O . ASP B 1 336 ? -26.734 49.562 31.094 1 85.81 336 ASP B O 1
ATOM 5930 N N . ASP B 1 337 ? -26.688 50.344 29.141 1 86.75 337 ASP B N 1
ATOM 5931 C CA . ASP B 1 337 ? -25.25 50.562 29 1 86.75 337 ASP B CA 1
ATOM 5932 C C . ASP B 1 337 ? -24.469 49.312 29.344 1 86.75 337 ASP B C 1
ATOM 5934 O O . ASP B 1 337 ? -23.375 49.375 29.922 1 86.75 337 ASP B O 1
ATOM 5938 N N . ILE B 1 338 ? -25.078 48.062 29.219 1 90.62 338 ILE B N 1
ATOM 5939 C CA . ILE B 1 338 ? -24.406 46.812 29.547 1 90.62 338 ILE B CA 1
ATOM 5940 C C . ILE B 1 338 ? -24.391 45.906 28.328 1 90.62 338 ILE B C 1
ATOM 5942 O O . ILE B 1 338 ? -25.422 45.719 27.656 1 90.62 338 ILE B O 1
ATOM 5946 N N . CYS B 1 339 ? -23.297 45.469 28.031 1 91.69 339 CYS B N 1
ATOM 5947 C CA . CYS B 1 339 ? -23.172 44.5 26.953 1 91.69 339 CYS B CA 1
ATOM 5948 C C . CYS B 1 339 ? -23.688 43.125 27.359 1 91.69 339 CYS B C 1
ATOM 5950 O O . CYS B 1 339 ? -23.312 42.625 28.422 1 91.69 339 CYS B O 1
ATOM 5952 N N . SER B 1 340 ? -24.469 42.469 26.625 1 89.81 340 SER B N 1
ATOM 5953 C CA . SER B 1 340 ? -25.094 41.188 26.953 1 89.81 340 SER B CA 1
ATOM 5954 C C . SER B 1 340 ? -24.078 40.031 26.922 1 89.81 340 SER B C 1
ATOM 5956 O O . SER B 1 340 ? -24.328 38.969 27.5 1 89.81 340 SER B O 1
ATOM 5958 N N . ILE B 1 341 ? -22.891 40.25 26.328 1 86.75 341 ILE B N 1
ATOM 5959 C CA . ILE B 1 341 ? -21.906 39.188 26.172 1 86.75 341 ILE B CA 1
ATOM 5960 C C . ILE B 1 341 ? -20.922 39.219 27.344 1 86.75 341 ILE B C 1
ATOM 5962 O O . ILE B 1 341 ? -20.781 38.25 28.062 1 86.75 341 ILE B O 1
ATOM 5966 N N . CYS B 1 342 ? -20.328 40.375 27.531 1 83.31 342 CYS B N 1
ATOM 596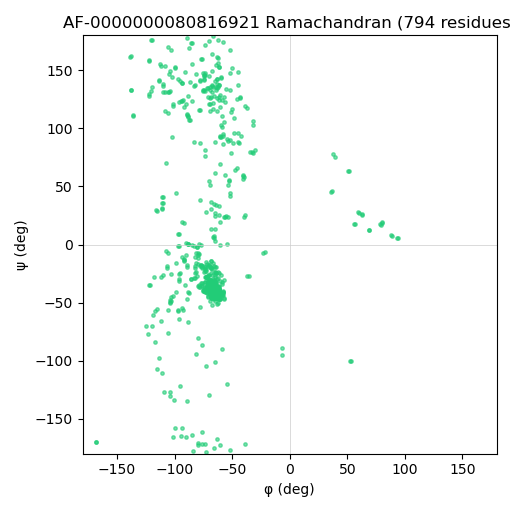7 C CA . CYS B 1 342 ? -19.328 40.469 28.578 1 83.31 342 CYS B CA 1
ATOM 5968 C C . CYS B 1 342 ? -19.953 40.969 29.891 1 83.31 342 CYS B C 1
ATOM 5970 O O . CYS B 1 342 ? -19.312 40.906 30.938 1 83.31 342 CYS B O 1
ATOM 5972 N N . GLN B 1 343 ? -21.234 41.469 29.906 1 88 343 GLN B N 1
ATOM 5973 C CA . GLN B 1 343 ? -21.969 41.938 31.078 1 88 343 GLN B CA 1
ATOM 5974 C C . GLN B 1 343 ? -21.25 43.094 31.734 1 88 343 GLN B C 1
ATOM 5976 O O . GLN B 1 343 ? -21.297 43.25 32.969 1 88 343 GLN B O 1
ATOM 5981 N N . ALA B 1 344 ? -20.469 43.844 30.906 1 88.44 344 ALA B N 1
ATOM 5982 C CA . ALA B 1 344 ? -19.781 45.062 31.344 1 88.44 344 ALA B CA 1
ATOM 5983 C C . ALA B 1 344 ? -20.25 46.25 30.516 1 88.44 344 ALA B C 1
ATOM 5985 O O . ALA B 1 344 ? -21.125 46.125 29.656 1 88.44 344 ALA B O 1
ATOM 5986 N N . GLU B 1 345 ? -19.703 47.438 30.953 1 90.38 345 GLU B N 1
ATOM 5987 C CA . GLU B 1 345 ? -20.047 48.656 30.219 1 90.38 345 GLU B CA 1
ATOM 5988 C C . GLU B 1 345 ? -19.547 48.594 28.781 1 90.38 345 GLU B C 1
ATOM 5990 O O . GLU B 1 345 ? -18.484 48.031 28.5 1 90.38 345 GLU B O 1
ATOM 5995 N N . PHE B 1 346 ? -20.344 49.125 27.922 1 90.38 346 PHE B N 1
ATOM 5996 C CA . PHE B 1 346 ? -20.031 49.094 26.5 1 90.38 346 PHE B CA 1
ATOM 5997 C C . PHE B 1 346 ? -18.672 49.719 26.203 1 90.38 346 PHE B C 1
ATOM 5999 O O . PHE B 1 346 ? -18.375 50.781 26.703 1 90.38 346 PHE B O 1
ATOM 6006 N N . GLN B 1 347 ? -17.906 48.906 25.609 1 86.69 347 GLN B N 1
ATOM 6007 C CA . GLN B 1 347 ? -16.656 49.438 25.062 1 86.69 347 GLN B CA 1
ATOM 6008 C C . GLN B 1 347 ? -16.719 49.5 23.531 1 86.69 347 GLN B C 1
ATOM 6010 O O . GLN B 1 347 ? -16.75 48.469 22.859 1 86.69 347 GLN B O 1
ATOM 6015 N N . LYS B 1 348 ? -16.688 50.688 22.953 1 88.38 348 LYS B N 1
ATOM 6016 C CA . LYS B 1 348 ? -16.844 50.906 21.516 1 88.38 348 LYS B CA 1
ATOM 6017 C C . LYS B 1 348 ? -18.078 50.188 20.984 1 88.38 348 LYS B C 1
ATOM 6019 O O . LYS B 1 348 ? -17.969 49.25 20.203 1 88.38 348 LYS B O 1
ATOM 6024 N N . PRO B 1 349 ? -19.172 50.594 21.453 1 92.25 349 PRO B N 1
ATOM 6025 C CA . PRO B 1 349 ? -20.438 49.906 21.125 1 92.25 349 PRO B CA 1
ATOM 6026 C C . PRO B 1 349 ? -20.75 49.938 19.641 1 92.25 349 PRO B C 1
ATOM 6028 O O . PRO B 1 349 ? -20.531 50.969 18.969 1 92.25 349 PRO B O 1
ATOM 6031 N N . ILE B 1 350 ? -21.203 48.812 19.141 1 92 350 ILE B N 1
ATOM 6032 C CA . ILE B 1 350 ? -21.578 48.656 17.75 1 92 350 ILE B CA 1
ATOM 6033 C C . ILE B 1 350 ? -23.047 48.25 17.641 1 92 350 ILE B C 1
ATOM 6035 O O . ILE B 1 350 ? -23.5 47.406 18.422 1 92 350 ILE B O 1
ATOM 6039 N N . LEU B 1 351 ? -23.703 48.969 16.766 1 92.75 351 LEU B N 1
ATOM 6040 C CA . LEU B 1 351 ? -25.094 48.625 16.469 1 92.75 351 LEU B CA 1
ATOM 6041 C C . LEU B 1 351 ? -25.203 47.719 15.242 1 92.75 351 LEU B C 1
ATOM 6043 O O . LEU B 1 351 ? -24.703 48.062 14.164 1 92.75 351 LEU B O 1
ATOM 6047 N N . LEU B 1 352 ? -25.812 46.594 15.461 1 92.25 352 LEU B N 1
ATOM 6048 C CA . LEU B 1 352 ? -25.984 45.656 14.375 1 92.25 352 LEU B CA 1
ATOM 6049 C C . LEU B 1 352 ? -27.219 45.969 13.539 1 92.25 352 LEU B C 1
ATOM 6051 O O . LEU B 1 352 ? -27.969 46.906 13.875 1 92.25 352 LEU B O 1
ATOM 6055 N N . ILE B 1 353 ? -27.375 45.219 12.414 1 89 353 ILE B N 1
ATOM 6056 C CA . ILE B 1 353 ? -28.516 45.438 11.523 1 89 353 ILE B CA 1
ATOM 6057 C C . ILE B 1 353 ? -29.812 45.094 12.242 1 89 353 ILE B C 1
ATOM 6059 O O . ILE B 1 353 ? -30.859 45.688 11.977 1 89 353 ILE B O 1
ATOM 6063 N N . CYS B 1 354 ? -29.688 44.188 13.227 1 90.44 354 CYS B N 1
ATOM 6064 C CA . CYS B 1 354 ? -30.859 43.75 13.984 1 90.44 354 CYS B CA 1
ATOM 6065 C C . CYS B 1 354 ? -31.156 44.719 15.125 1 90.44 354 CYS B C 1
ATOM 6067 O O . CYS B 1 354 ? -32.031 44.469 15.953 1 90.44 354 CYS B O 1
ATOM 6069 N N . GLN B 1 355 ? -30.406 45.719 15.289 1 89.38 355 GLN B N 1
ATOM 6070 C CA . GLN B 1 355 ? -30.625 46.812 16.219 1 89.38 355 GLN B CA 1
ATOM 6071 C C . GLN B 1 355 ? -30.203 46.438 17.641 1 89.38 355 GLN B C 1
ATOM 6073 O O . GLN B 1 355 ? -30.672 47.031 18.609 1 89.38 355 GLN B O 1
ATOM 6078 N N . HIS B 1 356 ? -29.375 45.375 17.641 1 92.44 356 HIS B N 1
ATOM 6079 C CA . HIS B 1 356 ? -28.781 45.031 18.922 1 92.44 356 HIS B CA 1
ATOM 6080 C C . HIS B 1 356 ? -27.375 45.625 19.062 1 92.44 356 HIS B C 1
ATOM 6082 O O . HIS B 1 356 ? -26.656 45.75 18.062 1 92.44 356 HIS B O 1
ATOM 6088 N N . ILE B 1 357 ? -27.109 46.062 20.297 1 93.12 357 ILE B N 1
ATOM 6089 C CA . ILE B 1 357 ? -25.844 46.75 20.516 1 93.12 357 ILE B CA 1
ATOM 6090 C C . ILE B 1 357 ? -24.922 45.875 21.359 1 93.12 357 ILE B C 1
ATOM 6092 O O . ILE B 1 357 ? -25.359 45.281 22.359 1 93.12 357 ILE B O 1
ATOM 6096 N N . PHE B 1 358 ? -23.719 45.719 20.938 1 92.69 358 PHE B N 1
ATOM 6097 C CA . PHE B 1 358 ? -22.688 44.969 21.656 1 92.69 358 PHE B CA 1
ATOM 6098 C C . PHE B 1 358 ? -21.359 45.688 21.609 1 92.69 358 PHE B C 1
ATOM 6100 O O . PHE B 1 358 ? -21.203 46.656 20.859 1 92.69 358 PHE B O 1
ATOM 6107 N N . CYS B 1 359 ? -20.469 45.281 22.531 1 89.12 359 CYS B N 1
ATOM 6108 C CA . CYS B 1 359 ? -19.094 45.75 22.391 1 89.12 359 CYS B CA 1
ATOM 6109 C C . CYS B 1 359 ? -18.5 45.312 21.078 1 89.12 359 CYS B C 1
ATOM 6111 O O . CYS B 1 359 ? -18.797 44.188 20.609 1 89.12 359 CYS B O 1
ATOM 6113 N N . GLU B 1 360 ? -17.734 46.094 20.516 1 87.75 360 GLU B N 1
ATOM 6114 C CA . GLU B 1 360 ? -17.078 45.75 19.25 1 87.75 360 GLU B CA 1
ATOM 6115 C C . GLU B 1 360 ? -16.266 44.469 19.391 1 87.75 360 GLU B C 1
ATOM 6117 O O . GLU B 1 360 ? -16.391 43.562 18.578 1 87.75 360 GLU B O 1
ATOM 6122 N N . GLU B 1 361 ? -15.492 44.312 20.406 1 83.25 361 GLU B N 1
ATOM 6123 C CA . GLU B 1 361 ? -14.633 43.156 20.609 1 83.25 361 GLU B CA 1
ATOM 6124 C C . GLU B 1 361 ? -15.453 41.906 20.922 1 83.25 361 GLU B C 1
ATOM 6126 O O . GLU B 1 361 ? -15.148 40.812 20.406 1 83.25 361 GLU B O 1
ATOM 6131 N N . CYS B 1 362 ? -16.484 42.062 21.688 1 84.62 362 CYS B N 1
ATOM 6132 C CA . CYS B 1 362 ? -17.328 40.938 22.078 1 84.62 362 CYS B CA 1
ATOM 6133 C C . CYS B 1 362 ? -18.047 40.344 20.859 1 84.62 362 CYS B C 1
ATOM 6135 O O . CYS B 1 362 ? -18.047 39.125 20.672 1 84.62 362 CYS B O 1
ATOM 6137 N N . ILE B 1 363 ? -18.578 41.25 20.078 1 86.94 363 ILE B N 1
ATOM 6138 C CA . ILE B 1 363 ? -19.359 40.781 18.953 1 86.94 363 ILE B CA 1
ATOM 6139 C C . ILE B 1 363 ? -18.438 40.188 17.891 1 86.94 363 ILE B C 1
ATOM 6141 O O . ILE B 1 363 ? -18.797 39.219 17.219 1 86.94 363 ILE B O 1
ATOM 6145 N N . THR B 1 364 ? -17.281 40.75 17.703 1 83.12 364 THR B N 1
ATOM 6146 C CA . THR B 1 364 ? -16.312 40.219 16.734 1 83.12 364 THR B CA 1
ATOM 6147 C C . THR B 1 364 ? -15.883 38.812 17.109 1 83.12 364 THR B C 1
ATOM 6149 O O . THR B 1 364 ? -15.781 37.938 16.25 1 83.12 364 THR B O 1
ATOM 6152 N N . MET B 1 365 ? -15.656 38.562 18.312 1 80.81 365 MET B N 1
ATOM 6153 C CA . MET B 1 365 ? -15.258 37.219 18.781 1 80.81 365 MET B CA 1
ATOM 6154 C C . MET B 1 365 ? -16.391 36.219 18.594 1 80.81 365 MET B C 1
ATOM 6156 O O . MET B 1 365 ? -16.156 35.062 18.25 1 80.81 365 MET B O 1
ATOM 6160 N N . TRP B 1 366 ? -17.594 36.719 18.812 1 83.75 366 TRP B N 1
ATOM 6161 C CA . TRP B 1 366 ? -18.766 35.875 18.625 1 83.75 366 TRP B CA 1
ATOM 6162 C C . TRP B 1 366 ? -18.891 35.438 17.172 1 83.75 366 TRP B C 1
ATOM 6164 O O . TRP B 1 366 ? -19.125 34.281 16.891 1 83.75 366 TRP B O 1
ATOM 6174 N N . PHE B 1 367 ? -18.625 36.312 16.312 1 85 367 PHE B N 1
ATOM 6175 C CA . PHE B 1 367 ? -18.812 36.062 14.898 1 85 367 PHE B CA 1
ATOM 6176 C C . PHE B 1 367 ? -17.656 35.25 14.336 1 85 367 PHE B C 1
ATOM 6178 O O . PHE B 1 367 ? -17.703 34.781 13.188 1 85 367 PHE B O 1
ATOM 6185 N N . ASN B 1 368 ? -16.594 35.062 15.141 1 79.31 368 ASN B N 1
ATOM 6186 C CA . ASN B 1 368 ? -15.539 34.156 14.742 1 79.31 368 ASN B CA 1
ATOM 6187 C C . ASN B 1 368 ? -16 32.688 14.789 1 79.31 368 ASN B C 1
ATOM 6189 O O . ASN B 1 368 ? -15.422 31.844 14.125 1 79.31 368 ASN B O 1
ATOM 6193 N N . ARG B 1 369 ? -17.062 32.5 15.484 1 77.62 369 ARG B N 1
ATOM 6194 C CA . ARG B 1 369 ? -17.531 31.125 15.688 1 77.62 369 ARG B CA 1
ATOM 6195 C C . ARG B 1 369 ? -18.938 30.938 15.164 1 77.62 369 ARG B C 1
ATOM 6197 O O . ARG B 1 369 ? -19.297 29.859 14.688 1 77.62 369 ARG B O 1
ATOM 6204 N N . GLU B 1 370 ? -19.734 32.031 15.32 1 82.69 370 GLU B N 1
ATOM 6205 C CA . GLU B 1 370 ? -21.141 31.969 14.945 1 82.69 370 GLU B CA 1
ATOM 6206 C C . GLU B 1 370 ? -21.5 33.031 13.906 1 82.69 370 GLU B C 1
ATOM 6208 O O . GLU B 1 370 ? -20.844 34.062 13.836 1 82.69 370 GLU B O 1
ATOM 6213 N N . LYS B 1 371 ? -22.562 32.75 13.227 1 86.69 371 LYS B N 1
ATOM 6214 C CA . LYS B 1 371 ? -23 33.688 12.18 1 86.69 371 LYS B CA 1
ATOM 6215 C C . LYS B 1 371 ? -24.219 34.469 12.609 1 86.69 371 LYS B C 1
ATOM 6217 O O . LYS B 1 371 ? -24.625 35.406 11.938 1 86.69 371 LYS B O 1
ATOM 6222 N N . THR B 1 372 ? -24.734 34.094 13.719 1 90.44 372 THR B N 1
ATOM 6223 C CA . THR B 1 372 ? -26.016 34.656 14.117 1 90.44 372 THR B CA 1
ATOM 6224 C C . THR B 1 372 ? -25.844 35.562 15.336 1 90.44 372 THR B C 1
ATOM 6226 O O . THR B 1 372 ? -24.891 35.438 16.094 1 90.44 372 THR B O 1
ATOM 6229 N N . CYS B 1 373 ? -26.766 36.5 15.414 1 90.19 373 CYS B N 1
ATOM 6230 C CA . CYS B 1 373 ? -26.766 37.375 16.578 1 90.19 373 CYS B CA 1
ATOM 6231 C C . CYS B 1 373 ? -26.984 36.594 17.859 1 90.19 373 CYS B C 1
ATOM 6233 O O . CYS B 1 373 ? -27.812 35.688 17.906 1 90.19 373 CYS B O 1
ATOM 6235 N N . PRO B 1 374 ? -26.297 36.844 18.922 1 88.56 374 PRO B N 1
ATOM 6236 C CA . PRO B 1 374 ? -26.422 36.125 20.188 1 88.56 374 PRO B CA 1
ATOM 6237 C C . PRO B 1 374 ? -27.781 36.312 20.844 1 88.56 374 PRO B C 1
ATOM 6239 O O . PRO B 1 374 ? -28.203 35.469 21.641 1 88.56 374 PRO B O 1
ATOM 6242 N N . LEU B 1 375 ? -28.516 37.344 20.453 1 90.38 375 LEU B N 1
ATOM 6243 C CA . LEU B 1 375 ? -29.781 37.625 21.109 1 90.38 375 LEU B CA 1
ATOM 6244 C C . LEU B 1 375 ? -30.953 37.188 20.234 1 90.38 375 LEU B C 1
ATOM 6246 O O . LEU B 1 375 ? -31.797 36.406 20.672 1 90.38 375 LEU B O 1
ATOM 6250 N N . CYS B 1 376 ? -30.984 37.562 19 1 90.69 376 CYS B N 1
ATOM 6251 C CA . CYS B 1 376 ? -32.156 37.344 18.156 1 90.69 376 CYS B CA 1
ATOM 6252 C C . CYS B 1 376 ? -31.875 36.219 17.156 1 90.69 376 CYS B C 1
ATOM 6254 O O . CYS B 1 376 ? -32.781 35.75 16.469 1 90.69 376 CYS B O 1
ATOM 6256 N N . ARG B 1 377 ? -30.672 35.812 16.812 1 90.38 377 ARG B N 1
ATOM 6257 C CA . ARG B 1 377 ? -30.234 34.688 15.953 1 90.38 377 ARG B CA 1
ATOM 6258 C C . ARG B 1 377 ? -30.375 35.062 14.477 1 90.38 377 ARG B C 1
ATOM 6260 O O . ARG B 1 377 ? -30.375 34.188 13.617 1 90.38 377 ARG B O 1
ATOM 6267 N N . THR B 1 378 ? -30.5 36.312 14.18 1 89 378 THR B N 1
ATOM 6268 C CA . THR B 1 378 ? -30.516 36.781 12.797 1 89 378 THR B CA 1
ATOM 6269 C C . THR B 1 378 ? -29.141 36.625 12.156 1 89 378 THR B C 1
ATOM 6271 O O . THR B 1 378 ? -28.109 36.875 12.797 1 89 378 THR B O 1
ATOM 6274 N N . VAL B 1 379 ? -29.141 36.094 10.984 1 89.44 379 VAL B N 1
ATOM 6275 C CA . VAL B 1 379 ? -27.891 35.875 10.281 1 89.44 379 VAL B CA 1
ATOM 6276 C C . VAL B 1 379 ? -27.25 37.219 9.93 1 89.44 379 VAL B C 1
ATOM 6278 O O . VAL B 1 379 ? -27.859 38.031 9.242 1 89.44 379 VAL B O 1
ATOM 6281 N N . ILE B 1 380 ? -26.109 37.438 10.5 1 84.12 380 ILE B N 1
ATOM 6282 C CA . ILE B 1 380 ? -25.438 38.719 10.297 1 84.12 380 ILE B CA 1
ATOM 6283 C C . ILE B 1 380 ? -24.297 38.531 9.297 1 84.12 380 ILE B C 1
ATOM 6285 O O . ILE B 1 380 ? -24.109 39.375 8.406 1 84.12 380 ILE B O 1
ATOM 6289 N N . SER B 1 381 ? -23.547 37.469 9.492 1 79.38 381 SER B N 1
ATOM 6290 C CA . SER B 1 381 ? -22.391 37.25 8.625 1 79.38 381 SER B CA 1
ATOM 6291 C C . SER B 1 381 ? -22.594 36.062 7.691 1 79.38 381 SER B C 1
ATOM 6293 O O . SER B 1 381 ? -23.266 35.094 8.062 1 79.38 381 SER B O 1
ATOM 6295 N N . GLU B 1 382 ? -22.219 36.219 6.445 1 73.62 382 GLU B N 1
ATOM 6296 C CA . GLU B 1 382 ? -22.391 35.156 5.449 1 73.62 382 GLU B CA 1
ATOM 6297 C C . GLU B 1 382 ? -21.266 34.125 5.531 1 73.62 382 GLU B C 1
ATOM 6299 O O . GLU B 1 382 ? -21.438 33 5.113 1 73.62 382 GLU B O 1
ATOM 6304 N N . HIS B 1 383 ? -20.094 34.594 6.098 1 74.56 383 HIS B N 1
ATOM 6305 C CA . HIS B 1 383 ? -18.969 33.656 6.055 1 74.56 383 HIS B CA 1
ATOM 6306 C C . HIS B 1 383 ? -18.203 33.656 7.375 1 74.56 383 HIS B C 1
ATOM 6308 O O . HIS B 1 383 ? -18.125 34.688 8.047 1 74.56 383 HIS B O 1
ATOM 6314 N N . ILE B 1 384 ? -17.938 32.438 7.844 1 74.88 384 ILE B N 1
ATOM 6315 C CA . ILE B 1 384 ? -17.062 32.312 9 1 74.88 384 ILE B CA 1
ATOM 6316 C C . ILE B 1 384 ? -15.617 32.188 8.539 1 74.88 384 ILE B C 1
ATOM 6318 O O . ILE B 1 384 ? -15.289 31.312 7.73 1 74.88 384 ILE B O 1
ATOM 6322 N N . ASN B 1 385 ? -14.797 33.281 8.844 1 78.38 385 ASN B N 1
ATOM 6323 C CA . ASN B 1 385 ? -13.375 33.188 8.523 1 78.38 385 ASN B CA 1
ATOM 6324 C C . ASN B 1 385 ? -12.656 32.188 9.414 1 78.38 385 ASN B C 1
ATOM 6326 O O . ASN B 1 385 ? -12.664 32.312 10.641 1 78.38 385 ASN B O 1
ATOM 6330 N N . LYS B 1 386 ? -12.086 31.234 8.758 1 82.62 386 LYS B N 1
ATOM 6331 C CA . LYS B 1 386 ? -11.414 30.172 9.484 1 82.62 386 LYS B CA 1
ATOM 6332 C C . LYS B 1 386 ? -10.086 30.641 10.062 1 82.62 386 LYS B C 1
ATOM 6334 O O . LYS B 1 386 ? -9.453 31.547 9.516 1 82.62 386 LYS B O 1
ATOM 6339 N N . TRP B 1 387 ? -9.602 30.297 11.234 1 88.44 387 TRP B N 1
ATOM 6340 C CA . TRP B 1 387 ? -8.273 30.406 11.836 1 88.44 387 TRP B CA 1
ATOM 6341 C C . TRP B 1 387 ? -8.141 31.672 12.664 1 88.44 387 TRP B C 1
ATOM 6343 O O . TRP B 1 387 ? -7.043 32.031 13.086 1 88.44 387 TRP B O 1
ATOM 6353 N N . LYS B 1 388 ? -9.328 32.469 12.828 1 88.56 388 LYS B N 1
ATOM 6354 C CA . LYS B 1 388 ? -9.273 33.656 13.664 1 88.56 388 LYS B CA 1
ATOM 6355 C C . LYS B 1 388 ? -9.078 33.281 15.141 1 88.56 388 LYS B C 1
ATOM 6357 O O . LYS B 1 388 ? -8.703 34.156 15.945 1 88.56 388 LYS B O 1
ATOM 6362 N N . ASP B 1 389 ? -9.289 32.031 15.414 1 87.19 389 ASP B N 1
ATOM 6363 C CA . ASP B 1 389 ? -9.164 31.547 16.781 1 87.19 389 ASP B CA 1
ATOM 6364 C C . ASP B 1 389 ? -7.727 31.125 17.078 1 87.19 389 ASP B C 1
ATOM 6366 O O . ASP B 1 389 ? -7.434 30.641 18.172 1 87.19 389 ASP B O 1
ATOM 6370 N N . GLY B 1 390 ? -6.84 31.234 16.156 1 91.12 390 GLY B N 1
ATOM 6371 C CA . GLY B 1 390 ? -5.445 30.875 16.375 1 91.12 390 GLY B CA 1
ATOM 6372 C C . GLY B 1 390 ? -5.141 29.422 16.078 1 91.12 390 GLY B C 1
ATOM 6373 O O . GLY B 1 390 ? -4.035 28.953 16.344 1 91.12 390 GLY B O 1
ATOM 6374 N N . ALA B 1 391 ? -6.023 28.688 15.555 1 91.94 391 ALA B N 1
ATOM 6375 C CA . ALA B 1 391 ? -5.844 27.266 15.258 1 91.94 391 ALA B CA 1
ATOM 6376 C C . ALA B 1 391 ? -4.934 27.062 14.047 1 91.94 391 ALA B C 1
ATOM 6378 O O . ALA B 1 391 ? -4.82 27.953 13.195 1 91.94 391 ALA B O 1
ATOM 6379 N N . THR B 1 392 ? -4.227 25.984 14.133 1 94.94 392 THR B N 1
ATOM 6380 C CA . THR B 1 392 ? -3.367 25.594 13.023 1 94.94 392 THR B CA 1
ATOM 6381 C C . THR B 1 392 ? -3.871 24.297 12.391 1 94.94 392 THR B C 1
ATOM 6383 O O . THR B 1 392 ? -4.379 23.406 13.078 1 94.94 392 THR B O 1
ATOM 6386 N N . SER B 1 393 ? -3.795 24.25 11.094 1 90.88 393 SER B N 1
ATOM 6387 C CA . SER B 1 393 ? -4.238 23.078 10.352 1 90.88 393 SER B CA 1
ATOM 6388 C C . SER B 1 393 ? -3.41 21.844 10.711 1 90.88 393 SER B C 1
ATOM 6390 O O . SER B 1 393 ? -2.184 21.922 10.805 1 90.88 393 SER B O 1
ATOM 6392 N N . SER B 1 394 ? -4.047 20.688 10.953 1 88.69 394 SER B N 1
ATOM 6393 C CA . SER B 1 394 ? -3.359 19.453 11.305 1 88.69 394 SER B CA 1
ATOM 6394 C C . SER B 1 394 ? -2.971 18.656 10.062 1 88.69 394 SER B C 1
ATOM 6396 O O . SER B 1 394 ? -2.299 17.625 10.156 1 88.69 394 SER B O 1
ATOM 6398 N N . HIS B 1 395 ? -3.27 19.141 8.953 1 87.06 395 HIS B N 1
ATOM 6399 C CA . HIS B 1 395 ? -2.969 18.422 7.723 1 87.06 395 HIS B CA 1
ATOM 6400 C C . HIS B 1 395 ? -1.469 18.406 7.445 1 87.06 395 HIS B C 1
ATOM 6402 O O . HIS B 1 395 ? -0.795 19.438 7.594 1 87.06 395 HIS B O 1
ATOM 6408 N N . LEU B 1 396 ? -1.026 17.203 7.09 1 85.88 396 LEU B N 1
ATOM 6409 C CA . LEU B 1 396 ? 0.379 17.062 6.723 1 85.88 396 LEU B CA 1
ATOM 6410 C C . LEU B 1 396 ? 0.566 17.203 5.219 1 85.88 396 LEU B C 1
ATOM 6412 O O . LEU B 1 396 ? -0.081 16.516 4.434 1 85.88 396 LEU B O 1
ATOM 6416 N N . GLN B 1 397 ? 1.394 18.125 4.855 1 86.38 397 GLN B N 1
ATOM 6417 C CA . GLN B 1 397 ? 1.688 18.359 3.445 1 86.38 397 GLN B CA 1
ATOM 6418 C C . GLN B 1 397 ? 2.816 17.453 2.961 1 86.38 397 GLN B C 1
ATOM 6420 O O . GLN B 1 397 ? 3.984 17.688 3.281 1 86.38 397 GLN B O 1
ATOM 6425 N N . ILE B 1 398 ? 2.445 16.453 2.154 1 84.5 398 ILE B N 1
ATOM 6426 C CA . ILE B 1 398 ? 3.449 15.508 1.685 1 84.5 398 ILE B CA 1
ATOM 6427 C C . ILE B 1 398 ? 3.939 15.914 0.298 1 84.5 398 ILE B C 1
ATOM 6429 O O . ILE B 1 398 ? 5.094 15.664 -0.059 1 84.5 398 ILE B O 1
ATOM 6433 N N . TYR B 1 399 ? 3.057 16.531 -0.475 1 84.44 399 TYR B N 1
ATOM 6434 C CA . TYR B 1 399 ? 3.465 16.953 -1.812 1 84.44 399 TYR B CA 1
ATOM 6435 C C . TYR B 1 399 ? 3.334 18.453 -1.977 1 84.44 399 TYR B C 1
ATOM 6437 O O . TYR B 1 399 ? 2.525 19.094 -1.297 1 84.44 399 TYR B O 1
#

Organism: Erinaceus europaeus (NCBI:txid9365)

Foldseek 3Di:
DCPDDDDDDDDDDDDDDDDDDDDDDDDDDDDDDPPPDDPDPPPPCPDDPPVCPDDDDDDDDDDDDDPVPDDPPPPDDPPPPDDDPDPDPPPPPCPVVVVVVVVVVVVVVVVVVVCVVCVVVVVVVVVVVCVVCVVLVVVLVVLLVLQVVLQVLLLVQLVCAVPHDLVSLVVNLCVLVVVLVVVCVVVVVQVLVLLLVLGDTPDPLQDPVVLQSSLQSSLSNLSSVLSSVLSVLSNDDCVVPPSLLSLLVQLLSQLVSVLSSLVSSLSSVLCSLQCPPDPPDPVSNVVSNVVNVVVVVVSVVVSVVSVVVSVVSVVCSVCVDALFAFDDPVLCVVVVQAAPQVRDGADRWGAHPVRDIHHRSRVSVVLLVAQADPPPGHGRDPDRRPRSSNGHDSDRDSD/DDDDDYYDDDDDDDDDDDDDDDDDDDDDDDDDDDDPDDDDDPPPCPDPPPPPPDDDDDDDDDDDDDDDPDDCPDPDDDPPPDDDPDPDPPPPPCPVVVVVVVVVVVVVVVVVVVCVVCVVVVVVVVVVVCVVCVVLVVVLVVLLVLQVVLQVLLLVQLVCAVPHDLVSLVVNLCVLVVVLVVVCVVVVVQVLVLLLVLGDTPDPLQDPVVLQSSLQSSLSNLSSVLSSVLSVLSNDDCVVPPSLLSLLVQLLSQLVSVLSSLVSSLSSVLCSLQCPPPPPDPVSNVVSNVVNVVVVVVSVVVSVVSVVVSVVSVVCSVCVDALFAFDDPVLCVVVVQAAPQVRDGADRWGAHPVRDIHHRNRVSVVLLPAQADPPPGHGRDPDRRPRSSNGHDSDRDSD

Nearest PDB structures (foldseek):
  4tql-assembly2_B  TM=2.577E-01  e=7.527E+00  synthetic construct
  4tql-assembly2_B  TM=2.577E-01  e=8.204E+00  synthetic construct
  9cpc-assembly1_3E  TM=1.601E-01  e=7.462E+00  Sus scrofa

InterPro domains:
  IPR001841 Zinc finger, RING-type [PF13639] (338-377)
  IPR001841 Zinc finger, RING-type [PS50089] (339-377)
  IPR001841 Zinc finger, RING-type [SM00184] (339-376)
  IPR013083 Zinc finger, RING/FYVE/PHD-type [G3DSA:3.30.40.10] (325-397)
  IPR017907 Zinc finger, RING-type, conserved site [PS00518] (354-363)
  IPR044235 E3 ubiquitin-protein ligase 1/2 [PTHR15860] (20-399)

Sequence (798 aa):
MQANFSQPHSPLGAPGSEAASASHCVHTRLAGEGSCLHSGDVHIQINSIPKEYAENSSSRNVRSGVHSCTHGCVHGRLRSHSHSEARQPEDMVMESGDHSSSSLNSEFRYLFKWLQKSLPYILILSVKLVMQHITGISLGIGLFTTFMYANKSIVNQVFLRERRSKIQCAWLLVFLAGSSVLLYYTFQSQSLYYSLIFLNPTLDYSSFWEVLWVIGITDFILKFLFMGLKCLILLVPSFIMPFKSKGYWYMLLEELCQYYRTFVPIPVWFRYLISYGEFGSATKWSLGILLALLYLILKLLDCFGHLRAFRRVLHIFFTRPSYGLTASKRQCSDVDDICSICQAEFQKPILLICQHIFCEECITMWFNREKTCPLCRTVISEHINKWKDGATSSHLQIYMQANFSQPHSPLGAPGSEAASASHCVHTRLAGEGSCLHSGDVHIQINSIPKEYAENSSSRNVRSGVHSCTHGCVHGRLRSHSHSEARQPEDMVMESGDHSSSSLNSEFRYLFKWLQKSLPYILILSVKLVMQHITGISLGIGLFTTFMYANKSIVNQVFLRERRSKIQCAWLLVFLAGSSVLLYYTFQSQSLYYSLIFLNPTLDYSSFWEVLWVIGITDFILKFLFMGLKCLILLVPSFIMPFKSKGYWYMLLEELCQYYRTFVPIPVWFRYLISYGEFGSATKWSLGILLALLYLILKLLDCFGHLRAFRRVLHIFFTRPSYGLTASKRQCSDVDDICSICQAEFQKPILLICQHIFCEECITMWFNREKTCPLCRTVISEHINKWKDGATSSHLQIY

pLDDT: mean 70.01, std 29.88, range [14.19, 97.25]

Secondary structure (DSSP, 8-state):
----------------------------------------------------------------------------------------------TTHHHHHHHHHHHHHHHHHHHHHHHHHHHHHHHHHHHHTHHHHHHHHHHHHHHHHHHHHHHHHHHHGGG--HHHHHHHHHHHHHHHHHHHHHTGGGTGGGGGGT---SS-TT-HHHHHHHHHHHHHHHHHHHHHHHHHHHHS-TTTS-HHHHHHHHHHHHHHHHHHHHHTHHHHHHHHHH--S-TT-HHHHHHHHHHHHHHHHHHHHHHHHHHHHHHHHHHHHHH---SSEEPPHHHHHHTTTB-TTT-SB-SSEEE-TTS-EEEHHHHHHHHTT-SB-TTT--B--S---TTTT----------/----------------------------------------------------------------------------------------------TTHHHHHHHHHHHHHHHHHHHHHHHHHHHHHHHHHHHHTHHHHHHHHHHHHHHHHHHHHHHHHHHHGGG--HHHHHHHHHHHHHHHHHHHHHTGGGTGGGGGGT---SS-TT-HHHHHHHHHHHHHHHHHHHHHHHHHHHHS-TTTS-HHHHHHHHHHHHHHHHHHHHHTHHHHHHHHHH--S-TT-HHHHHHHHHHHHHHHHHHHHHHHHHHHHHHHHHHHHHH---SSEEPPHHHHHHTTTB-TTT-SB-SSEEE-TTS-EEEHHHHHHHHTT-SB-TTT--B--S---TTTT----------

Radius of gyration: 46.45 Å; Cα contacts (8 Å, |Δi|>4): 611; chains: 2; bounding box: 114×142×126 Å

Solvent-accessible surface area (backbone atoms only — not comparable to full-atom values): 48543 Å² total; per-residue (Å²): 141,82,86,72,91,84,92,90,86,95,88,92,78,94,82,90,91,96,86,85,94,84,92,82,95,74,86,89,81,89,78,85,86,78,86,78,72,88,78,79,70,81,72,76,72,74,78,76,78,71,75,73,77,75,86,83,85,84,67,92,79,70,97,77,85,80,81,69,82,77,82,69,82,67,81,74,76,84,72,82,79,79,83,85,75,78,75,69,79,70,77,74,70,70,66,60,67,56,48,56,53,46,48,49,50,48,48,48,50,50,49,50,52,51,48,61,73,41,41,70,59,51,50,53,53,48,52,53,52,47,63,74,41,41,69,59,50,54,50,50,51,50,52,49,51,52,48,53,52,52,39,53,50,45,29,50,42,54,70,42,56,88,73,41,58,64,64,59,41,50,48,50,34,52,49,43,52,48,51,48,52,49,51,51,60,74,40,48,87,44,34,56,68,31,39,72,69,65,31,79,38,76,52,73,58,74,40,69,68,55,52,53,48,52,36,50,51,46,49,52,48,52,50,38,53,51,50,34,52,49,34,54,58,66,66,49,53,60,90,83,45,47,69,64,59,49,24,45,49,31,28,49,52,46,51,49,48,57,54,51,53,56,55,44,35,49,54,59,53,40,47,35,40,42,47,51,79,76,75,74,49,71,64,56,48,52,50,16,47,50,51,28,50,50,50,50,52,55,49,51,54,52,50,52,55,51,47,54,55,48,51,51,53,51,49,49,59,72,64,55,81,71,87,52,43,77,50,50,72,67,62,38,60,74,57,71,45,46,14,84,80,79,69,38,67,56,51,69,36,25,27,35,91,86,71,48,64,31,21,44,58,57,48,52,57,46,41,52,79,38,44,44,41,93,83,80,55,50,76,74,50,92,67,69,61,75,34,41,57,47,51,68,83,83,75,79,64,80,96,141,93,80,88,82,84,88,91,81,93,84,88,91,83,81,90,80,91,88,84,91,78,87,73,94,76,85,86,78,88,73,84,78,85,80,79,78,79,83,80,73,80,64,81,71,79,74,76,77,70,84,63,87,86,82,89,89,91,83,92,87,78,93,85,89,81,86,82,85,80,72,84,71,81,73,83,74,84,72,81,78,78,81,84,75,78,72,68,77,72,76,72,71,70,65,57,66,57,49,55,52,46,46,49,50,48,49,49,50,50,50,50,52,52,48,60,72,40,41,67,58,50,49,54,52,48,52,52,54,46,63,74,40,40,68,61,49,52,49,50,50,49,52,49,50,51,48,52,52,51,40,53,48,45,28,49,43,54,69,43,57,89,72,40,58,67,65,58,41,52,49,49,36,51,50,42,53,48,54,48,52,49,51,50,61,74,40,48,88,44,34,56,68,32,39,74,68,66,31,79,38,75,51,73,58,73,41,69,66,54,52,52,48,51,36,51,52,46,50,50,48,52,49,39,52,50,50,36,51,49,35,54,58,67,66,49,54,60,90,83,44,47,68,64,58,49,24,46,48,32,27,51,49,45,50,50,47,58,56,50,53,56,55,45,37,50,55,60,54,39,49,35,40,43,47,51,77,78,75,74,50,71,62,56,48,52,50,16,47,51,51,29,50,52,51,50,53,54,48,51,54,51,50,52,56,51,47,54,55,48,50,51,53,51,48,48,57,74,64,56,82,71,86,52,43,78,52,51,74,68,62,38,59,74,58,70,45,47,14,87,81,80,70,39,67,57,52,68,35,25,27,34,92,86,71,49,64,32,21,45,58,57,50,53,58,47,40,53,78,37,46,42,42,92,84,81,54,50,78,73,50,93,68,70,60,74,34,42,57,48,52,67,82,85,77,80,63,80,98